Protein 3KTS (pdb70)

CATH classification: 3.20.20.70

Foldseek 3Di:
DDDPPFPAAEAEEDADLVLLVLCLPAPHAEHEYAAEEPVCQLVSQVVSVVSNHAYEYELPRYPPAHLDLVSLVCCLPPRDGQAYEYQDLVSQQSCVVSVHQYEHEAEPDDPVSVVVSVVSCVVSVHQEYEYPALQPQVVLLVVCVPPDDAYEYEHDDADPVSSVSNVVSGHSHYYYNNSVCSVPD/DLDPLQPAAEAAEDADLVLLVVVLPAPGAEHEYEAEEPVCQLVSQVVSVVSRHAYAYELPHHPPAHLPLVSLCCCLVPRDGQAYEYQDLSSQQSCVVSPHQYEHEAEPPDPVSVVVVVVSCVVRVGQEYEYPALQPLVVLLVVCPPNVRAYEHEHDDDDPVSSVSNVVSGHSYYYYNHPVCSVPD/DDDCFPVAEAEEDADLVCLVVCLPDDRAEHEYEAEEPVCQLVSQVVSVVSRHQYAYELPRHHPAHLDLVSLCCCLVPSNGQAYEYQDLVSQQSCVVSVHQYEHEAEPPDPVSVVVRVVSCVVRVGQEYEYPPLQPLVVLLVVCVVDVRAYEYEDPDDDPVSSVSNVVSGHSYYYYNPPVPSD/DPDPQQPAAEAEEAADPVLLVVCLPDPHAEHEYAAEEPVCQLVVQVVSVVSRHAYEYELPRHPPAHLDLVRLVCCLPPRNGQAYEYCDLVSQQSCVVSVHQYEHEFEPPDVVSVVVVVVSCVVRVGQEYEYPALQCLVVLLVVCVVPVRAYEHEYDDDDVCSSCSNVVSGHSHYYYNHPVPRD/DADPQQQPAEAEEDADPVRLVVCLPPPRAEHEYEAEEPVCQLVSQVVSVVSRHAYAYELVHHPPADLPLVSLVCCLVPRDGQHYEYQDLVSQQSCVVSVHQYEHEAECDDVVSVVVVVVSCVVRVHQEYEYPQQQPQQVLLVVCVVDVHAYEHEHPDDDVVSSVSNVVSGHSYYYYNHPVVRPPD/DDDPPAPAAEAEEAPDLVLVVLVLPAPHAEHEYDAEEPVCQQVSLVVSVVSVHFYEYELPRHPPAHLPLVSLVCCLPPRDGQAYEYADLVSLQSCVVSPHQREYEAEPDDPVRVVVVVVSCVVRVHQEYEYPAQQPLVVLLVVCVVDVRAYEHEHPPADVVSSVSNVVSRHSYYYYNHSVVHND/DADPPDPAAEAEEADDLVLVVLVLPDPHAEHEYEAEEPVCQQVSLVVSVVSRHAYAYELPHHPPAHLDLVRLVCCCPRRNGQHYEYQDLVSQQSCVVSVHQYEHEAEPDDVVSVVVSVVSCVVRVHSAYEYPAQQPLQVLLVVCVVDVHAYEHEHDDDDVVSSVSNVVSRHSHYYYNDPPPPNPD/DADPPFPAAAAAEDPDLVLLVQVLPAPDAEHEYAAEEPVCQQVSQVVSVVSRHAYAYELPRYHPAHLDLVSLVCCLPRRDGQHYEEQDLRSQQSCVVSPHQYEYEFEPPDVVSVVVVVVSCVVRVGQEYEYPAQQCLVVLLVVCVVPVRAYEHEHPDDDPVSSPSNVVSGHSYYYYNHDVCSVVD

Structure (mmCIF, N/CA/C/O backbone):
data_3KTS
#
_entry.id   3KTS
#
_cell.length_a   137.603
_cell.length_b   110.599
_cell.length_c   130.971
_cell.angle_alpha   90.00
_cell.angle_beta   116.44
_cell.angle_gamma   90.00
#
_symmetry.space_group_name_H-M   'C 1 2 1'
#
loop_
_entity.id
_entity.type
_entity.pdbx_description
1 polymer 'Glycerol uptake operon antiterminator regulatory protein'
2 non-polymer 'UNKNOWN LIGAND'
3 water water
#
loop_
_atom_site.group_PDB
_atom_site.id
_atom_site.type_symbol
_atom_site.label_atom_id
_atom_site.label_alt_id
_atom_site.label_comp_id
_atom_site.label_asym_id
_atom_site.label_entity_id
_atom_site.label_seq_id
_atom_site.pdbx_PDB_ins_code
_atom_site.Cartn_x
_atom_site.Cartn_y
_atom_site.Cartn_z
_atom_site.occupancy
_atom_site.B_iso_or_equiv
_atom_site.auth_seq_id
_atom_site.auth_comp_id
_atom_site.auth_asym_id
_atom_site.auth_atom_id
_atom_site.pdbx_PDB_model_num
ATOM 1 N N . LEU A 1 3 ? -23.652 19.823 22.518 1.00 150.56 1 LEU A N 1
ATOM 2 C CA . LEU A 1 3 ? -23.740 19.402 23.947 1.00 149.73 1 LEU A CA 1
ATOM 3 C C . LEU A 1 3 ? -24.984 18.542 24.187 1.00 145.96 1 LEU A C 1
ATOM 4 O O . LEU A 1 3 ? -26.066 19.065 24.472 1.00 146.33 1 LEU A O 1
ATOM 9 N N . GLU A 1 4 ? -24.823 17.224 24.058 1.00 142.27 2 GLU A N 1
ATOM 10 C CA . GLU A 1 4 ? -25.904 16.272 24.333 1.00 141.16 2 GLU A CA 1
ATOM 11 C C . GLU A 1 4 ? -26.195 16.167 25.828 1.00 139.07 2 GLU A C 1
ATOM 12 O O . GLU A 1 4 ? -25.355 16.528 26.657 1.00 142.16 2 GLU A O 1
ATOM 18 N N . LEU A 1 5 ? -27.385 15.669 26.161 1.00 133.77 3 LEU A N 1
ATOM 19 C CA . LEU A 1 5 ? -27.829 15.577 27.552 1.00 126.05 3 LEU A CA 1
ATOM 20 C C . LEU A 1 5 ? -27.046 14.550 28.372 1.00 124.87 3 LEU A C 1
ATOM 21 O O . LEU A 1 5 ? -26.757 13.458 27.875 1.00 123.72 3 LEU A O 1
ATOM 26 N N . PRO A 1 6 ? -26.704 14.906 29.633 1.00 125.48 4 PRO A N 1
ATOM 27 C CA . PRO A 1 6 ? -25.797 14.162 30.526 1.00 125.50 4 PRO A CA 1
ATOM 28 C C . PRO A 1 6 ? -26.090 12.675 30.749 1.00 123.46 4 PRO A C 1
ATOM 29 O O . PRO A 1 6 ? -25.206 11.944 31.201 1.00 126.19 4 PRO A O 1
ATOM 33 N N . PHE A 1 7 ? -27.307 12.231 30.445 1.00 118.08 5 PHE A N 1
ATOM 34 C CA . PHE A 1 7 ? -27.606 10.804 30.437 1.00 115.63 5 PHE A CA 1
ATOM 35 C C . PHE A 1 7 ? -27.489 10.235 29.027 1.00 120.20 5 PHE A C 1
ATOM 36 O O . PHE A 1 7 ? -28.472 9.796 28.421 1.00 119.10 5 PHE A O 1
ATOM 44 N N . SER A 1 8 ? -26.266 10.283 28.506 1.00 124.89 6 SER A N 1
ATOM 45 C CA . SER A 1 8 ? -25.894 9.550 27.305 1.00 127.35 6 SER A CA 1
ATOM 46 C C . SER A 1 8 ? -25.437 8.168 27.752 1.00 125.41 6 SER A C 1
ATOM 47 O O . SER A 1 8 ? -24.781 8.037 28.791 1.00 123.31 6 SER A O 1
ATOM 50 N N . ASN A 1 9 ? -25.804 7.150 26.972 1.00 125.19 7 ASN A N 1
ATOM 51 C CA . ASN A 1 9 ? -25.562 5.730 27.295 1.00 123.11 7 ASN A CA 1
ATOM 52 C C . ASN A 1 9 ? -26.149 5.243 28.628 1.00 116.97 7 ASN A C 1
ATOM 53 O O . ASN A 1 9 ? -25.657 4.282 29.229 1.00 121.57 7 ASN A O 1
ATOM 58 N N . GLN A 1 10 ? -27.197 5.926 29.080 1.00 104.03 8 GLN A N 1
ATOM 59 C CA . GLN A 1 10 ? -28.020 5.448 30.174 1.00 96.25 8 GLN A CA 1
ATOM 60 C C . GLN A 1 10 ? -29.455 5.363 29.677 1.00 94.20 8 GLN A C 1
ATOM 61 O O . GLN A 1 10 ? -30.099 6.387 29.455 1.00 96.22 8 GLN A O 1
ATOM 67 N N . SER A 1 11 ? -29.935 4.135 29.500 1.00 88.60 9 SER A N 1
ATOM 68 C CA . SER A 1 11 ? -31.223 3.866 28.868 1.00 80.53 9 SER A CA 1
ATOM 69 C C . SER A 1 11 ? -32.379 3.852 29.860 1.00 81.85 9 SER A C 1
ATOM 70 O O . SER A 1 11 ? -33.459 4.363 29.565 1.00 90.00 9 SER A O 1
ATOM 73 N N . ILE A 1 12 ? -32.151 3.254 31.023 1.00 72.07 10 ILE A N 1
ATOM 74 C CA . ILE A 1 12 ? -33.138 3.240 32.087 1.00 68.13 10 ILE A CA 1
ATOM 75 C C . ILE A 1 12 ? -32.759 4.294 33.120 1.00 77.68 10 ILE A C 1
ATOM 76 O O . ILE A 1 12 ? -31.621 4.346 33.604 1.00 83.71 10 ILE A O 1
ATOM 81 N N . ILE A 1 13 ? -33.713 5.168 33.407 1.00 77.48 11 ILE A N 1
ATOM 82 C CA . ILE A 1 13 ? -33.596 6.104 34.499 1.00 78.24 11 ILE A CA 1
ATOM 83 C C . ILE A 1 13 ? -34.659 5.676 35.500 1.00 81.19 11 ILE A C 1
ATOM 84 O O . ILE A 1 13 ? -35.840 5.932 35.287 1.00 90.83 11 ILE A O 1
ATOM 89 N N . PRO A 1 14 ? -34.250 4.974 36.572 1.00 83.08 12 PRO A N 1
ATOM 90 C CA . PRO A 1 14 ? -35.191 4.480 37.574 1.00 78.50 12 PRO A CA 1
ATOM 91 C C . PRO A 1 14 ? -35.983 5.593 38.246 1.00 71.68 12 PRO A C 1
ATOM 92 O O . PRO A 1 14 ? -35.455 6.681 38.473 1.00 77.58 12 PRO A O 1
ATOM 96 N N . ALA A 1 15 ? -37.244 5.308 38.549 1.00 72.06 13 ALA A N 1
ATOM 97 C CA . ALA A 1 15 ? -38.144 6.295 39.126 1.00 76.98 13 ALA A CA 1
ATOM 98 C C . ALA A 1 15 ? -38.625 5.843 40.497 1.00 78.82 13 ALA A C 1
ATOM 99 O O . ALA A 1 15 ? -39.349 4.859 40.611 1.00 83.71 13 ALA A O 1
ATOM 101 N N . ALA A 1 16 ? -38.219 6.572 41.532 1.00 76.57 14 ALA A N 1
ATOM 102 C CA . ALA A 1 16 ? -38.543 6.219 42.907 1.00 77.14 14 ALA A CA 1
ATOM 103 C C . ALA A 1 16 ? -39.846 6.854 43.374 1.00 84.05 14 ALA A C 1
ATOM 104 O O . ALA A 1 16 ? -40.009 8.072 43.280 1.00 88.23 14 ALA A O 1
ATOM 106 N N . HIS A 1 17 ? -40.759 6.018 43.873 1.00 86.09 15 HIS A N 1
ATOM 107 C CA . HIS A 1 17 ? -41.989 6.466 44.533 1.00 85.79 15 HIS A CA 1
ATOM 108 C C . HIS A 1 17 ? -41.771 6.616 46.034 1.00 92.32 15 HIS A C 1
ATOM 109 O O . HIS A 1 17 ? -42.432 7.426 46.695 1.00 93.62 15 HIS A O 1
ATOM 116 N N . ASN A 1 18 ? -40.845 5.815 46.558 1.00 98.49 16 ASN A N 1
ATOM 117 C CA . ASN A 1 18 ? -40.624 5.670 47.993 1.00 98.86 16 ASN A CA 1
ATOM 118 C C . ASN A 1 18 ? -39.277 6.201 48.443 1.00 105.15 16 ASN A C 1
ATOM 119 O O . ASN A 1 18 ? -38.422 6.560 47.631 1.00 108.46 16 ASN A O 1
ATOM 124 N N . GLN A 1 19 ? -39.100 6.241 49.758 1.00 118.07 17 GLN A N 1
ATOM 125 C CA . GLN A 1 19 ? -37.789 6.402 50.357 1.00 126.14 17 GLN A CA 1
ATOM 126 C C . GLN A 1 19 ? -37.052 5.063 50.219 1.00 128.08 17 GLN A C 1
ATOM 127 O O . GLN A 1 19 ? -35.844 5.035 49.972 1.00 130.49 17 GLN A O 1
ATOM 133 N N . LYS A 1 20 ? -37.802 3.965 50.359 1.00 124.96 18 LYS A N 1
ATOM 134 C CA . LYS A 1 20 ? -37.280 2.599 50.214 1.00 121.42 18 LYS A CA 1
ATOM 135 C C . LYS A 1 20 ? -36.906 2.239 48.776 1.00 118.50 18 LYS A C 1
ATOM 136 O O . LYS A 1 20 ? -36.050 1.385 48.554 1.00 117.37 18 LYS A O 1
ATOM 142 N N . ASP A 1 21 ? -37.557 2.886 47.810 1.00 116.54 19 ASP A N 1
ATOM 143 C CA . ASP A 1 21 ? -37.253 2.695 46.393 1.00 107.67 19 ASP A CA 1
ATOM 144 C C . ASP A 1 21 ? -35.905 3.290 46.013 1.00 104.94 19 ASP A C 1
ATOM 145 O O . ASP A 1 21 ? -35.238 2.790 45.106 1.00 103.68 19 ASP A O 1
ATOM 150 N N . MET A 1 22 ? -35.507 4.354 46.705 1.00 105.73 20 MET A N 1
ATOM 151 C CA . MET A 1 22 ? -34.216 4.982 46.442 1.00 113.80 20 MET A CA 1
ATOM 152 C C . MET A 1 22 ? -33.058 4.181 47.053 1.00 114.98 20 MET A C 1
ATOM 153 O O . MET A 1 22 ? -31.922 4.272 46.582 1.00 115.83 20 MET A O 1
ATOM 158 N N . GLU A 1 23 ? -33.357 3.402 48.094 1.00 113.34 21 GLU A N 1
ATOM 159 C CA . GLU A 1 23 ? -32.395 2.472 48.676 1.00 111.46 21 GLU A CA 1
ATOM 160 C C . GLU A 1 23 ? -32.112 1.340 47.709 1.00 106.25 21 GLU A C 1
ATOM 161 O O . GLU A 1 23 ? -30.961 0.934 47.544 1.00 107.91 21 GLU A O 1
ATOM 167 N N . LYS A 1 24 ? -33.173 0.853 47.068 1.00 101.70 22 LYS A N 1
ATOM 168 C CA . LYS A 1 24 ? -33.079 -0.180 46.042 1.00 95.00 22 LYS A CA 1
ATOM 169 C C . LYS A 1 24 ? -32.179 0.265 44.891 1.00 94.57 22 LYS A C 1
ATOM 170 O O . LYS A 1 24 ? -31.335 -0.504 44.433 1.00 93.93 22 LYS A O 1
ATOM 176 N N . ILE A 1 25 ? -32.340 1.513 44.450 1.00 96.96 23 ILE A N 1
ATOM 177 C CA . ILE A 1 25 ? -31.587 2.018 43.295 1.00 102.62 23 ILE A CA 1
ATOM 178 C C . ILE A 1 25 ? -30.217 2.585 43.645 1.00 99.07 23 ILE A C 1
ATOM 179 O O . ILE A 1 25 ? -29.445 2.938 42.756 1.00 100.58 23 ILE A O 1
ATOM 184 N N . LEU A 1 26 ? -29.910 2.657 44.937 1.00 100.60 24 LEU A N 1
ATOM 185 C CA . LEU A 1 26 ? -28.609 3.148 45.383 1.00 99.86 24 LEU A CA 1
ATOM 186 C C . LEU A 1 26 ? -27.544 2.065 45.190 1.00 101.23 24 LEU A C 1
ATOM 187 O O . LEU A 1 26 ? -26.346 2.351 45.193 1.00 103.42 24 LEU A O 1
ATOM 192 N N . GLU A 1 27 ? -28.000 0.829 44.993 1.00 100.42 25 GLU A N 1
ATOM 193 C CA . GLU A 1 27 ? -27.126 -0.315 44.759 1.00 100.41 25 GLU A CA 1
ATOM 194 C C . GLU A 1 27 ? -27.020 -0.645 43.270 1.00 101.36 25 GLU A C 1
ATOM 195 O O . GLU A 1 27 ? -26.786 -1.798 42.901 1.00 105.96 25 GLU A O 1
ATOM 201 N N . LEU A 1 28 ? -27.192 0.359 42.415 1.00 100.71 26 LEU A N 1
ATOM 202 C CA . LEU A 1 28 ? -27.227 0.134 40.969 1.00 96.72 26 LEU A CA 1
ATOM 203 C C . LEU A 1 28 ? -26.209 0.961 40.190 1.00 94.91 26 LEU A C 1
ATOM 204 O O . LEU A 1 28 ? -25.812 2.043 40.617 1.00 89.85 26 LEU A O 1
ATOM 209 N N . ASP A 1 29 ? -25.811 0.445 39.031 1.00 98.65 27 ASP A N 1
ATOM 210 C CA . ASP A 1 29 ? -24.750 1.041 38.219 1.00 104.22 27 ASP A CA 1
ATOM 211 C C . ASP A 1 29 ? -25.204 2.304 37.477 1.00 102.80 27 ASP A C 1
ATOM 212 O O . ASP A 1 29 ? -24.378 3.102 37.022 1.00 102.69 27 ASP A O 1
ATOM 217 N N . LEU A 1 30 ? -26.520 2.473 37.370 1.00 102.50 28 LEU A N 1
ATOM 218 C CA . LEU A 1 30 ? -27.132 3.611 36.685 1.00 103.17 28 LEU A CA 1
ATOM 219 C C . LEU A 1 30 ? -26.925 4.898 37.480 1.00 96.30 28 LEU A C 1
ATOM 220 O O . LEU A 1 30 ? -27.182 4.931 38.677 1.00 95.45 28 LEU A O 1
ATOM 225 N N . THR A 1 31 ? -26.458 5.949 36.811 1.00 95.50 29 THR A N 1
ATOM 226 C CA . THR A 1 31 ? -26.084 7.199 37.490 1.00 92.65 29 THR A CA 1
ATOM 227 C C . THR A 1 31 ? -27.248 8.172 37.779 1.00 90.42 29 THR A C 1
ATOM 228 O O . THR A 1 31 ? -27.342 8.703 38.887 1.00 86.87 29 THR A O 1
ATOM 232 N N . TYR A 1 32 ? -28.126 8.398 36.800 1.00 87.29 30 TYR A N 1
ATOM 233 C CA . TYR A 1 32 ? -29.300 9.279 36.992 1.00 82.92 30 TYR A CA 1
ATOM 234 C C . TYR A 1 32 ? -30.546 8.571 37.528 1.00 82.14 30 TYR A C 1
ATOM 235 O O . TYR A 1 32 ? -30.907 7.482 37.067 1.00 77.25 30 TYR A O 1
ATOM 244 N N . MET A 1 33 ? -31.199 9.204 38.499 1.00 79.86 31 MET A N 1
ATOM 245 C CA . MET A 1 33 ? -32.438 8.685 39.077 1.00 83.68 31 MET A CA 1
ATOM 246 C C . MET A 1 33 ? -33.559 9.729 39.033 1.00 83.49 31 MET A C 1
ATOM 247 O O . MET A 1 33 ? -33.301 10.928 38.872 1.00 84.90 31 MET A O 1
ATOM 252 N N . VAL A 1 34 ? -34.797 9.268 39.176 1.00 74.90 32 VAL A N 1
ATOM 253 C CA . VAL A 1 34 ? -35.948 10.161 39.211 1.00 77.02 32 VAL A CA 1
ATOM 254 C C . VAL A 1 34 ? -36.720 10.016 40.518 1.00 76.92 32 VAL A C 1
ATOM 255 O O . VAL A 1 34 ? -37.024 8.904 40.951 1.00 77.51 32 VAL A O 1
ATOM 259 N N . MET A 1 35 ? -37.035 11.146 41.143 1.00 74.85 33 MET A N 1
ATOM 260 C CA . MET A 1 35 ? -37.758 11.146 42.409 1.00 81.68 33 MET A CA 1
ATOM 261 C C . MET A 1 35 ? -39.169 11.698 42.239 1.00 77.75 33 MET A C 1
ATOM 262 O O . MET A 1 35 ? -39.352 12.867 41.900 1.00 83.64 33 MET A O 1
ATOM 267 N N . LEU A 1 36 ? -40.164 10.849 42.476 1.00 67.23 34 LEU A N 1
ATOM 268 C CA . LEU A 1 36 ? -41.507 11.080 41.959 1.00 73.09 34 LEU A CA 1
ATOM 269 C C . LEU A 1 36 ? -42.365 11.834 42.969 1.00 70.33 34 LEU A C 1
ATOM 270 O O . LEU A 1 36 ? -42.664 13.014 42.786 1.00 82.01 34 LEU A O 1
ATOM 275 N N . GLU A 1 37 ? -42.757 11.145 44.036 1.00 73.10 35 GLU A N 1
ATOM 276 C CA . GLU A 1 37 ? -43.455 11.783 45.146 1.00 80.64 35 GLU A CA 1
ATOM 277 C C . GLU A 1 37 ? -42.520 12.006 46.329 1.00 74.82 35 GLU A C 1
ATOM 278 O O . GLU A 1 37 ? -41.757 11.117 46.706 1.00 85.10 35 GLU A O 1
ATOM 284 N N . THR A 1 38 ? -42.585 13.199 46.911 1.00 77.25 36 THR A N 1
ATOM 285 C CA . THR A 1 38 ? -41.678 13.576 47.989 1.00 80.09 36 THR A CA 1
ATOM 286 C C . THR A 1 38 ? -42.394 14.414 49.043 1.00 84.49 36 THR A C 1
ATOM 287 O O . THR A 1 38 ? -43.547 14.806 48.860 1.00 89.19 36 THR A O 1
ATOM 291 N N . HIS A 1 39 ? -41.704 14.685 50.146 1.00 81.89 37 HIS A N 1
ATOM 292 C CA . HIS A 1 39 ? -42.243 15.532 51.194 1.00 82.17 37 HIS A CA 1
ATOM 293 C C . HIS A 1 39 ? -41.256 16.661 51.411 1.00 81.57 37 HIS A C 1
ATOM 294 O O . HIS A 1 39 ? -40.055 16.422 51.553 1.00 75.92 37 HIS A O 1
ATOM 301 N N . VAL A 1 40 ? -41.769 17.891 51.411 1.00 85.01 38 VAL A N 1
ATOM 302 C CA . VAL A 1 40 ? -40.941 19.100 51.543 1.00 84.66 38 VAL A CA 1
ATOM 303 C C . VAL A 1 40 ? -40.102 19.126 52.839 1.00 80.96 38 VAL A C 1
ATOM 304 O O . VAL A 1 40 ? -39.029 19.729 52.881 1.00 83.16 38 VAL A O 1
ATOM 308 N N . ALA A 1 41 ? -40.583 18.426 53.867 1.00 86.71 39 ALA A N 1
ATOM 309 C CA . ALA A 1 41 ? -39.904 18.324 55.155 1.00 84.93 39 ALA A CA 1
ATOM 310 C C . ALA A 1 41 ? -38.617 17.514 55.045 1.00 86.98 39 ALA A C 1
ATOM 311 O O . ALA A 1 41 ? -37.566 17.934 55.532 1.00 84.63 39 ALA A O 1
ATOM 313 N N . GLN A 1 42 ? -38.704 16.366 54.382 1.00 88.99 40 GLN A N 1
ATOM 314 C CA . GLN A 1 42 ? -37.569 15.459 54.255 1.00 93.73 40 GLN A CA 1
ATOM 315 C C . GLN A 1 42 ? -36.735 15.709 52.997 1.00 94.95 40 GLN A C 1
ATOM 316 O O . GLN A 1 42 ? -35.755 15.005 52.759 1.00 101.00 40 GLN A O 1
ATOM 322 N N . LEU A 1 43 ? -37.101 16.729 52.222 1.00 92.94 41 LEU A N 1
ATOM 323 C CA . LEU A 1 43 ? -36.590 16.905 50.857 1.00 90.91 41 LEU A CA 1
ATOM 324 C C . LEU A 1 43 ? -35.074 17.113 50.699 1.00 89.57 41 LEU A C 1
ATOM 325 O O . LEU A 1 43 ? -34.435 16.388 49.934 1.00 89.83 41 LEU A O 1
ATOM 330 N N . LYS A 1 44 ? -34.522 18.100 51.407 1.00 86.08 42 LYS A N 1
ATOM 331 C CA . LYS A 1 44 ? -33.098 18.456 51.314 1.00 88.65 42 LYS A CA 1
ATOM 332 C C . LYS A 1 44 ? -32.182 17.282 51.661 1.00 93.68 42 LYS A C 1
ATOM 333 O O . LYS A 1 44 ? -31.171 17.060 50.990 1.00 96.34 42 LYS A O 1
ATOM 339 N N . ALA A 1 45 ? -32.561 16.531 52.694 1.00 94.91 43 ALA A N 1
ATOM 340 C CA . ALA A 1 45 ? -31.822 15.350 53.132 1.00 90.79 43 ALA A CA 1
ATOM 341 C C . ALA A 1 45 ? -31.812 14.260 52.063 1.00 90.14 43 ALA A C 1
ATOM 342 O O . ALA A 1 45 ? -30.751 13.731 51.733 1.00 86.96 43 ALA A O 1
ATOM 344 N N . LEU A 1 46 ? -32.991 13.957 51.515 1.00 88.68 44 LEU A N 1
ATOM 345 C CA . LEU A 1 46 ? -33.164 12.915 50.494 1.00 85.42 44 LEU A CA 1
ATOM 346 C C . LEU A 1 46 ? -32.392 13.171 49.204 1.00 92.57 44 LEU A C 1
ATOM 347 O O . LEU A 1 46 ? -31.966 12.227 48.542 1.00 99.19 44 LEU A O 1
ATOM 352 N N . VAL A 1 47 ? -32.231 14.442 48.843 1.00 90.52 45 VAL A N 1
ATOM 353 C CA . VAL A 1 47 ? -31.445 14.813 47.669 1.00 90.23 45 VAL A CA 1
ATOM 354 C C . VAL A 1 47 ? -29.946 14.676 47.968 1.00 93.83 45 VAL A C 1
ATOM 355 O O . VAL A 1 47 ? -29.194 14.100 47.170 1.00 94.18 45 VAL A O 1
ATOM 359 N N . LYS A 1 48 ? -29.522 15.180 49.127 1.00 96.69 46 LYS A N 1
ATOM 360 C CA . LYS A 1 48 ? -28.111 15.119 49.515 1.00 94.82 46 LYS A CA 1
ATOM 361 C C . LYS A 1 48 ? -27.654 13.697 49.813 1.00 97.19 46 LYS A C 1
ATOM 362 O O . LYS A 1 48 ? -26.502 13.359 49.546 1.00 102.06 46 LYS A O 1
ATOM 368 N N . TYR A 1 49 ? -28.562 12.866 50.331 1.00 95.81 47 TYR A N 1
ATOM 369 C CA . TYR A 1 49 ? -28.264 11.454 50.586 1.00 94.33 47 TYR A CA 1
ATOM 370 C C . TYR A 1 49 ? -28.157 10.644 49.298 1.00 94.87 47 TYR A C 1
ATOM 371 O O . TYR A 1 49 ? -27.406 9.671 49.234 1.00 98.95 47 TYR A O 1
ATOM 380 N N . ALA A 1 50 ? -28.908 11.045 48.276 1.00 95.15 48 ALA A N 1
ATOM 381 C CA . ALA A 1 50 ? -28.846 10.377 46.982 1.00 90.79 48 ALA A CA 1
ATOM 382 C C . ALA A 1 50 ? -27.615 10.830 46.208 1.00 94.63 48 ALA A C 1
ATOM 383 O O . ALA A 1 50 ? -27.003 10.042 45.489 1.00 91.73 48 ALA A O 1
ATOM 385 N N . GLN A 1 51 ? -27.247 12.099 46.378 1.00 97.62 49 GLN A N 1
ATOM 386 C CA . GLN A 1 51 ? -26.038 12.643 45.760 1.00 99.15 49 GLN A CA 1
ATOM 387 C C . GLN A 1 51 ? -24.762 12.170 46.462 1.00 101.14 49 GLN A C 1
ATOM 388 O O . GLN A 1 51 ? -23.685 12.165 45.859 1.00 102.29 49 GLN A O 1
ATOM 394 N N . ALA A 1 52 ? -24.889 11.769 47.728 1.00 99.64 50 ALA A N 1
ATOM 395 C CA . ALA A 1 52 ? -23.777 11.177 48.476 1.00 104.61 50 ALA A CA 1
ATOM 396 C C . ALA A 1 52 ? -23.427 9.775 47.967 1.00 107.03 50 ALA A C 1
ATOM 397 O O . ALA A 1 52 ? -22.290 9.323 48.114 1.00 110.95 50 ALA A O 1
ATOM 399 N N . GLY A 1 53 ? -24.407 9.098 47.368 1.00 105.88 51 GLY A N 1
ATOM 400 C CA . GLY A 1 53 ? -24.204 7.767 46.797 1.00 103.86 51 GLY A CA 1
ATOM 401 C C . GLY A 1 53 ? -23.861 7.784 45.317 1.00 103.85 51 GLY A C 1
ATOM 402 O O . GLY A 1 53 ? -24.052 6.785 44.619 1.00 103.24 51 GLY A O 1
ATOM 403 N N . GLY A 1 54 ? -23.364 8.925 44.841 1.00 104.23 52 GLY A N 1
ATOM 404 C CA . GLY A 1 54 ? -22.949 9.097 43.447 1.00 104.32 52 GLY A CA 1
ATOM 405 C C . GLY A 1 54 ? -24.076 9.123 42.427 1.00 102.12 52 GLY A C 1
ATOM 406 O O . GLY A 1 54 ? -23.833 8.953 41.229 1.00 102.10 52 GLY A O 1
ATOM 407 N N . LYS A 1 55 ? -25.304 9.336 42.902 1.00 96.55 53 LYS A N 1
ATOM 408 C CA . LYS A 1 55 ? -26.481 9.351 42.040 1.00 90.35 53 LYS A CA 1
ATOM 409 C C . LYS A 1 55 ? -26.947 10.773 41.792 1.00 92.12 53 LYS A C 1
ATOM 410 O O . LYS A 1 55 ? -27.112 11.554 42.731 1.00 95.63 53 LYS A O 1
ATOM 416 N N . LYS A 1 56 ? -27.154 11.103 40.522 1.00 88.95 54 LYS A N 1
ATOM 417 C CA . LYS A 1 56 ? -27.676 12.410 40.143 1.00 89.72 54 LYS A CA 1
ATOM 418 C C . LYS A 1 56 ? -29.213 12.398 40.102 1.00 84.48 54 LYS A C 1
ATOM 419 O O . LYS A 1 56 ? -29.820 11.465 39.579 1.00 79.15 54 LYS A O 1
ATOM 425 N N . VAL A 1 57 ? -29.830 13.433 40.668 1.00 82.83 55 VAL A N 1
ATOM 426 C CA . VAL A 1 57 ? -31.280 13.435 40.901 1.00 83.13 55 VAL A CA 1
ATOM 427 C C . VAL A 1 57 ? -32.080 14.336 39.949 1.00 85.26 55 VAL A C 1
ATOM 428 O O . VAL A 1 57 ? -31.783 15.526 39.788 1.00 83.53 55 VAL A O 1
ATOM 432 N N . LEU A 1 58 ? -33.086 13.737 39.315 1.00 80.75 56 LEU A N 1
ATOM 433 C CA . LEU A 1 58 ? -34.112 14.473 38.590 1.00 78.35 56 LEU A CA 1
ATOM 434 C C . LEU A 1 58 ? -35.362 14.511 39.470 1.00 73.51 56 LEU A C 1
ATOM 435 O O . LEU A 1 58 ? -35.963 13.471 39.755 1.00 71.43 56 LEU A O 1
ATOM 440 N N . LEU A 1 59 ? -35.732 15.708 39.917 1.00 67.05 57 LEU A N 1
ATOM 441 C CA . LEU A 1 59 ? -36.816 15.867 40.888 1.00 73.86 57 LEU A CA 1
ATOM 442 C C . LEU A 1 59 ? -38.115 16.413 40.294 1.00 73.51 57 LEU A C 1
ATOM 443 O O . LEU A 1 59 ? -38.126 17.468 39.659 1.00 73.35 57 LEU A O 1
ATOM 448 N N . HIS A 1 60 ? -39.207 15.693 40.531 1.00 74.78 58 HIS A N 1
ATOM 449 C CA . HIS A 1 60 ? -40.532 16.166 40.156 1.00 84.19 58 HIS A CA 1
ATOM 450 C C . HIS A 1 60 ? -40.989 17.333 41.016 1.00 86.85 58 HIS A C 1
ATOM 451 O O . HIS A 1 60 ? -41.405 17.152 42.163 1.00 89.41 58 HIS A O 1
ATOM 458 N N . ALA A 1 61 ? -40.906 18.527 40.434 1.00 85.72 59 ALA A N 1
ATOM 459 C CA . ALA A 1 61 ? -41.280 19.773 41.091 1.00 83.76 59 ALA A CA 1
ATOM 460 C C . ALA A 1 61 ? -42.767 19.826 41.444 1.00 88.04 59 ALA A C 1
ATOM 461 O O . ALA A 1 61 ? -43.162 20.464 42.422 1.00 91.17 59 ALA A O 1
ATOM 463 N N . ASP A 1 62 ? -43.579 19.141 40.644 1.00 87.61 60 ASP A N 1
ATOM 464 C CA . ASP A 1 62 ? -45.024 19.136 40.816 1.00 86.52 60 ASP A CA 1
ATOM 465 C C . ASP A 1 62 ? -45.498 18.171 41.902 1.00 85.42 60 ASP A C 1
ATOM 466 O O . ASP A 1 62 ? -46.609 18.320 42.417 1.00 86.44 60 ASP A O 1
ATOM 471 N N . LEU A 1 63 ? -44.650 17.201 42.247 1.00 81.82 61 LEU A N 1
ATOM 472 C CA . LEU A 1 63 ? -45.001 16.132 43.184 1.00 77.59 61 LEU A CA 1
ATOM 473 C C . LEU A 1 63 ? -44.392 16.274 44.592 1.00 80.93 61 LEU A C 1
ATOM 474 O O . LEU A 1 63 ? -44.315 15.297 45.346 1.00 82.26 61 LEU A O 1
ATOM 479 N N . VAL A 1 64 ? -43.972 17.487 44.945 1.00 80.86 62 VAL A N 1
ATOM 480 C CA . VAL A 1 64 ? -43.427 17.755 46.276 1.00 77.51 62 VAL A CA 1
ATOM 481 C C . VAL A 1 64 ? -44.540 18.198 47.224 1.00 75.22 62 VAL A C 1
ATOM 482 O O . VAL A 1 64 ? -44.928 19.367 47.240 1.00 85.04 62 VAL A O 1
ATOM 486 N N . ASN A 1 65 ? -45.052 17.250 48.003 1.00 70.32 63 ASN A N 1
ATOM 487 C CA . ASN A 1 65 ? -46.081 17.533 49.005 1.00 72.40 63 ASN A CA 1
ATOM 488 C C . ASN A 1 65 ? -45.708 18.632 50.007 1.00 71.81 63 ASN A C 1
ATOM 489 O O . ASN A 1 65 ? -44.637 18.603 50.629 1.00 73.82 63 ASN A O 1
ATOM 494 N N . GLY A 1 66 ? -46.599 19.612 50.123 1.00 71.87 64 GLY A N 1
ATOM 495 C CA . GLY A 1 66 ? -46.398 20.765 50.993 1.00 72.97 64 GLY A CA 1
ATOM 496 C C . GLY A 1 66 ? -45.840 21.975 50.276 1.00 72.50 64 GLY A C 1
ATOM 497 O O . GLY A 1 66 ? -45.838 23.072 50.835 1.00 76.46 64 GLY A O 1
ATOM 498 N N . LEU A 1 67 ? -45.373 21.768 49.041 1.00 70.09 65 LEU A N 1
ATOM 499 C CA . LEU A 1 67 ? -44.741 22.817 48.228 1.00 66.07 65 LEU A CA 1
ATOM 500 C C . LEU A 1 67 ? -45.477 23.012 46.904 1.00 74.11 65 LEU A C 1
ATOM 501 O O . LEU A 1 67 ? -45.757 22.041 46.187 1.00 80.16 65 LEU A O 1
ATOM 506 N N . LYS A 1 68 ? -45.764 24.269 46.571 1.00 70.55 66 LYS A N 1
ATOM 507 C CA . LYS A 1 68 ? -46.364 24.622 45.279 1.00 70.50 66 LYS A CA 1
ATOM 508 C C . LYS A 1 68 ? -45.353 24.426 44.142 1.00 72.71 66 LYS A C 1
ATOM 509 O O . LYS A 1 68 ? -44.246 23.944 44.364 1.00 74.29 66 LYS A O 1
ATOM 515 N N . ASN A 1 69 ? -45.750 24.760 42.918 1.00 76.12 67 ASN A N 1
ATOM 516 C CA . ASN A 1 69 ? -44.798 24.841 41.808 1.00 70.10 67 ASN A CA 1
ATOM 517 C C . ASN A 1 69 ? -44.653 26.278 41.285 1.00 75.68 67 ASN A C 1
ATOM 518 O O . ASN A 1 69 ? -44.327 26.502 40.117 1.00 79.84 67 ASN A O 1
ATOM 523 N N . ASP A 1 70 ? -44.911 27.228 42.192 1.00 76.68 68 ASP A N 1
ATOM 524 C CA . ASP A 1 70 ? -44.610 28.662 42.079 1.00 71.28 68 ASP A CA 1
ATOM 525 C C . ASP A 1 70 ? -43.183 28.945 41.649 1.00 72.89 68 ASP A C 1
ATOM 526 O O . ASP A 1 70 ? -42.301 28.100 41.807 1.00 77.03 68 ASP A O 1
ATOM 531 N N . ASP A 1 71 ? -42.949 30.164 41.167 1.00 72.86 69 ASP A N 1
ATOM 532 C CA . ASP A 1 71 ? -41.592 30.657 40.967 1.00 74.85 69 ASP A CA 1
ATOM 533 C C . ASP A 1 71 ? -40.780 30.593 42.259 1.00 77.03 69 ASP A C 1
ATOM 534 O O . ASP A 1 71 ? -39.631 30.159 42.235 1.00 86.11 69 ASP A O 1
ATOM 539 N N . TYR A 1 72 ? -41.390 30.991 43.379 1.00 72.69 70 TYR A N 1
ATOM 540 C CA . TYR A 1 72 ? -40.742 30.948 44.693 1.00 69.96 70 TYR A CA 1
ATOM 541 C C . TYR A 1 72 ? -40.365 29.530 45.095 1.00 74.29 70 TYR A C 1
ATOM 542 O O . TYR A 1 72 ? -39.327 29.309 45.739 1.00 76.03 70 TYR A O 1
ATOM 551 N N . ALA A 1 73 ? -41.228 28.583 44.731 1.00 68.65 71 ALA A N 1
ATOM 552 C CA . ALA A 1 73 ? -41.005 27.172 45.008 1.00 70.68 71 ALA A CA 1
ATOM 553 C C . ALA A 1 73 ? -39.879 26.602 44.155 1.00 74.23 71 ALA A C 1
ATOM 554 O O . ALA A 1 73 ? -39.132 25.739 44.612 1.00 79.16 71 ALA A O 1
ATOM 556 N N . ILE A 1 74 ? -39.757 27.095 42.926 1.00 73.46 72 ILE A N 1
ATOM 557 C CA . ILE A 1 74 ? -38.703 26.638 42.023 1.00 76.03 72 ILE A CA 1
ATOM 558 C C . ILE A 1 74 ? -37.371 27.240 42.450 1.00 77.94 72 ILE A C 1
ATOM 559 O O . ILE A 1 74 ? -36.348 26.550 42.451 1.00 80.35 72 ILE A O 1
ATOM 564 N N . ASP A 1 75 ? -37.412 28.512 42.854 1.00 81.22 73 ASP A N 1
ATOM 565 C CA . ASP A 1 75 ? -36.284 29.197 43.501 1.00 80.22 73 ASP A CA 1
ATOM 566 C C . ASP A 1 75 ? -35.705 28.380 44.657 1.00 78.55 73 ASP A C 1
ATOM 567 O O . ASP A 1 75 ? -34.495 28.199 44.736 1.00 78.06 73 ASP A O 1
ATOM 572 N N . PHE A 1 76 ? -36.589 27.879 45.521 1.00 80.90 74 PHE A N 1
ATOM 573 C CA . PHE A 1 76 ? -36.246 27.014 46.655 1.00 80.57 74 PHE A CA 1
ATOM 574 C C . PHE A 1 76 ? -35.559 25.722 46.227 1.00 83.83 74 PHE A C 1
ATOM 575 O O . PHE A 1 76 ? -34.587 25.294 46.851 1.00 84.67 74 PHE A O 1
ATOM 583 N N . LEU A 1 77 ? -36.061 25.117 45.155 1.00 86.65 75 LEU A N 1
ATOM 584 C CA . LEU A 1 77 ? -35.500 23.874 44.639 1.00 81.35 75 LEU A CA 1
ATOM 585 C C . LEU A 1 77 ? -34.115 24.079 44.065 1.00 81.96 75 LEU A C 1
ATOM 586 O O . LEU A 1 77 ? -33.264 23.204 44.185 1.00 91.29 75 LEU A O 1
ATOM 591 N N . CYS A 1 78 ? -33.895 25.242 43.460 1.00 79.59 76 CYS A N 1
ATOM 592 C CA . CYS A 1 78 ? -32.640 25.538 42.775 1.00 85.32 76 CYS A CA 1
ATOM 593 C C . CYS A 1 78 ? -31.552 26.082 43.691 1.00 87.88 76 CYS A C 1
ATOM 594 O O . CYS A 1 78 ? -30.373 25.778 43.503 1.00 92.52 76 CYS A O 1
ATOM 597 N N . THR A 1 79 ? -31.948 26.891 44.671 1.00 91.94 77 THR A N 1
ATOM 598 C CA . THR A 1 79 ? -30.998 27.525 45.585 1.00 87.78 77 THR A CA 1
ATOM 599 C C . THR A 1 79 ? -30.768 26.730 46.872 1.00 91.03 77 THR A C 1
ATOM 600 O O . THR A 1 79 ? -29.658 26.732 47.401 1.00 97.97 77 THR A O 1
ATOM 604 N N . GLU A 1 80 ? -31.797 26.047 47.371 1.00 92.91 78 GLU A N 1
ATOM 605 C CA . GLU A 1 80 ? -31.689 25.373 48.673 1.00 90.27 78 GLU A CA 1
ATOM 606 C C . GLU A 1 80 ? -31.816 23.852 48.692 1.00 90.20 78 GLU A C 1
ATOM 607 O O . GLU A 1 80 ? -31.409 23.223 49.667 1.00 95.63 78 GLU A O 1
ATOM 613 N N . ILE A 1 81 ? -32.381 23.251 47.649 1.00 94.11 79 ILE A N 1
ATOM 614 C CA . ILE A 1 81 ? -32.467 21.782 47.600 1.00 93.71 79 ILE A CA 1
ATOM 615 C C . ILE A 1 81 ? -31.420 21.207 46.650 1.00 93.22 79 ILE A C 1
ATOM 616 O O . ILE A 1 81 ? -30.698 20.274 47.012 1.00 95.05 79 ILE A O 1
ATOM 621 N N . CYS A 1 82 ? -31.333 21.808 45.462 1.00 93.48 80 CYS A N 1
ATOM 622 C CA . CYS A 1 82 ? -30.342 21.485 44.425 1.00 94.21 80 CYS A CA 1
ATOM 623 C C . CYS A 1 82 ? -30.304 20.026 43.961 1.00 95.72 80 CYS A C 1
ATOM 624 O O . CYS A 1 82 ? -29.341 19.309 44.259 1.00 100.08 80 CYS A O 1
ATOM 627 N N . PRO A 1 83 ? -31.349 19.572 43.235 1.00 91.49 81 PRO A N 1
ATOM 628 C CA . PRO A 1 83 ? -31.137 18.331 42.502 1.00 83.97 81 PRO A CA 1
ATOM 629 C C . PRO A 1 83 ? -30.296 18.613 41.269 1.00 81.72 81 PRO A C 1
ATOM 630 O O . PRO A 1 83 ? -29.863 19.742 41.063 1.00 89.68 81 PRO A O 1
ATOM 634 N N . ASP A 1 84 ? -30.059 17.600 40.451 1.00 82.27 82 ASP A N 1
ATOM 635 C CA . ASP A 1 84 ? -29.268 17.794 39.245 1.00 82.07 82 ASP A CA 1
ATOM 636 C C . ASP A 1 84 ? -30.131 18.232 38.063 1.00 87.17 82 ASP A C 1
ATOM 637 O O . ASP A 1 84 ? -29.620 18.710 37.045 1.00 90.27 82 ASP A O 1
ATOM 642 N N . GLY A 1 85 ? -31.444 18.074 38.224 1.00 88.01 83 GLY A N 1
ATOM 643 C CA . GLY A 1 85 ? -32.427 18.532 37.252 1.00 84.06 83 GLY A CA 1
ATOM 644 C C . GLY A 1 85 ? -33.814 18.557 37.857 1.00 79.10 83 GLY A C 1
ATOM 645 O O . GLY A 1 85 ? -34.058 17.894 38.868 1.00 78.74 83 GLY A O 1
ATOM 646 N N . ILE A 1 86 ? -34.719 19.337 37.262 1.00 75.23 84 ILE A N 1
ATOM 647 C CA . ILE A 1 86 ? -36.123 19.352 37.700 1.00 74.32 84 ILE A CA 1
ATOM 648 C C . ILE A 1 86 ? -37.102 18.975 36.584 1.00 73.57 84 ILE A C 1
ATOM 649 O O . ILE A 1 86 ? -36.853 19.203 35.395 1.00 76.56 84 ILE A O 1
ATOM 654 N N . ILE A 1 87 ? -38.213 18.370 36.979 1.00 73.50 85 ILE A N 1
ATOM 655 C CA . ILE A 1 87 ? -39.252 18.005 36.035 1.00 70.23 85 ILE A CA 1
ATOM 656 C C . ILE A 1 87 ? -40.529 18.678 36.465 1.00 71.04 85 ILE A C 1
ATOM 657 O O . ILE A 1 87 ? -40.963 18.532 37.607 1.00 82.72 85 ILE A O 1
ATOM 662 N N . SER A 1 88 ? -41.112 19.438 35.548 1.00 68.77 86 SER A N 1
ATOM 663 C CA . SER A 1 88 ? -42.401 20.051 35.781 1.00 74.88 86 SER A CA 1
ATOM 664 C C . SER A 1 88 ? -43.278 19.997 34.536 1.00 80.34 86 SER A C 1
ATOM 665 O O . SER A 1 88 ? -42.799 19.844 33.408 1.00 79.99 86 SER A O 1
ATOM 668 N N . THR A 1 89 ? -44.574 20.127 34.763 1.00 78.75 87 THR A N 1
ATOM 669 C CA . THR A 1 89 ? -45.545 20.117 33.692 1.00 75.53 87 THR A CA 1
ATOM 670 C C . THR A 1 89 ? -45.926 21.573 33.402 1.00 73.71 87 THR A C 1
ATOM 671 O O . THR A 1 89 ? -46.445 21.903 32.328 1.00 72.04 87 THR A O 1
ATOM 675 N N . ARG A 1 90 ? -45.608 22.430 34.370 1.00 63.34 88 ARG A N 1
ATOM 676 C CA . ARG A 1 90 ? -45.867 23.850 34.323 1.00 58.85 88 ARG A CA 1
ATOM 677 C C . ARG A 1 90 ? -44.785 24.528 33.496 1.00 68.17 88 ARG A C 1
ATOM 678 O O . ARG A 1 90 ? -43.603 24.223 33.654 1.00 82.99 88 ARG A O 1
ATOM 686 N N . GLY A 1 91 ? -45.186 25.454 32.628 1.00 73.54 89 GLY A N 1
ATOM 687 C CA . GLY A 1 91 ? -44.245 26.173 31.765 1.00 66.25 89 GLY A CA 1
ATOM 688 C C . GLY A 1 91 ? -43.390 27.176 32.512 1.00 74.70 89 GLY A C 1
ATOM 689 O O . GLY A 1 91 ? -42.188 27.313 32.240 1.00 72.80 89 GLY A O 1
ATOM 690 N N . ASN A 1 92 ? -44.013 27.868 33.464 1.00 76.91 90 ASN A N 1
ATOM 691 C CA . ASN A 1 92 ? -43.344 28.871 34.291 1.00 83.27 90 ASN A CA 1
ATOM 692 C C . ASN A 1 92 ? -42.190 28.295 35.108 1.00 81.14 90 ASN A C 1
ATOM 693 O O . ASN A 1 92 ? -41.205 28.982 35.380 1.00 82.34 90 ASN A O 1
ATOM 698 N N . ALA A 1 93 ? -42.319 27.029 35.486 1.00 77.96 91 ALA A N 1
ATOM 699 C CA . ALA A 1 93 ? -41.276 26.340 36.231 1.00 79.59 91 ALA A CA 1
ATOM 700 C C . ALA A 1 93 ? -40.083 25.993 35.345 1.00 84.65 91 ALA A C 1
ATOM 701 O O . ALA A 1 93 ? -38.943 26.012 35.806 1.00 91.47 91 ALA A O 1
ATOM 703 N N . ILE A 1 94 ? -40.352 25.680 34.079 1.00 83.19 92 ILE A N 1
ATOM 704 C CA . ILE A 1 94 ? -39.301 25.392 33.107 1.00 78.46 92 ILE A CA 1
ATOM 705 C C . ILE A 1 94 ? -38.514 26.668 32.795 1.00 77.45 92 ILE A C 1
ATOM 706 O O . ILE A 1 94 ? -37.287 26.628 32.672 1.00 79.33 92 ILE A O 1
ATOM 711 N N . MET A 1 95 ? -39.232 27.790 32.697 1.00 71.97 93 MET A N 1
ATOM 712 C CA . MET A 1 95 ? -38.624 29.108 32.482 1.00 75.28 93 MET A CA 1
ATOM 713 C C . MET A 1 95 ? -37.733 29.498 33.655 1.00 72.51 93 MET A C 1
ATOM 714 O O . MET A 1 95 ? -36.606 29.938 33.459 1.00 74.31 93 MET A O 1
ATOM 719 N N . LYS A 1 96 ? -38.240 29.304 34.869 1.00 78.75 94 LYS A N 1
ATOM 720 C CA . LYS A 1 96 ? -37.511 29.648 36.081 1.00 82.30 94 LYS A CA 1
ATOM 721 C C . LYS A 1 96 ? -36.258 28.798 36.280 1.00 88.73 94 LYS A C 1
ATOM 722 O O . LYS A 1 96 ? -35.205 29.332 36.642 1.00 94.39 94 LYS A O 1
ATOM 728 N N . ALA A 1 97 ? -36.373 27.491 36.035 1.00 80.13 95 ALA A N 1
ATOM 729 C CA . ALA A 1 97 ? -35.246 26.571 36.204 1.00 79.06 95 ALA A CA 1
ATOM 730 C C . ALA A 1 97 ? -34.112 26.916 35.250 1.00 83.67 95 ALA A C 1
ATOM 731 O O . ALA A 1 97 ? -32.938 26.820 35.605 1.00 81.63 95 ALA A O 1
ATOM 733 N N . LYS A 1 98 ? -34.480 27.347 34.048 1.00 86.11 96 LYS A N 1
ATOM 734 C CA . LYS A 1 98 ? -33.514 27.791 33.050 1.00 82.87 96 LYS A CA 1
ATOM 735 C C . LYS A 1 98 ? -32.751 29.051 33.458 1.00 82.24 96 LYS A C 1
ATOM 736 O O . LYS A 1 98 ? -31.616 29.240 33.032 1.00 93.49 96 LYS A O 1
ATOM 742 N N . GLN A 1 99 ? -33.364 29.897 34.287 1.00 79.81 97 GLN A N 1
ATOM 743 C CA . GLN A 1 99 ? -32.684 31.083 34.815 1.00 73.60 97 GLN A CA 1
ATOM 744 C C . GLN A 1 99 ? -31.585 30.681 35.791 1.00 73.77 97 GLN A C 1
ATOM 745 O O . GLN A 1 99 ? -30.534 31.317 35.842 1.00 83.41 97 GLN A O 1
ATOM 751 N N . HIS A 1 100 ? -31.833 29.613 36.547 1.00 72.87 98 HIS A N 1
ATOM 752 C CA . HIS A 1 100 ? -30.886 29.104 37.533 1.00 72.90 98 HIS A CA 1
ATOM 753 C C . HIS A 1 100 ? -29.929 28.094 36.930 1.00 78.90 98 HIS A C 1
ATOM 754 O O . HIS A 1 100 ? -29.226 27.397 37.669 1.00 88.64 98 HIS A O 1
ATOM 761 N N . LYS A 1 101 ? -29.919 28.014 35.597 1.00 77.80 99 LYS A N 1
ATOM 762 C CA . LYS A 1 101 ? -29.083 27.080 34.834 1.00 81.58 99 LYS A CA 1
ATOM 763 C C . LYS A 1 101 ? -29.280 25.628 35.286 1.00 84.96 99 LYS A C 1
ATOM 764 O O . LYS A 1 101 ? -28.315 24.878 35.448 1.00 92.81 99 LYS A O 1
ATOM 770 N N . MET A 1 102 ? -30.546 25.263 35.503 1.00 84.43 100 MET A N 1
ATOM 771 C CA . MET A 1 102 ? -30.951 23.908 35.866 1.00 81.39 100 MET A CA 1
ATOM 772 C C . MET A 1 102 ? -31.418 23.138 34.651 1.00 87.09 100 MET A C 1
ATOM 773 O O . MET A 1 102 ? -31.946 23.720 33.695 1.00 92.70 100 MET A O 1
ATOM 778 N N . LEU A 1 103 ? -31.230 21.823 34.707 1.00 82.31 101 LEU A N 1
ATOM 779 C CA . LEU A 1 103 ? -31.717 20.925 33.681 1.00 79.80 101 LEU A CA 1
ATOM 780 C C . LEU A 1 103 ? -33.232 20.878 33.820 1.00 81.72 101 LEU A C 1
ATOM 781 O O . LEU A 1 103 ? -33.767 20.220 34.714 1.00 84.10 101 LEU A O 1
ATOM 786 N N . ALA A 1 104 ? -33.914 21.616 32.952 1.00 83.87 102 ALA A N 1
ATOM 787 C CA . ALA A 1 104 ? -35.368 21.676 32.970 1.00 77.98 102 ALA A CA 1
ATOM 788 C C . ALA A 1 104 ? -35.968 20.728 31.937 1.00 79.46 102 ALA A C 1
ATOM 789 O O . ALA A 1 104 ? -35.866 20.963 30.728 1.00 84.01 102 ALA A O 1
ATOM 791 N N . ILE A 1 105 ? -36.580 19.649 32.417 1.00 71.82 103 ILE A N 1
ATOM 792 C CA . ILE A 1 105 ? -37.309 18.734 31.537 1.00 79.07 103 ILE A CA 1
ATOM 793 C C . ILE A 1 105 ? -38.834 18.903 31.688 1.00 79.68 103 ILE A C 1
ATOM 794 O O . ILE A 1 105 ? -39.357 18.923 32.800 1.00 89.62 103 ILE A O 1
ATOM 799 N N . GLN A 1 106 ? -39.529 19.063 30.563 1.00 81.43 104 GLN A N 1
ATOM 800 C CA . GLN A 1 106 ? -40.968 19.338 30.567 1.00 77.87 104 GLN A CA 1
ATOM 801 C C . GLN A 1 106 ? -41.810 18.090 30.347 1.00 81.62 104 GLN A C 1
ATOM 802 O O . GLN A 1 106 ? -41.622 17.360 29.374 1.00 84.67 104 GLN A O 1
ATOM 808 N N . ARG A 1 107 ? -42.757 17.868 31.252 1.00 78.93 105 ARG A N 1
ATOM 809 C CA . ARG A 1 107 ? -43.579 16.671 31.228 1.00 71.13 105 ARG A CA 1
ATOM 810 C C . ARG A 1 107 ? -44.807 16.880 30.362 1.00 77.07 105 ARG A C 1
ATOM 811 O O . ARG A 1 107 ? -45.527 17.867 30.510 1.00 79.03 105 ARG A O 1
ATOM 819 N N . LEU A 1 108 ? -45.040 15.942 29.455 1.00 78.73 106 LEU A N 1
ATOM 820 C CA . LEU A 1 108 ? -46.176 16.011 28.562 1.00 75.63 106 LEU A CA 1
ATOM 821 C C . LEU A 1 108 ? -46.965 14.717 28.658 1.00 74.57 106 LEU A C 1
ATOM 822 O O . LEU A 1 108 ? -46.380 13.635 28.701 1.00 73.95 106 LEU A O 1
ATOM 827 N N . PHE A 1 109 ? -48.291 14.835 28.700 1.00 72.84 107 PHE A N 1
ATOM 828 C CA . PHE A 1 109 ? -49.177 13.675 28.746 1.00 63.59 107 PHE A CA 1
ATOM 829 C C . PHE A 1 109 ? -49.871 13.490 27.406 1.00 71.67 107 PHE A C 1
ATOM 830 O O . PHE A 1 109 ? -50.762 14.273 27.054 1.00 70.91 107 PHE A O 1
ATOM 838 N N . MET A 1 110 ? -49.474 12.458 26.663 1.00 76.33 108 MET A N 1
ATOM 839 C CA . MET A 1 110 ? -50.141 12.093 25.405 1.00 81.15 108 MET A CA 1
ATOM 840 C C . MET A 1 110 ? -51.566 11.570 25.650 1.00 84.91 108 MET A C 1
ATOM 841 O O . MET A 1 110 ? -51.812 10.363 25.653 1.00 87.67 108 MET A O 1
ATOM 846 N N . ILE A 1 111 ? -52.495 12.497 25.861 1.00 80.92 109 ILE A N 1
ATOM 847 C CA . ILE A 1 111 ? -53.870 12.165 26.206 1.00 87.27 109 ILE A CA 1
ATOM 848 C C . ILE A 1 111 ? -54.730 12.195 24.947 1.00 87.52 109 ILE A C 1
ATOM 849 O O . ILE A 1 111 ? -55.313 11.180 24.564 1.00 82.32 109 ILE A O 1
ATOM 854 N N . ASP A 1 112 ? -54.798 13.368 24.320 1.00 92.26 110 ASP A N 1
ATOM 855 C CA . ASP A 1 112 ? -55.573 13.580 23.100 1.00 93.75 110 ASP A CA 1
ATOM 856 C C . ASP A 1 112 ? -54.865 14.546 22.141 1.00 93.36 110 ASP A C 1
ATOM 857 O O . ASP A 1 112 ? -53.733 14.958 22.393 1.00 99.79 110 ASP A O 1
ATOM 862 N N . SER A 1 113 ? -55.534 14.895 21.045 1.00 89.65 111 SER A N 1
ATOM 863 C CA . SER A 1 113 ? -55.008 15.847 20.070 1.00 86.43 111 SER A CA 1
ATOM 864 C C . SER A 1 113 ? -54.888 17.262 20.649 1.00 87.20 111 SER A C 1
ATOM 865 O O . SER A 1 113 ? -54.023 18.033 20.233 1.00 88.71 111 SER A O 1
ATOM 868 N N . SER A 1 114 ? -55.761 17.592 21.598 1.00 80.61 112 SER A N 1
ATOM 869 C CA . SER A 1 114 ? -55.762 18.902 22.231 1.00 78.71 112 SER A CA 1
ATOM 870 C C . SER A 1 114 ? -54.546 19.043 23.138 1.00 83.65 112 SER A C 1
ATOM 871 O O . SER A 1 114 ? -53.906 20.095 23.164 1.00 87.72 112 SER A O 1
ATOM 874 N N . ALA A 1 115 ? -54.237 17.966 23.857 1.00 84.02 113 ALA A N 1
ATOM 875 C CA . ALA A 1 115 ? -53.076 17.884 24.738 1.00 80.43 113 ALA A CA 1
ATOM 876 C C . ALA A 1 115 ? -51.771 17.980 23.951 1.00 84.15 113 ALA A C 1
ATOM 877 O O . ALA A 1 115 ? -50.822 18.633 24.394 1.00 92.02 113 ALA A O 1
ATOM 879 N N . TYR A 1 116 ? -51.735 17.331 22.790 1.00 82.11 114 TYR A N 1
ATOM 880 C CA . TYR A 1 116 ? -50.617 17.462 21.858 1.00 83.53 114 TYR A CA 1
ATOM 881 C C . TYR A 1 116 ? -50.433 18.926 21.442 1.00 82.87 114 TYR A C 1
ATOM 882 O O . TYR A 1 116 ? -49.376 19.501 21.688 1.00 82.24 114 TYR A O 1
ATOM 891 N N . ASN A 1 117 ? -51.477 19.511 20.844 1.00 79.85 115 ASN A N 1
ATOM 892 C CA . ASN A 1 117 ? -51.438 20.859 20.260 1.00 75.07 115 ASN A CA 1
ATOM 893 C C . ASN A 1 117 ? -51.068 21.960 21.238 1.00 75.61 115 ASN A C 1
ATOM 894 O O . ASN A 1 117 ? -50.281 22.845 20.909 1.00 80.42 115 ASN A O 1
ATOM 899 N N . LYS A 1 118 ? -51.647 21.903 22.432 1.00 75.13 116 LYS A N 1
ATOM 900 C CA . LYS A 1 118 ? -51.356 22.878 23.479 1.00 79.37 116 LYS A CA 1
ATOM 901 C C . LYS A 1 118 ? -49.967 22.644 24.050 1.00 78.33 116 LYS A C 1
ATOM 902 O O . LYS A 1 118 ? -49.267 23.593 24.401 1.00 83.31 116 LYS A O 1
ATOM 908 N N . GLY A 1 119 ? -49.579 21.371 24.110 1.00 76.58 117 GLY A N 1
ATOM 909 C CA . GLY A 1 119 ? -48.305 20.955 24.662 1.00 69.85 117 GLY A CA 1
ATOM 910 C C . GLY A 1 119 ? -47.127 21.285 23.775 1.00 79.24 117 GLY A C 1
ATOM 911 O O . GLY A 1 119 ? -46.083 21.701 24.278 1.00 87.13 117 GLY A O 1
ATOM 912 N N . VAL A 1 120 ? -47.283 21.099 22.463 1.00 79.03 118 VAL A N 1
ATOM 913 C CA . VAL A 1 120 ? -46.233 21.476 21.510 1.00 85.70 118 VAL A CA 1
ATOM 914 C C . VAL A 1 120 ? -46.072 22.996 21.455 1.00 84.42 118 VAL A C 1
ATOM 915 O O . VAL A 1 120 ? -44.964 23.498 21.281 1.00 92.47 118 VAL A O 1
ATOM 919 N N . ALA A 1 121 ? -47.178 23.712 21.642 1.00 81.91 119 ALA A N 1
ATOM 920 C CA . ALA A 1 121 ? -47.169 25.167 21.705 1.00 79.71 119 ALA A CA 1
ATOM 921 C C . ALA A 1 121 ? -46.432 25.646 22.958 1.00 79.70 119 ALA A C 1
ATOM 922 O O . ALA A 1 121 ? -45.722 26.651 22.911 1.00 87.60 119 ALA A O 1
ATOM 924 N N . LEU A 1 122 ? -46.585 24.910 24.061 1.00 78.06 120 LEU A N 1
ATOM 925 C CA . LEU A 1 122 ? -45.914 25.246 25.324 1.00 72.98 120 LEU A CA 1
ATOM 926 C C . LEU A 1 122 ? -44.416 24.968 25.254 1.00 73.81 120 LEU A C 1
ATOM 927 O O . LEU A 1 122 ? -43.613 25.774 25.727 1.00 75.08 120 LEU A O 1
ATOM 932 N N . ILE A 1 123 ? -44.064 23.827 24.658 1.00 73.76 121 ILE A N 1
ATOM 933 C CA . ILE A 1 123 ? -42.677 23.446 24.378 1.00 76.80 121 ILE A CA 1
ATOM 934 C C . ILE A 1 123 ? -41.993 24.512 23.521 1.00 82.98 121 ILE A C 1
ATOM 935 O O . ILE A 1 123 ? -40.853 24.900 23.792 1.00 83.78 121 ILE A O 1
ATOM 940 N N . GLN A 1 124 ? -42.716 24.993 22.510 1.00 85.84 122 GLN A N 1
ATOM 941 C CA . GLN A 1 124 ? -42.231 26.033 21.613 1.00 90.62 122 GLN A CA 1
ATOM 942 C C . GLN A 1 124 ? -41.928 27.319 22.367 1.00 87.54 122 GLN A C 1
ATOM 943 O O . GLN A 1 124 ? -40.917 27.971 22.101 1.00 86.57 122 GLN A O 1
ATOM 949 N N . LYS A 1 125 ? -42.805 27.661 23.310 1.00 87.98 123 LYS A N 1
ATOM 950 C CA . LYS A 1 125 ? -42.677 28.880 24.104 1.00 88.06 123 LYS A CA 1
ATOM 951 C C . LYS A 1 125 ? -41.520 28.818 25.111 1.00 84.68 123 LYS A C 1
ATOM 952 O O . LYS A 1 125 ? -40.663 29.699 25.122 1.00 84.95 123 LYS A O 1
ATOM 958 N N . VAL A 1 126 ? -41.485 27.779 25.939 1.00 80.29 124 VAL A N 1
ATOM 959 C CA . VAL A 1 126 ? -40.572 27.780 27.089 1.00 84.73 124 VAL A CA 1
ATOM 960 C C . VAL A 1 126 ? -39.194 27.184 26.792 1.00 79.21 124 VAL A C 1
ATOM 961 O O . VAL A 1 126 ? -38.255 27.370 27.571 1.00 82.71 124 VAL A O 1
ATOM 965 N N . GLN A 1 127 ? -39.091 26.494 25.659 1.00 74.08 125 GLN A N 1
ATOM 966 C CA . GLN A 1 127 ? -37.854 25.873 25.187 1.00 74.70 125 GLN A CA 1
ATOM 967 C C . GLN A 1 127 ? -37.170 25.019 26.255 1.00 77.91 125 GLN A C 1
ATOM 968 O O . GLN A 1 127 ? -36.108 25.385 26.758 1.00 79.06 125 GLN A O 1
ATOM 974 N N . PRO A 1 128 ? -37.771 23.869 26.597 1.00 79.79 126 PRO A N 1
ATOM 975 C CA . PRO A 1 128 ? -37.188 23.096 27.672 1.00 75.20 126 PRO A CA 1
ATOM 976 C C . PRO A 1 128 ? -35.914 22.420 27.216 1.00 77.83 126 PRO A C 1
ATOM 977 O O . PRO A 1 128 ? -35.714 22.217 26.019 1.00 86.13 126 PRO A O 1
ATOM 981 N N . ASP A 1 129 ? -35.058 22.081 28.172 1.00 82.54 127 ASP A N 1
ATOM 982 C CA . ASP A 1 129 ? -33.824 21.365 27.886 1.00 83.52 127 ASP A CA 1
ATOM 983 C C . ASP A 1 129 ? -34.126 19.957 27.405 1.00 77.41 127 ASP A C 1
ATOM 984 O O . ASP A 1 129 ? -33.346 19.369 26.661 1.00 77.42 127 ASP A O 1
ATOM 989 N N . CYS A 1 130 ? -35.274 19.435 27.827 1.00 82.53 128 CYS A N 1
ATOM 990 C CA . CYS A 1 130 ? -35.668 18.062 27.544 1.00 84.74 128 CYS A CA 1
ATOM 991 C C . CYS A 1 130 ? -37.189 17.925 27.672 1.00 78.14 128 CYS A C 1
ATOM 992 O O . CYS A 1 130 ? -37.827 18.777 28.270 1.00 77.81 128 CYS A O 1
ATOM 995 N N . ILE A 1 131 ? -37.772 16.871 27.108 1.00 80.44 129 ILE A N 1
ATOM 996 C CA . ILE A 1 131 ? -39.196 16.576 27.346 1.00 83.87 129 ILE A CA 1
ATOM 997 C C . ILE A 1 131 ? -39.466 15.125 27.716 1.00 78.81 129 ILE A C 1
ATOM 998 O O . ILE A 1 131 ? -39.019 14.218 27.035 1.00 82.22 129 ILE A O 1
ATOM 1003 N N . GLU A 1 132 ? -40.186 14.910 28.810 1.00 74.68 130 GLU A N 1
ATOM 1004 C CA . GLU A 1 132 ? -40.641 13.562 29.159 1.00 74.89 130 GLU A CA 1
ATOM 1005 C C . GLU A 1 132 ? -42.046 13.343 28.584 1.00 67.78 130 GLU A C 1
ATOM 1006 O O . GLU A 1 132 ? -42.965 14.109 28.873 1.00 64.04 130 GLU A O 1
ATOM 1012 N N . LEU A 1 133 ? -42.200 12.312 27.758 1.00 68.62 131 LEU A N 1
ATOM 1013 C CA . LEU A 1 133 ? -43.513 11.935 27.222 1.00 70.08 131 LEU A CA 1
ATOM 1014 C C . LEU A 1 133 ? -44.092 10.731 27.949 1.00 74.77 131 LEU A C 1
ATOM 1015 O O . LEU A 1 133 ? -43.391 9.748 28.204 1.00 74.82 131 LEU A O 1
ATOM 1020 N N . LEU A 1 134 ? -45.375 10.826 28.291 1.00 76.09 132 LEU A N 1
ATOM 1021 C CA . LEU A 1 134 ? -46.109 9.731 28.927 1.00 73.17 132 LEU A CA 1
ATOM 1022 C C . LEU A 1 134 ? -47.425 9.482 28.185 1.00 76.33 132 LEU A C 1
ATOM 1023 O O . LEU A 1 134 ? -48.076 10.434 27.763 1.00 78.75 132 LEU A O 1
ATOM 1028 N N . PRO A 1 135 ? -47.814 8.206 27.997 1.00 82.60 133 PRO A N 1
ATOM 1029 C CA . PRO A 1 135 ? -47.100 6.989 28.366 1.00 82.14 133 PRO A CA 1
ATOM 1030 C C . PRO A 1 135 ? -45.961 6.686 27.408 1.00 82.94 133 PRO A C 1
ATOM 1031 O O . PRO A 1 135 ? -45.901 7.251 26.313 1.00 85.60 133 PRO A O 1
ATOM 1035 N N . GLY A 1 136 ? -45.068 5.800 27.837 1.00 83.57 134 GLY A N 1
ATOM 1036 C CA . GLY A 1 136 ? -43.899 5.426 27.054 1.00 84.53 134 GLY A CA 1
ATOM 1037 C C . GLY A 1 136 ? -44.127 4.215 26.174 1.00 84.75 134 GLY A C 1
ATOM 1038 O O . GLY A 1 136 ? -43.170 3.642 25.646 1.00 88.00 134 GLY A O 1
ATOM 1039 N N . ILE A 1 137 ? -45.389 3.820 26.016 1.00 83.13 135 ILE A N 1
ATOM 1040 C CA . ILE A 1 137 ? -45.726 2.677 25.166 1.00 85.95 135 ILE A CA 1
ATOM 1041 C C . ILE A 1 137 ? -46.421 3.051 23.857 1.00 84.46 135 ILE A C 1
ATOM 1042 O O . ILE A 1 137 ? -47.052 2.201 23.228 1.00 83.41 135 ILE A O 1
ATOM 1047 N N . ILE A 1 138 ? -46.303 4.315 23.449 1.00 87.42 136 ILE A N 1
ATOM 1048 C CA . ILE A 1 138 ? -46.729 4.719 22.108 1.00 88.74 136 ILE A CA 1
ATOM 1049 C C . ILE A 1 138 ? -45.525 5.204 21.312 1.00 87.22 136 ILE A C 1
ATOM 1050 O O . ILE A 1 138 ? -45.246 6.410 21.280 1.00 85.18 136 ILE A O 1
ATOM 1055 N N . PRO A 1 139 ? -44.815 4.266 20.658 1.00 86.34 137 PRO A N 1
ATOM 1056 C CA . PRO A 1 139 ? -43.556 4.566 19.981 1.00 87.25 137 PRO A CA 1
ATOM 1057 C C . PRO A 1 139 ? -43.727 5.504 18.793 1.00 91.40 137 PRO A C 1
ATOM 1058 O O . PRO A 1 139 ? -42.836 6.300 18.517 1.00 98.97 137 PRO A O 1
ATOM 1062 N N . GLU A 1 140 ? -44.869 5.430 18.115 1.00 96.87 138 GLU A N 1
ATOM 1063 C CA . GLU A 1 140 ? -45.109 6.274 16.947 1.00 96.07 138 GLU A CA 1
ATOM 1064 C C . GLU A 1 140 ? -45.375 7.735 17.299 1.00 97.46 138 GLU A C 1
ATOM 1065 O O . GLU A 1 140 ? -45.088 8.619 16.492 1.00 101.91 138 GLU A O 1
ATOM 1071 N N . GLN A 1 141 ? -45.896 7.988 18.501 1.00 97.16 139 GLN A N 1
ATOM 1072 C CA . GLN A 1 141 ? -46.089 9.362 18.984 1.00 92.15 139 GLN A CA 1
ATOM 1073 C C . GLN A 1 141 ? -44.777 9.995 19.416 1.00 91.10 139 GLN A C 1
ATOM 1074 O O . GLN A 1 141 ? -44.599 11.205 19.285 1.00 95.07 139 GLN A O 1
ATOM 1080 N N . VAL A 1 142 ? -43.873 9.166 19.934 1.00 90.96 140 VAL A N 1
ATOM 1081 C CA . VAL A 1 142 ? -42.524 9.595 20.305 1.00 89.89 140 VAL A CA 1
ATOM 1082 C C . VAL A 1 142 ? -41.727 9.920 19.041 1.00 88.30 140 VAL A C 1
ATOM 1083 O O . VAL A 1 142 ? -40.957 10.887 19.009 1.00 89.91 140 VAL A O 1
ATOM 1087 N N . GLN A 1 143 ? -41.961 9.130 17.996 1.00 89.22 141 GLN A N 1
ATOM 1088 C CA . GLN A 1 143 ? -41.379 9.356 16.675 1.00 91.99 141 GLN A CA 1
ATOM 1089 C C . GLN A 1 143 ? -41.838 10.687 16.067 1.00 93.13 141 GLN A C 1
ATOM 1090 O O . GLN A 1 143 ? -41.002 11.505 15.675 1.00 92.67 141 GLN A O 1
ATOM 1096 N N . LYS A 1 144 ? -43.157 10.898 16.016 1.00 96.33 142 LYS A N 1
ATOM 1097 C CA . LYS A 1 144 ? -43.763 12.143 15.519 1.00 100.07 142 LYS A CA 1
ATOM 1098 C C . LYS A 1 144 ? -43.226 13.371 16.244 1.00 98.73 142 LYS A C 1
ATOM 1099 O O . LYS A 1 144 ? -42.967 14.403 15.619 1.00 102.56 142 LYS A O 1
ATOM 1105 N N . MET A 1 145 ? -43.061 13.257 17.558 1.00 93.98 143 MET A N 1
ATOM 1106 C CA . MET A 1 145 ? -42.674 14.394 18.383 1.00 89.65 143 MET A CA 1
ATOM 1107 C C . MET A 1 145 ? -41.217 14.778 18.145 1.00 83.91 143 MET A C 1
ATOM 1108 O O . MET A 1 145 ? -40.884 15.959 18.052 1.00 81.12 143 MET A O 1
ATOM 1113 N N . THR A 1 146 ? -40.354 13.772 18.048 1.00 90.10 144 THR A N 1
ATOM 1114 C CA . THR A 1 146 ? -38.921 14.003 17.908 1.00 96.03 144 THR A CA 1
ATOM 1115 C C . THR A 1 146 ? -38.598 14.676 16.578 1.00 96.70 144 THR A C 1
ATOM 1116 O O . THR A 1 146 ? -37.661 15.470 16.484 1.00 98.64 144 THR A O 1
ATOM 1120 N N . GLN A 1 147 ? -39.379 14.353 15.552 1.00 95.56 145 GLN A N 1
ATOM 1121 C CA . GLN A 1 147 ? -39.130 14.864 14.210 1.00 98.05 145 GLN A CA 1
ATOM 1122 C C . GLN A 1 147 ? -39.739 16.250 14.026 1.00 96.95 145 GLN A C 1
ATOM 1123 O O . GLN A 1 147 ? -39.845 16.749 12.906 1.00 100.40 145 GLN A O 1
ATOM 1129 N N . LYS A 1 148 ? -40.139 16.867 15.134 1.00 93.40 146 LYS A N 1
ATOM 1130 C CA . LYS A 1 148 ? -40.851 18.139 15.088 1.00 96.92 146 LYS A CA 1
ATOM 1131 C C . LYS A 1 148 ? -39.901 19.310 15.315 1.00 100.67 146 LYS A C 1
ATOM 1132 O O . LYS A 1 148 ? -39.797 20.208 14.480 1.00 107.72 146 LYS A O 1
ATOM 1138 N N . LEU A 1 149 ? -39.212 19.295 16.451 1.00 107.17 147 LEU A N 1
ATOM 1139 C CA . LEU A 1 149 ? -38.326 20.391 16.825 1.00 113.45 147 LEU A CA 1
ATOM 1140 C C . LEU A 1 149 ? -36.871 19.937 16.864 1.00 111.08 147 LEU A C 1
ATOM 1141 O O . LEU A 1 149 ? -35.964 20.698 16.531 1.00 111.06 147 LEU A O 1
ATOM 1146 N N . HIS A 1 150 ? -36.657 18.690 17.273 1.00 108.98 148 HIS A N 1
ATOM 1147 C CA . HIS A 1 150 ? -35.435 18.313 17.973 1.00 111.54 148 HIS A CA 1
ATOM 1148 C C . HIS A 1 150 ? -35.192 19.212 19.181 1.00 106.80 148 HIS A C 1
ATOM 1149 O O . HIS A 1 150 ? -34.310 20.070 19.161 1.00 108.84 148 HIS A O 1
ATOM 1156 N N . ILE A 1 151 ? -35.980 19.009 20.231 1.00 97.95 149 ILE A N 1
ATOM 1157 C CA . ILE A 1 151 ? -35.436 18.740 21.557 1.00 86.33 149 ILE A CA 1
ATOM 1158 C C . ILE A 1 151 ? -35.463 17.248 21.872 1.00 78.39 149 ILE A C 1
ATOM 1159 O O . ILE A 1 151 ? -36.348 16.524 21.417 1.00 73.35 149 ILE A O 1
ATOM 1164 N N . PRO A 1 152 ? -34.488 16.796 22.653 1.00 78.77 150 PRO A N 1
ATOM 1165 C CA . PRO A 1 152 ? -34.446 15.400 23.102 1.00 79.55 150 PRO A CA 1
ATOM 1166 C C . PRO A 1 152 ? -35.657 15.044 23.957 1.00 82.52 150 PRO A C 1
ATOM 1167 O O . PRO A 1 152 ? -36.085 15.848 24.785 1.00 81.66 150 PRO A O 1
ATOM 1171 N N . VAL A 1 153 ? -36.200 13.848 23.753 1.00 81.40 151 VAL A N 1
ATOM 1172 C CA . VAL A 1 153 ? -37.335 13.371 24.550 1.00 77.08 151 VAL A CA 1
ATOM 1173 C C . VAL A 1 153 ? -37.034 12.088 25.341 1.00 77.39 151 VAL A C 1
ATOM 1174 O O . VAL A 1 153 ? -36.430 11.152 24.819 1.00 78.67 151 VAL A O 1
ATOM 1178 N N . ILE A 1 154 ? -37.420 12.085 26.616 1.00 75.87 152 ILE A N 1
ATOM 1179 C CA . ILE A 1 154 ? -37.454 10.877 27.429 1.00 74.60 152 ILE A CA 1
ATOM 1180 C C . ILE A 1 154 ? -38.870 10.347 27.278 1.00 78.22 152 ILE A C 1
ATOM 1181 O O . ILE A 1 154 ? -39.803 11.126 27.092 1.00 79.66 152 ILE A O 1
ATOM 1186 N N . ALA A 1 155 ? -39.036 9.030 27.324 1.00 79.37 153 ALA A N 1
ATOM 1187 C CA . ALA A 1 155 ? -40.368 8.446 27.429 1.00 83.26 153 ALA A CA 1
ATOM 1188 C C . ALA A 1 155 ? -40.504 7.717 28.754 1.00 80.32 153 ALA A C 1
ATOM 1189 O O . ALA A 1 155 ? -39.546 7.133 29.255 1.00 84.49 153 ALA A O 1
ATOM 1191 N N . GLY A 1 156 ? -41.699 7.763 29.320 1.00 73.41 154 GLY A N 1
ATOM 1192 C CA . GLY A 1 156 ? -41.958 7.156 30.611 1.00 69.97 154 GLY A CA 1
ATOM 1193 C C . GLY A 1 156 ? -43.408 6.760 30.734 1.00 73.73 154 GLY A C 1
ATOM 1194 O O . GLY A 1 156 ? -44.252 7.262 30.005 1.00 77.39 154 GLY A O 1
ATOM 1195 N N . GLY A 1 157 ? -43.700 5.857 31.661 1.00 81.77 155 GLY A N 1
ATOM 1196 C CA . GLY A 1 157 ? -45.071 5.435 31.909 1.00 80.66 155 GLY A CA 1
ATOM 1197 C C . GLY A 1 157 ? -45.420 4.139 31.215 1.00 80.92 155 GLY A C 1
ATOM 1198 O O . GLY A 1 157 ? -45.296 4.026 29.996 1.00 76.90 155 GLY A O 1
ATOM 1199 N N . LEU A 1 158 ? -45.825 3.158 32.018 1.00 84.39 156 LEU A N 1
ATOM 1200 C CA . LEU A 1 158 ? -46.378 1.882 31.550 1.00 86.86 156 LEU A CA 1
ATOM 1201 C C . LEU A 1 158 ? -45.410 0.943 30.821 1.00 87.29 156 LEU A C 1
ATOM 1202 O O . LEU A 1 158 ? -45.846 -0.022 30.189 1.00 90.31 156 LEU A O 1
ATOM 1207 N N . ILE A 1 159 ? -44.109 1.206 30.917 1.00 93.43 157 ILE A N 1
ATOM 1208 C CA . ILE A 1 159 ? -43.124 0.310 30.304 1.00 94.28 157 ILE A CA 1
ATOM 1209 C C . ILE A 1 159 ? -42.876 -0.914 31.184 1.00 96.20 157 ILE A C 1
ATOM 1210 O O . ILE A 1 159 ? -42.244 -0.812 32.242 1.00 98.16 157 ILE A O 1
ATOM 1215 N N . GLU A 1 160 ? -43.378 -2.059 30.721 1.00 93.13 158 GLU A N 1
ATOM 1216 C CA . GLU A 1 160 ? -43.245 -3.342 31.410 1.00 97.39 158 GLU A CA 1
ATOM 1217 C C . GLU A 1 160 ? -42.054 -4.173 30.910 1.00 93.84 158 GLU A C 1
ATOM 1218 O O . GLU A 1 160 ? -41.392 -4.848 31.695 1.00 97.19 158 GLU A O 1
ATOM 1224 N N . THR A 1 161 ? -41.799 -4.136 29.603 1.00 90.03 159 THR A N 1
ATOM 1225 C CA . THR A 1 161 ? -40.852 -5.061 28.976 1.00 84.34 159 THR A CA 1
ATOM 1226 C C . THR A 1 161 ? -39.644 -4.363 28.358 1.00 84.54 159 THR A C 1
ATOM 1227 O O . THR A 1 161 ? -39.654 -3.153 28.149 1.00 89.39 159 THR A O 1
ATOM 1231 N N . SER A 1 162 ? -38.607 -5.144 28.063 1.00 86.43 160 SER A N 1
ATOM 1232 C CA . SER A 1 162 ? -37.422 -4.649 27.365 1.00 86.66 160 SER A CA 1
ATOM 1233 C C . SER A 1 162 ? -37.708 -4.392 25.892 1.00 86.62 160 SER A C 1
ATOM 1234 O O . SER A 1 162 ? -37.024 -3.585 25.261 1.00 87.49 160 SER A O 1
ATOM 1237 N N . GLU A 1 163 ? -38.706 -5.095 25.354 1.00 84.83 161 GLU A N 1
ATOM 1238 C CA . GLU A 1 163 ? -39.202 -4.865 23.997 1.00 89.34 161 GLU A CA 1
ATOM 1239 C C . GLU A 1 163 ? -39.669 -3.422 23.859 1.00 86.17 161 GLU A C 1
ATOM 1240 O O . GLU A 1 163 ? -39.295 -2.725 22.914 1.00 80.76 161 GLU A O 1
ATOM 1246 N N . GLN A 1 164 ? -40.468 -2.993 24.833 1.00 84.10 162 GLN A N 1
ATOM 1247 C CA . GLN A 1 164 ? -41.047 -1.661 24.877 1.00 80.65 162 GLN A CA 1
ATOM 1248 C C . GLN A 1 164 ? -39.994 -0.566 25.040 1.00 82.75 162 GLN A C 1
ATOM 1249 O O . GLN A 1 164 ? -40.110 0.496 24.415 1.00 83.31 162 GLN A O 1
ATOM 1255 N N . VAL A 1 165 ? -38.976 -0.833 25.864 1.00 80.06 163 VAL A N 1
ATOM 1256 C CA . VAL A 1 165 ? -37.846 0.086 26.036 1.00 78.42 163 VAL A CA 1
ATOM 1257 C C . VAL A 1 165 ? -37.141 0.287 24.705 1.00 81.04 163 VAL A C 1
ATOM 1258 O O . VAL A 1 165 ? -36.924 1.418 24.279 1.00 92.48 163 VAL A O 1
ATOM 1262 N N . ASN A 1 166 ? -36.822 -0.823 24.047 1.00 78.33 164 ASN A N 1
ATOM 1263 C CA . ASN A 1 166 ? -36.153 -0.815 22.756 1.00 72.24 164 ASN A CA 1
ATOM 1264 C C . ASN A 1 166 ? -36.927 -0.112 21.655 1.00 79.39 164 ASN A C 1
ATOM 1265 O O . ASN A 1 166 ? -36.352 0.682 20.919 1.00 88.84 164 ASN A O 1
ATOM 1270 N N . GLN A 1 167 ? -38.225 -0.412 21.560 1.00 83.97 165 GLN A N 1
ATOM 1271 C CA . GLN A 1 167 ? -39.126 0.159 20.555 1.00 83.35 165 GLN A CA 1
ATOM 1272 C C . GLN A 1 167 ? -39.210 1.677 20.641 1.00 83.48 165 GLN A C 1
ATOM 1273 O O . GLN A 1 167 ? -39.181 2.366 19.619 1.00 83.18 165 GLN A O 1
ATOM 1279 N N . VAL A 1 168 ? -39.306 2.191 21.864 1.00 81.76 166 VAL A N 1
ATOM 1280 C CA . VAL A 1 168 ? -39.463 3.625 22.070 1.00 83.88 166 VAL A CA 1
ATOM 1281 C C . VAL A 1 168 ? -38.136 4.388 21.912 1.00 81.62 166 VAL A C 1
ATOM 1282 O O . VAL A 1 168 ? -38.123 5.517 21.428 1.00 81.87 166 VAL A O 1
ATOM 1286 N N . ILE A 1 169 ? -37.031 3.742 22.282 1.00 83.88 167 ILE A N 1
ATOM 1287 C CA . ILE A 1 169 ? -35.690 4.318 22.143 1.00 80.82 167 ILE A CA 1
ATOM 1288 C C . ILE A 1 169 ? -35.287 4.344 20.666 1.00 76.19 167 ILE A C 1
ATOM 1289 O O . ILE A 1 169 ? -34.631 5.286 20.211 1.00 81.65 167 ILE A O 1
ATOM 1294 N N . ALA A 1 170 ? -35.732 3.340 19.914 1.00 66.08 168 ALA A N 1
ATOM 1295 C CA . ALA A 1 170 ? -35.490 3.300 18.472 1.00 78.84 168 ALA A CA 1
ATOM 1296 C C . ALA A 1 170 ? -36.372 4.282 17.701 1.00 85.34 168 ALA A C 1
ATOM 1297 O O . ALA A 1 170 ? -36.125 4.552 16.528 1.00 97.16 168 ALA A O 1
ATOM 1299 N N . SER A 1 171 ? -37.407 4.795 18.359 1.00 87.04 169 SER A N 1
ATOM 1300 C CA . SER A 1 171 ? -38.310 5.764 17.756 1.00 87.83 169 SER A CA 1
ATOM 1301 C C . SER A 1 171 ? -37.788 7.196 17.871 1.00 91.97 169 SER A C 1
ATOM 1302 O O . SER A 1 171 ? -38.247 8.088 17.154 1.00 91.24 169 SER A O 1
ATOM 1305 N N . GLY A 1 172 ? -36.836 7.414 18.776 1.00 88.98 170 GLY A N 1
ATOM 1306 C CA . GLY A 1 172 ? -36.258 8.738 18.967 1.00 83.53 170 GLY A CA 1
ATOM 1307 C C . GLY A 1 172 ? -36.001 9.127 20.410 1.00 80.04 170 GLY A C 1
ATOM 1308 O O . GLY A 1 172 ? -35.395 10.175 20.669 1.00 76.77 170 GLY A O 1
ATOM 1309 N N . ALA A 1 173 ? -36.460 8.300 21.349 1.00 75.58 171 ALA A N 1
ATOM 1310 C CA . ALA A 1 173 ? -36.242 8.575 22.769 1.00 74.70 171 ALA A CA 1
ATOM 1311 C C . ALA A 1 173 ? -34.777 8.409 23.153 1.00 78.31 171 ALA A C 1
ATOM 1312 O O . ALA A 1 173 ? -34.110 7.463 22.726 1.00 78.11 171 ALA A O 1
ATOM 1314 N N . ILE A 1 174 ? -34.296 9.362 23.946 1.00 78.66 172 ILE A N 1
ATOM 1315 C CA . ILE A 1 174 ? -32.913 9.419 24.399 1.00 76.14 172 ILE A CA 1
ATOM 1316 C C . ILE A 1 174 ? -32.715 8.455 25.579 1.00 81.02 172 ILE A C 1
ATOM 1317 O O . ILE A 1 174 ? -31.631 7.886 25.749 1.00 84.15 172 ILE A O 1
ATOM 1322 N N . ALA A 1 175 ? -33.782 8.256 26.359 1.00 81.38 173 ALA A N 1
ATOM 1323 C CA . ALA A 1 175 ? -33.803 7.336 27.506 1.00 78.40 173 ALA A CA 1
ATOM 1324 C C . ALA A 1 175 ? -35.239 7.048 27.940 1.00 77.83 173 ALA A C 1
ATOM 1325 O O . ALA A 1 175 ? -36.190 7.625 27.411 1.00 85.46 173 ALA A O 1
ATOM 1327 N N . VAL A 1 176 ? -35.378 6.149 28.909 1.00 73.17 174 VAL A N 1
ATOM 1328 C CA . VAL A 1 176 ? -36.666 5.736 29.438 1.00 68.81 174 VAL A CA 1
ATOM 1329 C C . VAL A 1 176 ? -36.689 6.005 30.940 1.00 74.09 174 VAL A C 1
ATOM 1330 O O . VAL A 1 176 ? -35.696 5.769 31.619 1.00 82.14 174 VAL A O 1
ATOM 1334 N N . THR A 1 177 ? -37.799 6.534 31.452 1.00 78.88 175 THR A N 1
ATOM 1335 C CA . THR A 1 177 ? -38.030 6.550 32.897 1.00 79.10 175 THR A CA 1
ATOM 1336 C C . THR A 1 177 ? -39.090 5.528 33.248 1.00 80.09 175 THR A C 1
ATOM 1337 O O . THR A 1 177 ? -40.070 5.365 32.517 1.00 80.70 175 THR A O 1
ATOM 1341 N N . THR A 1 178 ? -38.889 4.850 34.374 1.00 76.00 176 THR A N 1
ATOM 1342 C CA . THR A 1 178 ? -39.765 3.761 34.788 1.00 75.00 176 THR A CA 1
ATOM 1343 C C . THR A 1 178 ? -39.583 3.385 36.261 1.00 75.87 176 THR A C 1
ATOM 1344 O O . THR A 1 178 ? -38.485 3.478 36.815 1.00 75.95 176 THR A O 1
ATOM 1348 N N . SER A 1 179 ? -40.676 2.970 36.888 1.00 74.97 177 SER A N 1
ATOM 1349 C CA . SER A 1 179 ? -40.620 2.431 38.238 1.00 79.17 177 SER A CA 1
ATOM 1350 C C . SER A 1 179 ? -40.885 0.928 38.230 1.00 86.37 177 SER A C 1
ATOM 1351 O O . SER A 1 179 ? -41.156 0.337 39.275 1.00 96.10 177 SER A O 1
ATOM 1354 N N . ASN A 1 180 ? -40.814 0.321 37.044 1.00 91.29 178 ASN A N 1
ATOM 1355 C CA . ASN A 1 180 ? -40.869 -1.132 36.901 1.00 92.68 178 ASN A CA 1
ATOM 1356 C C . ASN A 1 180 ? -39.558 -1.740 37.390 1.00 95.24 178 ASN A C 1
ATOM 1357 O O . ASN A 1 180 ? -38.527 -1.656 36.719 1.00 100.58 178 ASN A O 1
ATOM 1362 N N . LYS A 1 181 ? -39.626 -2.357 38.565 1.00 96.06 179 LYS A N 1
ATOM 1363 C CA . LYS A 1 181 ? -38.461 -2.838 39.310 1.00 99.09 179 LYS A CA 1
ATOM 1364 C C . LYS A 1 181 ? -37.652 -3.920 38.586 1.00 98.38 179 LYS A C 1
ATOM 1365 O O . LYS A 1 181 ? -36.445 -4.037 38.799 1.00 92.76 179 LYS A O 1
ATOM 1371 N N . HIS A 1 182 ? -38.326 -4.691 37.731 1.00 102.94 180 HIS A N 1
ATOM 1372 C CA . HIS A 1 182 ? -37.725 -5.809 37.003 1.00 106.36 180 HIS A CA 1
ATOM 1373 C C . HIS A 1 182 ? -36.627 -5.375 36.034 1.00 106.06 180 HIS A C 1
ATOM 1374 O O . HIS A 1 182 ? -35.537 -5.951 36.028 1.00 107.01 180 HIS A O 1
ATOM 1381 N N . LEU A 1 183 ? -36.909 -4.356 35.229 1.00 105.79 181 LEU A N 1
ATOM 1382 C CA . LEU A 1 183 ? -35.949 -3.912 34.217 1.00 105.50 181 LEU A CA 1
ATOM 1383 C C . LEU A 1 183 ? -34.951 -2.859 34.712 1.00 100.78 181 LEU A C 1
ATOM 1384 O O . LEU A 1 183 ? -34.290 -2.197 33.915 1.00 97.88 181 LEU A O 1
ATOM 1389 N N . TRP A 1 184 ? -34.842 -2.721 36.029 1.00 101.15 182 TRP A N 1
ATOM 1390 C CA . TRP A 1 184 ? -33.822 -1.877 36.637 1.00 104.31 182 TRP A CA 1
ATOM 1391 C C . TRP A 1 184 ? -32.446 -2.534 36.573 1.00 111.46 182 TRP A C 1
ATOM 1392 O O . TRP A 1 184 ? -31.426 -1.847 36.507 1.00 116.74 182 TRP A O 1
ATOM 1403 N N . GLU A 1 185 ? -32.430 -3.864 36.607 1.00 114.76 183 GLU A N 1
ATOM 1404 C CA . GLU A 1 185 ? -31.197 -4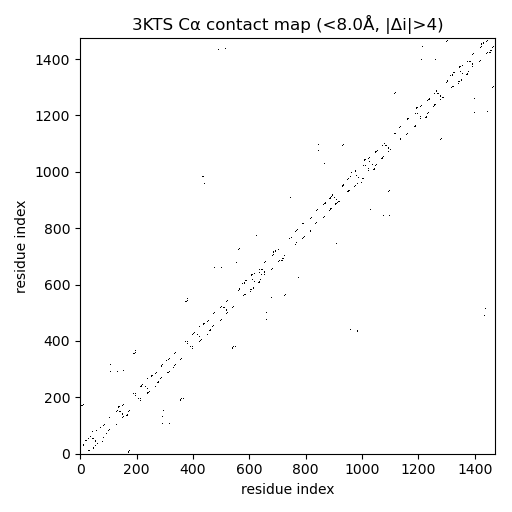.641 36.511 1.00 118.53 183 GLU A CA 1
ATOM 1405 C C . GLU A 1 185 ? -31.187 -5.473 35.228 1.00 115.91 183 GLU A C 1
ATOM 1406 O O . GLU A 1 185 ? -30.321 -6.330 35.038 1.00 115.12 183 GLU A O 1
ATOM 1412 N N . GLY A 1 186 ? -32.144 -5.190 34.345 1.00 116.32 184 GLY A N 1
ATOM 1413 C CA . GLY A 1 186 ? -32.385 -5.987 33.145 1.00 112.59 184 GLY A CA 1
ATOM 1414 C C . GLY A 1 186 ? -31.530 -5.673 31.931 1.00 115.12 184 GLY A C 1
ATOM 1415 O O . GLY A 1 186 ? -31.002 -6.590 31.298 1.00 121.65 184 GLY A O 1
ATOM 1416 N N . HIS A 1 187 ? -31.400 -4.388 31.597 1.00 113.98 185 HIS A N 1
ATOM 1417 C CA . HIS A 1 187 ? -30.687 -3.961 30.384 1.00 111.90 185 HIS A CA 1
ATOM 1418 C C . HIS A 1 187 ? -29.174 -4.088 30.490 1.00 115.06 185 HIS A C 1
ATOM 1419 O O . HIS A 1 187 ? -28.541 -4.729 29.649 1.00 118.49 185 HIS A O 1
ATOM 1426 N N . LEU B 1 3 ? -79.552 -2.924 31.060 1.00 157.46 1 LEU B N 1
ATOM 1427 C CA . LEU B 1 3 ? -79.533 -2.272 29.719 1.00 155.86 1 LEU B CA 1
ATOM 1428 C C . LEU B 1 3 ? -78.103 -1.946 29.290 1.00 154.88 1 LEU B C 1
ATOM 1429 O O . LEU B 1 3 ? -77.294 -1.483 30.099 1.00 153.19 1 LEU B O 1
ATOM 1434 N N . GLU B 1 4 ? -77.796 -2.208 28.022 1.00 154.56 2 GLU B N 1
ATOM 1435 C CA . GLU B 1 4 ? -76.604 -1.655 27.394 1.00 155.14 2 GLU B CA 1
ATOM 1436 C C . GLU B 1 4 ? -76.887 -0.178 27.142 1.00 155.31 2 GLU B C 1
ATOM 1437 O O . GLU B 1 4 ? -77.801 0.161 26.384 1.00 158.25 2 GLU B O 1
ATOM 1443 N N . LEU B 1 5 ? -76.112 0.686 27.799 1.00 151.80 3 LEU B N 1
ATOM 1444 C CA . LEU B 1 5 ? -76.371 2.133 27.831 1.00 147.11 3 LEU B CA 1
ATOM 1445 C C . LEU B 1 5 ? -76.276 2.770 26.439 1.00 143.38 3 LEU B C 1
ATOM 1446 O O . LEU B 1 5 ? -75.199 2.779 25.839 1.00 140.54 3 LEU B O 1
ATOM 1451 N N . PRO B 1 6 ? -77.414 3.322 25.949 1.00 140.24 4 PRO B N 1
ATOM 1452 C CA . PRO B 1 6 ? -77.867 3.547 24.566 1.00 138.02 4 PRO B CA 1
ATOM 1453 C C . PRO B 1 6 ? -76.882 3.416 23.381 1.00 136.13 4 PRO B C 1
ATOM 1454 O O . PRO B 1 6 ? -77.250 2.835 22.356 1.00 136.49 4 PRO B O 1
ATOM 1458 N N . PHE B 1 7 ? -75.665 3.948 23.509 1.00 129.29 5 PHE B N 1
ATOM 1459 C CA . PHE B 1 7 ? -74.678 3.908 22.416 1.00 125.18 5 PHE B CA 1
ATOM 1460 C C . PHE B 1 7 ? -73.989 2.541 22.217 1.00 128.02 5 PHE B C 1
ATOM 1461 O O . PHE B 1 7 ? -72.774 2.401 22.403 1.00 132.35 5 PHE B O 1
ATOM 1469 N N . SER B 1 8 ? -74.769 1.536 21.823 1.00 127.32 6 SER B N 1
ATOM 1470 C CA . SER B 1 8 ? -74.205 0.236 21.473 1.00 125.33 6 SER B CA 1
ATOM 1471 C C . SER B 1 8 ? -73.775 0.231 20.012 1.00 125.00 6 SER B C 1
ATOM 1472 O O . SER B 1 8 ? -72.645 -0.147 19.689 1.00 124.18 6 SER B O 1
ATOM 1475 N N . ASN B 1 9 ? -74.683 0.675 19.141 1.00 123.38 7 ASN B N 1
ATOM 1476 C CA . ASN B 1 9 ? -74.475 0.648 17.693 1.00 122.07 7 ASN B CA 1
ATOM 1477 C C . ASN B 1 9 ? -73.962 1.978 17.137 1.00 117.11 7 ASN B C 1
ATOM 1478 O O . ASN B 1 9 ? -74.322 2.393 16.031 1.00 117.68 7 ASN B O 1
ATOM 1483 N N . GLN B 1 10 ? -73.125 2.641 17.928 1.00 111.91 8 GLN B N 1
ATOM 1484 C CA . GLN B 1 10 ? -72.424 3.836 17.498 1.00 104.88 8 GLN B CA 1
ATOM 1485 C C . GLN B 1 10 ? -70.949 3.604 17.781 1.00 102.97 8 GLN B C 1
ATOM 1486 O O . GLN B 1 10 ? -70.539 3.501 18.940 1.00 100.55 8 GLN B O 1
ATOM 1492 N N . SER B 1 11 ? -70.166 3.480 16.712 1.00 100.46 9 SER B N 1
ATOM 1493 C CA . SER B 1 11 ? -68.739 3.197 16.824 1.00 99.53 9 SER B CA 1
ATOM 1494 C C . SER B 1 11 ? -67.970 4.438 17.251 1.00 99.76 9 SER B C 1
ATOM 1495 O O . SER B 1 11 ? -67.121 4.375 18.140 1.00 98.13 9 SER B O 1
ATOM 1498 N N . ILE B 1 12 ? -68.288 5.559 16.610 1.00 101.23 10 ILE B N 1
ATOM 1499 C CA . ILE B 1 12 ? -67.658 6.842 16.889 1.00 98.75 10 ILE B CA 1
ATOM 1500 C C . ILE B 1 12 ? -68.631 7.761 17.627 1.00 95.06 10 ILE B C 1
ATOM 1501 O O . ILE B 1 12 ? -69.766 7.957 17.186 1.00 96.62 10 ILE B O 1
ATOM 1506 N N . ILE B 1 13 ? -68.184 8.291 18.764 1.00 89.08 11 ILE B N 1
ATOM 1507 C CA . ILE B 1 13 ? -68.882 9.371 19.451 1.00 77.58 11 ILE B CA 1
ATOM 1508 C C . ILE B 1 13 ? -68.103 10.668 19.215 1.00 80.05 11 ILE B C 1
ATOM 1509 O O . ILE B 1 13 ? -67.020 10.849 19.771 1.00 83.84 11 ILE B O 1
ATOM 1514 N N . PRO B 1 14 ? -68.638 11.561 18.361 1.00 79.03 12 PRO B N 1
ATOM 1515 C CA . PRO B 1 14 ? -68.025 12.864 18.060 1.00 77.18 12 PRO B CA 1
ATOM 1516 C C . PRO B 1 14 ? -67.847 13.754 19.287 1.00 76.14 12 PRO B C 1
ATOM 1517 O O . PRO B 1 14 ? -68.766 13.898 20.091 1.00 77.57 12 PRO B O 1
ATOM 1521 N N . ALA B 1 15 ? -66.658 14.330 19.423 1.00 77.62 13 ALA B N 1
ATOM 1522 C CA . ALA B 1 15 ? -66.337 15.194 20.553 1.00 76.87 13 ALA B CA 1
ATOM 1523 C C . ALA B 1 15 ? -66.117 16.616 20.062 1.00 76.24 13 ALA B C 1
ATOM 1524 O O . ALA B 1 15 ? -65.355 16.838 19.125 1.00 82.50 13 ALA B O 1
ATOM 1526 N N . ALA B 1 16 ? -66.797 17.574 20.685 1.00 76.56 14 ALA B N 1
ATOM 1527 C CA . ALA B 1 16 ? -66.743 18.967 20.243 1.00 81.21 14 ALA B CA 1
ATOM 1528 C C . ALA B 1 16 ? -65.961 19.866 21.210 1.00 78.85 14 ALA B C 1
ATOM 1529 O O . ALA B 1 16 ? -66.224 19.868 22.411 1.00 82.69 14 ALA B O 1
ATOM 1531 N N . HIS B 1 17 ? -64.997 20.612 20.674 1.00 74.18 15 HIS B N 1
ATOM 1532 C CA . HIS B 1 17 ? -64.243 21.606 21.441 1.00 78.77 15 HIS B CA 1
ATOM 1533 C C . HIS B 1 17 ? -64.918 22.974 21.382 1.00 84.23 15 HIS B C 1
ATOM 1534 O O . HIS B 1 17 ? -65.036 23.662 22.395 1.00 83.68 15 HIS B O 1
ATOM 1541 N N . ASN B 1 18 ? -65.349 23.359 20.180 1.00 95.01 16 ASN B N 1
ATOM 1542 C CA . ASN B 1 18 ? -66.054 24.618 19.947 1.00 96.11 16 ASN B CA 1
ATOM 1543 C C . ASN B 1 18 ? -67.561 24.428 19.853 1.00 96.64 16 ASN B C 1
ATOM 1544 O O . ASN B 1 18 ? -68.061 23.310 19.720 1.00 96.13 16 ASN B O 1
ATOM 1549 N N . GLN B 1 19 ? -68.271 25.548 19.917 1.00 98.34 17 GLN B N 1
ATOM 1550 C CA . GLN B 1 19 ? -69.674 25.621 19.553 1.00 96.47 17 GLN B CA 1
ATOM 1551 C C . GLN B 1 19 ? -69.817 25.333 18.056 1.00 96.58 17 GLN B C 1
ATOM 1552 O O . GLN B 1 19 ? -70.728 24.619 17.642 1.00 99.48 17 GLN B O 1
ATOM 1558 N N . LYS B 1 20 ? -68.900 25.878 17.256 1.00 95.77 18 LYS B N 1
ATOM 1559 C CA . LYS B 1 20 ? -68.858 25.627 15.813 1.00 95.92 18 LYS B CA 1
ATOM 1560 C C . LYS B 1 20 ? -68.645 24.151 15.480 1.00 98.97 18 LYS B C 1
ATOM 1561 O O . LYS B 1 20 ? -69.103 23.675 14.446 1.00 98.18 18 LYS B O 1
ATOM 1567 N N . ASP B 1 21 ? -67.951 23.435 16.361 1.00 105.43 19 ASP B N 1
ATOM 1568 C CA . ASP B 1 21 ? -67.786 21.992 16.224 1.00 107.55 19 ASP B CA 1
ATOM 1569 C C . ASP B 1 21 ? -69.116 21.267 16.424 1.00 109.95 19 ASP B C 1
ATOM 1570 O O . ASP B 1 21 ? -69.365 20.252 15.774 1.00 113.66 19 ASP B O 1
ATOM 1575 N N . MET B 1 22 ? -69.973 21.793 17.304 1.00 111.95 20 MET B N 1
ATOM 1576 C CA . MET B 1 22 ? -71.312 21.222 17.495 1.00 111.05 20 MET B CA 1
ATOM 1577 C C . MET B 1 22 ? -72.219 21.509 16.289 1.00 111.60 20 MET B C 1
ATOM 1578 O O . MET B 1 22 ? -73.132 20.733 16.000 1.00 106.67 20 MET B O 1
ATOM 1583 N N . GLU B 1 23 ? -71.941 22.616 15.595 1.00 114.05 21 GLU B N 1
ATOM 1584 C CA . GLU B 1 23 ? -72.651 23.001 14.381 1.00 113.40 21 GLU B CA 1
ATOM 1585 C C . GLU B 1 23 ? -72.376 21.968 13.292 1.00 112.10 21 GLU B C 1
ATOM 1586 O O . GLU B 1 23 ? -73.292 21.530 12.595 1.00 113.86 21 GLU B O 1
ATOM 1592 N N . LYS B 1 24 ? -71.110 21.572 13.174 1.00 108.67 22 LYS B N 1
ATOM 1593 C CA . LYS B 1 24 ? -70.691 20.552 12.216 1.00 106.51 22 LYS B CA 1
ATOM 1594 C C . LYS B 1 24 ? -71.219 19.160 12.573 1.00 106.98 22 LYS B C 1
ATOM 1595 O O . LYS B 1 24 ? -71.505 18.368 11.677 1.00 109.63 22 LYS B O 1
ATOM 1601 N N . ILE B 1 25 ? -71.343 18.858 13.868 1.00 105.71 23 ILE B N 1
ATOM 1602 C CA . ILE B 1 25 ? -71.796 17.523 14.285 1.00 106.72 23 ILE B CA 1
ATOM 1603 C C . ILE B 1 25 ? -73.288 17.440 14.561 1.00 106.25 23 ILE B C 1
ATOM 1604 O O . ILE B 1 25 ? -73.781 16.399 14.993 1.00 113.01 23 ILE B O 1
ATOM 1609 N N . LEU B 1 26 ? -74.001 18.533 14.306 1.00 108.16 24 LEU B N 1
ATOM 1610 C CA . LEU B 1 26 ? -75.460 18.523 14.388 1.00 108.51 24 LEU B CA 1
ATOM 1611 C C . LEU B 1 26 ? -76.056 18.052 13.060 1.00 109.05 24 LEU B C 1
ATOM 1612 O O . LEU B 1 26 ? -77.196 17.587 13.009 1.00 105.75 24 LEU B O 1
ATOM 1617 N N . GLU B 1 27 ? -75.256 18.156 11.999 1.00 112.04 25 GLU B N 1
ATOM 1618 C CA . GLU B 1 27 ? -75.623 17.696 10.659 1.00 114.17 25 GLU B CA 1
ATOM 1619 C C . GLU B 1 27 ? -75.074 16.295 10.371 1.00 113.29 25 GLU B C 1
ATOM 1620 O O . GLU B 1 27 ? -74.649 16.002 9.253 1.00 116.10 25 GLU B O 1
ATOM 1626 N N . LEU B 1 28 ? -75.094 15.437 11.387 1.00 111.76 26 LEU B N 1
ATOM 1627 C CA . LEU B 1 28 ? -74.552 14.085 11.294 1.00 108.67 26 LEU B CA 1
ATOM 1628 C C . LEU B 1 28 ? -75.580 13.049 11.725 1.00 109.22 26 LEU B C 1
ATOM 1629 O O . LEU B 1 28 ? -76.408 13.312 12.591 1.00 109.03 26 LEU B O 1
ATOM 1634 N N . ASP B 1 29 ? -75.506 11.860 11.138 1.00 113.87 27 ASP B N 1
ATOM 1635 C CA . ASP B 1 29 ? -76.459 10.792 11.441 1.00 118.92 27 ASP B CA 1
ATOM 1636 C C . ASP B 1 29 ? -76.113 10.047 12.737 1.00 121.17 27 ASP B C 1
ATOM 1637 O O . ASP B 1 29 ? -76.771 9.065 13.094 1.00 124.66 27 ASP B O 1
ATOM 1642 N N . LEU B 1 30 ? -75.081 10.520 13.434 1.00 122.51 28 LEU B N 1
ATOM 1643 C CA . LEU B 1 30 ? -74.671 9.951 14.714 1.00 123.91 28 LEU B CA 1
ATOM 1644 C C . LEU B 1 30 ? -75.468 10.600 15.834 1.00 118.60 28 LEU B C 1
ATOM 1645 O O . LEU B 1 30 ? -75.427 11.816 16.003 1.00 117.41 28 LEU B O 1
ATOM 1650 N N . THR B 1 31 ? -76.188 9.779 16.593 1.00 113.77 29 THR B N 1
ATOM 1651 C CA . THR B 1 31 ? -77.101 10.266 17.630 1.00 106.78 29 THR B CA 1
ATOM 1652 C C . THR B 1 31 ? -76.416 10.799 18.908 1.00 104.49 29 THR B C 1
ATOM 1653 O O . THR B 1 31 ? -76.862 11.794 19.475 1.00 99.59 29 THR B O 1
ATOM 1657 N N . TYR B 1 32 ? -75.336 10.154 19.347 1.00 106.03 30 TYR B N 1
ATOM 1658 C CA . TYR B 1 32 ? -74.617 10.581 20.559 1.00 103.65 30 TYR B CA 1
ATOM 1659 C C . TYR B 1 32 ? -73.413 11.480 20.288 1.00 102.94 30 TYR B C 1
ATOM 1660 O O . TYR B 1 32 ? -72.767 11.352 19.248 1.00 105.60 30 TYR B O 1
ATOM 1669 N N . MET B 1 33 ? -73.116 12.374 21.237 1.00 97.64 31 MET B N 1
ATOM 1670 C CA . MET B 1 33 ? -72.009 13.338 21.119 1.00 89.05 31 MET B CA 1
ATOM 1671 C C . MET B 1 33 ? -71.376 13.697 22.467 1.00 87.78 31 MET B C 1
ATOM 1672 O O . MET B 1 33 ? -71.947 13.425 23.524 1.00 86.44 31 MET B O 1
ATOM 1677 N N . VAL B 1 34 ? -70.199 14.322 22.409 1.00 85.43 32 VAL B N 1
ATOM 1678 C CA . VAL B 1 34 ? -69.446 14.724 23.597 1.00 83.05 32 VAL B CA 1
ATOM 1679 C C . VAL B 1 34 ? -69.121 16.209 23.547 1.00 83.35 32 VAL B C 1
ATOM 1680 O O . VAL B 1 34 ? -68.576 16.702 22.559 1.00 85.98 32 VAL B O 1
ATOM 1684 N N . MET B 1 35 ? -69.458 16.920 24.618 1.00 79.17 33 MET B N 1
ATOM 1685 C CA . MET B 1 35 ? -69.133 18.337 24.730 1.00 81.61 33 MET B CA 1
ATOM 1686 C C . MET B 1 35 ? -67.981 18.564 25.703 1.00 79.89 33 MET B C 1
ATOM 1687 O O . MET B 1 35 ? -68.079 18.232 26.884 1.00 80.53 33 MET B O 1
ATOM 1692 N N . LEU B 1 36 ? -66.890 19.130 25.199 1.00 77.15 34 LEU B N 1
ATOM 1693 C CA . LEU B 1 36 ? -65.619 19.118 25.914 1.00 77.30 34 LEU B CA 1
ATOM 1694 C C . LEU B 1 36 ? -65.434 20.393 26.730 1.00 78.21 34 LEU B C 1
ATOM 1695 O O . LEU B 1 36 ? -65.672 20.409 27.938 1.00 79.67 34 LEU B O 1
ATOM 1700 N N . GLU B 1 37 ? -65.008 21.460 26.063 1.00 77.80 35 GLU B N 1
ATOM 1701 C CA . GLU B 1 37 ? -64.806 22.746 26.721 1.00 78.04 35 GLU B CA 1
ATOM 1702 C C . GLU B 1 37 ? -66.029 23.643 26.562 1.00 80.52 35 GLU B C 1
ATOM 1703 O O . GLU B 1 37 ? -66.452 23.941 25.445 1.00 84.91 35 GLU B O 1
ATOM 1709 N N . THR B 1 38 ? -66.592 24.072 27.687 1.00 77.89 36 THR B N 1
ATOM 1710 C CA . THR B 1 38 ? -67.772 24.930 27.675 1.00 79.40 36 THR B CA 1
ATOM 1711 C C . THR B 1 38 ? -67.591 26.092 28.636 1.00 79.25 36 THR B C 1
ATOM 1712 O O . THR B 1 38 ? -66.774 26.029 29.557 1.00 82.99 36 THR B O 1
ATOM 1716 N N . HIS B 1 39 ? -68.375 27.143 28.420 1.00 77.12 37 HIS B N 1
ATOM 1717 C CA . HIS B 1 39 ? -68.421 28.291 29.319 1.00 79.68 37 HIS B CA 1
ATOM 1718 C C . HIS B 1 39 ? -69.742 28.252 30.083 1.00 82.26 37 HIS B C 1
ATOM 1719 O O . HIS B 1 39 ? -70.811 28.098 29.476 1.00 82.77 37 HIS B O 1
ATOM 1726 N N . VAL B 1 40 ? -69.671 28.393 31.407 1.00 81.84 38 VAL B N 1
ATOM 1727 C CA . VAL B 1 40 ? -70.854 28.233 32.272 1.00 84.15 38 VAL B CA 1
ATOM 1728 C C . VAL B 1 40 ? -72.041 29.144 31.884 1.00 84.27 38 VAL B C 1
ATOM 1729 O O . VAL B 1 40 ? -73.195 28.716 31.936 1.00 90.48 38 VAL B O 1
ATOM 1733 N N . ALA B 1 41 ? -71.736 30.365 31.438 1.00 88.02 39 ALA B N 1
ATOM 1734 C CA . ALA B 1 41 ? -72.733 31.328 30.953 1.00 80.36 39 ALA B CA 1
ATOM 1735 C C . ALA B 1 41 ? -73.495 30.850 29.717 1.00 77.10 39 ALA B C 1
ATOM 1736 O O . ALA B 1 41 ? -74.656 31.200 29.536 1.00 77.36 39 ALA B O 1
ATOM 1738 N N . GLN B 1 42 ? -72.845 30.044 28.881 1.00 78.88 40 GLN B N 1
ATOM 1739 C CA . GLN B 1 42 ? -73.464 29.518 27.661 1.00 79.34 40 GLN B CA 1
ATOM 1740 C C . GLN B 1 42 ? -73.947 28.070 27.772 1.00 83.52 40 GLN B C 1
ATOM 1741 O O . GLN B 1 42 ? -74.582 27.547 26.844 1.00 73.71 40 GLN B O 1
ATOM 1747 N N . LEU B 1 43 ? -73.647 27.432 28.904 1.00 86.51 41 LEU B N 1
ATOM 1748 C CA . LEU B 1 43 ? -73.784 25.981 29.044 1.00 78.06 41 LEU B CA 1
ATOM 1749 C C . LEU B 1 43 ? -75.192 25.446 28.798 1.00 81.20 41 LEU B C 1
ATOM 1750 O O . LEU B 1 43 ? -75.365 24.566 27.950 1.00 76.66 41 LEU B O 1
ATOM 1755 N N . LYS B 1 44 ? -76.180 25.978 29.526 1.00 81.69 42 LYS B N 1
ATOM 1756 C CA . LYS B 1 44 ? -77.584 25.572 29.355 1.00 78.93 42 LYS B CA 1
ATOM 1757 C C . LYS B 1 44 ? -78.017 25.711 27.902 1.00 72.82 42 LYS B C 1
ATOM 1758 O O . LYS B 1 44 ? -78.574 24.777 27.334 1.00 76.44 42 LYS B O 1
ATOM 1764 N N . ALA B 1 45 ? -77.719 26.865 27.308 1.00 67.17 43 ALA B N 1
ATOM 1765 C CA . ALA B 1 45 ? -78.061 27.160 25.919 1.00 71.04 43 ALA B CA 1
ATOM 1766 C C . ALA B 1 45 ? -77.490 26.139 24.931 1.00 81.48 43 ALA B C 1
ATOM 1767 O O . ALA B 1 45 ? -78.171 25.752 23.985 1.00 86.36 43 ALA B O 1
ATOM 1769 N N . LEU B 1 46 ? -76.252 25.703 25.166 1.00 89.16 44 LEU B N 1
ATOM 1770 C CA . LEU B 1 46 ? -75.584 24.745 24.285 1.00 89.07 44 LEU B CA 1
ATOM 1771 C C . LEU B 1 46 ? -76.151 23.332 24.420 1.00 88.42 44 LEU B C 1
ATOM 1772 O O . LEU B 1 46 ? -76.329 22.637 23.419 1.00 84.27 44 LEU B O 1
ATOM 1777 N N . VAL B 1 47 ? -76.434 22.923 25.656 1.00 90.45 45 VAL B N 1
ATOM 1778 C CA . VAL B 1 47 ? -76.960 21.585 25.954 1.00 91.38 45 VAL B CA 1
ATOM 1779 C C . VAL B 1 47 ? -78.385 21.414 25.414 1.00 95.06 45 VAL B C 1
ATOM 1780 O O . VAL B 1 47 ? -78.674 20.452 24.689 1.00 96.51 45 VAL B O 1
ATOM 1784 N N . LYS B 1 48 ? -79.252 22.371 25.752 1.00 89.94 46 LYS B N 1
ATOM 1785 C CA . LYS B 1 48 ? -80.651 22.342 25.357 1.00 81.21 46 LYS B CA 1
ATOM 1786 C C . LYS B 1 48 ? -80.824 22.406 23.845 1.00 86.45 46 LYS B C 1
ATOM 1787 O O . LYS B 1 48 ? -81.702 21.741 23.296 1.00 100.04 46 LYS B O 1
ATOM 1793 N N . TYR B 1 49 ? -79.987 23.198 23.178 1.00 83.54 47 TYR B N 1
ATOM 1794 C CA . TYR B 1 49 ? -80.064 23.352 21.728 1.00 86.74 47 TYR B CA 1
ATOM 1795 C C . TYR B 1 49 ? -79.630 22.086 21.007 1.00 96.66 47 TYR B C 1
ATOM 1796 O O . TYR B 1 49 ? -80.212 21.731 19.980 1.00 108.51 47 TYR B O 1
ATOM 1805 N N . ALA B 1 50 ? -78.612 21.415 21.546 1.00 99.00 48 ALA B N 1
ATOM 1806 C CA . ALA B 1 50 ? -78.103 20.175 20.963 1.00 99.93 48 ALA B CA 1
ATOM 1807 C C . ALA B 1 50 ? -79.093 19.033 21.164 1.00 104.58 48 ALA B C 1
ATOM 1808 O O . ALA B 1 50 ? -79.173 18.118 20.344 1.00 106.98 48 ALA B O 1
ATOM 1810 N N . GLN B 1 51 ? -79.852 19.102 22.255 1.00 102.28 49 GLN B N 1
ATOM 1811 C CA . GLN B 1 51 ? -80.920 18.144 22.510 1.00 95.56 49 GLN B CA 1
ATOM 1812 C C . GLN B 1 51 ? -82.127 18.405 21.615 1.00 97.70 49 GLN B C 1
ATOM 1813 O O . GLN B 1 51 ? -82.812 17.467 21.204 1.00 98.58 49 GLN B O 1
ATOM 1819 N N . ALA B 1 52 ? -82.355 19.679 21.298 1.00 97.31 50 ALA B N 1
ATOM 1820 C CA . ALA B 1 52 ? -83.406 20.094 20.369 1.00 97.67 50 ALA B CA 1
ATOM 1821 C C . ALA B 1 52 ? -83.064 19.739 18.925 1.00 100.66 50 ALA B C 1
ATOM 1822 O O . ALA B 1 52 ? -83.960 19.504 18.105 1.00 103.13 50 ALA B O 1
ATOM 1824 N N . GLY B 1 53 ? -81.767 19.697 18.620 1.00 99.52 51 GLY B N 1
ATOM 1825 C CA . GLY B 1 53 ? -81.289 19.256 17.313 1.00 100.02 51 GLY B CA 1
ATOM 1826 C C . GLY B 1 53 ? -81.348 17.745 17.151 1.00 100.00 51 GLY B C 1
ATOM 1827 O O . GLY B 1 53 ? -80.949 17.212 16.113 1.00 101.83 51 GLY B O 1
ATOM 1828 N N . GLY B 1 54 ? -81.840 17.058 18.183 1.00 95.76 52 GLY B N 1
ATOM 1829 C CA . GLY B 1 54 ? -81.963 15.606 18.185 1.00 92.48 52 GLY B CA 1
ATOM 1830 C C . GLY B 1 54 ? -80.640 14.895 18.395 1.00 95.79 52 GLY B C 1
ATOM 1831 O O . GLY B 1 54 ? -80.348 13.914 17.711 1.00 95.81 52 GLY B O 1
ATOM 1832 N N . LYS B 1 55 ? -79.836 15.405 19.330 1.00 98.25 53 LYS B N 1
ATOM 1833 C CA . LYS B 1 55 ? -78.570 14.779 19.728 1.00 94.99 53 LYS B CA 1
ATOM 1834 C C . LYS B 1 55 ? -78.481 14.655 21.247 1.00 98.69 53 LYS B C 1
ATOM 1835 O O . LYS B 1 55 ? -78.852 15.574 21.981 1.00 96.96 53 LYS B O 1
ATOM 1841 N N . LYS B 1 56 ? -77.974 13.517 21.706 1.00 98.90 54 LYS B N 1
ATOM 1842 C CA . LYS B 1 56 ? -77.818 13.260 23.129 1.00 105.21 54 LYS B CA 1
ATOM 1843 C C . LYS B 1 56 ? -76.402 13.634 23.582 1.00 106.87 54 LYS B C 1
ATOM 1844 O O . LYS B 1 56 ? -75.420 13.293 22.916 1.00 112.56 54 LYS B O 1
ATOM 1850 N N . VAL B 1 57 ? -76.308 14.339 24.710 1.00 100.61 55 VAL B N 1
ATOM 1851 C CA . VAL B 1 57 ? -75.078 15.034 25.105 1.00 94.16 55 VAL B CA 1
ATOM 1852 C C . VAL B 1 57 ? -74.352 14.394 26.288 1.00 93.21 55 VAL B C 1
ATOM 1853 O O . VAL B 1 57 ? -74.920 14.228 27.368 1.00 95.69 55 VAL B O 1
ATOM 1857 N N . LEU B 1 58 ? -73.088 14.046 26.065 1.00 87.31 56 LEU B N 1
ATOM 1858 C CA . LEU B 1 58 ? -72.200 13.615 27.129 1.00 77.77 56 LEU B CA 1
ATOM 1859 C C . LEU B 1 58 ? -71.293 14.793 27.480 1.00 81.77 56 LEU B C 1
ATOM 1860 O O . LEU B 1 58 ? -70.404 15.164 26.713 1.00 78.91 56 LEU B O 1
ATOM 1865 N N . LEU B 1 59 ? -71.550 15.397 28.635 1.00 83.29 57 LEU B N 1
ATOM 1866 C CA . LEU B 1 59 ? -70.951 16.679 28.976 1.00 80.40 57 LEU B CA 1
ATOM 1867 C C . LEU B 1 59 ? -69.788 16.519 29.918 1.00 83.19 57 LEU B C 1
ATOM 1868 O O . LEU B 1 59 ? -69.899 15.850 30.942 1.00 85.55 57 LEU B O 1
ATOM 1873 N N . HIS B 1 60 ? -68.683 17.177 29.586 1.00 81.00 58 HIS B N 1
ATOM 1874 C CA . HIS B 1 60 ? -67.490 17.062 30.393 1.00 82.35 58 HIS B CA 1
ATOM 1875 C C . HIS B 1 60 ? -67.533 17.972 31.617 1.00 77.16 58 HIS B C 1
ATOM 1876 O O . HIS B 1 60 ? -67.336 19.182 31.508 1.00 84.61 58 HIS B O 1
ATOM 1883 N N . ALA B 1 61 ? -67.774 17.366 32.777 1.00 71.29 59 ALA B N 1
ATOM 1884 C CA . ALA B 1 61 ? -67.989 18.085 34.035 1.00 76.16 59 ALA B CA 1
ATOM 1885 C C . ALA B 1 61 ? -66.771 18.853 34.560 1.00 78.59 59 ALA B C 1
ATOM 1886 O O . ALA B 1 61 ? -66.921 19.781 35.351 1.00 81.53 59 ALA B O 1
ATOM 1888 N N . ASP B 1 62 ? -65.576 18.455 34.121 1.00 86.93 60 ASP B N 1
ATOM 1889 C CA . ASP B 1 62 ? -64.315 19.037 34.596 1.00 85.06 60 ASP B CA 1
ATOM 1890 C C . ASP B 1 62 ? -63.920 20.294 33.825 1.00 85.52 60 ASP B C 1
ATOM 1891 O O . ASP B 1 62 ? -63.064 21.062 34.280 1.00 77.02 60 ASP B O 1
ATOM 1896 N N . LEU B 1 63 ? -64.550 20.498 32.667 1.00 82.06 61 LEU B N 1
ATOM 1897 C CA . LEU B 1 63 ? -64.113 21.509 31.705 1.00 73.96 61 LEU B CA 1
ATOM 1898 C C . LEU B 1 63 ? -65.135 22.622 31.471 1.00 77.48 61 LEU B C 1
ATOM 1899 O O . LEU B 1 63 ? -65.199 23.199 30.380 1.00 84.26 61 LEU B O 1
ATOM 1904 N N . VAL B 1 64 ? -65.930 22.929 32.491 1.00 75.27 62 VAL B N 1
ATOM 1905 C CA . VAL B 1 64 ? -66.891 24.024 32.388 1.00 74.30 62 VAL B CA 1
ATOM 1906 C C . VAL B 1 64 ? -66.287 25.245 33.067 1.00 75.00 62 VAL B C 1
ATOM 1907 O O . VAL B 1 64 ? -66.251 25.326 34.298 1.00 79.24 62 VAL B O 1
ATOM 1911 N N . ASN B 1 65 ? -65.805 26.181 32.254 1.00 69.22 63 ASN B N 1
ATOM 1912 C CA . ASN B 1 65 ? -65.137 27.379 32.744 1.00 64.78 63 ASN B CA 1
ATOM 1913 C C . ASN B 1 65 ? -66.056 28.246 33.584 1.00 70.30 63 ASN B C 1
ATOM 1914 O O . ASN B 1 65 ? -67.131 28.643 33.135 1.00 77.70 63 ASN B O 1
ATOM 1919 N N . GLY B 1 66 ? -65.621 28.524 34.808 1.00 69.58 64 GLY B N 1
ATOM 1920 C CA . GLY B 1 66 ? -66.391 29.327 35.747 1.00 66.40 64 GLY B CA 1
ATOM 1921 C C . GLY B 1 66 ? -67.029 28.436 36.785 1.00 69.77 64 GLY B C 1
ATOM 1922 O O . GLY B 1 66 ? -67.400 28.885 37.871 1.00 75.41 64 GLY B O 1
ATOM 1923 N N . LEU B 1 67 ? -67.147 27.158 36.451 1.00 72.68 65 LEU B N 1
ATOM 1924 C CA . LEU B 1 67 ? -67.843 26.218 37.307 1.00 77.65 65 LEU B CA 1
ATOM 1925 C C . LEU B 1 67 ? -66.849 25.238 37.888 1.00 80.75 65 LEU B C 1
ATOM 1926 O O . LEU B 1 67 ? -66.018 24.691 37.162 1.00 87.20 65 LEU B O 1
ATOM 1931 N N . LYS B 1 68 ? -66.943 25.018 39.199 1.00 80.71 66 LYS B N 1
ATOM 1932 C CA . LYS B 1 68 ? -66.162 23.990 39.882 1.00 72.31 66 LYS B CA 1
ATOM 1933 C C . LYS B 1 68 ? -66.689 22.609 39.472 1.00 73.69 66 LYS B C 1
ATOM 1934 O O . LYS B 1 68 ? -67.584 22.502 38.628 1.00 77.85 66 LYS B O 1
ATOM 1940 N N . ASN B 1 69 ? -66.120 21.551 40.039 1.00 74.09 67 ASN B N 1
ATOM 1941 C CA . ASN B 1 69 ? -66.723 20.222 39.923 1.00 73.41 67 ASN B CA 1
ATOM 1942 C C . ASN B 1 69 ? -67.032 19.633 41.294 1.00 74.83 67 ASN B C 1
ATOM 1943 O O . ASN B 1 69 ? -67.029 18.421 41.489 1.00 91.11 67 ASN B O 1
ATOM 1948 N N . ASP B 1 70 ? -67.283 20.541 42.234 1.00 80.98 68 ASP B N 1
ATOM 1949 C CA . ASP B 1 70 ? -67.937 20.277 43.512 1.00 79.64 68 ASP B CA 1
ATOM 1950 C C . ASP B 1 70 ? -69.202 19.428 43.353 1.00 82.49 68 ASP B C 1
ATOM 1951 O O . ASP B 1 70 ? -69.757 19.317 42.255 1.00 71.94 68 ASP B O 1
ATOM 1956 N N . ASP B 1 71 ? -69.680 18.871 44.463 1.00 89.35 69 ASP B N 1
ATOM 1957 C CA . ASP B 1 71 ? -70.988 18.224 44.493 1.00 89.20 69 ASP B CA 1
ATOM 1958 C C . ASP B 1 71 ? -72.083 19.214 44.115 1.00 89.38 69 ASP B C 1
ATOM 1959 O O . ASP B 1 71 ? -73.018 18.856 43.394 1.00 91.55 69 ASP B O 1
ATOM 1964 N N . TYR B 1 72 ? -71.935 20.455 44.592 1.00 85.98 70 TYR B N 1
ATOM 1965 C CA . TYR B 1 72 ? -72.862 21.558 44.307 1.00 80.53 70 TYR B CA 1
ATOM 1966 C C . TYR B 1 72 ? -73.002 21.844 42.806 1.00 85.34 70 TYR B C 1
ATOM 1967 O O . TYR B 1 72 ? -74.108 22.087 42.305 1.00 88.95 70 TYR B O 1
ATOM 1976 N N . ALA B 1 73 ? -71.871 21.817 42.104 1.00 78.73 71 ALA B N 1
ATOM 1977 C CA . ALA B 1 73 ? -71.839 22.055 40.672 1.00 76.09 71 ALA B CA 1
ATOM 1978 C C . ALA B 1 73 ? -72.361 20.852 39.900 1.00 80.34 71 ALA B C 1
ATOM 1979 O O . ALA B 1 73 ? -72.945 20.998 38.821 1.00 82.08 71 ALA B O 1
ATOM 1981 N N . ILE B 1 74 ? -72.138 19.663 40.450 1.00 80.76 72 ILE B N 1
ATOM 1982 C CA . ILE B 1 74 ? -72.676 18.440 39.864 1.00 83.92 72 ILE B CA 1
ATOM 1983 C C . ILE B 1 74 ? -74.208 18.423 40.007 1.00 87.26 72 ILE B C 1
ATOM 1984 O O . ILE B 1 74 ? -74.904 18.032 39.070 1.00 91.15 72 ILE B O 1
ATOM 1989 N N . ASP B 1 75 ? -74.723 18.893 41.149 1.00 91.63 73 ASP B N 1
ATOM 1990 C CA . ASP B 1 75 ? -76.170 19.114 41.333 1.00 92.68 73 ASP B CA 1
ATOM 1991 C C . ASP B 1 75 ? -76.722 20.016 40.224 1.00 89.99 73 ASP B C 1
ATOM 1992 O O . ASP B 1 75 ? -77.733 19.694 39.605 1.00 89.05 73 ASP B O 1
ATOM 1997 N N . PHE B 1 76 ? -76.019 21.121 39.972 1.00 86.59 74 PHE B N 1
ATOM 1998 C CA . PHE B 1 76 ? -76.358 22.100 38.934 1.00 87.35 74 PHE B CA 1
ATOM 1999 C C . PHE B 1 76 ? -76.389 21.516 37.516 1.00 94.23 74 PHE B C 1
ATOM 2000 O O . PHE B 1 76 ? -77.270 21.857 36.724 1.00 98.33 74 PHE B O 1
ATOM 2008 N N . LEU B 1 77 ? -75.432 20.645 37.199 1.00 92.44 75 LEU B N 1
ATOM 2009 C CA . LEU B 1 77 ? -75.404 19.980 35.895 1.00 89.72 75 LEU B CA 1
ATOM 2010 C C . LEU B 1 77 ? -76.570 19.012 35.739 1.00 91.86 75 LEU B C 1
ATOM 2011 O O . LEU B 1 77 ? -77.157 18.904 34.664 1.00 87.64 75 LEU B O 1
ATOM 2016 N N . CYS B 1 78 ? -76.907 18.333 36.831 1.00 91.08 76 CYS B N 1
ATOM 2017 C CA . CYS B 1 78 ? -77.963 17.329 36.837 1.00 93.84 76 CYS B CA 1
ATOM 2018 C C . CYS B 1 78 ? -79.384 17.904 36.921 1.00 93.52 76 CYS B C 1
ATOM 2019 O O . CYS B 1 78 ? -80.280 17.432 36.219 1.00 95.12 76 CYS B O 1
ATOM 2022 N N . THR B 1 79 ? -79.590 18.902 37.782 1.00 89.54 77 THR B N 1
ATOM 2023 C CA . THR B 1 79 ? -80.923 19.483 37.990 1.00 85.03 77 THR B CA 1
ATOM 2024 C C . THR B 1 79 ? -81.236 20.666 37.065 1.00 90.17 77 THR B C 1
ATOM 2025 O O . THR B 1 79 ? -82.378 20.831 36.641 1.00 97.46 77 THR B O 1
ATOM 2029 N N . GLU B 1 80 ? -80.237 21.489 36.752 1.00 87.50 78 GLU B N 1
ATOM 2030 C CA . GLU B 1 80 ? -80.493 22.695 35.960 1.00 85.37 78 GLU B CA 1
ATOM 2031 C C . GLU B 1 80 ? -79.988 22.663 34.514 1.00 84.17 78 GLU B C 1
ATOM 2032 O O . GLU B 1 80 ? -80.510 23.390 33.673 1.00 85.52 78 GLU B O 1
ATOM 2038 N N . ILE B 1 81 ? -78.990 21.834 34.216 1.00 86.41 79 ILE B N 1
ATOM 2039 C CA . ILE B 1 81 ? -78.461 21.768 32.843 1.00 87.32 79 ILE B CA 1
ATOM 2040 C C . ILE B 1 81 ? -78.946 20.533 32.075 1.00 88.88 79 ILE B C 1
ATOM 2041 O O . ILE B 1 81 ? -79.342 20.640 30.911 1.00 95.19 79 ILE B O 1
ATOM 2046 N N . CYS B 1 82 ? -78.940 19.386 32.757 1.00 84.75 80 CYS B N 1
ATOM 2047 C CA . CYS B 1 82 ? -79.414 18.094 32.237 1.00 87.20 80 CYS B CA 1
ATOM 2048 C C . CYS B 1 82 ? -78.845 17.632 30.888 1.00 88.50 80 CYS B C 1
ATOM 2049 O O . CYS B 1 82 ? -79.573 17.617 29.889 1.00 94.07 80 CYS B O 1
ATOM 2052 N N . PRO B 1 83 ? -77.550 17.249 30.847 1.00 86.25 81 PRO B N 1
ATOM 2053 C CA . PRO B 1 83 ? -77.123 16.528 29.653 1.00 81.86 81 PRO B CA 1
ATOM 2054 C C . PRO B 1 83 ? -77.520 15.061 29.778 1.00 79.80 81 PRO B C 1
ATOM 2055 O O . PRO B 1 83 ? -77.978 14.634 30.830 1.00 74.29 81 PRO B O 1
ATOM 2059 N N . ASP B 1 84 ? -77.323 14.282 28.726 1.00 83.58 82 ASP B N 1
ATOM 2060 C CA . ASP B 1 84 ? -77.737 12.883 28.749 1.00 87.37 82 ASP B CA 1
ATOM 2061 C C . ASP B 1 84 ? -76.754 12.002 29.517 1.00 91.20 82 ASP B C 1
ATOM 2062 O O . ASP B 1 84 ? -77.012 10.819 29.765 1.00 92.59 82 ASP B O 1
ATOM 2067 N N . GLY B 1 85 ? -75.636 12.610 29.899 1.00 97.97 83 GLY B N 1
ATOM 2068 C CA . GLY B 1 85 ? -74.579 11.963 30.659 1.00 94.48 83 GLY B CA 1
ATOM 2069 C C . GLY B 1 85 ? -73.472 12.953 30.962 1.00 91.16 83 GLY B C 1
ATOM 2070 O O . GLY B 1 85 ? -73.370 14.000 30.315 1.00 83.79 83 GLY B O 1
ATOM 2071 N N . ILE B 1 86 ? -72.662 12.643 31.971 1.00 86.54 84 ILE B N 1
ATOM 2072 C CA . ILE B 1 86 ? -71.484 13.449 32.264 1.00 83.76 84 ILE B CA 1
ATOM 2073 C C . ILE B 1 86 ? -70.212 12.612 32.237 1.00 85.88 84 ILE B C 1
ATOM 2074 O O . ILE B 1 86 ? -70.230 11.414 32.518 1.00 91.08 84 ILE B O 1
ATOM 2079 N N . ILE B 1 87 ? -69.114 13.261 31.871 1.00 88.03 85 ILE B N 1
ATOM 2080 C CA . ILE B 1 87 ? -67.798 12.646 31.869 1.00 81.91 85 ILE B CA 1
ATOM 2081 C C . ILE B 1 87 ? -67.001 13.374 32.931 1.00 81.59 85 ILE B C 1
ATOM 2082 O O . ILE B 1 87 ? -66.884 14.603 32.893 1.00 93.65 85 ILE B O 1
ATOM 2087 N N . SER B 1 88 ? -66.480 12.631 33.897 1.00 73.91 86 SER B N 1
ATOM 2088 C CA . SER B 1 88 ? -65.597 13.236 34.884 1.00 81.66 86 SER B CA 1
ATOM 2089 C C . SER B 1 88 ? -64.427 12.370 35.298 1.00 84.40 86 SER B C 1
ATOM 2090 O O . SER B 1 88 ? -64.446 11.147 35.170 1.00 88.75 86 SER B O 1
ATOM 2093 N N . THR B 1 89 ? -63.408 13.041 35.811 1.00 83.60 87 THR B N 1
ATOM 2094 C CA . THR B 1 89 ? -62.196 12.399 36.251 1.00 81.59 87 THR B CA 1
ATOM 2095 C C . THR B 1 89 ? -62.292 12.131 37.754 1.00 85.12 87 THR B C 1
ATOM 2096 O O . THR B 1 89 ? -61.610 11.248 38.278 1.00 91.33 87 THR B O 1
ATOM 2100 N N . ARG B 1 90 ? -63.175 12.872 38.426 1.00 87.48 88 ARG B N 1
ATOM 2101 C CA . ARG B 1 90 ? -63.225 12.901 39.885 1.00 87.14 88 ARG B CA 1
ATOM 2102 C C . ARG B 1 90 ? -64.304 11.988 40.439 1.00 91.75 88 ARG B C 1
ATOM 2103 O O . ARG B 1 90 ? -65.462 12.061 40.023 1.00 102.23 88 ARG B O 1
ATOM 2111 N N . GLY B 1 91 ? -63.908 11.136 41.384 1.00 93.35 89 GLY B N 1
ATOM 2112 C CA . GLY B 1 91 ? -64.790 10.133 41.980 1.00 90.27 89 GLY B CA 1
ATOM 2113 C C . GLY B 1 91 ? -66.041 10.708 42.615 1.00 97.26 89 GLY B C 1
ATOM 2114 O O . GLY B 1 91 ? -67.128 10.154 42.453 1.00 103.35 89 GLY B O 1
ATOM 2115 N N . ASN B 1 92 ? -65.887 11.833 43.315 1.00 97.63 90 ASN B N 1
ATOM 2116 C CA . ASN B 1 92 ? -67.004 12.523 43.970 1.00 100.02 90 ASN B CA 1
ATOM 2117 C C . ASN B 1 92 ? -68.070 12.992 42.985 1.00 100.56 90 ASN B C 1
ATOM 2118 O O . ASN B 1 92 ? -69.264 12.967 43.293 1.00 101.04 90 ASN B O 1
ATOM 2123 N N . ALA B 1 93 ? -67.626 13.404 41.800 1.00 103.02 91 ALA B N 1
ATOM 2124 C CA . ALA B 1 93 ? -68.524 13.821 40.732 1.00 101.67 91 ALA B CA 1
ATOM 2125 C C . ALA B 1 93 ? -69.305 12.637 40.178 1.00 101.94 91 ALA B C 1
ATOM 2126 O O . ALA B 1 93 ? -70.481 12.775 39.838 1.00 101.85 91 ALA B O 1
ATOM 2128 N N . ILE B 1 94 ? -68.644 11.480 40.101 1.00 98.87 92 ILE B N 1
ATOM 2129 C CA . ILE B 1 94 ? -69.255 10.254 39.581 1.00 92.25 92 ILE B CA 1
ATOM 2130 C C . ILE B 1 94 ? -70.363 9.748 40.508 1.00 94.66 92 ILE B C 1
ATOM 2131 O O . ILE B 1 94 ? -71.469 9.442 40.044 1.00 90.63 92 ILE B O 1
ATOM 2136 N N . MET B 1 95 ? -70.056 9.688 41.807 1.00 95.29 93 MET B N 1
ATOM 2137 C CA . MET B 1 95 ? -71.005 9.282 42.846 1.00 98.34 93 MET B CA 1
ATOM 2138 C C . MET B 1 95 ? -72.240 10.171 42.869 1.00 94.12 93 MET B C 1
ATOM 2139 O O . MET B 1 95 ? -73.368 9.671 42.899 1.00 99.46 93 MET B O 1
ATOM 2144 N N . LYS B 1 96 ? -72.017 11.484 42.846 1.00 85.79 94 LYS B N 1
ATOM 2145 C CA . LYS B 1 96 ? -73.104 12.454 42.907 1.00 86.68 94 LYS B CA 1
ATOM 2146 C C . LYS B 1 96 ? -73.999 12.390 41.672 1.00 86.32 94 LYS B C 1
ATOM 2147 O O . LYS B 1 96 ? -75.206 12.583 41.778 1.00 95.65 94 LYS B O 1
ATOM 2153 N N . ALA B 1 97 ? -73.403 12.104 40.517 1.00 88.81 95 ALA B N 1
ATOM 2154 C CA . ALA B 1 97 ? -74.133 11.960 39.253 1.00 91.90 95 ALA B CA 1
ATOM 2155 C C . ALA B 1 97 ? -75.142 10.810 39.279 1.00 92.93 95 ALA B C 1
ATOM 2156 O O . ALA B 1 97 ? -76.262 10.953 38.786 1.00 90.37 95 ALA B O 1
ATOM 2158 N N . LYS B 1 98 ? -74.737 9.688 39.873 1.00 92.26 96 LYS B N 1
ATOM 2159 C CA . LYS B 1 98 ? -75.569 8.487 39.947 1.00 95.55 96 LYS B CA 1
ATOM 2160 C C . LYS B 1 98 ? -76.804 8.670 40.821 1.00 100.61 96 LYS B C 1
ATOM 2161 O O . LYS B 1 98 ? -77.835 8.044 40.567 1.00 103.27 96 LYS B O 1
ATOM 2167 N N . GLN B 1 99 ? -76.685 9.529 41.837 1.00 102.33 97 GLN B N 1
ATOM 2168 C CA . GLN B 1 99 ? -77.802 9.914 42.709 1.00 100.88 97 GLN B CA 1
ATOM 2169 C C . GLN B 1 99 ? -78.923 10.582 41.919 1.00 97.55 97 GLN B C 1
ATOM 2170 O O . GLN B 1 99 ? -80.105 10.376 42.202 1.00 99.17 97 GLN B O 1
ATOM 2176 N N . HIS B 1 100 ? -78.539 11.367 40.917 1.00 97.94 98 HIS B N 1
ATOM 2177 C CA . HIS B 1 100 ? -79.491 12.029 40.032 1.00 98.45 98 HIS B CA 1
ATOM 2178 C C . HIS B 1 100 ? -79.804 11.181 38.801 1.00 96.45 98 HIS B C 1
ATOM 2179 O O . HIS B 1 100 ? -80.398 11.679 37.838 1.00 94.99 98 HIS B O 1
ATOM 2186 N N . LYS B 1 101 ? -79.415 9.904 38.859 1.00 92.92 99 LYS B N 1
ATOM 2187 C CA . LYS B 1 101 ? -79.539 8.941 37.754 1.00 98.37 99 LYS B CA 1
ATOM 2188 C C . LYS B 1 101 ? -78.926 9.449 36.438 1.00 101.94 99 LYS B C 1
ATOM 2189 O O . LYS B 1 101 ? -79.572 9.397 35.386 1.00 105.31 99 LYS B O 1
ATOM 2195 N N . MET B 1 102 ? -77.694 9.964 36.515 1.00 101.63 100 MET B N 1
ATOM 2196 C CA . MET B 1 102 ? -76.928 10.367 35.328 1.00 96.36 100 MET B CA 1
ATOM 2197 C C . MET B 1 102 ? -76.020 9.257 34.846 1.00 98.25 100 MET B C 1
ATOM 2198 O O . MET B 1 102 ? -75.465 8.497 35.651 1.00 95.57 100 MET B O 1
ATOM 2203 N N . LEU B 1 103 ? -75.864 9.190 33.526 1.00 95.37 101 LEU B N 1
ATOM 2204 C CA . LEU B 1 103 ? -74.882 8.326 32.901 1.00 93.84 101 LEU B CA 1
ATOM 2205 C C . LEU B 1 103 ? -73.518 8.858 33.321 1.00 95.86 101 LEU B C 1
ATOM 2206 O O . LEU B 1 103 ? -73.045 9.867 32.795 1.00 100.09 101 LEU B O 1
ATOM 2211 N N . ALA B 1 104 ? -72.913 8.197 34.303 1.00 91.81 102 ALA B N 1
ATOM 2212 C CA . ALA B 1 104 ? -71.643 8.642 34.854 1.00 88.89 102 ALA B CA 1
ATOM 2213 C C . ALA B 1 104 ? -70.476 7.918 34.185 1.00 90.72 102 ALA B C 1
ATOM 2214 O O . ALA B 1 104 ? -70.179 6.760 34.500 1.00 93.71 102 ALA B O 1
ATOM 2216 N N . ILE B 1 105 ? -69.833 8.610 33.248 1.00 80.48 103 ILE B N 1
ATOM 2217 C CA . ILE B 1 105 ? -68.656 8.086 32.576 1.00 83.76 103 ILE B CA 1
ATOM 2218 C C . ILE B 1 105 ? -67.401 8.566 33.302 1.00 84.19 103 ILE B C 1
ATOM 2219 O O . ILE B 1 105 ? -67.171 9.763 33.423 1.00 82.44 103 ILE B O 1
ATOM 2224 N N . GLN B 1 106 ? -66.598 7.629 33.795 1.00 91.12 104 GLN B N 1
ATOM 2225 C CA . GLN B 1 106 ? -65.366 7.993 34.496 1.00 97.47 104 GLN B CA 1
ATOM 2226 C C . GLN B 1 106 ? -64.193 8.058 33.541 1.00 94.61 104 GLN B C 1
ATOM 2227 O O . GLN B 1 106 ? -63.893 7.094 32.846 1.00 92.97 104 GLN B O 1
ATOM 2233 N N . ARG B 1 107 ? -63.532 9.208 33.521 1.00 90.52 105 ARG B N 1
ATOM 2234 C CA . ARG B 1 107 ? -62.369 9.396 32.682 1.00 87.75 105 ARG B CA 1
ATOM 2235 C C . ARG B 1 107 ? -61.111 8.927 33.401 1.00 84.48 105 ARG B C 1
ATOM 2236 O O . ARG B 1 107 ? -60.902 9.233 34.579 1.00 78.03 105 ARG B O 1
ATOM 2244 N N . LEU B 1 108 ? -60.281 8.180 32.679 1.00 88.33 106 LEU B N 1
ATOM 2245 C CA . LEU B 1 108 ? -58.985 7.733 33.183 1.00 89.88 106 LEU B CA 1
ATOM 2246 C C . LEU B 1 108 ? -57.888 7.963 32.142 1.00 89.73 106 LEU B C 1
ATOM 2247 O O . LEU B 1 108 ? -58.022 7.562 30.976 1.00 85.56 106 LEU B O 1
ATOM 2252 N N . PHE B 1 109 ? -56.812 8.620 32.576 1.00 86.90 107 PHE B N 1
ATOM 2253 C CA . PHE B 1 109 ? -55.640 8.829 31.733 1.00 80.85 107 PHE B CA 1
ATOM 2254 C C . PHE B 1 109 ? -54.641 7.700 31.938 1.00 80.78 107 PHE B C 1
ATOM 2255 O O . PHE B 1 109 ? -54.223 7.425 33.065 1.00 74.68 107 PHE B O 1
ATOM 2263 N N . MET B 1 110 ? -54.253 7.060 30.837 1.00 86.59 108 MET B N 1
ATOM 2264 C CA . MET B 1 110 ? -53.273 5.978 30.857 1.00 86.68 108 MET B CA 1
ATOM 2265 C C . MET B 1 110 ? -51.863 6.543 30.805 1.00 84.30 108 MET B C 1
ATOM 2266 O O . MET B 1 110 ? -51.113 6.291 29.863 1.00 87.55 108 MET B O 1
ATOM 2271 N N . ILE B 1 111 ? -51.510 7.303 31.832 1.00 80.88 109 ILE B N 1
ATOM 2272 C CA . ILE B 1 111 ? -50.217 7.969 31.898 1.00 86.24 109 ILE B CA 1
ATOM 2273 C C . ILE B 1 111 ? -49.105 7.013 32.368 1.00 86.04 109 ILE B C 1
ATOM 2274 O O . ILE B 1 111 ? -48.113 6.826 31.662 1.00 82.33 109 ILE B O 1
ATOM 2279 N N . ASP B 1 112 ? -49.285 6.407 33.543 1.00 84.73 110 ASP B N 1
ATOM 2280 C CA . ASP B 1 112 ? -48.279 5.522 34.137 1.00 89.86 110 ASP B CA 1
ATOM 2281 C C . ASP B 1 112 ? -48.911 4.505 35.090 1.00 93.97 110 ASP B C 1
ATOM 2282 O O . ASP B 1 112 ? -50.139 4.416 35.169 1.00 103.39 110 ASP B O 1
ATOM 2287 N N . SER B 1 113 ? -48.077 3.741 35.797 1.00 88.23 111 SER B N 1
ATOM 2288 C CA . SER B 1 113 ? -48.558 2.694 36.703 1.00 87.07 111 SER B CA 1
ATOM 2289 C C . SER B 1 113 ? -49.253 3.249 37.939 1.00 85.56 111 SER B C 1
ATOM 2290 O O . SER B 1 113 ? -50.181 2.633 38.449 1.00 91.77 111 SER B O 1
ATOM 2293 N N . SER B 1 114 ? -48.815 4.414 38.404 1.00 84.89 112 SER B N 1
ATOM 2294 C CA . SER B 1 114 ? -49.457 5.073 39.541 1.00 89.68 112 SER B CA 1
ATOM 2295 C C . SER B 1 114 ? -50.875 5.537 39.212 1.00 91.96 112 SER B C 1
ATOM 2296 O O . SER B 1 114 ? -51.779 5.415 40.036 1.00 96.14 112 SER B O 1
ATOM 2299 N N . ALA B 1 115 ? -51.055 6.062 38.003 1.00 93.59 113 ALA B N 1
ATOM 2300 C CA . ALA B 1 115 ? -52.364 6.504 37.531 1.00 95.38 113 ALA B CA 1
ATOM 2301 C C . ALA B 1 115 ? -53.247 5.323 37.149 1.00 99.03 113 ALA B C 1
ATOM 2302 O O . ALA B 1 115 ? -54.469 5.434 37.165 1.00 100.85 113 ALA B O 1
ATOM 2304 N N . TYR B 1 116 ? -52.622 4.203 36.790 1.00 103.18 114 TYR B N 1
ATOM 2305 C CA . TYR B 1 116 ? -53.354 2.975 36.495 1.00 103.72 114 TYR B CA 1
ATOM 2306 C C . TYR B 1 116 ? -53.895 2.378 37.789 1.00 101.41 114 TYR B C 1
ATOM 2307 O O . TYR B 1 116 ? -55.055 1.956 37.853 1.00 98.47 114 TYR B O 1
ATOM 2316 N N . ASN B 1 117 ? -53.042 2.351 38.810 1.00 97.78 115 ASN B N 1
ATOM 2317 C CA . ASN B 1 117 ? -53.382 1.741 40.086 1.00 94.62 115 ASN B CA 1
ATOM 2318 C C . ASN B 1 117 ? -54.403 2.542 40.859 1.00 90.31 115 ASN B C 1
ATOM 2319 O O . ASN B 1 117 ? -55.403 1.986 41.315 1.00 90.56 115 ASN B O 1
ATOM 2324 N N . LYS B 1 118 ? -54.158 3.847 40.983 1.00 88.10 116 LYS B N 1
ATOM 2325 C CA . LYS B 1 118 ? -55.123 4.759 41.597 1.00 91.13 116 LYS B CA 1
ATOM 2326 C C . LYS B 1 118 ? -56.419 4.788 40.793 1.00 87.20 116 LYS B C 1
ATOM 2327 O O . LYS B 1 118 ? -57.505 4.917 41.362 1.00 85.75 116 LYS B O 1
ATOM 2333 N N . GLY B 1 119 ? -56.281 4.641 39.475 1.00 84.73 117 GLY B N 1
ATOM 2334 C CA . GLY B 1 119 ? -57.405 4.578 38.552 1.00 83.21 117 GLY B CA 1
ATOM 2335 C C . GLY B 1 119 ? -58.352 3.437 38.840 1.00 90.34 117 GLY B C 1
ATOM 2336 O O . GLY B 1 119 ? -59.499 3.674 39.221 1.00 98.06 117 GLY B O 1
ATOM 2337 N N . VAL B 1 120 ? -57.867 2.204 38.687 1.00 89.98 118 VAL B N 1
ATOM 2338 C CA . VAL B 1 120 ? -58.684 1.006 38.937 1.00 87.81 118 VAL B CA 1
ATOM 2339 C C . VAL B 1 120 ? -59.299 0.968 40.350 1.00 86.89 118 VAL B C 1
ATOM 2340 O O . VAL B 1 120 ? -60.450 0.566 40.505 1.00 87.56 118 VAL B O 1
ATOM 2344 N N . ALA B 1 121 ? -58.544 1.429 41.351 1.00 82.20 119 ALA B N 1
ATOM 2345 C CA . ALA B 1 121 ? -59.020 1.530 42.726 1.00 73.97 119 ALA B CA 1
ATOM 2346 C C . ALA B 1 121 ? -60.191 2.509 42.858 1.00 84.32 119 ALA B C 1
ATOM 2347 O O . ALA B 1 121 ? -61.161 2.232 43.573 1.00 88.64 119 ALA B O 1
ATOM 2349 N N . LEU B 1 122 ? -60.099 3.645 42.164 1.00 88.51 120 LEU B N 1
ATOM 2350 C CA . LEU B 1 122 ? -61.172 4.639 42.172 1.00 85.01 120 LEU B CA 1
ATOM 2351 C C . LEU B 1 122 ? -62.401 4.140 41.407 1.00 85.01 120 LEU B C 1
ATOM 2352 O O . LEU B 1 122 ? -63.528 4.292 41.888 1.00 84.11 120 LEU B O 1
ATOM 2357 N N . ILE B 1 123 ? -62.175 3.521 40.244 1.00 82.94 121 ILE B N 1
ATOM 2358 C CA . ILE B 1 123 ? -63.249 2.909 39.445 1.00 86.48 121 ILE B CA 1
ATOM 2359 C C . ILE B 1 123 ? -63.988 1.841 40.259 1.00 95.66 121 ILE B C 1
ATOM 2360 O O . ILE B 1 123 ? -65.218 1.756 40.208 1.00 99.41 121 ILE B O 1
ATOM 2365 N N . GLN B 1 124 ? -63.223 1.056 41.021 1.00 101.58 122 GLN B N 1
ATOM 2366 C CA . GLN B 1 124 ? -63.757 0.059 41.951 1.00 103.15 122 GLN B CA 1
ATOM 2367 C C . GLN B 1 124 ? -64.663 0.703 43.000 1.00 101.91 122 GLN B C 1
ATOM 2368 O O . GLN B 1 124 ? -65.786 0.245 43.220 1.00 104.86 122 GLN B O 1
ATOM 2374 N N . LYS B 1 125 ? -64.163 1.766 43.628 1.00 95.12 123 LYS B N 1
ATOM 2375 C CA . LYS B 1 125 ? -64.852 2.432 44.727 1.00 88.89 123 LYS B CA 1
ATOM 2376 C C . LYS B 1 125 ? -66.181 3.071 44.306 1.00 89.89 123 LYS B C 1
ATOM 2377 O O . LYS B 1 125 ? -67.192 2.902 44.990 1.00 91.61 123 LYS B O 1
ATOM 2383 N N . VAL B 1 126 ? -66.191 3.773 43.174 1.00 88.91 124 VAL B N 1
ATOM 2384 C CA . VAL B 1 126 ? -67.378 4.560 42.794 1.00 85.89 124 VAL B CA 1
ATOM 2385 C C . VAL B 1 126 ? -68.309 3.879 41.789 1.00 84.66 124 VAL B C 1
ATOM 2386 O O . VAL B 1 126 ? -69.462 4.284 41.657 1.00 86.35 124 VAL B O 1
ATOM 2390 N N . GLN B 1 127 ? -67.800 2.849 41.109 1.00 91.18 125 GLN B N 1
ATOM 2391 C CA . GLN B 1 127 ? -68.553 2.040 40.126 1.00 94.50 125 GLN B CA 1
ATOM 2392 C C . GLN B 1 127 ? -69.328 2.855 39.082 1.00 94.97 125 GLN B C 1
ATOM 2393 O O . GLN B 1 127 ? -70.554 2.966 39.166 1.00 95.24 125 GLN B O 1
ATOM 2399 N N . PRO B 1 128 ? -68.619 3.418 38.088 1.00 91.73 126 PRO B N 1
ATOM 2400 C CA . PRO B 1 128 ? -69.276 4.255 37.095 1.00 89.99 126 PRO B CA 1
ATOM 2401 C C . PRO B 1 128 ? -70.038 3.420 36.072 1.00 87.16 126 PRO B C 1
ATOM 2402 O O . PRO B 1 128 ? -69.809 2.217 35.961 1.00 85.37 126 PRO B O 1
ATOM 2406 N N . ASP B 1 129 ? -70.932 4.066 35.332 1.00 89.68 127 ASP B N 1
ATOM 2407 C CA . ASP B 1 129 ? -71.730 3.403 34.304 1.00 93.45 127 ASP B CA 1
ATOM 2408 C C . ASP B 1 129 ? -70.860 3.007 33.124 1.00 98.72 127 ASP B C 1
ATOM 2409 O O . ASP B 1 129 ? -71.132 2.021 32.433 1.00 105.26 127 ASP B O 1
ATOM 2414 N N . CYS B 1 130 ? -69.803 3.785 32.917 1.00 102.36 128 CYS B N 1
ATOM 2415 C CA . CYS B 1 130 ? -68.895 3.600 31.807 1.00 99.33 128 CYS B CA 1
ATOM 2416 C C . CYS B 1 130 ? -67.540 4.190 32.169 1.00 99.86 128 CYS B C 1
ATOM 2417 O O . CYS B 1 130 ? -67.431 4.965 33.122 1.00 100.93 128 CYS B O 1
ATOM 2420 N N . ILE B 1 131 ? -66.507 3.810 31.420 1.00 98.47 129 ILE B N 1
ATOM 2421 C CA . ILE B 1 131 ? -65.180 4.416 31.571 1.00 97.49 129 ILE B CA 1
ATOM 2422 C C . ILE B 1 131 ? -64.595 4.891 30.246 1.00 90.32 129 ILE B C 1
ATOM 2423 O O . ILE B 1 131 ? -64.590 4.158 29.261 1.00 85.15 129 ILE B O 1
ATOM 2428 N N . GLU B 1 132 ? -64.128 6.136 30.230 1.00 90.09 130 GLU B N 1
ATOM 2429 C CA . GLU B 1 132 ? -63.406 6.670 29.085 1.00 92.93 130 GLU B CA 1
ATOM 2430 C C . GLU B 1 132 ? -61.906 6.554 29.330 1.00 90.77 130 GLU B C 1
ATOM 2431 O O . GLU B 1 132 ? -61.348 7.282 30.151 1.00 94.29 130 GLU B O 1
ATOM 2437 N N . LEU B 1 133 ? -61.270 5.619 28.628 1.00 88.98 131 LEU B N 1
ATOM 2438 C CA . LEU B 1 133 ? -59.819 5.490 28.637 1.00 87.97 131 LEU B CA 1
ATOM 2439 C C . LEU B 1 133 ? -59.185 6.396 27.599 1.00 89.32 131 LEU B C 1
ATOM 2440 O O . LEU B 1 133 ? -59.681 6.509 26.476 1.00 93.95 131 LEU B O 1
ATOM 2445 N N . LEU B 1 134 ? -58.097 7.056 27.994 1.00 86.11 132 LEU B N 1
ATOM 2446 C CA . LEU B 1 134 ? -57.303 7.886 27.089 1.00 79.01 132 LEU B CA 1
ATOM 2447 C C . LEU B 1 134 ? -55.825 7.647 27.342 1.00 78.30 132 LEU B C 1
ATOM 2448 O O . LEU B 1 134 ? -55.428 7.478 28.493 1.00 83.31 132 LEU B O 1
ATOM 2453 N N . PRO B 1 135 ? -54.996 7.631 26.279 1.00 74.28 133 PRO B N 1
ATOM 2454 C CA . PRO B 1 135 ? -55.297 7.724 24.847 1.00 76.98 133 PRO B CA 1
ATOM 2455 C C . PRO B 1 135 ? -56.001 6.493 24.293 1.00 79.02 133 PRO B C 1
ATOM 2456 O O . PRO B 1 135 ? -56.035 5.450 24.941 1.00 82.81 133 PRO B O 1
ATOM 2460 N N . GLY B 1 136 ? -56.570 6.629 23.104 1.00 84.23 134 GLY B N 1
ATOM 2461 C CA . GLY B 1 136 ? -57.305 5.533 22.487 1.00 93.44 134 GLY B CA 1
ATOM 2462 C C . GLY B 1 136 ? -56.404 4.557 21.764 1.00 95.20 134 GLY B C 1
ATOM 2463 O O . GLY B 1 136 ? -56.756 3.391 21.589 1.00 99.61 134 GLY B O 1
ATOM 2464 N N . ILE B 1 137 ? -55.224 5.028 21.374 1.00 99.45 135 ILE B N 1
ATOM 2465 C CA . ILE B 1 137 ? -54.348 4.273 20.475 1.00 104.51 135 ILE B CA 1
ATOM 2466 C C . ILE B 1 137 ? -53.409 3.251 21.136 1.00 108.69 135 ILE B C 1
ATOM 2467 O O . ILE B 1 137 ? -52.382 2.872 20.563 1.00 110.00 135 ILE B O 1
ATOM 2472 N N . ILE B 1 138 ? -53.768 2.801 22.334 1.00 108.92 136 ILE B N 1
ATOM 2473 C CA . ILE B 1 138 ? -53.157 1.606 22.898 1.00 106.82 136 ILE B CA 1
ATOM 2474 C C . ILE B 1 138 ? -54.240 0.550 23.049 1.00 105.41 136 ILE B C 1
ATOM 2475 O O . ILE B 1 138 ? -54.882 0.479 24.100 1.00 103.51 136 ILE B O 1
ATOM 2480 N N . PRO B 1 139 ? -54.450 -0.273 22.000 1.00 108.29 137 PRO B N 1
ATOM 2481 C CA . PRO B 1 139 ? -55.509 -1.285 22.011 1.00 109.48 137 PRO B CA 1
ATOM 2482 C C . PRO B 1 139 ? -55.298 -2.370 23.073 1.00 112.24 137 PRO B C 1
ATOM 2483 O O . PRO B 1 139 ? -56.269 -2.864 23.641 1.00 110.89 137 PRO B O 1
ATOM 2487 N N . GLU B 1 140 ? -54.039 -2.708 23.348 1.00 117.71 138 GLU B N 1
ATOM 2488 C CA . GLU B 1 140 ? -53.700 -3.737 24.332 1.00 118.96 138 GLU B CA 1
ATOM 2489 C C . GLU B 1 140 ? -54.131 -3.376 25.758 1.00 119.16 138 GLU B C 1
ATOM 2490 O O . GLU B 1 140 ? -54.608 -4.237 26.498 1.00 124.00 138 GLU B O 1
ATOM 2496 N N . GLN B 1 141 ? -53.981 -2.103 26.126 1.00 117.64 139 GLN B N 1
ATOM 2497 C CA . GLN B 1 141 ? -54.298 -1.631 27.480 1.00 112.32 139 GLN B CA 1
ATOM 2498 C C . GLN B 1 141 ? -55.789 -1.608 27.799 1.00 111.01 139 GLN B C 1
ATOM 2499 O O . GLN B 1 141 ? -56.181 -1.682 28.967 1.00 108.36 139 GLN B O 1
ATOM 2505 N N . VAL B 1 142 ? -56.605 -1.492 26.754 1.00 113.73 140 VAL B N 1
ATOM 2506 C CA . VAL B 1 142 ? -58.060 -1.594 26.863 1.00 113.81 140 VAL B CA 1
ATOM 2507 C C . VAL B 1 142 ? -58.451 -3.023 27.229 1.00 117.30 140 VAL B C 1
ATOM 2508 O O . VAL B 1 142 ? -59.317 -3.233 28.083 1.00 115.96 140 VAL B O 1
ATOM 2512 N N . GLN B 1 143 ? -57.768 -3.989 26.608 1.00 122.02 141 GLN B N 1
ATOM 2513 C CA . GLN B 1 143 ? -58.027 -5.420 26.811 1.00 120.20 141 GLN B CA 1
ATOM 2514 C C . GLN B 1 143 ? -57.782 -5.868 28.253 1.00 118.00 141 GLN B C 1
ATOM 2515 O O . GLN B 1 143 ? -58.505 -6.727 28.766 1.00 117.95 141 GLN B O 1
ATOM 2521 N N . LYS B 1 144 ? -56.768 -5.279 28.890 1.00 115.59 142 LYS B N 1
ATOM 2522 C CA . LYS B 1 144 ? -56.556 -5.411 30.332 1.00 116.41 142 LYS B CA 1
ATOM 2523 C C . LYS B 1 144 ? -57.775 -4.919 31.114 1.00 114.12 142 LYS B C 1
ATOM 2524 O O . LYS B 1 144 ? -58.268 -5.612 32.002 1.00 113.84 142 LYS B O 1
ATOM 2530 N N . MET B 1 145 ? -58.262 -3.733 30.758 1.00 111.86 143 MET B N 1
ATOM 2531 C CA . MET B 1 145 ? -59.333 -3.076 31.501 1.00 115.92 143 MET B CA 1
ATOM 2532 C C . MET B 1 145 ? -60.725 -3.691 31.327 1.00 117.93 143 MET B C 1
ATOM 2533 O O . MET B 1 145 ? -61.515 -3.711 32.274 1.00 116.84 143 MET B O 1
ATOM 2538 N N . THR B 1 146 ? -61.007 -4.195 30.125 1.00 119.35 144 THR B N 1
ATOM 2539 C CA . THR B 1 146 ? -62.268 -4.884 29.826 1.00 121.94 144 THR B CA 1
ATOM 2540 C C . THR B 1 146 ? -62.438 -6.160 30.648 1.00 124.29 144 THR B C 1
ATOM 2541 O O . THR B 1 146 ? -63.559 -6.536 30.996 1.00 123.11 144 THR B O 1
ATOM 2545 N N . GLN B 1 147 ? -61.317 -6.819 30.944 1.00 122.08 145 GLN B N 1
ATOM 2546 C CA . GLN B 1 147 ? -61.307 -8.048 31.733 1.00 116.17 145 GLN B CA 1
ATOM 2547 C C . GLN B 1 147 ? -60.580 -7.854 33.064 1.00 110.27 145 GLN B C 1
ATOM 2548 O O . GLN B 1 147 ? -59.564 -8.493 33.341 1.00 113.01 145 GLN B O 1
ATOM 2554 N N . LYS B 1 148 ? -61.112 -6.937 33.867 1.00 106.58 146 LYS B N 1
ATOM 2555 C CA . LYS B 1 148 ? -60.678 -6.708 35.242 1.00 106.10 146 LYS B CA 1
ATOM 2556 C C . LYS B 1 148 ? -61.882 -6.320 36.081 1.00 109.03 146 LYS B C 1
ATOM 2557 O O . LYS B 1 148 ? -61.949 -6.645 37.266 1.00 111.75 146 LYS B O 1
ATOM 2563 N N . LEU B 1 149 ? -62.823 -5.613 35.458 1.00 112.07 147 LEU B N 1
ATOM 2564 C CA . LEU B 1 149 ? -64.040 -5.149 36.127 1.00 116.22 147 LEU B CA 1
ATOM 2565 C C . LEU B 1 149 ? -65.294 -5.356 35.269 1.00 116.45 147 LEU B C 1
ATOM 2566 O O . LEU B 1 149 ? -66.413 -5.385 35.793 1.00 116.45 147 LEU B O 1
ATOM 2571 N N . HIS B 1 150 ? -65.083 -5.501 33.958 1.00 117.54 148 HIS B N 1
ATOM 2572 C CA . HIS B 1 150 ? -66.143 -5.624 32.931 1.00 118.80 148 HIS B CA 1
ATOM 2573 C C . HIS B 1 150 ? -67.222 -4.523 32.971 1.00 113.58 148 HIS B C 1
ATOM 2574 O O . HIS B 1 150 ? -68.408 -4.779 32.754 1.00 112.21 148 HIS B O 1
ATOM 2581 N N . ILE B 1 151 ? -66.778 -3.306 33.270 1.00 107.70 149 ILE B N 1
ATOM 2582 C CA . ILE B 1 151 ? -67.552 -2.094 33.061 1.00 98.62 149 ILE B CA 1
ATOM 2583 C C . ILE B 1 151 ? -67.179 -1.637 31.647 1.00 101.37 149 ILE B C 1
ATOM 2584 O O . ILE B 1 151 ? -65.987 -1.607 31.318 1.00 102.03 149 ILE B O 1
ATOM 2589 N N . PRO B 1 152 ? -68.186 -1.311 30.797 1.00 100.08 150 PRO B N 1
ATOM 2590 C CA . PRO B 1 152 ? -67.936 -0.962 29.386 1.00 100.67 150 PRO B CA 1
ATOM 2591 C C . PRO B 1 152 ? -66.928 0.180 29.222 1.00 101.89 150 PRO B C 1
ATOM 2592 O O . PRO B 1 152 ? -66.927 1.120 30.019 1.00 106.80 150 PRO B O 1
ATOM 2596 N N . VAL B 1 153 ? -66.069 0.086 28.212 1.00 95.67 151 VAL B N 1
ATOM 2597 C CA . VAL B 1 153 ? -65.059 1.118 28.001 1.00 92.59 151 VAL B CA 1
ATOM 2598 C C . VAL B 1 153 ? -65.308 1.944 26.738 1.00 94.66 151 VAL B C 1
ATOM 2599 O O . VAL B 1 153 ? -65.780 1.427 25.726 1.00 97.63 151 VAL B O 1
ATOM 2603 N N . ILE B 1 154 ? -65.022 3.239 26.829 1.00 94.39 152 ILE B N 1
ATOM 2604 C CA . ILE B 1 154 ? -64.899 4.093 25.657 1.00 91.01 152 ILE B CA 1
ATOM 2605 C C . ILE B 1 154 ? -63.419 4.429 25.562 1.00 92.16 152 ILE B C 1
ATOM 2606 O O . ILE B 1 154 ? -62.750 4.590 26.581 1.00 88.84 152 ILE B O 1
ATOM 2611 N N . ALA B 1 155 ? -62.905 4.502 24.341 1.00 92.28 153 ALA B N 1
ATOM 2612 C CA . ALA B 1 155 ? -61.520 4.871 24.113 1.00 87.00 153 ALA B CA 1
ATOM 2613 C C . ALA B 1 155 ? -61.469 6.187 23.367 1.00 87.65 153 ALA B C 1
ATOM 2614 O O . ALA B 1 155 ? -62.156 6.367 22.363 1.00 85.17 153 ALA B O 1
ATOM 2616 N N . GLY B 1 156 ? -60.655 7.110 23.863 1.00 90.63 154 GLY B N 1
ATOM 2617 C CA . GLY B 1 156 ? -60.578 8.437 23.276 1.00 90.63 154 GLY B CA 1
ATOM 2618 C C . GLY B 1 156 ? -59.178 8.990 23.183 1.00 93.04 154 GLY B C 1
ATOM 2619 O O . GLY B 1 156 ? -58.302 8.609 23.947 1.00 94.07 154 GLY B O 1
ATOM 2620 N N . GLY B 1 157 ? -58.970 9.892 22.234 1.00 91.73 155 GLY B N 1
ATOM 2621 C CA . GLY B 1 157 ? -57.694 10.567 22.104 1.00 89.67 155 GLY B CA 1
ATOM 2622 C C . GLY B 1 157 ? -56.736 9.887 21.155 1.00 93.62 155 GLY B C 1
ATOM 2623 O O . GLY B 1 157 ? -56.447 8.690 21.289 1.00 90.45 155 GLY B O 1
ATOM 2624 N N . LEU B 1 158 ? -56.264 10.677 20.188 1.00 93.09 156 LEU B N 1
ATOM 2625 C CA . LEU B 1 158 ? -55.184 10.328 19.248 1.00 89.14 156 LEU B CA 1
ATOM 2626 C C . LEU B 1 158 ? -55.553 9.388 18.107 1.00 88.54 156 LEU B C 1
ATOM 2627 O O . LEU B 1 158 ? -54.693 9.044 17.289 1.00 95.79 156 LEU B O 1
ATOM 2632 N N . ILE B 1 159 ? -56.816 8.971 18.057 1.00 86.30 157 ILE B N 1
ATOM 2633 C CA . ILE B 1 159 ? -57.309 8.100 16.991 1.00 83.68 157 ILE B CA 1
ATOM 2634 C C . ILE B 1 159 ? -57.263 8.857 15.666 1.00 82.48 157 ILE B C 1
ATOM 2635 O O . ILE B 1 159 ? -57.783 9.967 15.555 1.00 79.96 157 ILE B O 1
ATOM 2640 N N . GLU B 1 160 ? -56.615 8.262 14.673 1.00 91.67 158 GLU B N 1
ATOM 2641 C CA . GLU B 1 160 ? -56.444 8.920 13.378 1.00 104.36 158 GLU B CA 1
ATOM 2642 C C . GLU B 1 160 ? -57.071 8.167 12.204 1.00 99.80 158 GLU B C 1
ATOM 2643 O O . GLU B 1 160 ? -57.512 8.790 11.243 1.00 102.95 158 GLU B O 1
ATOM 2649 N N . THR B 1 161 ? -57.110 6.837 12.283 1.00 99.98 159 THR B N 1
ATOM 2650 C CA . THR B 1 161 ? -57.547 6.008 11.151 1.00 101.57 159 THR B CA 1
ATOM 2651 C C . THR B 1 161 ? -58.727 5.092 11.477 1.00 101.52 159 THR B C 1
ATOM 2652 O O . THR B 1 161 ? -59.122 4.959 12.638 1.00 101.28 159 THR B O 1
ATOM 2656 N N . SER B 1 162 ? -59.281 4.469 10.434 1.00 100.11 160 SER B N 1
ATOM 2657 C CA . SER B 1 162 ? -60.350 3.480 10.573 1.00 98.23 160 SER B CA 1
ATOM 2658 C C . SER B 1 162 ? -59.886 2.230 11.310 1.00 100.98 160 SER B C 1
ATOM 2659 O O . SER B 1 162 ? -60.643 1.672 12.109 1.00 101.98 160 SER B O 1
ATOM 2662 N N . GLU B 1 163 ? -58.647 1.807 11.039 1.00 101.07 161 GLU B N 1
ATOM 2663 C CA . GLU B 1 163 ? -58.037 0.643 11.693 1.00 102.31 161 GLU B CA 1
ATOM 2664 C C . GLU B 1 163 ? -57.993 0.807 13.207 1.00 99.48 161 GLU B C 1
ATOM 2665 O O . GLU B 1 163 ? -58.389 -0.097 13.933 1.00 103.29 161 GLU B O 1
ATOM 2671 N N . GLN B 1 164 ? -57.539 1.974 13.664 1.00 95.85 162 GLN B N 1
ATOM 2672 C CA . GLN B 1 164 ? -57.394 2.265 15.093 1.00 94.99 162 GLN B CA 1
ATOM 2673 C C . GLN B 1 164 ? -58.721 2.200 15.842 1.00 100.61 162 GLN B C 1
ATOM 2674 O O . GLN B 1 164 ? -58.768 1.718 16.978 1.00 100.93 162 GLN B O 1
ATOM 2680 N N . VAL B 1 165 ? -59.785 2.674 15.188 1.00 101.61 163 VAL B N 1
ATOM 2681 C CA . VAL B 1 165 ? -61.154 2.560 15.695 1.00 96.98 163 VAL B CA 1
ATOM 2682 C C . VAL B 1 165 ? -61.522 1.089 15.820 1.00 96.31 163 VAL B C 1
ATOM 2683 O O . VAL B 1 165 ? -61.941 0.635 16.887 1.00 98.04 163 VAL B O 1
ATOM 2687 N N . ASN B 1 166 ? -61.333 0.357 14.725 1.00 97.99 164 ASN B N 1
ATOM 2688 C CA . ASN B 1 166 ? -61.640 -1.069 14.655 1.00 96.48 164 ASN B CA 1
ATOM 2689 C C . ASN B 1 166 ? -60.843 -1.913 15.643 1.00 94.33 164 ASN B C 1
ATOM 2690 O O . ASN B 1 166 ? -61.417 -2.748 16.336 1.00 94.13 164 ASN B O 1
ATOM 2695 N N . GLN B 1 167 ? -59.536 -1.658 15.719 1.00 96.42 165 GLN B N 1
ATOM 2696 C CA . GLN B 1 167 ? -58.609 -2.406 16.578 1.00 102.79 165 GLN B CA 1
ATOM 2697 C C . GLN B 1 167 ? -58.925 -2.287 18.061 1.00 99.73 165 GLN B C 1
ATOM 2698 O O . GLN B 1 167 ? -58.777 -3.252 18.813 1.00 98.52 165 GLN B O 1
ATOM 2704 N N . VAL B 1 168 ? -59.347 -1.098 18.477 1.00 96.36 166 VAL B N 1
ATOM 2705 C CA . VAL B 1 168 ? -59.628 -0.856 19.882 1.00 94.98 166 VAL B CA 1
ATOM 2706 C C . VAL B 1 168 ? -61.029 -1.360 20.247 1.00 91.01 166 VAL B C 1
ATOM 2707 O O . VAL B 1 168 ? -61.263 -1.763 21.386 1.00 88.48 166 VAL B O 1
ATOM 2711 N N . ILE B 1 169 ? -61.935 -1.376 19.266 1.00 91.71 167 ILE B N 1
ATOM 2712 C CA . ILE B 1 169 ? -63.259 -1.987 19.427 1.00 91.73 167 ILE B CA 1
ATOM 2713 C C . ILE B 1 169 ? -63.119 -3.506 19.541 1.00 89.55 167 ILE B C 1
ATOM 2714 O O . ILE B 1 169 ? -63.775 -4.138 20.376 1.00 87.61 167 ILE B O 1
ATOM 2719 N N . ALA B 1 170 ? -62.226 -4.064 18.723 1.00 92.09 168 ALA B N 1
ATOM 2720 C CA . ALA B 1 170 ? -61.842 -5.482 18.775 1.00 94.80 168 ALA B CA 1
ATOM 2721 C C . ALA B 1 170 ? -61.263 -5.890 20.135 1.00 97.68 168 ALA B C 1
ATOM 2722 O O . ALA B 1 170 ? -61.365 -7.049 20.542 1.00 102.65 168 ALA B O 1
ATOM 2724 N N . SER B 1 171 ? -60.671 -4.923 20.830 1.00 98.27 169 SER B N 1
ATOM 2725 C CA . SER B 1 171 ? -60.135 -5.115 22.173 1.00 101.82 169 SER B CA 1
ATOM 2726 C C . SER B 1 171 ? -61.199 -4.981 23.272 1.00 99.41 169 SER B C 1
ATOM 2727 O O . SER B 1 171 ? -60.889 -5.120 24.457 1.00 105.63 169 SER B O 1
ATOM 2730 N N . GLY B 1 172 ? -62.438 -4.696 22.882 1.00 92.04 170 GLY B N 1
ATOM 2731 C CA . GLY B 1 172 ? -63.539 -4.599 23.836 1.00 97.84 170 GLY B CA 1
ATOM 2732 C C . GLY B 1 172 ? -64.087 -3.205 24.107 1.00 100.71 170 GLY B C 1
ATOM 2733 O O . GLY B 1 172 ? -64.830 -3.005 25.073 1.00 96.69 170 GLY B O 1
ATOM 2734 N N . ALA B 1 173 ? -63.724 -2.234 23.273 1.00 102.76 171 ALA B N 1
ATOM 2735 C CA . ALA B 1 173 ? -64.352 -0.920 23.363 1.00 107.65 171 ALA B CA 1
ATOM 2736 C C . ALA B 1 173 ? -65.706 -0.963 22.671 1.00 108.23 171 ALA B C 1
ATOM 2737 O O . ALA B 1 173 ? -65.820 -1.434 21.536 1.00 110.46 171 ALA B O 1
ATOM 2739 N N . ILE B 1 174 ? -66.731 -0.491 23.373 1.00 103.34 172 ILE B N 1
ATOM 2740 C CA . ILE B 1 174 ? -68.075 -0.431 22.814 1.00 102.73 172 ILE B CA 1
ATOM 2741 C C . ILE B 1 174 ? -68.240 0.786 21.903 1.00 102.76 172 ILE B C 1
ATOM 2742 O O . ILE B 1 174 ? -69.075 0.777 20.997 1.00 107.91 172 ILE B O 1
ATOM 2747 N N . ALA B 1 175 ? -67.428 1.816 22.145 1.00 99.71 173 ALA B N 1
ATOM 2748 C CA . ALA B 1 175 ? -67.418 3.034 21.336 1.00 99.88 173 ALA B CA 1
ATOM 2749 C C . ALA B 1 175 ? -66.097 3.810 21.447 1.00 97.91 173 ALA B C 1
ATOM 2750 O O . ALA B 1 175 ? -65.279 3.563 22.335 1.00 93.51 173 ALA B O 1
ATOM 2752 N N . VAL B 1 176 ? -65.905 4.752 20.529 1.00 94.93 174 VAL B N 1
ATOM 2753 C CA . VAL B 1 176 ? -64.682 5.539 20.441 1.00 96.94 174 VAL B CA 1
ATOM 2754 C C . VAL B 1 176 ? -65.025 7.027 20.449 1.00 98.05 174 VAL B C 1
ATOM 2755 O O . VAL B 1 176 ? -65.758 7.498 19.573 1.00 99.06 174 VAL B O 1
ATOM 2759 N N . THR B 1 177 ? -64.516 7.771 21.431 1.00 91.48 175 THR B N 1
ATOM 2760 C CA . THR B 1 177 ? -64.663 9.227 21.386 1.00 87.43 175 THR B CA 1
ATOM 2761 C C . THR B 1 177 ? -63.537 9.818 20.575 1.00 80.35 175 THR B C 1
ATOM 2762 O O . THR B 1 177 ? -62.392 9.411 20.722 1.00 91.45 175 THR B O 1
ATOM 2766 N N . THR B 1 178 ? -63.870 10.758 19.699 1.00 78.01 176 THR B N 1
ATOM 2767 C CA . THR B 1 178 ? -62.859 11.450 18.904 1.00 87.87 176 THR B CA 1
ATOM 2768 C C . THR B 1 178 ? -63.328 12.814 18.398 1.00 84.55 176 THR B C 1
ATOM 2769 O O . THR B 1 178 ? -64.505 13.005 18.097 1.00 93.30 176 THR B O 1
ATOM 2773 N N . SER B 1 179 ? -62.397 13.759 18.327 1.00 82.12 177 SER B N 1
ATOM 2774 C CA . SER B 1 179 ? -62.677 15.067 17.750 1.00 83.66 177 SER B CA 1
ATOM 2775 C C . SER B 1 179 ? -62.052 15.167 16.364 1.00 84.09 177 SER B C 1
ATOM 2776 O O . SER B 1 179 ? -62.032 16.242 15.762 1.00 87.82 177 SER B O 1
ATOM 2779 N N . ASN B 1 180 ? -61.547 14.038 15.868 1.00 86.47 178 ASN B N 1
ATOM 2780 C CA . ASN B 1 180 ? -60.939 13.983 14.546 1.00 92.34 178 ASN B CA 1
ATOM 2781 C C . ASN B 1 180 ? -62.011 14.070 13.463 1.00 97.00 178 ASN B C 1
ATOM 2782 O O . ASN B 1 180 ? -62.864 13.184 13.326 1.00 91.78 178 ASN B O 1
ATOM 2787 N N . LYS B 1 181 ? -61.943 15.165 12.710 1.00 102.82 179 LYS B N 1
ATOM 2788 C CA . LYS B 1 181 ? -62.961 15.561 11.739 1.00 105.94 179 LYS B CA 1
ATOM 2789 C C . LYS B 1 181 ? -63.055 14.607 10.546 1.00 105.27 179 LYS B C 1
ATOM 2790 O O . LYS B 1 181 ? -64.143 14.384 10.011 1.00 101.76 179 LYS B O 1
ATOM 2796 N N . HIS B 1 182 ? -61.908 14.051 10.154 1.00 110.30 180 HIS B N 1
ATOM 2797 C CA . HIS B 1 182 ? -61.779 13.171 8.990 1.00 116.25 180 HIS B CA 1
ATOM 2798 C C . HIS B 1 182 ? -62.681 11.938 9.080 1.00 117.22 180 HIS B C 1
ATOM 2799 O O . HIS B 1 182 ? -63.333 11.567 8.099 1.00 121.44 180 HIS B O 1
ATOM 2806 N N . LEU B 1 183 ? -62.730 11.321 10.257 1.00 116.78 181 LEU B N 1
ATOM 2807 C CA . LEU B 1 183 ? -63.551 10.128 10.451 1.00 116.47 181 LEU B CA 1
ATOM 2808 C C . LEU B 1 183 ? -64.831 10.384 11.247 1.00 119.23 181 LEU B C 1
ATOM 2809 O O . LEU B 1 183 ? -65.257 9.541 12.037 1.00 124.84 181 LEU B O 1
ATOM 2814 N N . TRP B 1 184 ? -65.434 11.552 11.042 1.00 120.27 182 TRP B N 1
ATOM 2815 C CA . TRP B 1 184 ? -66.798 11.782 11.510 1.00 121.49 182 TRP B CA 1
ATOM 2816 C C . TRP B 1 184 ? -67.783 11.274 10.466 1.00 124.40 182 TRP B C 1
ATOM 2817 O O . TRP B 1 184 ? -68.865 10.790 10.802 1.00 124.81 182 TRP B O 1
ATOM 2828 N N . GLU B 1 185 ? -67.385 11.379 9.200 1.00 128.66 183 GLU B N 1
ATOM 2829 C CA . GLU B 1 185 ? -68.094 10.731 8.103 1.00 134.26 183 GLU B CA 1
ATOM 2830 C C . GLU B 1 185 ? -67.363 9.458 7.673 1.00 136.27 183 GLU B C 1
ATOM 2831 O O . GLU B 1 185 ? -67.605 8.936 6.584 1.00 140.56 183 GLU B O 1
ATOM 2837 N N . GLY B 1 186 ? -66.476 8.967 8.542 1.00 138.60 184 GLY B N 1
ATOM 2838 C CA . GLY B 1 186 ? -65.695 7.752 8.295 1.00 140.18 184 GLY B CA 1
ATOM 2839 C C . GLY B 1 186 ? -66.526 6.481 8.314 1.00 143.35 184 GLY B C 1
ATOM 2840 O O . GLY B 1 186 ? -66.766 5.877 7.265 1.00 143.89 184 GLY B O 1
ATOM 2841 N N . HIS B 1 187 ? -66.961 6.072 9.505 1.00 143.99 185 HIS B N 1
ATOM 2842 C CA . HIS B 1 187 ? -67.798 4.879 9.658 1.00 143.75 185 HIS B CA 1
ATOM 2843 C C . HIS B 1 187 ? -69.276 5.207 9.486 1.00 142.42 185 HIS B C 1
ATOM 2844 O O . HIS B 1 187 ? -70.060 4.358 9.063 1.00 143.22 185 HIS B O 1
ATOM 2851 N N . GLU C 1 4 ? -78.451 -31.312 28.141 1.00 146.35 2 GLU C N 1
ATOM 2852 C CA . GLU C 1 4 ? -77.664 -32.526 27.776 1.00 148.21 2 GLU C CA 1
ATOM 2853 C C . GLU C 1 4 ? -76.997 -32.402 26.405 1.00 148.79 2 GLU C C 1
ATOM 2854 O O . GLU C 1 4 ? -77.538 -31.765 25.498 1.00 151.37 2 GLU C O 1
ATOM 2860 N N . LEU C 1 5 ? -75.825 -33.012 26.263 1.00 146.54 3 LEU C N 1
ATOM 2861 C CA . LEU C 1 5 ? -75.201 -33.179 24.956 1.00 142.66 3 LEU C CA 1
ATOM 2862 C C . LEU C 1 5 ? -75.833 -34.333 24.186 1.00 141.25 3 LEU C C 1
ATOM 2863 O O . LEU C 1 5 ? -76.456 -35.217 24.774 1.00 142.72 3 LEU C O 1
ATOM 2868 N N . PRO C 1 6 ? -75.669 -34.319 22.867 1.00 137.67 4 PRO C N 1
ATOM 2869 C CA . PRO C 1 6 ? -76.711 -34.803 21.955 1.00 134.75 4 PRO C CA 1
ATOM 2870 C C . PRO C 1 6 ? -76.518 -36.274 21.605 1.00 130.74 4 PRO C C 1
ATOM 2871 O O . PRO C 1 6 ? -77.425 -36.901 21.058 1.00 129.79 4 PRO C O 1
ATOM 2875 N N . PHE C 1 7 ? -75.345 -36.814 21.921 1.00 126.77 5 PHE C N 1
ATOM 2876 C CA . PHE C 1 7 ? -75.196 -38.247 22.144 1.00 127.36 5 PHE C CA 1
ATOM 2877 C C . PHE C 1 7 ? -76.462 -38.846 22.746 1.00 131.15 5 PHE C C 1
ATOM 2878 O O . PHE C 1 7 ? -76.903 -39.923 22.343 1.00 133.76 5 PHE C O 1
ATOM 2886 N N . SER C 1 8 ? -77.042 -38.143 23.712 1.00 133.67 6 SER C N 1
ATOM 2887 C CA . SER C 1 8 ? -77.454 -38.759 24.968 1.00 130.84 6 SER C CA 1
ATOM 2888 C C . SER C 1 8 ? -78.369 -39.954 24.721 1.00 129.09 6 SER C C 1
ATOM 2889 O O . SER C 1 8 ? -79.316 -39.872 23.939 1.00 128.47 6 SER C O 1
ATOM 2892 N N . ASN C 1 9 ? -78.081 -41.063 25.394 1.00 127.02 7 ASN C N 1
ATOM 2893 C CA . ASN C 1 9 ? -78.609 -42.362 24.994 1.00 124.83 7 ASN C CA 1
ATOM 2894 C C . ASN C 1 9 ? -78.154 -42.761 23.594 1.00 123.29 7 ASN C C 1
ATOM 2895 O O . ASN C 1 9 ? -78.920 -43.343 22.825 1.00 125.95 7 ASN C O 1
ATOM 2900 N N . GLN C 1 10 ? -76.904 -42.446 23.270 1.00 118.35 8 GLN C N 1
ATOM 2901 C CA . GLN C 1 10 ? -76.075 -43.333 22.463 1.00 108.50 8 GLN C CA 1
ATOM 2902 C C . GLN C 1 10 ? -74.823 -43.759 23.221 1.00 105.21 8 GLN C C 1
ATOM 2903 O O . GLN C 1 10 ? -73.842 -43.017 23.287 1.00 103.85 8 GLN C O 1
ATOM 2909 N N . SER C 1 11 ? -74.862 -44.958 23.793 1.00 103.16 9 SER C N 1
ATOM 2910 C CA . SER C 1 11 ? -73.803 -45.416 24.691 1.00 101.51 9 SER C CA 1
ATOM 2911 C C . SER C 1 11 ? -72.476 -45.480 23.963 1.00 99.59 9 SER C C 1
ATOM 2912 O O . SER C 1 11 ? -71.433 -45.121 24.511 1.00 105.03 9 SER C O 1
ATOM 2915 N N . ILE C 1 12 ? -72.533 -45.934 22.716 1.00 92.00 10 ILE C N 1
ATOM 2916 C CA . ILE C 1 12 ? -71.338 -46.193 21.938 1.00 87.50 10 ILE C CA 1
ATOM 2917 C C . ILE C 1 12 ? -71.249 -45.250 20.728 1.00 90.34 10 ILE C C 1
ATOM 2918 O O . ILE C 1 12 ? -72.141 -45.224 19.872 1.00 87.75 10 ILE C O 1
ATOM 2923 N N . ILE C 1 13 ? -70.174 -44.462 20.697 1.00 83.18 11 ILE C N 1
ATOM 2924 C CA . ILE C 1 13 ? -69.858 -43.598 19.573 1.00 82.53 11 ILE C CA 1
ATOM 2925 C C . ILE C 1 13 ? -68.699 -44.230 18.801 1.00 91.17 11 ILE C C 1
ATOM 2926 O O . ILE C 1 13 ? -67.574 -44.293 19.304 1.00 93.98 11 ILE C O 1
ATOM 2931 N N . PRO C 1 14 ? -68.977 -44.725 17.583 1.00 91.93 12 PRO C N 1
ATOM 2932 C CA . PRO C 1 14 ? -67.948 -45.390 16.791 1.00 88.06 12 PRO C CA 1
ATOM 2933 C C . PRO C 1 14 ? -66.883 -44.419 16.291 1.00 93.47 12 PRO C C 1
ATOM 2934 O O . PRO C 1 14 ? -67.190 -43.266 15.968 1.00 99.36 12 PRO C O 1
ATOM 2938 N N . ALA C 1 15 ? -65.642 -44.896 16.246 1.00 93.48 13 ALA C N 1
ATOM 2939 C CA . ALA C 1 15 ? -64.494 -44.090 15.853 1.00 86.30 13 ALA C CA 1
ATOM 2940 C C . ALA C 1 15 ? -63.777 -44.733 14.666 1.00 88.24 13 ALA C C 1
ATOM 2941 O O . ALA C 1 15 ? -63.466 -45.924 14.708 1.00 94.86 13 ALA C O 1
ATOM 2943 N N . ALA C 1 16 ? -63.521 -43.949 13.616 1.00 81.84 14 ALA C N 1
ATOM 2944 C CA . ALA C 1 16 ? -62.955 -44.470 12.366 1.00 83.40 14 ALA C CA 1
ATOM 2945 C C . ALA C 1 16 ? -61.521 -44.018 12.070 1.00 87.64 14 ALA C C 1
ATOM 2946 O O . ALA C 1 16 ? -61.226 -42.819 12.077 1.00 90.04 14 ALA C O 1
ATOM 2948 N N . HIS C 1 17 ? -60.639 -44.979 11.793 1.00 83.45 15 HIS C N 1
ATOM 2949 C CA . HIS C 1 17 ? -59.288 -44.662 11.314 1.00 90.06 15 HIS C CA 1
ATOM 2950 C C . HIS C 1 17 ? -59.273 -44.443 9.804 1.00 93.26 15 HIS C C 1
ATOM 2951 O O . HIS C 1 17 ? -58.601 -43.541 9.303 1.00 98.19 15 HIS C O 1
ATOM 2958 N N . ASN C 1 18 ? -60.026 -45.274 9.089 1.00 95.34 16 ASN C N 1
ATOM 2959 C CA . ASN C 1 18 ? -59.990 -45.308 7.633 1.00 91.36 16 ASN C CA 1
ATOM 2960 C C . ASN C 1 18 ? -61.209 -44.680 6.980 1.00 93.00 16 ASN C C 1
ATOM 2961 O O . ASN C 1 18 ? -62.219 -44.412 7.626 1.00 92.62 16 ASN C O 1
ATOM 2966 N N . GLN C 1 19 ? -61.095 -44.466 5.676 1.00 96.15 17 GLN C N 1
ATOM 2967 C CA . GLN C 1 19 ? -62.221 -44.121 4.838 1.00 101.61 17 GLN C CA 1
ATOM 2968 C C . GLN C 1 19 ? -63.069 -45.379 4.616 1.00 105.39 17 GLN C C 1
ATOM 2969 O O . GLN C 1 19 ? -64.277 -45.297 4.384 1.00 99.06 17 GLN C O 1
ATOM 2975 N N . LYS C 1 20 ? -62.427 -46.543 4.707 1.00 111.21 18 LYS C N 1
ATOM 2976 C CA . LYS C 1 20 ? -63.103 -47.821 4.495 1.00 116.74 18 LYS C CA 1
ATOM 2977 C C . LYS C 1 20 ? -63.891 -48.330 5.702 1.00 118.77 18 LYS C C 1
ATOM 2978 O O . LYS C 1 20 ? -64.693 -49.252 5.562 1.00 126.35 18 LYS C O 1
ATOM 2984 N N . ASP C 1 21 ? -63.676 -47.752 6.881 1.00 119.44 19 ASP C N 1
ATOM 2985 C CA . ASP C 1 21 ? -64.548 -48.097 8.012 1.00 120.02 19 ASP C CA 1
ATOM 2986 C C . ASP C 1 21 ? -65.489 -46.991 8.485 1.00 115.36 19 ASP C C 1
ATOM 2987 O O . ASP C 1 21 ? -66.321 -47.214 9.363 1.00 117.31 19 ASP C O 1
ATOM 2992 N N . MET C 1 22 ? -65.376 -45.808 7.882 1.00 111.09 20 MET C N 1
ATOM 2993 C CA . MET C 1 22 ? -66.454 -44.822 7.969 1.00 107.34 20 MET C CA 1
ATOM 2994 C C . MET C 1 22 ? -67.548 -45.214 6.970 1.00 106.54 20 MET C C 1
ATOM 2995 O O . MET C 1 22 ? -68.666 -44.700 7.015 1.00 103.18 20 MET C O 1
ATOM 3000 N N . GLU C 1 23 ? -67.188 -46.126 6.068 1.00 109.46 21 GLU C N 1
ATOM 3001 C CA . GLU C 1 23 ? -68.126 -46.839 5.217 1.00 106.26 21 GLU C CA 1
ATOM 3002 C C . GLU C 1 23 ? -68.963 -47.765 6.089 1.00 104.22 21 GLU C C 1
ATOM 3003 O O . GLU C 1 23 ? -70.186 -47.820 5.956 1.00 107.88 21 GLU C O 1
ATOM 3009 N N . LYS C 1 24 ? -68.282 -48.476 6.986 1.00 102.42 22 LYS C N 1
ATOM 3010 C CA . LYS C 1 24 ? -68.894 -49.475 7.862 1.00 103.61 22 LYS C CA 1
ATOM 3011 C C . LYS C 1 24 ? -69.909 -48.885 8.832 1.00 103.09 22 LYS C C 1
ATOM 3012 O O . LYS C 1 24 ? -70.895 -49.536 9.166 1.00 107.73 22 LYS C O 1
ATOM 3018 N N . ILE C 1 25 ? -69.671 -47.658 9.284 1.00 102.62 23 ILE C N 1
ATOM 3019 C CA . ILE C 1 25 ? -70.606 -47.009 10.204 1.00 111.66 23 ILE C CA 1
ATOM 3020 C C . ILE C 1 25 ? -71.567 -46.052 9.507 1.00 112.76 23 ILE C C 1
ATOM 3021 O O . ILE C 1 25 ? -72.367 -45.374 10.155 1.00 114.69 23 ILE C O 1
ATOM 3026 N N . LEU C 1 26 ? -71.491 -46.017 8.181 1.00 115.54 24 LEU C N 1
ATOM 3027 C CA . LEU C 1 26 ? -72.498 -45.343 7.380 1.00 116.18 24 LEU C CA 1
ATOM 3028 C C . LEU C 1 26 ? -73.705 -46.273 7.235 1.00 117.17 24 LEU C C 1
ATOM 3029 O O . LEU C 1 26 ? -74.812 -45.826 6.931 1.00 118.64 24 LEU C O 1
ATOM 3034 N N . GLU C 1 27 ? -73.472 -47.565 7.472 1.00 115.72 25 GLU C N 1
ATOM 3035 C CA . GLU C 1 27 ? -74.511 -48.594 7.449 1.00 113.65 25 GLU C CA 1
ATOM 3036 C C . GLU C 1 27 ? -75.011 -48.930 8.853 1.00 111.30 25 GLU C C 1
ATOM 3037 O O . GLU C 1 27 ? -75.448 -50.056 9.105 1.00 113.73 25 GLU C O 1
ATOM 3043 N N . LEU C 1 28 ? -74.952 -47.969 9.769 1.00 108.12 26 LEU C N 1
ATOM 3044 C CA . LEU C 1 28 ? -75.240 -48.271 11.163 1.00 106.15 26 LEU C CA 1
ATOM 3045 C C . LEU C 1 28 ? -76.281 -47.350 11.789 1.00 111.51 26 LEU C C 1
ATOM 3046 O O . LEU C 1 28 ? -76.508 -46.234 11.317 1.00 112.07 26 LEU C O 1
ATOM 3051 N N . ASP C 1 29 ? -76.902 -47.837 12.860 1.00 115.78 27 ASP C N 1
ATOM 3052 C CA . ASP C 1 29 ? -78.065 -47.197 13.471 1.00 119.46 27 ASP C CA 1
ATOM 3053 C C . ASP C 1 29 ? -77.733 -45.964 14.315 1.00 119.99 27 ASP C C 1
ATOM 3054 O O . ASP C 1 29 ? -78.584 -45.096 14.513 1.00 125.76 27 ASP C O 1
ATOM 3059 N N . LEU C 1 30 ? -76.503 -45.897 14.812 1.00 118.75 28 LEU C N 1
ATOM 3060 C CA . LEU C 1 30 ? -76.058 -44.801 15.672 1.00 118.78 28 LEU C CA 1
ATOM 3061 C C . LEU C 1 30 ? -75.873 -43.524 14.859 1.00 114.61 28 LEU C C 1
ATOM 3062 O O . LEU C 1 30 ? -75.462 -43.586 13.706 1.00 117.25 28 LEU C O 1
ATOM 3067 N N . THR C 1 31 ? -76.178 -42.374 15.456 1.00 111.34 29 THR C N 1
ATOM 3068 C CA . THR C 1 31 ? -76.030 -41.085 14.763 1.00 105.03 29 THR C CA 1
ATOM 3069 C C . THR C 1 31 ? -74.612 -40.488 14.855 1.00 101.47 29 THR C C 1
ATOM 3070 O O . THR C 1 31 ? -73.952 -40.303 13.826 1.00 97.86 29 THR C O 1
ATOM 3074 N N . TYR C 1 32 ? -74.150 -40.201 16.072 1.00 97.32 30 TYR C N 1
ATOM 3075 C CA . TYR C 1 32 ? -72.833 -39.578 16.291 1.00 94.88 30 TYR C CA 1
ATOM 3076 C C . TYR C 1 32 ? -71.637 -40.509 16.044 1.00 91.43 30 TYR C C 1
ATOM 3077 O O . TYR C 1 32 ? -71.634 -41.656 16.497 1.00 85.56 30 TYR C O 1
ATOM 3086 N N . MET C 1 33 ? -70.634 -40.004 15.322 1.00 86.59 31 MET C N 1
ATOM 3087 C CA . MET C 1 33 ? -69.404 -40.759 15.030 1.00 87.45 31 MET C CA 1
ATOM 3088 C C . MET C 1 33 ? -68.137 -39.918 15.213 1.00 86.76 31 MET C C 1
ATOM 3089 O O . MET C 1 33 ? -68.183 -38.684 15.164 1.00 91.59 31 MET C O 1
ATOM 3094 N N . VAL C 1 34 ? -67.011 -40.592 15.423 1.00 82.90 32 VAL C N 1
ATOM 3095 C CA . VAL C 1 34 ? -65.730 -39.914 15.581 1.00 79.65 32 VAL C CA 1
ATOM 3096 C C . VAL C 1 34 ? -64.796 -40.221 14.416 1.00 80.02 32 VAL C C 1
ATOM 3097 O O . VAL C 1 34 ? -64.535 -41.384 14.107 1.00 81.07 32 VAL C O 1
ATOM 3101 N N . MET C 1 35 ? -64.295 -39.171 13.773 1.00 78.46 33 MET C N 1
ATOM 3102 C CA . MET C 1 35 ? -63.291 -39.321 12.727 1.00 77.30 33 MET C CA 1
ATOM 3103 C C . MET C 1 35 ? -61.891 -39.041 13.262 1.00 86.04 33 MET C C 1
ATOM 3104 O O . MET C 1 35 ? -61.649 -38.007 13.885 1.00 88.99 33 MET C O 1
ATOM 3109 N N . LEU C 1 36 ? -60.972 -39.968 13.016 1.00 84.68 34 LEU C N 1
ATOM 3110 C CA . LEU C 1 36 ? -59.677 -39.961 13.686 1.00 81.92 34 LEU C CA 1
ATOM 3111 C C . LEU C 1 36 ? -58.590 -39.393 12.779 1.00 84.55 34 LEU C C 1
ATOM 3112 O O . LEU C 1 36 ? -58.367 -38.182 12.745 1.00 82.88 34 LEU C O 1
ATOM 3117 N N . GLU C 1 37 ? -57.917 -40.274 12.047 1.00 93.21 35 GLU C N 1
ATOM 3118 C CA . GLU C 1 37 ? -56.904 -39.856 11.085 1.00 96.67 35 GLU C CA 1
ATOM 3119 C C . GLU C 1 37 ? -57.533 -39.495 9.743 1.00 90.12 35 GLU C C 1
ATOM 3120 O O . GLU C 1 37 ? -58.317 -40.265 9.187 1.00 89.40 35 GLU C O 1
ATOM 3126 N N . THR C 1 38 ? -57.184 -38.321 9.228 1.00 86.65 36 THR C N 1
ATOM 3127 C CA . THR C 1 38 ? -57.714 -37.857 7.952 1.00 86.06 36 THR C CA 1
ATOM 3128 C C . THR C 1 38 ? -56.627 -37.198 7.109 1.00 84.53 36 THR C C 1
ATOM 3129 O O . THR C 1 38 ? -55.568 -36.833 7.620 1.00 87.80 36 THR C O 1
ATOM 3133 N N . HIS C 1 39 ? -56.896 -37.050 5.816 1.00 82.29 37 HIS C N 1
ATOM 3134 C CA . HIS C 1 39 ? -56.035 -36.265 4.939 1.00 81.93 37 HIS C CA 1
ATOM 3135 C C . HIS C 1 39 ? -56.827 -35.039 4.559 1.00 76.51 37 HIS C C 1
ATOM 3136 O O . HIS C 1 39 ? -58.025 -35.142 4.321 1.00 76.81 37 HIS C O 1
ATOM 3143 N N . VAL C 1 40 ? -56.162 -33.887 4.508 1.00 79.57 38 VAL C N 1
ATOM 3144 C CA . VAL C 1 40 ? -56.823 -32.598 4.242 1.00 80.29 38 VAL C CA 1
ATOM 3145 C C . VAL C 1 40 ? -57.471 -32.481 2.845 1.00 85.27 38 VAL C C 1
ATOM 3146 O O . VAL C 1 40 ? -58.491 -31.800 2.687 1.00 93.14 38 VAL C O 1
ATOM 3150 N N . ALA C 1 41 ? -56.914 -33.174 1.850 1.00 84.04 39 ALA C N 1
ATOM 3151 C CA . ALA C 1 41 ? -57.468 -33.141 0.491 1.00 79.99 39 ALA C CA 1
ATOM 3152 C C . ALA C 1 41 ? -58.810 -33.873 0.380 1.00 84.64 39 ALA C C 1
ATOM 3153 O O . ALA C 1 41 ? -59.627 -33.553 -0.483 1.00 95.69 39 ALA C O 1
ATOM 3155 N N . GLN C 1 42 ? -59.037 -34.842 1.260 1.00 83.02 40 GLN C N 1
ATOM 3156 C CA . GLN C 1 42 ? -60.288 -35.592 1.273 1.00 83.90 40 GLN C CA 1
ATOM 3157 C C . GLN C 1 42 ? -61.231 -35.163 2.393 1.00 87.55 40 GLN C C 1
ATOM 3158 O O . GLN C 1 42 ? -62.361 -35.654 2.471 1.00 91.87 40 GLN C O 1
ATOM 3164 N N . LEU C 1 43 ? -60.780 -34.242 3.242 1.00 82.02 41 LEU C N 1
ATOM 3165 C CA . LEU C 1 43 ? -61.501 -33.932 4.478 1.00 81.93 41 LEU C CA 1
ATOM 3166 C C . LEU C 1 43 ? -62.936 -33.415 4.279 1.00 86.83 41 LEU C C 1
ATOM 3167 O O . LEU C 1 43 ? -63.878 -34.088 4.702 1.00 87.75 41 LEU C O 1
ATOM 3172 N N . LYS C 1 44 ? -63.093 -32.252 3.636 1.00 87.57 42 LYS C N 1
ATOM 3173 C CA . LYS C 1 44 ? -64.420 -31.659 3.390 1.00 87.14 42 LYS C CA 1
ATOM 3174 C C . LYS C 1 44 ? -65.384 -32.685 2.806 1.00 80.40 42 LYS C C 1
ATOM 3175 O O . LYS C 1 44 ? -66.443 -32.919 3.369 1.00 86.09 42 LYS C O 1
ATOM 3181 N N . ALA C 1 45 ? -64.974 -33.328 1.717 1.00 81.26 43 ALA C N 1
ATOM 3182 C CA . ALA C 1 45 ? -65.778 -34.340 1.038 1.00 78.22 43 ALA C CA 1
ATOM 3183 C C . ALA C 1 45 ? -66.203 -35.476 1.956 1.00 82.56 43 ALA C C 1
ATOM 3184 O O . ALA C 1 45 ? -67.364 -35.876 1.932 1.00 91.86 43 ALA C O 1
ATOM 3186 N N . LEU C 1 46 ? -65.273 -35.971 2.772 1.00 86.67 44 LEU C N 1
ATOM 3187 C CA . LEU C 1 46 ? -65.562 -37.056 3.709 1.00 81.50 44 LEU C CA 1
ATOM 3188 C C . LEU C 1 46 ? -66.549 -36.667 4.797 1.00 84.65 44 LEU C C 1
ATOM 3189 O O . LEU C 1 46 ? -67.435 -37.447 5.125 1.00 86.87 44 LEU C O 1
ATOM 3194 N N . VAL C 1 47 ? -66.397 -35.461 5.343 1.00 90.64 45 VAL C N 1
ATOM 3195 C CA . VAL C 1 47 ? -67.315 -34.950 6.365 1.00 90.98 45 VAL C CA 1
ATOM 3196 C C . VAL C 1 47 ? -68.716 -34.738 5.785 1.00 92.64 45 VAL C C 1
ATOM 3197 O O . VAL C 1 47 ? -69.697 -35.207 6.364 1.00 94.38 45 VAL C O 1
ATOM 3201 N N . LYS C 1 48 ? -68.798 -34.065 4.634 1.00 90.58 46 LYS C N 1
ATOM 3202 C CA . LYS C 1 48 ? -70.083 -33.818 3.966 1.00 95.41 46 LYS C CA 1
ATOM 3203 C C . LYS C 1 48 ? -70.797 -35.123 3.589 1.00 96.85 46 LYS C C 1
ATOM 3204 O O . LYS C 1 48 ? -72.015 -35.221 3.734 1.00 100.28 46 LYS C O 1
ATOM 3210 N N . TYR C 1 49 ? -70.031 -36.115 3.131 1.00 94.21 47 TYR C N 1
ATOM 3211 C CA . TYR C 1 49 ? -70.564 -37.433 2.753 1.00 92.95 47 TYR C CA 1
ATOM 3212 C C . TYR C 1 49 ? -71.158 -38.208 3.927 1.00 90.85 47 TYR C C 1
ATOM 3213 O O . TYR C 1 49 ? -72.140 -38.931 3.764 1.00 100.00 47 TYR C O 1
ATOM 3222 N N . ALA C 1 50 ? -70.551 -38.069 5.099 1.00 88.24 48 ALA C N 1
ATOM 3223 C CA . ALA C 1 50 ? -71.033 -38.752 6.292 1.00 92.16 48 ALA C CA 1
ATOM 3224 C C . ALA C 1 50 ? -72.269 -38.055 6.827 1.00 90.03 48 ALA C C 1
ATOM 3225 O O . ALA C 1 50 ? -73.165 -38.698 7.368 1.00 90.10 48 ALA C O 1
ATOM 3227 N N . GLN C 1 51 ? -72.300 -36.735 6.666 1.00 89.76 49 GLN C N 1
ATOM 3228 C CA . GLN C 1 51 ? -73.445 -35.923 7.057 1.00 89.75 49 GLN C CA 1
ATOM 3229 C C . GLN C 1 51 ? -74.637 -36.180 6.130 1.00 90.52 49 GLN C C 1
ATOM 3230 O O . GLN C 1 51 ? -75.785 -36.201 6.578 1.00 88.67 49 GLN C O 1
ATOM 3236 N N . ALA C 1 52 ? -74.343 -36.414 4.849 1.00 93.91 50 ALA C N 1
ATOM 3237 C CA . ALA C 1 52 ? -75.343 -36.814 3.852 1.00 91.88 50 ALA C CA 1
ATOM 3238 C C . ALA C 1 52 ? -75.892 -38.211 4.122 1.00 93.07 50 ALA C C 1
ATOM 3239 O O . ALA C 1 52 ? -77.012 -38.531 3.719 1.00 101.62 50 ALA C O 1
ATOM 3241 N N . GLY C 1 53 ? -75.099 -39.036 4.803 1.00 90.09 51 GLY C N 1
ATOM 3242 C CA . GLY C 1 53 ? -75.559 -40.334 5.281 1.00 91.77 51 GLY C CA 1
ATOM 3243 C C . GLY C 1 53 ? -76.252 -40.231 6.630 1.00 92.25 51 GLY C C 1
ATOM 3244 O O . GLY C 1 53 ? -76.544 -41.247 7.263 1.00 94.07 51 GLY C O 1
ATOM 3245 N N . GLY C 1 54 ? -76.499 -39.000 7.075 1.00 89.47 52 GLY C N 1
ATOM 3246 C CA . GLY C 1 54 ? -77.219 -38.748 8.319 1.00 94.99 52 GLY C CA 1
ATOM 3247 C C . GLY C 1 54 ? -76.417 -39.042 9.571 1.00 101.53 52 GLY C C 1
ATOM 3248 O O . GLY C 1 54 ? -76.990 -39.330 10.620 1.00 102.63 52 GLY C O 1
ATOM 3249 N N . LYS C 1 55 ? -75.091 -38.978 9.460 1.00 105.47 53 LYS C N 1
ATOM 3250 C CA . LYS C 1 55 ? -74.209 -39.130 10.615 1.00 104.85 53 LYS C CA 1
ATOM 3251 C C . LYS C 1 55 ? -73.621 -37.778 11.012 1.00 104.20 53 LYS C C 1
ATOM 3252 O O . LYS C 1 55 ? -73.159 -37.022 10.157 1.00 101.25 53 LYS C O 1
ATOM 3258 N N . LYS C 1 56 ? -73.656 -37.477 12.309 1.00 104.94 54 LYS C N 1
ATOM 3259 C CA . LYS C 1 56 ? -73.050 -36.259 12.846 1.00 104.58 54 LYS C CA 1
ATOM 3260 C C . LYS C 1 56 ? -71.605 -36.544 13.266 1.00 103.34 54 LYS C C 1
ATOM 3261 O O . LYS C 1 56 ? -71.338 -37.483 14.019 1.00 110.98 54 LYS C O 1
ATOM 3267 N N . VAL C 1 57 ? -70.678 -35.732 12.768 1.00 96.97 55 VAL C N 1
ATOM 3268 C CA . VAL C 1 57 ? -69.252 -36.056 12.834 1.00 94.33 55 VAL C CA 1
ATOM 3269 C C . VAL C 1 57 ? -68.483 -35.223 13.859 1.00 93.88 55 VAL C C 1
ATOM 3270 O O . VAL C 1 57 ? -68.510 -33.985 13.838 1.00 88.42 55 VAL C O 1
ATOM 3274 N N . LEU C 1 58 ? -67.805 -35.930 14.757 1.00 87.16 56 LEU C N 1
ATOM 3275 C CA . LEU C 1 58 ? -66.867 -35.314 15.669 1.00 82.68 56 LEU C CA 1
ATOM 3276 C C . LEU C 1 58 ? -65.462 -35.572 15.132 1.00 86.63 56 LEU C C 1
ATOM 3277 O O . LEU C 1 58 ? -64.929 -36.680 15.247 1.00 88.22 56 LEU C O 1
ATOM 3282 N N . LEU C 1 59 ? -64.877 -34.546 14.521 1.00 83.79 57 LEU C N 1
ATOM 3283 C CA . LEU C 1 59 ? -63.589 -34.684 13.852 1.00 84.59 57 LEU C CA 1
ATOM 3284 C C . LEU C 1 59 ? -62.414 -34.382 14.777 1.00 83.83 57 LEU C C 1
ATOM 3285 O O . LEU C 1 59 ? -62.428 -33.389 15.502 1.00 82.39 57 LEU C O 1
ATOM 3290 N N . HIS C 1 60 ? -61.398 -35.243 14.739 1.00 81.85 58 HIS C N 1
ATOM 3291 C CA . HIS C 1 60 ? -60.123 -34.966 15.399 1.00 79.58 58 HIS C CA 1
ATOM 3292 C C . HIS C 1 60 ? -59.344 -33.859 14.706 1.00 83.90 58 HIS C C 1
ATOM 3293 O O . HIS C 1 60 ? -58.788 -34.054 13.615 1.00 94.15 58 HIS C O 1
ATOM 3300 N N . ALA C 1 61 ? -59.286 -32.704 15.359 1.00 76.86 59 ALA C N 1
ATOM 3301 C CA . ALA C 1 61 ? -58.609 -31.530 14.821 1.00 73.83 59 ALA C CA 1
ATOM 3302 C C . ALA C 1 61 ? -57.082 -31.651 14.781 1.00 76.33 59 ALA C C 1
ATOM 3303 O O . ALA C 1 61 ? -56.419 -30.811 14.174 1.00 78.11 59 ALA C O 1
ATOM 3305 N N . ASP C 1 62 ? -56.536 -32.691 15.415 1.00 78.09 60 ASP C N 1
ATOM 3306 C CA . ASP C 1 62 ? -55.090 -32.847 15.579 1.00 73.55 60 ASP C CA 1
ATOM 3307 C C . ASP C 1 62 ? -54.506 -33.932 14.680 1.00 78.24 60 ASP C C 1
ATOM 3308 O O . ASP C 1 62 ? -53.287 -34.134 14.661 1.00 79.69 60 ASP C O 1
ATOM 3313 N N . LEU C 1 63 ? -55.373 -34.635 13.953 1.00 78.85 61 LEU C N 1
ATOM 3314 C CA . LEU C 1 63 ? -54.964 -35.782 13.132 1.00 73.42 61 LEU C CA 1
ATOM 3315 C C . LEU C 1 63 ? -55.186 -35.561 11.638 1.00 75.06 61 LEU C C 1
ATOM 3316 O O . LEU C 1 63 ? -55.234 -36.520 10.864 1.00 77.14 61 LEU C O 1
ATOM 3321 N N . VAL C 1 64 ? -55.320 -34.299 11.235 1.00 73.20 62 VAL C N 1
ATOM 3322 C CA . VAL C 1 64 ? -55.562 -33.971 9.838 1.00 72.56 62 VAL C CA 1
ATOM 3323 C C . VAL C 1 64 ? -54.235 -33.778 9.095 1.00 77.49 62 VAL C C 1
ATOM 3324 O O . VAL C 1 64 ? -53.684 -32.668 9.073 1.00 84.46 62 VAL C O 1
ATOM 3328 N N . ASN C 1 65 ? -53.719 -34.868 8.514 1.00 72.10 63 ASN C N 1
ATOM 3329 C CA . ASN C 1 65 ? -52.511 -34.826 7.668 1.00 66.80 63 ASN C CA 1
ATOM 3330 C C . ASN C 1 65 ? -52.560 -33.679 6.673 1.00 64.16 63 ASN C C 1
ATOM 3331 O O . ASN C 1 65 ? -53.528 -33.552 5.916 1.00 76.13 63 ASN C O 1
ATOM 3336 N N . GLY C 1 66 ? -51.528 -32.839 6.710 1.00 63.62 64 GLY C N 1
ATOM 3337 C CA . GLY C 1 66 ? -51.431 -31.656 5.860 1.00 67.83 64 GLY C CA 1
ATOM 3338 C C . GLY C 1 66 ? -51.783 -30.355 6.555 1.00 69.96 64 GLY C C 1
ATOM 3339 O O . GLY C 1 66 ? -51.312 -29.285 6.158 1.00 66.88 64 GLY C O 1
ATOM 3340 N N . LEU C 1 67 ? -52.610 -30.458 7.594 1.00 70.55 65 LEU C N 1
ATOM 3341 C CA . LEU C 1 67 ? -53.148 -29.301 8.297 1.00 70.28 65 LEU C CA 1
ATOM 3342 C C . LEU C 1 67 ? -52.597 -29.236 9.715 1.00 76.03 65 LEU C C 1
ATOM 3343 O O . LEU C 1 67 ? -52.406 -30.271 10.362 1.00 81.96 65 LEU C O 1
ATOM 3348 N N . LYS C 1 68 ? -52.349 -28.022 10.203 1.00 78.81 66 LYS C N 1
ATOM 3349 C CA . LYS C 1 68 ? -51.931 -27.824 11.598 1.00 82.54 66 LYS C CA 1
ATOM 3350 C C . LYS C 1 68 ? -53.157 -27.835 12.521 1.00 85.51 66 LYS C C 1
ATOM 3351 O O . LYS C 1 68 ? -54.258 -28.171 12.086 1.00 94.22 66 LYS C O 1
ATOM 3357 N N . ASN C 1 69 ? -52.968 -27.501 13.797 1.00 88.62 67 ASN C N 1
ATOM 3358 C CA . ASN C 1 69 ? -54.105 -27.186 14.681 1.00 86.06 67 ASN C CA 1
ATOM 3359 C C . ASN C 1 69 ? -54.019 -25.761 15.242 1.00 83.40 67 ASN C C 1
ATOM 3360 O O . ASN C 1 69 ? -54.475 -25.477 16.356 1.00 89.79 67 ASN C O 1
ATOM 3365 N N . ASP C 1 70 ? -53.408 -24.894 14.432 1.00 78.94 68 ASP C N 1
ATOM 3366 C CA . ASP C 1 70 ? -53.430 -23.438 14.544 1.00 77.47 68 ASP C CA 1
ATOM 3367 C C . ASP C 1 70 ? -54.828 -22.857 14.743 1.00 78.65 68 ASP C C 1
ATOM 3368 O O . ASP C 1 70 ? -55.839 -23.518 14.483 1.00 71.75 68 ASP C O 1
ATOM 3373 N N . ASP C 1 71 ? -54.876 -21.595 15.158 1.00 76.59 69 ASP C N 1
ATOM 3374 C CA . ASP C 1 71 ? -56.115 -20.833 15.129 1.00 79.37 69 ASP C CA 1
ATOM 3375 C C . ASP C 1 71 ? -56.651 -20.793 13.711 1.00 77.56 69 ASP C C 1
ATOM 3376 O O . ASP C 1 71 ? -57.834 -21.051 13.488 1.00 76.15 69 ASP C O 1
ATOM 3381 N N . TYR C 1 72 ? -55.753 -20.507 12.765 1.00 82.44 70 TYR C N 1
ATOM 3382 C CA . TYR C 1 72 ? -56.041 -20.510 11.332 1.00 78.80 70 TYR C CA 1
ATOM 3383 C C . TYR C 1 72 ? -56.579 -21.860 10.849 1.00 76.46 70 TYR C C 1
ATOM 3384 O O . TYR C 1 72 ? -57.463 -21.920 9.995 1.00 78.64 70 TYR C O 1
ATOM 3393 N N . ALA C 1 73 ? -56.021 -22.936 11.392 1.00 74.16 71 ALA C N 1
ATOM 3394 C CA . ALA C 1 73 ? -56.421 -24.283 11.023 1.00 75.43 71 ALA C CA 1
ATOM 3395 C C . ALA C 1 73 ? -57.799 -24.654 11.577 1.00 80.14 71 ALA C C 1
ATOM 3396 O O . ALA C 1 73 ? -58.543 -25.399 10.943 1.00 77.70 71 ALA C O 1
ATOM 3398 N N . ILE C 1 74 ? -58.128 -24.126 12.754 1.00 84.09 72 ILE C N 1
ATOM 3399 C CA . ILE C 1 74 ? -59.437 -24.334 13.376 1.00 80.85 72 ILE C CA 1
ATOM 3400 C C . ILE C 1 74 ? -60.506 -23.490 12.677 1.00 86.23 72 ILE C C 1
ATOM 3401 O O . ILE C 1 74 ? -61.640 -23.951 12.492 1.00 88.60 72 ILE C O 1
ATOM 3406 N N . ASP C 1 75 ? -60.131 -22.267 12.281 1.00 91.32 73 ASP C N 1
ATOM 3407 C CA . ASP C 1 75 ? -60.989 -21.377 11.474 1.00 89.22 73 ASP C CA 1
ATOM 3408 C C . ASP C 1 75 ? -61.484 -22.120 10.243 1.00 86.33 73 ASP C C 1
ATOM 3409 O O . ASP C 1 75 ? -62.676 -22.139 9.953 1.00 92.08 73 ASP C O 1
ATOM 3414 N N . PHE C 1 76 ? -60.540 -22.757 9.556 1.00 83.60 74 PHE C N 1
ATOM 3415 C CA . PHE C 1 76 ? -60.790 -23.609 8.400 1.00 82.27 74 PHE C CA 1
ATOM 3416 C C . PHE C 1 76 ? -61.763 -24.753 8.692 1.00 80.85 74 PHE C C 1
ATOM 3417 O O . PHE C 1 76 ? -62.604 -25.080 7.857 1.00 84.74 74 PHE C O 1
ATOM 3425 N N . LEU C 1 77 ? -61.644 -25.353 9.873 1.00 81.23 75 LEU C N 1
ATOM 3426 C CA . LEU C 1 77 ? -62.497 -26.473 10.255 1.00 80.64 75 LEU C CA 1
ATOM 3427 C C . LEU C 1 77 ? -63.911 -26.019 10.576 1.00 90.72 75 LEU C C 1
ATOM 3428 O O . LEU C 1 77 ? -64.880 -26.719 10.275 1.00 98.75 75 LEU C O 1
ATOM 3433 N N . CYS C 1 78 ? -64.022 -24.835 11.168 1.00 88.66 76 CYS C N 1
ATOM 3434 C CA . CYS C 1 78 ? -65.314 -24.312 11.588 1.00 87.30 76 CYS C CA 1
ATOM 3435 C C . CYS C 1 78 ? -66.108 -23.686 10.452 1.00 90.40 76 CYS C C 1
ATOM 3436 O O . CYS C 1 78 ? -67.318 -23.900 10.353 1.00 95.79 76 CYS C O 1
ATOM 3439 N N . THR C 1 79 ? -65.424 -22.927 9.596 1.00 88.62 77 THR C N 1
ATOM 3440 C CA . THR C 1 79 ? -66.086 -22.145 8.553 1.00 85.55 77 THR C CA 1
ATOM 3441 C C . THR C 1 79 ? -66.211 -22.877 7.215 1.00 88.24 77 THR C C 1
ATOM 3442 O O . THR C 1 79 ? -67.130 -22.593 6.444 1.00 95.22 77 THR C O 1
ATOM 3446 N N . GLU C 1 80 ? -65.298 -23.806 6.935 1.00 87.47 78 GLU C N 1
ATOM 3447 C CA . GLU C 1 80 ? -65.306 -24.501 5.642 1.00 92.37 78 GLU C CA 1
ATOM 3448 C C . GLU C 1 80 ? -65.622 -25.996 5.700 1.00 93.97 78 GLU C C 1
ATOM 3449 O O . GLU C 1 80 ? -66.341 -26.509 4.840 1.00 100.54 78 GLU C O 1
ATOM 3455 N N . ILE C 1 81 ? -65.092 -26.693 6.702 1.00 94.85 79 ILE C N 1
ATOM 3456 C CA . ILE C 1 81 ? -65.262 -28.150 6.788 1.00 91.48 79 ILE C CA 1
ATOM 3457 C C . ILE C 1 81 ? -66.569 -28.500 7.504 1.00 95.99 79 ILE C C 1
ATOM 3458 O O . ILE C 1 81 ? -67.320 -29.374 7.047 1.00 99.55 79 ILE C O 1
ATOM 3463 N N . CYS C 1 82 ? -66.833 -27.779 8.597 1.00 92.14 80 CYS C N 1
ATOM 3464 C CA . CYS C 1 82 ? -68.066 -27.875 9.400 1.00 90.08 80 CYS C CA 1
ATOM 3465 C C . CYS C 1 82 ? -68.455 -29.270 9.895 1.00 87.18 80 CYS C C 1
ATOM 3466 O O . CYS C 1 82 ? -69.505 -29.788 9.509 1.00 91.24 80 CYS C O 1
ATOM 3469 N N . PRO C 1 83 ? -67.618 -29.891 10.749 1.00 84.22 81 PRO C N 1
ATOM 3470 C CA . PRO C 1 83 ? -68.146 -31.076 11.394 1.00 86.86 81 PRO C CA 1
ATOM 3471 C C . PRO C 1 83 ? -69.033 -30.648 12.554 1.00 85.74 81 PRO C C 1
ATOM 3472 O O . PRO C 1 83 ? -69.084 -29.466 12.888 1.00 90.46 81 PRO C O 1
ATOM 3476 N N . ASP C 1 84 ? -69.711 -31.599 13.178 1.00 84.01 82 ASP C N 1
ATOM 3477 C CA . ASP C 1 84 ? -70.676 -31.261 14.218 1.00 89.56 82 ASP C CA 1
ATOM 3478 C C . ASP C 1 84 ? -69.999 -31.025 15.579 1.00 92.34 82 ASP C C 1
ATOM 3479 O O . ASP C 1 84 ? -70.638 -30.607 16.559 1.00 89.39 82 ASP C O 1
ATOM 3484 N N . GLY C 1 85 ? -68.692 -31.269 15.609 1.00 88.01 83 GLY C N 1
ATOM 3485 C CA . GLY C 1 85 ? -67.852 -30.927 16.743 1.00 86.08 83 GLY C CA 1
ATOM 3486 C C . GLY C 1 85 ? -66.403 -31.262 16.458 1.00 84.83 83 GLY C C 1
ATOM 3487 O O . GLY C 1 85 ? -66.106 -32.068 15.571 1.00 84.76 83 GLY C O 1
ATOM 3488 N N . ILE C 1 86 ? -65.497 -30.630 17.199 1.00 81.00 84 ILE C N 1
ATOM 3489 C CA . ILE C 1 86 ? -64.084 -30.984 17.119 1.00 75.15 84 ILE C CA 1
ATOM 3490 C C . ILE C 1 86 ? -63.539 -31.577 18.419 1.00 80.40 84 ILE C C 1
ATOM 3491 O O . ILE C 1 86 ? -63.932 -31.191 19.526 1.00 81.89 84 ILE C O 1
ATOM 3496 N N . ILE C 1 87 ? -62.636 -32.534 18.264 1.00 83.13 85 ILE C N 1
ATOM 3497 C CA . ILE C 1 87 ? -61.863 -33.054 19.376 1.00 79.26 85 ILE C CA 1
ATOM 3498 C C . ILE C 1 87 ? -60.440 -32.532 19.216 1.00 73.46 85 ILE C C 1
ATOM 3499 O O . ILE C 1 87 ? -59.870 -32.621 18.136 1.00 79.89 85 ILE C O 1
ATOM 3504 N N . SER C 1 88 ? -59.890 -31.947 20.274 1.00 73.90 86 SER C N 1
ATOM 3505 C CA . SER C 1 88 ? -58.476 -31.588 20.302 1.00 73.54 86 SER C CA 1
ATOM 3506 C C . SER C 1 88 ? -57.884 -31.768 21.693 1.00 75.27 86 SER C C 1
ATOM 3507 O O . SER C 1 88 ? -58.601 -31.829 22.685 1.00 83.60 86 SER C O 1
ATOM 3510 N N . THR C 1 89 ? -56.562 -31.861 21.735 1.00 77.85 87 THR C N 1
ATOM 3511 C CA . THR C 1 89 ? -55.807 -32.012 22.965 1.00 73.65 87 THR C CA 1
ATOM 3512 C C . THR C 1 89 ? -55.249 -30.635 23.344 1.00 74.37 87 THR C C 1
ATOM 3513 O O . THR C 1 89 ? -54.855 -30.398 24.489 1.00 77.51 87 THR C O 1
ATOM 3517 N N . ARG C 1 90 ? -55.276 -29.727 22.369 1.00 79.42 88 ARG C N 1
ATOM 3518 C CA . ARG C 1 90 ? -54.659 -28.402 22.451 1.00 82.01 88 ARG C CA 1
ATOM 3519 C C . ARG C 1 90 ? -55.632 -27.371 23.017 1.00 82.89 88 ARG C C 1
ATOM 3520 O O . ARG C 1 90 ? -56.773 -27.266 22.555 1.00 87.56 88 ARG C O 1
ATOM 3528 N N . GLY C 1 91 ? -55.170 -26.604 24.005 1.00 85.12 89 GLY C N 1
ATOM 3529 C CA . GLY C 1 91 ? -55.994 -25.590 24.678 1.00 83.41 89 GLY C CA 1
ATOM 3530 C C . GLY C 1 91 ? -56.565 -24.495 23.788 1.00 84.28 89 GLY C C 1
ATOM 3531 O O . GLY C 1 91 ? -57.765 -24.216 23.835 1.00 83.05 89 GLY C O 1
ATOM 3532 N N . ASN C 1 92 ? -55.707 -23.893 22.962 1.00 85.46 90 ASN C N 1
ATOM 3533 C CA . ASN C 1 92 ? -56.094 -22.806 22.051 1.00 83.75 90 ASN C CA 1
ATOM 3534 C C . ASN C 1 92 ? -57.095 -23.230 20.979 1.00 80.45 90 ASN C C 1
ATOM 3535 O O . ASN C 1 92 ? -57.822 -22.394 20.430 1.00 81.27 90 ASN C O 1
ATOM 3540 N N . ALA C 1 93 ? -57.119 -24.527 20.684 1.00 76.76 91 ALA C N 1
ATOM 3541 C CA . ALA C 1 93 ? -58.031 -25.087 19.694 1.00 77.17 91 ALA C CA 1
ATOM 3542 C C . ALA C 1 93 ? -59.438 -25.130 20.247 1.00 80.19 91 ALA C C 1
ATOM 3543 O O . ALA C 1 93 ? -60.407 -24.933 19.509 1.00 84.23 91 ALA C O 1
ATOM 3545 N N . ILE C 1 94 ? -59.537 -25.397 21.550 1.00 84.60 92 ILE C N 1
ATOM 3546 C CA . ILE C 1 94 ? -60.812 -25.417 22.254 1.00 78.76 92 ILE C CA 1
ATOM 3547 C C . ILE C 1 94 ? -61.397 -24.012 22.274 1.00 79.41 92 ILE C C 1
ATOM 3548 O O . ILE C 1 94 ? -62.572 -23.827 21.953 1.00 81.44 92 ILE C O 1
ATOM 3553 N N . MET C 1 95 ? -60.552 -23.033 22.602 1.00 79.29 93 MET C N 1
ATOM 3554 C CA . MET C 1 95 ? -60.950 -21.626 22.687 1.00 83.42 93 MET C CA 1
ATOM 3555 C C . MET C 1 95 ? -61.426 -21.043 21.365 1.00 84.35 93 MET C C 1
ATOM 3556 O O . MET C 1 95 ? -62.365 -20.248 21.346 1.00 91.50 93 MET C O 1
ATOM 3561 N N . LYS C 1 96 ? -60.773 -21.435 20.271 1.00 89.97 94 LYS C N 1
ATOM 3562 C CA . LYS C 1 96 ? -61.135 -20.956 18.940 1.00 88.93 94 LYS C CA 1
ATOM 3563 C C . LYS C 1 96 ? -62.443 -21.566 18.462 1.00 94.47 94 LYS C C 1
ATOM 3564 O O . LYS C 1 96 ? -63.242 -20.885 17.815 1.00 105.95 94 LYS C O 1
ATOM 3570 N N . ALA C 1 97 ? -62.656 -22.841 18.785 1.00 88.24 95 ALA C N 1
ATOM 3571 C CA . ALA C 1 97 ? -63.888 -23.544 18.417 1.00 88.01 95 ALA C CA 1
ATOM 3572 C C . ALA C 1 97 ? -65.107 -22.955 19.122 1.00 88.05 95 ALA C C 1
ATOM 3573 O O . ALA C 1 97 ? -66.198 -22.898 18.550 1.00 86.85 95 ALA C O 1
ATOM 3575 N N . LYS C 1 98 ? -64.902 -22.515 20.362 1.00 88.34 96 LYS C N 1
ATOM 3576 C CA . LYS C 1 98 ? -65.947 -21.893 21.167 1.00 87.37 96 LYS C CA 1
ATOM 3577 C C . LYS C 1 98 ? -66.413 -20.563 20.573 1.00 92.06 96 LYS C C 1
ATOM 3578 O O . LYS C 1 98 ? -67.614 -20.290 20.536 1.00 91.45 96 LYS C O 1
ATOM 3584 N N . GLN C 1 99 ? -65.465 -19.762 20.082 1.00 95.66 97 GLN C N 1
ATOM 3585 C CA . GLN C 1 99 ? -65.775 -18.513 19.370 1.00 98.31 97 GLN C CA 1
ATOM 3586 C C . GLN C 1 99 ? -66.677 -18.744 18.162 1.00 98.04 97 GLN C C 1
ATOM 3587 O O . GLN C 1 99 ? -67.571 -17.942 17.888 1.00 105.12 97 GLN C O 1
ATOM 3593 N N . HIS C 1 100 ? -66.449 -19.851 17.456 1.00 98.54 98 HIS C N 1
ATOM 3594 C CA . HIS C 1 100 ? -67.261 -20.219 16.297 1.00 98.04 98 HIS C CA 1
ATOM 3595 C C . HIS C 1 100 ? -68.517 -21.014 16.669 1.00 98.80 98 HIS C C 1
ATOM 3596 O O . HIS C 1 100 ? -69.199 -21.551 15.787 1.00 102.20 98 HIS C O 1
ATOM 3603 N N . LYS C 1 101 ? -68.808 -21.074 17.972 1.00 94.59 99 LYS C N 1
ATOM 3604 C CA . LYS C 1 101 ? -69.972 -21.778 18.541 1.00 92.56 99 LYS C CA 1
ATOM 3605 C C . LYS C 1 101 ? -70.027 -23.256 18.129 1.00 90.88 99 LYS C C 1
ATOM 3606 O O . LYS C 1 101 ? -71.084 -23.790 17.792 1.00 87.08 99 LYS C O 1
ATOM 3612 N N . MET C 1 102 ? -68.860 -23.896 18.153 1.00 97.15 100 MET C N 1
ATOM 3613 C CA . MET C 1 102 ? -68.725 -25.322 17.873 1.00 91.21 100 MET C CA 1
ATOM 3614 C C . MET C 1 102 ? -68.697 -26.134 19.153 1.00 89.25 100 MET C C 1
ATOM 3615 O O . MET C 1 102 ? -68.386 -25.606 20.225 1.00 92.19 100 MET C O 1
ATOM 3620 N N . LEU C 1 103 ? -69.028 -27.417 19.037 1.00 87.99 101 LEU C N 1
ATOM 3621 C CA . LEU C 1 103 ? -68.908 -28.341 20.155 1.00 85.79 101 LEU C CA 1
ATOM 3622 C C . LEU C 1 103 ? -67.424 -28.624 20.347 1.00 90.73 101 LEU C C 1
ATOM 3623 O O . LEU C 1 103 ? -66.786 -29.260 19.505 1.00 94.76 101 LEU C O 1
ATOM 3628 N N . ALA C 1 104 ? -66.877 -28.122 21.448 1.00 90.36 102 ALA C N 1
ATOM 3629 C CA . ALA C 1 104 ? -65.465 -28.291 21.744 1.00 87.10 102 ALA C CA 1
ATOM 3630 C C . ALA C 1 104 ? -65.265 -29.358 22.811 1.00 87.12 102 ALA C C 1
ATOM 3631 O O . ALA C 1 104 ? -65.485 -29.118 23.999 1.00 92.53 102 ALA C O 1
ATOM 3633 N N . ILE C 1 105 ? -64.867 -30.548 22.373 1.00 87.43 103 ILE C N 1
ATOM 3634 C CA . ILE C 1 105 ? -64.514 -31.625 23.297 1.00 86.71 103 ILE C CA 1
ATOM 3635 C C . ILE C 1 105 ? -62.985 -31.751 23.451 1.00 84.10 103 ILE C C 1
ATOM 3636 O O . ILE C 1 105 ? -62.248 -31.863 22.464 1.00 85.85 103 ILE C O 1
ATOM 3641 N N . GLN C 1 106 ? -62.519 -31.680 24.697 1.00 80.97 104 GLN C N 1
ATOM 3642 C CA . GLN C 1 106 ? -61.084 -31.662 24.984 1.00 82.71 104 GLN C CA 1
ATOM 3643 C C . GLN C 1 106 ? -60.562 -33.050 25.278 1.00 78.38 104 GLN C C 1
ATOM 3644 O O . GLN C 1 106 ? -61.131 -33.778 26.083 1.00 78.09 104 GLN C O 1
ATOM 3650 N N . ARG C 1 107 ? -59.471 -33.412 24.620 1.00 81.24 105 ARG C N 1
ATOM 3651 C CA . ARG C 1 107 ? -58.905 -34.732 24.790 1.00 81.14 105 ARG C CA 1
ATOM 3652 C C . ARG C 1 107 ? -57.872 -34.756 25.907 1.00 76.77 105 ARG C C 1
ATOM 3653 O O . ARG C 1 107 ? -56.972 -33.919 25.964 1.00 74.41 105 ARG C O 1
ATOM 3661 N N . LEU C 1 108 ? -58.019 -35.726 26.795 1.00 79.03 106 LEU C N 1
ATOM 3662 C CA . LEU C 1 108 ? -57.157 -35.851 27.952 1.00 83.34 106 LEU C CA 1
ATOM 3663 C C . LEU C 1 108 ? -56.614 -37.268 28.015 1.00 81.30 106 LEU C C 1
ATOM 3664 O O . LEU C 1 108 ? -57.372 -38.238 27.925 1.00 85.55 106 LEU C O 1
ATOM 3669 N N . PHE C 1 109 ? -55.298 -37.382 28.152 1.00 80.43 107 PHE C N 1
ATOM 3670 C CA . PHE C 1 109 ? -54.665 -38.671 28.354 1.00 84.13 107 PHE C CA 1
ATOM 3671 C C . PHE C 1 109 ? -54.418 -38.873 29.835 1.00 84.98 107 PHE C C 1
ATOM 3672 O O . PHE C 1 109 ? -53.739 -38.065 30.470 1.00 88.95 107 PHE C O 1
ATOM 3680 N N . MET C 1 110 ? -54.958 -39.957 30.386 1.00 92.36 108 MET C N 1
ATOM 3681 C CA . MET C 1 110 ? -54.678 -40.345 31.771 1.00 97.90 108 MET C CA 1
ATOM 3682 C C . MET C 1 110 ? -53.332 -41.078 31.864 1.00 98.71 108 MET C C 1
ATOM 3683 O O . MET C 1 110 ? -53.271 -42.246 32.257 1.00 99.51 108 MET C O 1
ATOM 3688 N N . ILE C 1 111 ? -52.265 -40.371 31.489 1.00 97.06 109 ILE C N 1
ATOM 3689 C CA . ILE C 1 111 ? -50.902 -40.893 31.475 1.00 90.41 109 ILE C CA 1
ATOM 3690 C C . ILE C 1 111 ? -50.397 -41.032 32.911 1.00 89.43 109 ILE C C 1
ATOM 3691 O O . ILE C 1 111 ? -50.148 -42.146 33.376 1.00 88.25 109 ILE C O 1
ATOM 3696 N N . ASP C 1 112 ? -50.274 -39.898 33.604 1.00 87.86 110 ASP C N 1
ATOM 3697 C CA . ASP C 1 112 ? -49.739 -39.846 34.962 1.00 87.31 110 ASP C CA 1
ATOM 3698 C C . ASP C 1 112 ? -50.293 -38.631 35.715 1.00 88.38 110 ASP C C 1
ATOM 3699 O O . ASP C 1 112 ? -51.138 -37.916 35.177 1.00 92.84 110 ASP C O 1
ATOM 3704 N N . SER C 1 113 ? -49.822 -38.402 36.942 1.00 88.11 111 SER C N 1
ATOM 3705 C CA . SER C 1 113 ? -50.295 -37.285 37.769 1.00 85.18 111 SER C CA 1
ATOM 3706 C C . SER C 1 113 ? -49.972 -35.917 37.165 1.00 89.08 111 SER C C 1
ATOM 3707 O O . SER C 1 113 ? -50.794 -34.996 37.236 1.00 85.76 111 SER C O 1
ATOM 3710 N N . SER C 1 114 ? -48.775 -35.797 36.587 1.00 88.35 112 SER C N 1
ATOM 3711 C CA . SER C 1 114 ? -48.321 -34.554 35.960 1.00 88.68 112 SER C CA 1
ATOM 3712 C C . SER C 1 114 ? -49.224 -34.152 34.801 1.00 90.49 112 SER C C 1
ATOM 3713 O O . SER C 1 114 ? -49.621 -32.992 34.700 1.00 99.23 112 SER C O 1
ATOM 3716 N N . ALA C 1 115 ? -49.543 -35.122 33.943 1.00 88.19 113 ALA C N 1
ATOM 3717 C CA . ALA C 1 115 ? -50.531 -34.959 32.875 1.00 80.02 113 ALA C CA 1
ATOM 3718 C C . ALA C 1 115 ? -51.930 -34.640 33.406 1.00 80.96 113 ALA C C 1
ATOM 3719 O O . ALA C 1 115 ? -52.626 -33.811 32.825 1.00 89.27 113 ALA C O 1
ATOM 3721 N N . TYR C 1 116 ? -52.329 -35.296 34.500 1.00 76.10 114 TYR C N 1
ATOM 3722 C CA . TYR C 1 116 ? -53.629 -35.047 35.139 1.00 83.73 114 TYR C CA 1
ATOM 3723 C C . TYR C 1 116 ? -53.767 -33.617 35.683 1.00 85.71 114 TYR C C 1
ATOM 3724 O O . TYR C 1 116 ? -54.822 -33.007 35.537 1.00 84.61 114 TYR C O 1
ATOM 3733 N N . ASN C 1 117 ? -52.710 -33.109 36.321 1.00 88.90 115 ASN C N 1
ATOM 3734 C CA . ASN C 1 117 ? -52.718 -31.775 36.931 1.00 90.26 115 ASN C CA 1
ATOM 3735 C C . ASN C 1 117 ? -52.699 -30.660 35.896 1.00 92.03 115 ASN C C 1
ATOM 3736 O O . ASN C 1 117 ? -53.462 -29.698 36.002 1.00 88.84 115 ASN C O 1
ATOM 3741 N N . LYS C 1 118 ? -51.831 -30.805 34.896 1.00 88.47 116 LYS C N 1
ATOM 3742 C CA . LYS C 1 118 ? -51.772 -29.881 33.765 1.00 89.85 116 LYS C CA 1
ATOM 3743 C C . LYS C 1 118 ? -53.042 -29.973 32.926 1.00 87.77 116 LYS C C 1
ATOM 3744 O O . LYS C 1 118 ? -53.434 -29.007 32.268 1.00 92.81 116 LYS C O 1
ATOM 3750 N N . GLY C 1 119 ? -53.684 -31.138 32.976 1.00 80.22 117 GLY C N 1
ATOM 3751 C CA . GLY C 1 119 ? -54.911 -31.393 32.243 1.00 82.63 117 GLY C CA 1
ATOM 3752 C C . GLY C 1 119 ? -56.124 -30.704 32.826 1.00 90.97 117 GLY C C 1
ATOM 3753 O O . GLY C 1 119 ? -56.884 -30.061 32.093 1.00 91.35 117 GLY C O 1
ATOM 3754 N N . VAL C 1 120 ? -56.306 -30.840 34.141 1.00 92.14 118 VAL C N 1
ATOM 3755 C CA . VAL C 1 120 ? -57.435 -30.212 34.836 1.00 89.92 118 VAL C CA 1
ATOM 3756 C C . VAL C 1 120 ? -57.292 -28.688 34.911 1.00 87.84 118 VAL C C 1
ATOM 3757 O O . VAL C 1 120 ? -58.292 -27.969 34.860 1.00 89.08 118 VAL C O 1
ATOM 3761 N N . ALA C 1 121 ? -56.049 -28.207 35.001 1.00 84.62 119 ALA C N 1
ATOM 3762 C CA . ALA C 1 121 ? -55.759 -26.772 34.966 1.00 81.18 119 ALA C CA 1
ATOM 3763 C C . ALA C 1 121 ? -56.054 -26.198 33.581 1.00 85.91 119 ALA C C 1
ATOM 3764 O O . ALA C 1 121 ? -56.459 -25.041 33.458 1.00 89.36 119 ALA C O 1
ATOM 3766 N N . LEU C 1 122 ? -55.858 -27.019 32.549 1.00 89.20 120 LEU C N 1
ATOM 3767 C CA . LEU C 1 122 ? -56.233 -26.650 31.188 1.00 90.00 120 LEU C CA 1
ATOM 3768 C C . LEU C 1 122 ? -57.753 -26.638 30.988 1.00 84.85 120 LEU C C 1
ATOM 3769 O O . LEU C 1 122 ? -58.282 -25.712 30.370 1.00 80.27 120 LEU C O 1
ATOM 3774 N N . ILE C 1 123 ? -58.442 -27.654 31.511 1.00 73.93 121 ILE C N 1
ATOM 3775 C CA . ILE C 1 123 ? -59.907 -27.730 31.424 1.00 85.91 121 ILE C CA 1
ATOM 3776 C C . ILE C 1 123 ? -60.565 -26.502 32.068 1.00 95.29 121 ILE C C 1
ATOM 3777 O O . ILE C 1 123 ? -61.488 -25.912 31.502 1.00 95.51 121 ILE C O 1
ATOM 3782 N N . GLN C 1 124 ? -60.055 -26.111 33.234 1.00 98.86 122 GLN C N 1
ATOM 3783 C CA . GLN C 1 124 ? -60.538 -24.934 33.948 1.00 97.91 122 GLN C CA 1
ATOM 3784 C C . GLN C 1 124 ? -60.244 -23.613 33.210 1.00 96.08 122 GLN C C 1
ATOM 3785 O O . GLN C 1 124 ? -61.019 -22.656 33.318 1.00 95.78 122 GLN C O 1
ATOM 3791 N N . LYS C 1 125 ? -59.146 -23.570 32.455 1.00 88.36 123 LYS C N 1
ATOM 3792 C CA . LYS C 1 125 ? -58.800 -22.380 31.676 1.00 86.15 123 LYS C CA 1
ATOM 3793 C C . LYS C 1 125 ? -59.696 -22.217 30.447 1.00 88.81 123 LYS C C 1
ATOM 3794 O O . LYS C 1 125 ? -60.278 -21.153 30.241 1.00 101.20 123 LYS C O 1
ATOM 3800 N N . VAL C 1 126 ? -59.822 -23.273 29.650 1.00 86.48 124 VAL C N 1
ATOM 3801 C CA . VAL C 1 126 ? -60.488 -23.165 28.350 1.00 80.65 124 VAL C CA 1
ATOM 3802 C C . VAL C 1 126 ? -61.980 -23.519 28.375 1.00 79.69 124 VAL C C 1
ATOM 3803 O O . VAL C 1 126 ? -62.702 -23.210 27.428 1.00 82.94 124 VAL C O 1
ATOM 3807 N N . GLN C 1 127 ? -62.419 -24.161 29.458 1.00 86.89 125 GLN C N 1
ATOM 3808 C CA . GLN C 1 127 ? -63.825 -24.566 29.667 1.00 88.80 125 GLN C CA 1
ATOM 3809 C C . GLN C 1 127 ? -64.476 -25.261 28.464 1.00 86.40 125 GLN C C 1
ATOM 3810 O O . GLN C 1 127 ? -65.316 -24.665 27.790 1.00 87.97 125 GLN C O 1
ATOM 3816 N N . PRO C 1 128 ? -64.092 -26.524 28.186 1.00 86.24 126 PRO C N 1
ATOM 3817 C CA . PRO C 1 128 ? -64.645 -27.181 26.999 1.00 83.80 126 PRO C CA 1
ATOM 3818 C C . PRO C 1 128 ? -66.084 -27.633 27.225 1.00 82.53 126 PRO C C 1
ATOM 3819 O O . PRO C 1 128 ? -66.530 -27.717 28.368 1.00 86.44 126 PRO C O 1
ATOM 3823 N N . ASP C 1 129 ? -66.800 -27.915 26.140 1.00 80.87 127 ASP C N 1
ATOM 3824 C CA . ASP C 1 129 ? -68.181 -28.386 26.216 1.00 81.06 127 ASP C CA 1
ATOM 3825 C C . ASP C 1 129 ? -68.235 -29.801 26.770 1.00 87.19 127 ASP C C 1
ATOM 3826 O O . ASP C 1 129 ? -69.216 -30.197 27.401 1.00 95.22 127 ASP C O 1
ATOM 3831 N N . CYS C 1 130 ? -67.160 -30.548 26.535 1.00 94.54 128 CYS C N 1
ATOM 3832 C CA . CYS C 1 130 ? -67.070 -31.956 26.888 1.00 89.16 128 CYS C CA 1
ATOM 3833 C C . CYS C 1 130 ? -65.604 -32.339 27.123 1.00 82.80 128 CYS C C 1
ATOM 3834 O O . CYS C 1 130 ? -64.701 -31.550 26.860 1.00 85.41 128 CYS C O 1
ATOM 3837 N N . ILE C 1 131 ? -65.373 -33.538 27.647 1.00 78.40 129 ILE C N 1
ATOM 3838 C CA . ILE C 1 131 ? -64.024 -34.085 27.783 1.00 81.20 129 ILE C CA 1
ATOM 3839 C C . ILE C 1 131 ? -63.981 -35.547 27.369 1.00 83.13 129 ILE C C 1
ATOM 3840 O O . ILE C 1 131 ? -64.868 -36.315 27.714 1.00 82.84 129 ILE C O 1
ATOM 3845 N N . GLU C 1 132 ? -62.965 -35.916 26.595 1.00 81.24 130 GLU C N 1
ATOM 3846 C CA . GLU C 1 132 ? -62.720 -37.310 26.272 1.00 85.07 130 GLU C CA 1
ATOM 3847 C C . GLU C 1 132 ? -61.528 -37.769 27.100 1.00 82.95 130 GLU C C 1
ATOM 3848 O O . GLU C 1 132 ? -60.433 -37.227 26.970 1.00 79.65 130 GLU C O 1
ATOM 3854 N N . LEU C 1 133 ? -61.758 -38.751 27.965 1.00 84.48 131 LEU C N 1
ATOM 3855 C CA . LEU C 1 133 ? -60.711 -39.298 28.823 1.00 85.90 131 LEU C CA 1
ATOM 3856 C C . LEU C 1 133 ? -60.215 -40.622 28.271 1.00 84.94 131 LEU C C 1
ATOM 3857 O O . LEU C 1 133 ? -61.009 -41.543 28.052 1.00 85.37 131 LEU C O 1
ATOM 3862 N N . LEU C 1 134 ? -58.907 -40.709 28.029 1.00 77.37 132 LEU C N 1
ATOM 3863 C CA . LEU C 1 134 ? -58.295 -41.954 27.560 1.00 78.71 132 LEU C CA 1
ATOM 3864 C C . LEU C 1 134 ? -57.186 -42.406 28.497 1.00 78.44 132 LEU C C 1
ATOM 3865 O O . LEU C 1 134 ? -56.441 -41.566 29.001 1.00 77.20 132 LEU C O 1
ATOM 3870 N N . PRO C 1 135 ? -57.074 -43.730 28.748 1.00 79.31 133 PRO C N 1
ATOM 3871 C CA . PRO C 1 135 ? -57.928 -44.836 28.296 1.00 82.96 133 PRO C CA 1
ATOM 3872 C C . PRO C 1 135 ? -59.297 -44.827 28.962 1.00 86.65 133 PRO C C 1
ATOM 3873 O O . PRO C 1 135 ? -59.501 -44.104 29.937 1.00 95.79 133 PRO C O 1
ATOM 3877 N N . GLY C 1 136 ? -60.226 -45.610 28.427 1.00 84.63 134 GLY C N 1
ATOM 3878 C CA . GLY C 1 136 ? -61.586 -45.629 28.946 1.00 83.64 134 GLY C CA 1
ATOM 3879 C C . GLY C 1 136 ? -61.872 -46.804 29.859 1.00 88.40 134 GLY C C 1
ATOM 3880 O O . GLY C 1 136 ? -63.037 -47.112 30.120 1.00 91.40 134 GLY C O 1
ATOM 3881 N N . ILE C 1 137 ? -60.821 -47.458 30.353 1.00 81.98 135 ILE C N 1
ATOM 3882 C CA . ILE C 1 137 ? -61.001 -48.642 31.194 1.00 75.44 135 ILE C CA 1
ATOM 3883 C C . ILE C 1 137 ? -60.553 -48.478 32.645 1.00 84.21 135 ILE C C 1
ATOM 3884 O O . ILE C 1 137 ? -60.292 -49.466 33.331 1.00 90.82 135 ILE C O 1
ATOM 3889 N N . ILE C 1 138 ? -60.464 -47.231 33.111 1.00 89.78 136 ILE C N 1
ATOM 3890 C CA . ILE C 1 138 ? -60.306 -46.970 34.548 1.00 93.71 136 ILE C CA 1
ATOM 3891 C C . ILE C 1 138 ? -61.452 -46.089 35.058 1.00 95.11 136 ILE C C 1
ATOM 3892 O O . ILE C 1 138 ? -61.306 -44.865 35.155 1.00 87.33 136 ILE C O 1
ATOM 3897 N N . PRO C 1 139 ? -62.595 -46.717 35.403 1.00 96.55 137 PRO C N 1
ATOM 3898 C CA . PRO C 1 139 ? -63.824 -46.010 35.762 1.00 99.41 137 PRO C CA 1
ATOM 3899 C C . PRO C 1 139 ? -63.703 -45.181 37.045 1.00 103.28 137 PRO C C 1
ATOM 3900 O O . PRO C 1 139 ? -64.462 -44.224 37.236 1.00 99.77 137 PRO C O 1
ATOM 3904 N N . GLU C 1 140 ? -62.748 -45.555 37.897 1.00 106.33 138 GLU C N 1
ATOM 3905 C CA . GLU C 1 140 ? -62.453 -44.849 39.140 1.00 104.85 138 GLU C CA 1
ATOM 3906 C C . GLU C 1 140 ? -61.950 -43.425 38.879 1.00 104.07 138 GLU C C 1
ATOM 3907 O O . GLU C 1 140 ? -62.349 -42.487 39.570 1.00 107.73 138 GLU C O 1
ATOM 3913 N N . GLN C 1 141 ? -61.093 -43.268 37.871 1.00 102.12 139 GLN C N 1
ATOM 3914 C CA . GLN C 1 141 ? -60.552 -41.953 37.509 1.00 94.42 139 GLN C CA 1
ATOM 3915 C C . GLN C 1 141 ? -61.572 -41.080 36.779 1.00 100.50 139 GLN C C 1
ATOM 3916 O O . GLN C 1 141 ? -61.526 -39.848 36.873 1.00 106.13 139 GLN C O 1
ATOM 3922 N N . VAL C 1 142 ? -62.485 -41.725 36.054 1.00 102.63 140 VAL C N 1
ATOM 3923 C CA . VAL C 1 142 ? -63.606 -41.039 35.402 1.00 104.07 140 VAL C CA 1
ATOM 3924 C C . VAL C 1 142 ? -64.568 -40.498 36.463 1.00 108.15 140 VAL C C 1
ATOM 3925 O O . VAL C 1 142 ? -65.060 -39.369 36.351 1.00 112.15 140 VAL C O 1
ATOM 3929 N N . GLN C 1 143 ? -64.789 -41.299 37.505 1.00 108.57 141 GLN C N 1
ATOM 3930 C CA . GLN C 1 143 ? -65.640 -40.920 38.630 1.00 106.07 141 GLN C CA 1
ATOM 3931 C C . GLN C 1 143 ? -65.123 -39.679 39.367 1.00 105.31 141 GLN C C 1
ATOM 3932 O O . GLN C 1 143 ? -65.916 -38.811 39.737 1.00 108.46 141 GLN C O 1
ATOM 3938 N N . LYS C 1 144 ? -63.804 -39.595 39.557 1.00 101.64 142 LYS C N 1
ATOM 3939 C CA . LYS C 1 144 ? -63.170 -38.423 40.178 1.00 101.30 142 LYS C CA 1
ATOM 3940 C C . LYS C 1 144 ? -63.353 -37.167 39.333 1.00 99.14 142 LYS C C 1
ATOM 3941 O O . LYS C 1 144 ? -63.706 -36.111 39.855 1.00 97.24 142 LYS C O 1
ATOM 3947 N N . MET C 1 145 ? -63.112 -37.298 38.031 1.00 102.87 143 MET C N 1
ATOM 3948 C CA . MET C 1 145 ? -63.157 -36.167 37.110 1.00 104.90 143 MET C CA 1
ATOM 3949 C C . MET C 1 145 ? -64.552 -35.578 36.938 1.00 103.77 143 MET C C 1
ATOM 3950 O O . MET C 1 145 ? -64.710 -34.354 36.885 1.00 97.67 143 MET C O 1
ATOM 3955 N N . THR C 1 146 ? -65.551 -36.459 36.873 1.00 106.84 144 THR C N 1
ATOM 3956 C CA . THR C 1 146 ? -66.960 -36.068 36.744 1.00 111.06 144 THR C CA 1
ATOM 3957 C C . THR C 1 146 ? -67.486 -35.387 38.002 1.00 113.58 144 THR C C 1
ATOM 3958 O O . THR C 1 146 ? -68.492 -34.683 37.955 1.00 115.69 144 THR C O 1
ATOM 3962 N N . GLN C 1 147 ? -66.804 -35.617 39.122 1.00 116.65 145 GLN C N 1
ATOM 3963 C CA . GLN C 1 147 ? -67.124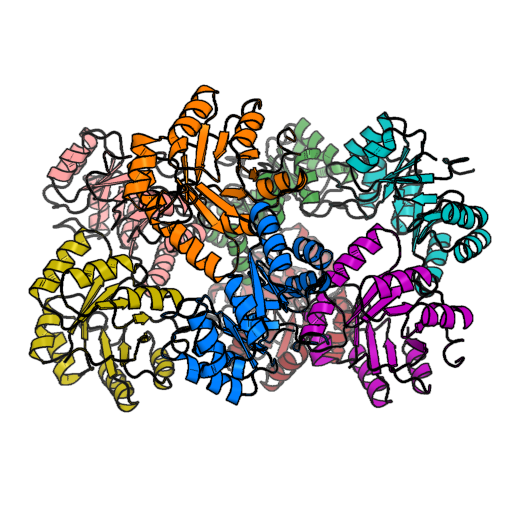 -34.966 40.387 1.00 115.18 145 GLN C CA 1
ATOM 3964 C C . GLN C 1 147 ? -66.062 -33.928 40.768 1.00 112.21 145 GLN C C 1
ATOM 3965 O O . GLN C 1 147 ? -65.949 -33.539 41.929 1.00 114.22 145 GLN C O 1
ATOM 3971 N N . LYS C 1 148 ? -65.286 -33.494 39.776 1.00 112.72 146 LYS C N 1
ATOM 3972 C CA . LYS C 1 148 ? -64.371 -32.364 39.923 1.00 113.73 146 LYS C CA 1
ATOM 3973 C C . LYS C 1 148 ? -64.953 -31.134 39.242 1.00 116.88 146 LYS C C 1
ATOM 3974 O O . LYS C 1 148 ? -64.724 -30.008 39.686 1.00 116.78 146 LYS C O 1
ATOM 3980 N N . LEU C 1 149 ? -65.686 -31.365 38.152 1.00 118.93 147 LEU C N 1
ATOM 3981 C CA . LEU C 1 149 ? -66.479 -30.330 37.487 1.00 120.15 147 LEU C CA 1
ATOM 3982 C C . LEU C 1 149 ? -67.702 -30.962 36.824 1.00 119.33 147 LEU C C 1
ATOM 3983 O O . LEU C 1 149 ? -67.756 -32.180 36.659 1.00 117.22 147 LEU C O 1
ATOM 3988 N N . HIS C 1 150 ? -68.679 -30.136 36.450 1.00 119.87 148 HIS C N 1
ATOM 3989 C CA . HIS C 1 150 ? -69.927 -30.626 35.862 1.00 120.20 148 HIS C CA 1
ATOM 3990 C C . HIS C 1 150 ? -69.913 -30.607 34.326 1.00 116.34 148 HIS C C 1
ATOM 3991 O O . HIS C 1 150 ? -70.956 -30.435 33.687 1.00 117.45 148 HIS C O 1
ATOM 3998 N N . ILE C 1 151 ? -68.724 -30.783 33.746 1.00 109.98 149 ILE C N 1
ATOM 3999 C CA . ILE C 1 151 ? -68.558 -30.962 32.301 1.00 97.53 149 ILE C CA 1
ATOM 4000 C C . ILE C 1 151 ? -68.668 -32.459 32.001 1.00 95.02 149 ILE C C 1
ATOM 4001 O O . ILE C 1 151 ? -67.963 -33.257 32.627 1.00 99.25 149 ILE C O 1
ATOM 4006 N N . PRO C 1 152 ? -69.562 -32.847 31.061 1.00 93.38 150 PRO C N 1
ATOM 4007 C CA . PRO C 1 152 ? -69.747 -34.261 30.697 1.00 92.83 150 PRO C CA 1
ATOM 4008 C C . PRO C 1 152 ? -68.463 -34.884 30.174 1.00 93.30 150 PRO C C 1
ATOM 4009 O O . PRO C 1 152 ? -67.725 -34.224 29.441 1.00 95.58 150 PRO C O 1
ATOM 4013 N N . VAL C 1 153 ? -68.179 -36.123 30.574 1.00 93.91 151 VAL C N 1
ATOM 4014 C CA . VAL C 1 153 ? -67.038 -36.836 30.004 1.00 90.55 151 VAL C CA 1
ATOM 4015 C C . VAL C 1 153 ? -67.450 -38.011 29.118 1.00 96.43 151 VAL C C 1
ATOM 4016 O O . VAL C 1 153 ? -68.378 -38.751 29.442 1.00 95.42 151 VAL C O 1
ATOM 4020 N N . ILE C 1 154 ? -66.790 -38.115 27.965 1.00 101.85 152 ILE C N 1
ATOM 4021 C CA . ILE C 1 154 ? -66.736 -39.341 27.175 1.00 95.15 152 ILE C CA 1
ATOM 4022 C C . ILE C 1 154 ? -65.497 -40.070 27.675 1.00 92.40 152 ILE C C 1
ATOM 4023 O O . ILE C 1 154 ? -64.550 -39.434 28.154 1.00 90.93 152 ILE C O 1
ATOM 4028 N N . ALA C 1 155 ? -65.496 -41.394 27.572 1.00 86.22 153 ALA C N 1
ATOM 4029 C CA . ALA C 1 155 ? -64.302 -42.172 27.856 1.00 79.91 153 ALA C CA 1
ATOM 4030 C C . ALA C 1 155 ? -64.011 -43.111 26.699 1.00 84.01 153 ALA C C 1
ATOM 4031 O O . ALA C 1 155 ? -64.878 -43.865 26.271 1.00 91.56 153 ALA C O 1
ATOM 4033 N N . GLY C 1 156 ? -62.786 -43.060 26.192 1.00 83.54 154 GLY C N 1
ATOM 4034 C CA . GLY C 1 156 ? -62.416 -43.874 25.043 1.00 90.26 154 GLY C CA 1
ATOM 4035 C C . GLY C 1 156 ? -61.072 -44.563 25.143 1.00 91.78 154 GLY C C 1
ATOM 4036 O O . GLY C 1 156 ? -60.237 -44.205 25.972 1.00 89.40 154 GLY C O 1
ATOM 4037 N N . GLY C 1 157 ? -60.863 -45.556 24.286 1.00 89.80 155 GLY C N 1
ATOM 4038 C CA . GLY C 1 157 ? -59.581 -46.246 24.218 1.00 91.23 155 GLY C CA 1
ATOM 4039 C C . GLY C 1 157 ? -59.517 -47.480 25.092 1.00 86.67 155 GLY C C 1
ATOM 4040 O O . GLY C 1 157 ? -59.915 -47.450 26.262 1.00 87.13 155 GLY C O 1
ATOM 4041 N N . LEU C 1 158 ? -59.027 -48.564 24.493 1.00 79.99 156 LEU C N 1
ATOM 4042 C CA . LEU C 1 158 ? -58.817 -49.867 25.135 1.00 81.35 156 LEU C CA 1
ATOM 4043 C C . LEU C 1 158 ? -60.077 -50.630 25.562 1.00 87.07 156 LEU C C 1
ATOM 4044 O O . LEU C 1 158 ? -59.974 -51.684 26.192 1.00 90.28 156 LEU C O 1
ATOM 4049 N N . ILE C 1 159 ? -61.250 -50.110 25.202 1.00 93.90 157 ILE C N 1
ATOM 4050 C CA . ILE C 1 159 ? -62.526 -50.763 25.503 1.00 100.27 157 ILE C CA 1
ATOM 4051 C C . ILE C 1 159 ? -62.693 -52.029 24.651 1.00 103.55 157 ILE C C 1
ATOM 4052 O O . ILE C 1 159 ? -62.573 -51.983 23.423 1.00 104.84 157 ILE C O 1
ATOM 4057 N N . GLU C 1 160 ? -62.953 -53.150 25.322 1.00 105.32 158 GLU C N 1
ATOM 4058 C CA . GLU C 1 160 ? -63.075 -54.452 24.668 1.00 109.28 158 GLU C CA 1
ATOM 4059 C C . GLU C 1 160 ? -64.437 -55.121 24.882 1.00 109.31 158 GLU C C 1
ATOM 4060 O O . GLU C 1 160 ? -64.995 -55.700 23.945 1.00 111.14 158 GLU C O 1
ATOM 4066 N N . THR C 1 161 ? -64.962 -55.040 26.108 1.00 106.91 159 THR C N 1
ATOM 4067 C CA . THR C 1 161 ? -66.206 -55.728 26.482 1.00 99.80 159 THR C CA 1
ATOM 4068 C C . THR C 1 161 ? -67.377 -54.772 26.704 1.00 100.94 159 THR C C 1
ATOM 4069 O O . THR C 1 161 ? -67.179 -53.580 26.947 1.00 99.32 159 THR C O 1
ATOM 4073 N N . SER C 1 162 ? -68.594 -55.311 26.632 1.00 106.24 160 SER C N 1
ATOM 4074 C CA . SER C 1 162 ? -69.813 -54.559 26.952 1.00 107.40 160 SER C CA 1
ATOM 4075 C C . SER C 1 162 ? -69.915 -54.222 28.440 1.00 106.38 160 SER C C 1
ATOM 4076 O O . SER C 1 162 ? -70.557 -53.239 28.809 1.00 105.26 160 SER C O 1
ATOM 4079 N N . GLU C 1 163 ? -69.281 -55.047 29.277 1.00 109.09 161 GLU C N 1
ATOM 4080 C CA . GLU C 1 163 ? -69.215 -54.830 30.724 1.00 108.25 161 GLU C CA 1
ATOM 4081 C C . GLU C 1 163 ? -68.433 -53.564 31.051 1.00 104.61 161 GLU C C 1
ATOM 4082 O O . GLU C 1 163 ? -68.822 -52.807 31.939 1.00 105.85 161 GLU C O 1
ATOM 4088 N N . GLN C 1 164 ? -67.343 -53.342 30.317 1.00 101.27 162 GLN C N 1
ATOM 4089 C CA . GLN C 1 164 ? -66.505 -52.152 30.475 1.00 99.27 162 GLN C CA 1
ATOM 4090 C C . GLN C 1 164 ? -67.240 -50.879 30.069 1.00 102.97 162 GLN C C 1
ATOM 4091 O O . GLN C 1 164 ? -67.008 -49.813 30.650 1.00 105.84 162 GLN C O 1
ATOM 4097 N N . VAL C 1 165 ? -68.118 -51.001 29.072 1.00 104.59 163 VAL C N 1
ATOM 4098 C CA . VAL C 1 165 ? -68.946 -49.890 28.602 1.00 100.64 163 VAL C CA 1
ATOM 4099 C C . VAL C 1 165 ? -69.904 -49.472 29.710 1.00 96.04 163 VAL C C 1
ATOM 4100 O O . VAL C 1 165 ? -70.001 -48.288 30.046 1.00 97.40 163 VAL C O 1
ATOM 4104 N N . ASN C 1 166 ? -70.577 -50.462 30.291 1.00 95.76 164 ASN C N 1
ATOM 4105 C CA . ASN C 1 166 ? -71.522 -50.240 31.385 1.00 93.24 164 ASN C CA 1
ATOM 4106 C C . ASN C 1 166 ? -70.862 -49.741 32.671 1.00 88.91 164 ASN C C 1
ATOM 4107 O O . ASN C 1 166 ? -71.449 -48.942 33.397 1.00 87.97 164 ASN C O 1
ATOM 4112 N N . GLN C 1 167 ? -69.643 -50.208 32.935 1.00 87.38 165 GLN C N 1
ATOM 4113 C CA . GLN C 1 167 ? -68.884 -49.799 34.117 1.00 94.67 165 GLN C CA 1
ATOM 4114 C C . GLN C 1 167 ? -68.558 -48.309 34.132 1.00 94.48 165 GLN C C 1
ATOM 4115 O O . GLN C 1 167 ? -68.810 -47.632 35.129 1.00 99.36 165 GLN C O 1
ATOM 4121 N N . VAL C 1 168 ? -68.026 -47.799 33.024 1.00 97.91 166 VAL C N 1
ATOM 4122 C CA . VAL C 1 168 ? -67.615 -46.394 32.944 1.00 96.21 166 VAL C CA 1
ATOM 4123 C C . VAL C 1 168 ? -68.802 -45.421 32.811 1.00 93.84 166 VAL C C 1
ATOM 4124 O O . VAL C 1 168 ? -68.754 -44.307 33.340 1.0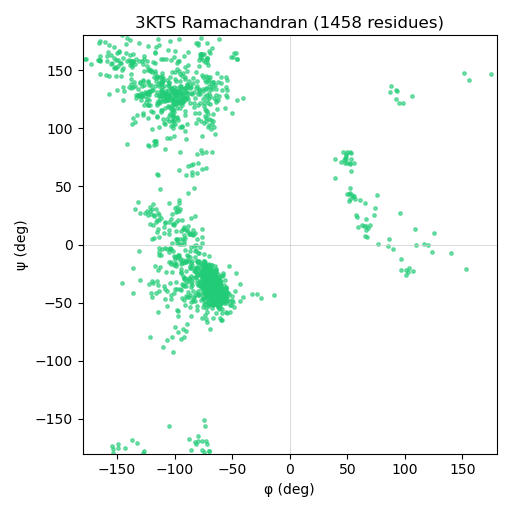0 95.49 166 VAL C O 1
ATOM 4128 N N . ILE C 1 169 ? -69.868 -45.858 32.142 1.00 92.50 167 ILE C N 1
ATOM 4129 C CA . ILE C 1 169 ? -71.095 -45.062 32.049 1.00 94.93 167 ILE C CA 1
ATOM 4130 C C . ILE C 1 169 ? -71.739 -44.894 33.429 1.00 97.79 167 ILE C C 1
ATOM 4131 O O . ILE C 1 169 ? -72.047 -43.768 33.833 1.00 103.28 167 ILE C O 1
ATOM 4136 N N . ALA C 1 170 ? -71.877 -46.003 34.161 1.00 93.90 168 ALA C N 1
ATOM 4137 C CA . ALA C 1 170 ? -72.345 -45.982 35.549 1.00 92.33 168 ALA C CA 1
ATOM 4138 C C . ALA C 1 170 ? -71.383 -45.234 36.475 1.00 92.26 168 ALA C C 1
ATOM 4139 O O . ALA C 1 170 ? -71.779 -44.767 37.547 1.00 95.17 168 ALA C O 1
ATOM 4141 N N . SER C 1 171 ? -70.128 -45.109 36.050 1.00 88.40 169 SER C N 1
ATOM 4142 C CA . SER C 1 171 ? -69.153 -44.281 36.754 1.00 89.83 169 SER C CA 1
ATOM 4143 C C . SER C 1 171 ? -69.136 -42.825 36.274 1.00 91.21 169 SER C C 1
ATOM 4144 O O . SER C 1 171 ? -68.223 -42.065 36.613 1.00 90.91 169 SER C O 1
ATOM 4147 N N . GLY C 1 172 ? -70.144 -42.443 35.488 1.00 89.83 170 GLY C N 1
ATOM 4148 C CA . GLY C 1 172 ? -70.381 -41.039 35.165 1.00 86.17 170 GLY C CA 1
ATOM 4149 C C . GLY C 1 172 ? -70.097 -40.590 33.745 1.00 93.59 170 GLY C C 1
ATOM 4150 O O . GLY C 1 172 ? -70.281 -39.414 33.423 1.00 94.32 170 GLY C O 1
ATOM 4151 N N . ALA C 1 173 ? -69.642 -41.504 32.891 1.00 93.06 171 ALA C N 1
ATOM 4152 C CA . ALA C 1 173 ? -69.375 -41.149 31.502 1.00 90.38 171 ALA C CA 1
ATOM 4153 C C . ALA C 1 173 ? -70.671 -41.102 30.701 1.00 93.78 171 ALA C C 1
ATOM 4154 O O . ALA C 1 173 ? -71.482 -42.025 30.775 1.00 95.27 171 ALA C O 1
ATOM 4156 N N . ILE C 1 174 ? -70.861 -40.017 29.949 1.00 94.36 172 ILE C N 1
ATOM 4157 C CA . ILE C 1 174 ? -72.056 -39.837 29.120 1.00 97.19 172 ILE C CA 1
ATOM 4158 C C . ILE C 1 174 ? -72.059 -40.808 27.926 1.00 94.18 172 ILE C C 1
ATOM 4159 O O . ILE C 1 174 ? -73.114 -41.287 27.504 1.00 98.23 172 ILE C O 1
ATOM 4164 N N . ALA C 1 175 ? -70.870 -41.125 27.423 1.00 91.50 173 ALA C N 1
ATOM 4165 C CA . ALA C 1 175 ? -70.723 -41.964 26.241 1.00 88.08 173 ALA C CA 1
ATOM 4166 C C . ALA C 1 175 ? -69.353 -42.632 26.205 1.00 86.96 173 ALA C C 1
ATOM 4167 O O . ALA C 1 175 ? -68.470 -42.316 27.008 1.00 85.62 173 ALA C O 1
ATOM 4169 N N . VAL C 1 176 ? -69.187 -43.557 25.263 1.00 88.66 174 VAL C N 1
ATOM 4170 C CA . VAL C 1 176 ? -67.933 -44.286 25.073 1.00 89.53 174 VAL C CA 1
ATOM 4171 C C . VAL C 1 176 ? -67.500 -44.222 23.604 1.00 88.23 174 VAL C C 1
ATOM 4172 O O . VAL C 1 176 ? -68.278 -44.583 22.719 1.00 87.40 174 VAL C O 1
ATOM 4176 N N . THR C 1 177 ? -66.278 -43.747 23.343 1.00 86.87 175 THR C N 1
ATOM 4177 C CA . THR C 1 177 ? -65.727 -43.778 21.977 1.00 87.11 175 THR C CA 1
ATOM 4178 C C . THR C 1 177 ? -64.849 -44.996 21.774 1.00 89.05 175 THR C C 1
ATOM 4179 O O . THR C 1 177 ? -63.995 -45.309 22.608 1.00 89.68 175 THR C O 1
ATOM 4183 N N . THR C 1 178 ? -65.059 -45.681 20.658 1.00 90.31 176 THR C N 1
ATOM 4184 C CA . THR C 1 178 ? -64.322 -46.908 20.388 1.00 94.70 176 THR C CA 1
ATOM 4185 C C . THR C 1 178 ? -64.131 -47.186 18.895 1.00 91.95 176 THR C C 1
ATOM 4186 O O . THR C 1 178 ? -64.987 -46.865 18.072 1.00 91.61 176 THR C O 1
ATOM 4190 N N . SER C 1 179 ? -62.982 -47.758 18.556 1.00 92.62 177 SER C N 1
ATOM 4191 C CA . SER C 1 179 ? -62.734 -48.199 17.194 1.00 93.77 177 SER C CA 1
ATOM 4192 C C . SER C 1 179 ? -62.872 -49.715 17.135 1.00 94.52 177 SER C C 1
ATOM 4193 O O . SER C 1 179 ? -62.769 -50.313 16.063 1.00 101.05 177 SER C O 1
ATOM 4196 N N . ASN C 1 180 ? -63.113 -50.323 18.297 1.00 94.04 178 ASN C N 1
ATOM 4197 C CA . ASN C 1 180 ? -63.361 -51.757 18.390 1.00 97.69 178 ASN C CA 1
ATOM 4198 C C . ASN C 1 180 ? -64.682 -52.126 17.711 1.00 103.03 178 ASN C C 1
ATOM 4199 O O . ASN C 1 180 ? -65.772 -51.763 18.168 1.00 104.12 178 ASN C O 1
ATOM 4204 N N . LYS C 1 181 ? -64.536 -52.849 16.605 1.00 107.91 179 LYS C N 1
ATOM 4205 C CA . LYS C 1 181 ? -65.622 -53.226 15.709 1.00 110.00 179 LYS C CA 1
ATOM 4206 C C . LYS C 1 181 ? -66.567 -54.244 16.353 1.00 111.54 179 LYS C C 1
ATOM 4207 O O . LYS C 1 181 ? -67.755 -54.279 16.031 1.00 102.99 179 LYS C O 1
ATOM 4213 N N . HIS C 1 182 ? -66.020 -55.047 17.269 1.00 118.88 180 HIS C N 1
ATOM 4214 C CA . HIS C 1 182 ? -66.750 -56.084 18.013 1.00 125.67 180 HIS C CA 1
ATOM 4215 C C . HIS C 1 182 ? -67.980 -55.557 18.764 1.00 123.95 180 HIS C C 1
ATOM 4216 O O . HIS C 1 182 ? -69.015 -56.225 18.810 1.00 125.56 180 HIS C O 1
ATOM 4223 N N . LEU C 1 183 ? -67.868 -54.362 19.337 1.00 123.04 181 LEU C N 1
ATOM 4224 C CA . LEU C 1 183 ? -68.999 -53.748 20.033 1.00 123.37 181 LEU C CA 1
ATOM 4225 C C . LEU C 1 183 ? -69.540 -52.505 19.329 1.00 122.56 181 LEU C C 1
ATOM 4226 O O . LEU C 1 183 ? -69.762 -51.465 19.956 1.00 124.78 181 LEU C O 1
ATOM 4231 N N . TRP C 1 184 ? -69.745 -52.624 18.020 1.00 120.27 182 TRP C N 1
ATOM 4232 C CA . TRP C 1 184 ? -70.459 -51.604 17.260 1.00 115.88 182 TRP C CA 1
ATOM 4233 C C . TRP C 1 184 ? -71.916 -52.012 17.023 1.00 117.97 182 TRP C C 1
ATOM 4234 O O . TRP C 1 184 ? -72.737 -51.191 16.607 1.00 121.49 182 TRP C O 1
ATOM 4245 N N . GLU C 1 185 ? -72.231 -53.277 17.299 1.00 118.66 183 GLU C N 1
ATOM 4246 C CA . GLU C 1 185 ? -73.606 -53.774 17.221 1.00 123.71 183 GLU C CA 1
ATOM 4247 C C . GLU C 1 185 ? -74.024 -54.458 18.515 1.00 122.61 183 GLU C C 1
ATOM 4248 O O . GLU C 1 185 ? -75.060 -54.130 19.089 1.00 122.93 183 GLU C O 1
ATOM 4254 N N . LEU D 1 3 ? -28.085 -60.806 31.188 1.00 148.34 1 LEU D N 1
ATOM 4255 C CA . LEU D 1 3 ? -28.183 -59.918 32.382 1.00 149.08 1 LEU D CA 1
ATOM 4256 C C . LEU D 1 3 ? -29.635 -59.638 32.766 1.00 147.60 1 LEU D C 1
ATOM 4257 O O . LEU D 1 3 ? -30.400 -59.071 31.977 1.00 144.60 1 LEU D O 1
ATOM 4262 N N . GLU D 1 4 ? -30.011 -60.051 33.976 1.00 147.41 2 GLU D N 1
ATOM 4263 C CA . GLU D 1 4 ? -31.260 -59.601 34.583 1.00 147.87 2 GLU D CA 1
ATOM 4264 C C . GLU D 1 4 ? -31.115 -58.130 34.945 1.00 145.65 2 GLU D C 1
ATOM 4265 O O . GLU D 1 4 ? -30.047 -57.699 35.389 1.00 147.37 2 GLU D O 1
ATOM 4271 N N . LEU D 1 5 ? -32.193 -57.375 34.752 1.00 140.85 3 LEU D N 1
ATOM 4272 C CA . LEU D 1 5 ? -32.154 -55.912 34.810 1.00 134.63 3 LEU D CA 1
ATOM 4273 C C . LEU D 1 5 ? -31.792 -55.310 36.166 1.00 128.95 3 LEU D C 1
ATOM 4274 O O . LEU D 1 5 ? -32.391 -55.669 37.180 1.00 129.69 3 LEU D O 1
ATOM 4279 N N . PRO D 1 6 ? -30.803 -54.391 36.167 1.00 124.33 4 PRO D N 1
ATOM 4280 C CA . PRO D 1 6 ? -30.213 -53.630 37.262 1.00 123.26 4 PRO D CA 1
ATOM 4281 C C . PRO D 1 6 ? -31.069 -53.400 38.512 1.00 123.58 4 PRO D C 1
ATOM 4282 O O . PRO D 1 6 ? -30.575 -53.587 39.627 1.00 123.31 4 PRO D O 1
ATOM 4286 N N . PHE D 1 7 ? -32.329 -53.006 38.334 1.00 120.08 5 PHE D N 1
ATOM 4287 C CA . PHE D 1 7 ? -33.202 -52.735 39.478 1.00 118.56 5 PHE D CA 1
ATOM 4288 C C . PHE D 1 7 ? -33.797 -53.997 40.103 1.00 123.74 5 PHE D C 1
ATOM 4289 O O . PHE D 1 7 ? -34.998 -54.258 40.003 1.00 126.90 5 PHE D O 1
ATOM 4297 N N . SER D 1 8 ? -32.942 -54.781 40.752 1.00 126.94 6 SER D N 1
ATOM 4298 C CA . SER D 1 8 ? -33.286 -56.148 41.123 1.00 127.32 6 SER D 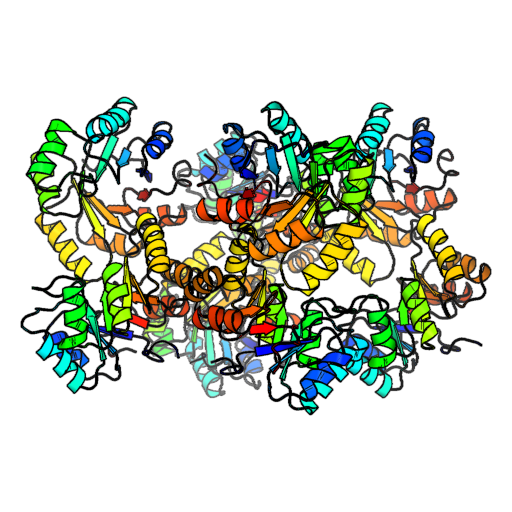CA 1
ATOM 4299 C C . SER D 1 8 ? -34.242 -56.172 42.312 1.00 128.40 6 SER D C 1
ATOM 4300 O O . SER D 1 8 ? -35.304 -56.791 42.254 1.00 131.71 6 SER D O 1
ATOM 4303 N N . ASN D 1 9 ? -33.856 -55.495 43.388 1.00 128.38 7 ASN D N 1
ATOM 4304 C CA . ASN D 1 9 ? -34.485 -55.699 44.688 1.00 126.25 7 ASN D CA 1
ATOM 4305 C C . ASN D 1 9 ? -35.527 -54.629 44.997 1.00 119.53 7 ASN D C 1
ATOM 4306 O O . ASN D 1 9 ? -36.096 -54.601 46.088 1.00 116.88 7 ASN D O 1
ATOM 4311 N N . GLN D 1 10 ? -35.771 -53.750 44.031 1.00 112.60 8 GLN D N 1
ATOM 4312 C CA . GLN D 1 10 ? -36.419 -52.473 44.302 1.00 104.71 8 GLN D CA 1
ATOM 4313 C C . GLN D 1 10 ? -37.813 -52.420 43.685 1.00 100.61 8 GLN D C 1
ATOM 4314 O O . GLN D 1 10 ? -37.962 -52.436 42.463 1.00 97.27 8 GLN D O 1
ATOM 4320 N N . SER D 1 11 ? -38.830 -52.356 44.538 1.00 99.49 9 SER D N 1
ATOM 4321 C CA . SER D 1 11 ? -40.214 -52.378 44.082 1.00 98.59 9 SER D CA 1
ATOM 4322 C C . SER D 1 11 ? -40.572 -51.018 43.489 1.00 97.60 9 SER D C 1
ATOM 4323 O O . SER D 1 11 ? -41.149 -50.942 42.401 1.00 99.53 9 SER D O 1
ATOM 4326 N N . ILE D 1 12 ? -40.215 -49.955 44.211 1.00 90.28 10 ILE D N 1
ATOM 4327 C CA . ILE D 1 12 ? -40.576 -48.588 43.850 1.00 88.42 10 ILE D CA 1
ATOM 4328 C C . ILE D 1 12 ? -39.364 -47.798 43.350 1.00 89.75 10 ILE D C 1
ATOM 4329 O O . ILE D 1 12 ? -38.390 -47.601 44.087 1.00 82.68 10 ILE D O 1
ATOM 4334 N N . ILE D 1 13 ? -39.433 -47.367 42.090 1.00 90.06 11 ILE D N 1
ATOM 4335 C CA . ILE D 1 13 ? -38.486 -46.402 41.540 1.00 90.14 11 ILE D CA 1
ATOM 4336 C C . ILE D 1 13 ? -39.140 -45.024 41.616 1.00 87.56 11 ILE D C 1
ATOM 4337 O O . ILE D 1 13 ? -40.102 -44.759 40.899 1.00 92.71 11 ILE D O 1
ATOM 4342 N N . PRO D 1 14 ? -38.638 -44.148 42.508 1.00 84.37 12 PRO D N 1
ATOM 4343 C CA . PRO D 1 14 ? -39.231 -42.820 42.649 1.00 81.35 12 PRO D CA 1
ATOM 4344 C C . PRO D 1 14 ? -38.904 -41.890 41.476 1.00 77.54 12 PRO D C 1
ATOM 4345 O O . PRO D 1 14 ? -37.793 -41.931 40.936 1.00 68.01 12 PRO D O 1
ATOM 4349 N N . ALA D 1 15 ? -39.889 -41.084 41.078 1.00 80.07 13 ALA D N 1
ATOM 4350 C CA . ALA D 1 15 ? -39.748 -40.165 39.949 1.00 79.39 13 ALA D CA 1
ATOM 4351 C C . ALA D 1 15 ? -39.758 -38.719 40.423 1.00 80.91 13 ALA D C 1
ATOM 4352 O O . ALA D 1 15 ? -40.627 -38.323 41.203 1.00 82.85 13 ALA D O 1
ATOM 4354 N N . ALA D 1 16 ? -38.788 -37.939 39.946 1.00 80.36 14 ALA D N 1
ATOM 4355 C CA . ALA D 1 16 ? -38.573 -36.568 40.413 1.00 81.73 14 ALA D CA 1
ATOM 4356 C C . ALA D 1 16 ? -38.924 -35.546 39.346 1.00 88.03 14 ALA D C 1
ATOM 4357 O O . ALA D 1 16 ? -38.612 -35.737 38.171 1.00 96.19 14 ALA D O 1
ATOM 4359 N N . HIS D 1 17 ? -39.559 -34.456 39.766 1.00 91.18 15 HIS D N 1
ATOM 4360 C CA . HIS D 1 17 ? -39.954 -33.380 38.856 1.00 89.41 15 HIS D CA 1
ATOM 4361 C C . HIS D 1 17 ? -39.024 -32.175 38.923 1.00 91.35 15 HIS D C 1
ATOM 4362 O O . HIS D 1 17 ? -38.936 -31.405 37.965 1.00 89.26 15 HIS D O 1
ATOM 4369 N N . ASN D 1 18 ? -38.337 -32.016 40.056 1.00 97.48 16 ASN D N 1
ATOM 4370 C CA . ASN D 1 18 ? -37.520 -30.826 40.322 1.00 99.81 16 ASN D CA 1
ATOM 4371 C C . ASN D 1 18 ? -36.298 -31.077 41.217 1.00 102.87 16 ASN D C 1
ATOM 4372 O O . ASN D 1 18 ? -35.991 -32.223 41.564 1.00 107.65 16 ASN D O 1
ATOM 4377 N N . GLN D 1 19 ? -35.606 -29.988 41.557 1.00 104.95 17 GLN D N 1
ATOM 4378 C CA . GLN D 1 19 ? -34.475 -29.979 42.489 1.00 104.82 17 GLN D CA 1
ATOM 4379 C C . GLN D 1 19 ? -34.867 -30.470 43.881 1.00 105.44 17 GLN D C 1
ATOM 4380 O O . GLN D 1 19 ? -34.213 -31.357 44.442 1.00 100.95 17 GLN D O 1
ATOM 4386 N N . LYS D 1 20 ? -35.938 -29.880 44.416 1.00 106.01 18 LYS D N 1
ATOM 4387 C CA . LYS D 1 20 ? -36.487 -30.226 45.729 1.00 104.45 18 LYS D CA 1
ATOM 4388 C C . LYS D 1 20 ? -36.860 -31.698 45.818 1.00 105.08 18 LYS D C 1
ATOM 4389 O O . LYS D 1 20 ? -36.596 -32.338 46.831 1.00 101.49 18 LYS D O 1
ATOM 4395 N N . ASP D 1 21 ? -37.455 -32.223 44.745 1.00 106.52 19 ASP D N 1
ATOM 4396 C CA . ASP D 1 21 ? -37.879 -33.620 44.674 1.00 104.17 19 ASP D CA 1
ATOM 4397 C C . ASP D 1 21 ? -36.711 -34.599 44.691 1.00 102.82 19 ASP D C 1
ATOM 4398 O O . ASP D 1 21 ? -36.833 -35.691 45.248 1.00 104.47 19 ASP D O 1
ATOM 4403 N N . MET D 1 22 ? -35.585 -34.210 44.094 1.00 101.82 20 MET D N 1
ATOM 4404 C CA . MET D 1 22 ? -34.409 -35.081 44.067 1.00 107.85 20 MET D CA 1
ATOM 4405 C C . MET D 1 22 ? -33.700 -35.131 45.423 1.00 106.56 20 MET D C 1
ATOM 4406 O O . MET D 1 22 ? -33.004 -36.102 45.722 1.00 107.45 20 MET D O 1
ATOM 4411 N N . GLU D 1 23 ? -33.897 -34.088 46.231 1.00 106.78 21 GLU D N 1
ATOM 4412 C CA . GLU D 1 23 ? -33.367 -34.031 47.591 1.00 107.34 21 GLU D CA 1
ATOM 4413 C C . GLU D 1 23 ? -34.037 -35.035 48.522 1.00 105.83 21 GLU D C 1
ATOM 4414 O O . GLU D 1 23 ? -33.354 -35.710 49.297 1.00 103.61 21 GLU D O 1
ATOM 4420 N N . LYS D 1 24 ? -35.364 -35.133 48.437 1.00 103.33 22 LYS D N 1
ATOM 4421 C CA . LYS D 1 24 ? -36.136 -36.050 49.283 1.00 109.64 22 LYS D CA 1
ATOM 4422 C C . LYS D 1 24 ? -35.735 -37.507 49.041 1.00 112.53 22 LYS D C 1
ATOM 4423 O O . LYS D 1 24 ? -35.648 -38.292 49.985 1.00 112.02 22 LYS D O 1
ATOM 4429 N N . ILE D 1 25 ? -35.487 -37.850 47.776 1.00 115.01 23 ILE D N 1
ATOM 4430 C CA . ILE D 1 25 ? -35.088 -39.207 47.392 1.00 116.38 23 ILE D CA 1
ATOM 4431 C C . ILE D 1 25 ? -33.578 -39.444 47.487 1.00 115.67 23 ILE D C 1
ATOM 4432 O O . ILE D 1 25 ? -33.117 -40.583 47.398 1.00 115.55 23 ILE D O 1
ATOM 4437 N N . LEU D 1 26 ? -32.819 -38.367 47.682 1.00 115.81 24 LEU D N 1
ATOM 4438 C CA . LEU D 1 26 ? -31.391 -38.467 47.970 1.00 115.12 24 LEU D CA 1
ATOM 4439 C C . LEU D 1 26 ? -31.158 -38.959 49.408 1.00 115.23 24 LEU D C 1
ATOM 4440 O O . LEU D 1 26 ? -30.082 -39.465 49.734 1.00 115.76 24 LEU D O 1
ATOM 4445 N N . GLU D 1 27 ? -32.176 -38.808 50.254 1.00 112.84 25 GLU D N 1
ATOM 4446 C CA . GLU D 1 27 ? -32.137 -39.269 51.641 1.00 113.73 25 GLU D CA 1
ATOM 4447 C C . GLU D 1 27 ? -32.641 -40.707 51.776 1.00 112.86 25 GLU D C 1
ATOM 4448 O O . GLU D 1 27 ? -32.416 -41.356 52.803 1.00 113.02 25 GLU D O 1
ATOM 4454 N N . LEU D 1 28 ? -33.312 -41.190 50.730 1.00 110.97 26 LEU D N 1
ATOM 4455 C CA . LEU D 1 28 ? -33.955 -42.511 50.711 1.00 110.08 26 LEU D CA 1
ATOM 4456 C C . LEU D 1 28 ? -33.010 -43.697 50.482 1.00 109.70 26 LEU D C 1
ATOM 4457 O O . LEU D 1 28 ? -31.959 -43.567 49.847 1.00 103.97 26 LEU D O 1
ATOM 4462 N N . ASP D 1 29 ? -33.427 -44.856 50.990 1.00 111.57 27 ASP D N 1
ATOM 4463 C CA . ASP D 1 29 ? -32.666 -46.101 50.920 1.00 115.07 27 ASP D CA 1
ATOM 4464 C C . ASP D 1 29 ? -32.583 -46.690 49.509 1.00 115.62 27 ASP D C 1
ATOM 4465 O O . ASP D 1 29 ? -31.612 -47.374 49.179 1.00 117.94 27 ASP D O 1
ATOM 4470 N N . LEU D 1 30 ? -33.602 -46.420 48.694 1.00 117.68 28 LEU D N 1
ATOM 4471 C CA . LEU D 1 30 ? -33.715 -46.951 47.325 1.00 119.41 28 LEU D CA 1
ATOM 4472 C C . LEU D 1 30 ? -32.594 -46.461 46.398 1.00 117.30 28 LEU D C 1
ATOM 4473 O O . LEU D 1 30 ? -32.102 -45.344 46.556 1.00 117.73 28 LEU D O 1
ATOM 4478 N N . THR D 1 31 ? -32.202 -47.304 45.441 1.00 112.83 29 THR D N 1
ATOM 4479 C CA . THR D 1 31 ? -31.024 -47.047 44.593 1.00 103.99 29 THR D CA 1
ATOM 4480 C C . THR D 1 31 ? -31.300 -46.279 43.285 1.00 102.71 29 THR D C 1
ATOM 4481 O O . THR D 1 31 ? -30.637 -45.273 43.008 1.00 102.26 29 THR D O 1
ATOM 4485 N N . TYR D 1 32 ? -32.263 -46.756 42.493 1.00 97.44 30 TYR D N 1
ATOM 4486 C CA . TYR D 1 32 ? -32.607 -46.128 41.205 1.00 90.75 30 TYR D CA 1
ATOM 4487 C C . TYR D 1 32 ? -33.664 -45.035 41.323 1.00 88.74 30 TYR D C 1
ATOM 4488 O O . TYR D 1 32 ? -34.531 -45.095 42.191 1.00 88.25 30 TYR D O 1
ATOM 4497 N N . MET D 1 33 ? -33.585 -44.046 40.435 1.00 87.90 31 MET D N 1
ATOM 4498 C CA . MET D 1 33 ? -34.524 -42.921 40.418 1.00 88.71 31 MET D CA 1
ATOM 4499 C C . MET D 1 33 ? -34.811 -42.465 38.996 1.00 87.75 31 MET D C 1
ATOM 4500 O O . MET D 1 33 ? -33.975 -42.617 38.106 1.00 91.35 31 MET D O 1
ATOM 4505 N N . VAL D 1 34 ? -35.998 -41.905 38.787 1.00 92.56 32 VAL D N 1
ATOM 4506 C CA . VAL D 1 34 ? -36.373 -41.368 37.484 1.00 91.24 32 VAL D CA 1
ATOM 4507 C C . VAL D 1 34 ? -36.336 -39.843 37.485 1.00 88.34 32 VAL D C 1
ATOM 4508 O O . VAL D 1 34 ? -36.920 -39.199 38.356 1.00 94.33 32 VAL D O 1
ATOM 4512 N N . MET D 1 35 ? -35.645 -39.272 36.503 1.00 82.39 33 MET D N 1
ATOM 4513 C CA . MET D 1 35 ? -35.542 -37.823 36.381 1.00 80.77 33 MET D CA 1
ATOM 4514 C C . MET D 1 35 ? -36.314 -37.315 35.169 1.00 78.77 33 MET D C 1
ATOM 4515 O O . MET D 1 35 ? -36.075 -37.749 34.042 1.00 85.08 33 MET D O 1
ATOM 4520 N N . LEU D 1 36 ? -37.242 -36.394 35.407 1.00 73.52 34 LEU D N 1
ATOM 4521 C CA . LEU D 1 36 ? -38.416 -36.250 34.554 1.00 71.69 34 LEU D CA 1
ATOM 4522 C C . LEU D 1 36 ? -38.317 -34.999 33.687 1.00 76.60 34 LEU D C 1
ATOM 4523 O O . LEU D 1 36 ? -37.933 -35.070 32.520 1.00 84.52 34 LEU D O 1
ATOM 4528 N N . GLU D 1 37 ? -38.666 -33.855 34.266 1.00 78.08 35 GLU D N 1
ATOM 4529 C CA . GLU D 1 37 ? -38.433 -32.568 33.622 1.00 84.61 35 GLU D CA 1
ATOM 4530 C C . GLU D 1 37 ? -37.094 -31.974 34.045 1.00 81.10 35 GLU D C 1
ATOM 4531 O O . GLU D 1 37 ? -36.837 -31.780 35.233 1.00 84.00 35 GLU D O 1
ATOM 4537 N N . THR D 1 38 ? -36.243 -31.686 33.065 1.00 79.00 36 THR D N 1
ATOM 4538 C CA . THR D 1 38 ? -34.963 -31.039 33.327 1.00 81.94 36 THR D CA 1
ATOM 4539 C C . THR D 1 38 ? -34.678 -29.946 32.302 1.00 82.07 36 THR D C 1
ATOM 4540 O O . THR D 1 38 ? -35.181 -29.987 31.180 1.00 77.20 36 THR D O 1
ATOM 4544 N N . HIS D 1 39 ? -33.868 -28.969 32.697 1.00 84.40 37 HIS D N 1
ATOM 4545 C CA . HIS D 1 39 ? -33.377 -27.964 31.771 1.00 83.35 37 HIS D CA 1
ATOM 4546 C C . HIS D 1 39 ? -31.980 -28.386 31.372 1.00 85.31 37 HIS D C 1
ATOM 4547 O O . HIS D 1 39 ? -31.220 -28.876 32.212 1.00 91.47 37 HIS D O 1
ATOM 4554 N N . VAL D 1 40 ? -31.646 -28.197 30.096 1.00 82.01 38 VAL D N 1
ATOM 4555 C CA . VAL D 1 40 ? -30.378 -28.683 29.530 1.00 82.45 38 VAL D CA 1
ATOM 4556 C C . VAL D 1 40 ? -29.112 -28.035 30.144 1.00 76.65 38 VAL D C 1
ATOM 4557 O O . VAL D 1 40 ? -28.060 -28.667 30.193 1.00 81.28 38 VAL D O 1
ATOM 4561 N N . ALA D 1 41 ? -29.237 -26.805 30.642 1.00 73.63 39 ALA D N 1
ATOM 4562 C CA . ALA D 1 41 ? -28.105 -26.057 31.197 1.00 75.30 39 ALA D CA 1
ATOM 4563 C C . ALA D 1 41 ? -27.681 -26.615 32.543 1.00 79.73 39 ALA D C 1
ATOM 4564 O O . ALA D 1 41 ? -26.484 -26.748 32.817 1.00 80.78 39 ALA D O 1
ATOM 4566 N N . GLN D 1 42 ? -28.671 -26.956 33.364 1.00 85.16 40 GLN D N 1
ATOM 4567 C CA . GLN D 1 42 ? -28.437 -27.536 34.690 1.00 87.76 40 GLN D CA 1
ATOM 4568 C C . GLN D 1 42 ? -28.183 -29.043 34.648 1.00 86.11 40 GLN D C 1
ATOM 4569 O O . GLN D 1 42 ? -27.767 -29.629 35.651 1.00 91.75 40 GLN D O 1
ATOM 4575 N N . LEU D 1 43 ? -28.426 -29.653 33.489 1.00 79.63 41 LEU D N 1
ATOM 4576 C CA . LEU D 1 43 ? -28.515 -31.108 33.353 1.00 76.47 41 LEU D CA 1
ATOM 4577 C C . LEU D 1 43 ? -27.268 -31.920 33.745 1.00 79.98 41 LEU D C 1
ATOM 4578 O O . LEU D 1 43 ? -27.391 -32.894 34.489 1.00 76.57 41 LEU D O 1
ATOM 4583 N N . LYS D 1 44 ? -26.092 -31.529 33.244 1.00 84.05 42 LYS D N 1
ATOM 4584 C CA . LYS D 1 44 ? -24.822 -32.175 33.622 1.00 85.67 42 LYS D CA 1
ATOM 4585 C C . LYS D 1 44 ? -24.599 -32.160 35.139 1.00 87.18 42 LYS D C 1
ATOM 4586 O O . LYS D 1 44 ? -24.231 -33.182 35.721 1.00 88.93 42 LYS D O 1
ATOM 4592 N N . ALA D 1 45 ? -24.849 -31.006 35.759 1.00 83.05 43 ALA D N 1
ATOM 4593 C CA . ALA D 1 45 ? -24.697 -30.834 37.199 1.00 83.34 43 ALA D CA 1
ATOM 4594 C C . ALA D 1 45 ? -25.602 -31.774 37.990 1.00 86.63 43 ALA D C 1
ATOM 4595 O O . ALA D 1 45 ? -25.110 -32.539 38.817 1.00 88.24 43 ALA D O 1
ATOM 4597 N N . LEU D 1 46 ? -26.905 -31.736 37.703 1.00 90.33 44 LEU D N 1
ATOM 4598 C CA . LEU D 1 46 ? -27.904 -32.533 38.429 1.00 89.07 44 LEU D CA 1
ATOM 4599 C C . LEU D 1 46 ? -27.635 -34.036 38.390 1.00 92.99 44 LEU D C 1
ATOM 4600 O O . LEU D 1 46 ? -27.760 -34.710 39.414 1.00 101.93 44 LEU D O 1
ATOM 4605 N N . VAL D 1 47 ? -27.263 -34.547 37.216 1.00 91.03 45 VAL D N 1
ATOM 4606 C CA . VAL D 1 47 ? -26.972 -35.972 37.035 1.00 88.85 45 VAL D CA 1
ATOM 4607 C C . VAL D 1 47 ? -25.725 -36.366 37.827 1.00 91.10 45 VAL D C 1
ATOM 4608 O O . VAL D 1 47 ? -25.765 -37.305 38.622 1.00 94.26 45 VAL D O 1
ATOM 4612 N N . LYS D 1 48 ? -24.642 -35.614 37.629 1.00 93.54 46 LYS D N 1
ATOM 4613 C CA . LYS D 1 48 ? -23.376 -35.820 38.335 1.00 93.57 46 LYS D CA 1
ATOM 4614 C C . LYS D 1 48 ? -23.522 -35.689 39.862 1.00 94.86 46 LYS D C 1
ATOM 4615 O O . LYS D 1 48 ? -22.863 -36.415 40.615 1.00 98.39 46 LYS D O 1
ATOM 4621 N N . TYR D 1 49 ? -24.396 -34.784 40.306 1.00 93.04 47 TYR D N 1
ATOM 4622 C CA . TYR D 1 49 ? -24.680 -34.592 41.734 1.00 96.65 47 TYR D CA 1
ATOM 4623 C C . TYR D 1 49 ? -25.438 -35.772 42.343 1.00 99.04 47 TYR D C 1
ATOM 4624 O O . TYR D 1 49 ? -25.093 -36.236 43.430 1.00 104.15 47 TYR D O 1
ATOM 4633 N N . ALA D 1 50 ? -26.461 -36.251 41.639 1.00 102.06 48 ALA D N 1
ATOM 4634 C CA . ALA D 1 50 ? -27.280 -37.372 42.113 1.00 101.38 48 ALA D CA 1
ATOM 4635 C C . ALA D 1 50 ? -26.516 -38.694 42.141 1.00 100.70 48 ALA D C 1
ATOM 4636 O O . ALA D 1 50 ? -26.798 -39.557 42.970 1.00 106.23 48 ALA D O 1
ATOM 4638 N N . GLN D 1 51 ? -25.553 -38.845 41.236 1.00 97.83 49 GLN D N 1
ATOM 4639 C CA . GLN D 1 51 ? -24.671 -40.010 41.235 1.00 96.98 49 GLN D CA 1
ATOM 4640 C C . GLN D 1 51 ? -23.642 -39.945 42.375 1.00 98.88 49 GLN D C 1
ATOM 4641 O O . GLN D 1 51 ? -23.232 -40.976 42.908 1.00 97.66 49 GLN D O 1
ATOM 4647 N N . ALA D 1 52 ? -23.252 -38.727 42.753 1.00 98.43 50 ALA D N 1
ATOM 4648 C CA . ALA D 1 52 ? -22.386 -38.500 43.914 1.00 96.25 50 ALA D CA 1
ATOM 4649 C C . ALA D 1 52 ? -23.139 -38.675 45.237 1.00 93.69 50 ALA D C 1
ATOM 4650 O O . ALA D 1 52 ? -22.526 -38.764 46.298 1.00 97.78 50 ALA D O 1
ATOM 4652 N N . GLY D 1 53 ? -24.467 -38.714 45.167 1.00 91.09 51 GLY D N 1
ATOM 4653 C CA . GLY D 1 53 ? -25.301 -39.066 46.311 1.00 83.97 51 GLY D CA 1
ATOM 4654 C C . GLY D 1 53 ? -25.590 -40.557 46.336 1.00 84.63 51 GLY D C 1
ATOM 4655 O O . GLY D 1 53 ? -26.403 -41.025 47.137 1.00 78.51 51 GLY D O 1
ATOM 4656 N N . GLY D 1 54 ? -24.927 -41.298 45.450 1.00 88.25 52 GLY D N 1
ATOM 4657 C CA . GLY D 1 54 ? -25.030 -42.755 45.401 1.00 94.50 52 GLY D CA 1
ATOM 4658 C C . GLY D 1 54 ? -26.339 -43.247 44.817 1.00 97.90 52 GLY D C 1
ATOM 4659 O O . GLY D 1 54 ? -26.839 -44.308 45.198 1.00 101.37 52 GLY D O 1
ATOM 4660 N N . LYS D 1 55 ? -26.897 -42.468 43.896 1.00 99.43 53 LYS D N 1
ATOM 4661 C CA . LYS D 1 55 ? -28.138 -42.834 43.229 1.00 96.21 53 LYS D CA 1
ATOM 4662 C C . LYS D 1 55 ? -27.884 -43.041 41.747 1.00 97.97 53 LYS D C 1
ATOM 4663 O O . LYS D 1 55 ? -27.096 -42.315 41.138 1.00 97.95 53 LYS D O 1
ATOM 4669 N N . LYS D 1 56 ? -28.535 -44.052 41.178 1.00 97.20 54 LYS D N 1
ATOM 4670 C CA . LYS D 1 56 ? -28.406 -44.340 39.756 1.00 97.76 54 LYS D CA 1
ATOM 4671 C C . LYS D 1 56 ? -29.593 -43.755 38.991 1.00 100.27 54 LYS D C 1
ATOM 4672 O O . LYS D 1 56 ? -30.750 -44.088 39.260 1.00 102.15 54 LYS D O 1
ATOM 4678 N N . VAL D 1 57 ? -29.281 -42.877 38.039 1.00 99.75 55 VAL D N 1
ATOM 4679 C CA . VAL D 1 57 ? -30.260 -41.996 37.397 1.00 90.95 55 VAL D CA 1
ATOM 4680 C C . VAL D 1 57 ? -30.777 -42.504 36.050 1.00 87.19 55 VAL D C 1
ATOM 4681 O O . VAL D 1 57 ? -30.016 -42.648 35.088 1.00 88.19 55 VAL D O 1
ATOM 4685 N N . LEU D 1 58 ? -32.078 -42.763 35.994 1.00 82.24 56 LEU D N 1
ATOM 4686 C CA . LEU D 1 58 ? -32.767 -42.992 34.732 1.00 81.34 56 LEU D CA 1
ATOM 4687 C C . LEU D 1 58 ? -33.310 -41.646 34.258 1.00 79.87 56 LEU D C 1
ATOM 4688 O O . LEU D 1 58 ? -34.019 -40.963 34.999 1.00 82.42 56 LEU D O 1
ATOM 4693 N N . LEU D 1 59 ? -32.967 -41.263 33.032 1.00 73.75 57 LEU D N 1
ATOM 4694 C CA . LEU D 1 59 ? -33.211 -39.900 32.568 1.00 76.35 57 LEU D CA 1
ATOM 4695 C C . LEU D 1 59 ? -34.191 -39.811 31.410 1.00 78.03 57 LEU D C 1
ATOM 4696 O O . LEU D 1 59 ? -34.025 -40.478 30.394 1.00 80.96 57 LEU D O 1
ATOM 4701 N N . HIS D 1 60 ? -35.197 -38.956 31.568 1.00 75.88 58 HIS D N 1
ATOM 4702 C CA . HIS D 1 60 ? -36.157 -38.707 30.512 1.00 73.28 58 HIS D CA 1
ATOM 4703 C C . HIS D 1 60 ? -35.601 -37.861 29.386 1.00 74.83 58 HIS D C 1
ATOM 4704 O O . HIS D 1 60 ? -35.468 -36.637 29.513 1.00 83.14 58 HIS D O 1
ATOM 4711 N N . ALA D 1 61 ? -35.304 -38.533 28.278 1.00 66.46 59 ALA D N 1
ATOM 4712 C CA . ALA D 1 61 ? -34.686 -37.933 27.109 1.00 62.94 59 ALA D CA 1
ATOM 4713 C C . ALA D 1 61 ? -35.657 -37.066 26.317 1.00 73.75 59 ALA D C 1
ATOM 4714 O O . ALA D 1 61 ? -35.252 -36.378 25.380 1.00 84.64 59 ALA D O 1
ATOM 4716 N N . ASP D 1 62 ? -36.934 -37.113 26.687 1.00 74.35 60 ASP D N 1
ATOM 4717 C CA . ASP D 1 62 ? -37.986 -36.402 25.971 1.00 73.00 60 ASP D CA 1
ATOM 4718 C C . ASP D 1 62 ? -38.377 -35.102 26.673 1.00 75.69 60 ASP D C 1
ATOM 4719 O O . ASP D 1 62 ? -39.108 -34.286 26.114 1.00 84.15 60 ASP D O 1
ATOM 4724 N N . LEU D 1 63 ? -37.882 -34.912 27.893 1.00 69.59 61 LEU D N 1
ATOM 4725 C CA . LEU D 1 63 ? -38.336 -33.831 28.755 1.00 70.97 61 LEU D CA 1
ATOM 4726 C C . LEU D 1 63 ? -37.230 -32.839 29.135 1.00 71.19 61 LEU D C 1
ATOM 4727 O O . LEU D 1 63 ? -37.380 -32.048 30.078 1.00 73.27 61 LEU D O 1
ATOM 4732 N N . VAL D 1 64 ? -36.130 -32.879 28.387 1.00 67.72 62 VAL D N 1
ATOM 4733 C CA . VAL D 1 64 ? -34.990 -31.987 28.608 1.00 64.82 62 VAL D CA 1
ATOM 4734 C C . VAL D 1 64 ? -35.198 -30.708 27.795 1.00 67.38 62 VAL D C 1
ATOM 4735 O O . VAL D 1 64 ? -35.021 -30.694 26.572 1.00 73.39 62 VAL D O 1
ATOM 4739 N N . ASN D 1 65 ? -35.589 -29.645 28.486 1.00 61.68 63 ASN D N 1
ATOM 4740 C CA . ASN D 1 65 ? -35.897 -28.379 27.854 1.00 55.98 63 ASN D CA 1
ATOM 4741 C C . ASN D 1 65 ? -34.676 -27.777 27.201 1.00 63.22 63 ASN D C 1
ATOM 4742 O O . ASN D 1 65 ? -33.610 -27.756 27.796 1.00 73.02 63 ASN D O 1
ATOM 4747 N N . GLY D 1 66 ? -34.838 -27.313 25.964 1.00 65.93 64 GLY D N 1
ATOM 4748 C CA . GLY D 1 66 ? -33.750 -26.707 25.215 1.00 62.54 64 GLY D CA 1
ATOM 4749 C C . GLY D 1 66 ? -33.089 -27.692 24.281 1.00 64.44 64 GLY D C 1
ATOM 4750 O O . GLY D 1 66 ? -32.453 -27.296 23.299 1.00 71.22 64 GLY D O 1
ATOM 4751 N N . LEU D 1 67 ? -33.255 -28.978 24.580 1.00 64.80 65 LEU D N 1
ATOM 4752 C CA . LEU D 1 67 ? -32.613 -30.053 23.824 1.00 68.55 65 LEU D CA 1
ATOM 4753 C C . LEU D 1 67 ? -33.642 -30.913 23.093 1.00 67.27 65 LEU D C 1
ATOM 4754 O O . LEU D 1 67 ? -34.676 -31.270 23.658 1.00 66.70 65 LEU D O 1
ATOM 4759 N N . LYS D 1 68 ? -33.330 -31.264 21.847 1.00 65.49 66 LYS D N 1
ATOM 4760 C CA . LYS D 1 68 ? -34.156 -32.164 21.038 1.00 59.50 66 LYS D CA 1
ATOM 4761 C C . LYS D 1 68 ? -34.070 -33.616 21.520 1.00 67.44 66 LYS D C 1
ATOM 4762 O O . LYS D 1 68 ? -33.508 -33.889 22.582 1.00 76.56 66 LYS D O 1
ATOM 4768 N N . ASN D 1 69 ? -34.652 -34.545 20.758 1.00 69.35 67 ASN D N 1
ATOM 4769 C CA . ASN D 1 69 ? -34.438 -35.979 20.999 1.00 73.80 67 ASN D CA 1
ATOM 4770 C C . ASN D 1 69 ? -33.854 -36.713 19.786 1.00 80.42 67 ASN D C 1
ATOM 4771 O O . ASN D 1 69 ? -33.907 -37.946 19.701 1.00 80.75 67 ASN D O 1
ATOM 4776 N N . ASP D 1 70 ? -33.292 -35.917 18.869 1.00 86.98 68 ASP D N 1
ATOM 4777 C CA . ASP D 1 70 ? -32.420 -36.346 17.769 1.00 78.09 68 ASP D CA 1
ATOM 4778 C C . ASP D 1 70 ? -31.349 -37.324 18.202 1.00 81.59 68 ASP D C 1
ATOM 4779 O O . ASP D 1 70 ? -30.983 -37.376 19.378 1.00 81.80 68 ASP D O 1
ATOM 4784 N N . ASP D 1 71 ? -30.809 -38.059 17.233 1.00 82.91 69 ASP D N 1
ATOM 4785 C CA . ASP D 1 71 ? -29.611 -38.860 17.450 1.00 85.65 69 ASP D CA 1
ATOM 4786 C C . ASP D 1 71 ? -28.471 -37.967 17.956 1.00 85.19 69 ASP D C 1
ATOM 4787 O O . ASP D 1 71 ? -27.742 -38.343 18.881 1.00 83.60 69 ASP D O 1
ATOM 4792 N N . TYR D 1 72 ? -28.358 -36.775 17.367 1.00 77.71 70 TYR D N 1
ATOM 4793 C CA . TYR D 1 72 ? -27.424 -35.748 17.819 1.00 74.52 70 TYR D CA 1
ATOM 4794 C C . TYR D 1 72 ? -27.577 -35.432 19.301 1.00 75.02 70 TYR D C 1
ATOM 4795 O O . TYR D 1 72 ? -26.588 -35.255 20.006 1.00 84.17 70 TYR D O 1
ATOM 4804 N N . ALA D 1 73 ? -28.821 -35.346 19.762 1.00 74.51 71 ALA D N 1
ATOM 4805 C CA . ALA D 1 73 ? -29.103 -35.065 21.163 1.00 75.54 71 ALA D CA 1
ATOM 4806 C C . ALA D 1 73 ? -28.845 -36.283 22.051 1.00 75.57 71 ALA D C 1
ATOM 4807 O O . ALA D 1 73 ? -28.426 -36.143 23.201 1.00 77.24 71 ALA D O 1
ATOM 4809 N N . ILE D 1 74 ? -29.095 -37.472 21.510 1.00 76.80 72 ILE D N 1
ATOM 4810 C CA . ILE D 1 74 ? -28.858 -38.718 22.236 1.00 75.30 72 ILE D CA 1
ATOM 4811 C C . ILE D 1 74 ? -27.345 -39.017 22.326 1.00 77.29 72 ILE D C 1
ATOM 4812 O O . ILE D 1 74 ? -26.888 -39.595 23.316 1.00 76.25 72 ILE D O 1
ATOM 4817 N N . ASP D 1 75 ? -26.571 -38.591 21.321 1.00 72.06 73 ASP D N 1
ATOM 4818 C CA . ASP D 1 75 ? -25.103 -38.611 21.409 1.00 69.17 73 ASP D CA 1
ATOM 4819 C C . ASP D 1 75 ? -24.647 -37.812 22.627 1.00 78.33 73 ASP D C 1
ATOM 4820 O O . ASP D 1 75 ? -23.821 -38.283 23.415 1.00 81.06 73 ASP D O 1
ATOM 4825 N N . PHE D 1 76 ? -25.219 -36.613 22.769 1.00 79.28 74 PHE D N 1
ATOM 4826 C CA . PHE D 1 76 ? -24.910 -35.674 23.846 1.00 78.42 74 PHE D CA 1
ATOM 4827 C C . PHE D 1 76 ? -25.250 -36.214 25.240 1.00 84.75 74 PHE D C 1
ATOM 4828 O O . PHE D 1 76 ? -24.511 -35.976 26.200 1.00 83.93 74 PHE D O 1
ATOM 4836 N N . LEU D 1 77 ? -26.371 -36.923 25.351 1.00 85.20 75 LEU D N 1
ATOM 4837 C CA . LEU D 1 77 ? -26.791 -37.470 26.639 1.00 86.64 75 LEU D CA 1
ATOM 4838 C C . LEU D 1 77 ? -25.903 -38.633 27.050 1.00 88.19 75 LEU D C 1
ATOM 4839 O O . LEU D 1 77 ? -25.675 -38.864 28.235 1.00 87.52 75 LEU D O 1
ATOM 4844 N N . CYS D 1 78 ? -25.391 -39.350 26.056 1.00 94.57 76 CYS D N 1
ATOM 4845 C CA . CYS D 1 78 ? -24.561 -40.522 26.295 1.00 97.09 76 CYS D CA 1
ATOM 4846 C C . CYS D 1 78 ? -23.106 -40.169 26.581 1.00 93.22 76 CYS D C 1
ATOM 4847 O O . CYS D 1 78 ? -22.534 -40.671 27.548 1.00 93.89 76 CYS D O 1
ATOM 4850 N N . THR D 1 79 ? -22.515 -39.310 25.749 1.00 86.03 77 THR D N 1
ATOM 4851 C CA . THR D 1 79 ? -21.100 -38.964 25.900 1.00 83.93 77 THR D CA 1
ATOM 4852 C C . THR D 1 79 ? -20.849 -37.834 26.895 1.00 82.09 77 THR D C 1
ATOM 4853 O O . THR D 1 79 ? -19.808 -37.817 27.553 1.00 91.40 77 THR D O 1
ATOM 4857 N N . GLU D 1 80 ? -21.789 -36.898 27.021 1.00 73.70 78 GLU D N 1
ATOM 4858 C CA . GLU D 1 80 ? -21.532 -35.705 27.840 1.00 73.83 78 GLU D CA 1
ATOM 4859 C C . GLU D 1 80 ? -22.345 -35.559 29.127 1.00 73.42 78 GLU D C 1
ATOM 4860 O O . GLU D 1 80 ? -21.953 -34.814 30.023 1.00 76.30 78 GLU D O 1
ATOM 4866 N N . ILE D 1 81 ? -23.469 -36.256 29.227 1.00 76.62 79 ILE D N 1
ATOM 4867 C CA . ILE D 1 81 ? -24.289 -36.162 30.435 1.00 74.37 79 ILE D CA 1
ATOM 4868 C C . ILE D 1 81 ? -24.220 -37.446 31.235 1.00 80.04 79 ILE D C 1
ATOM 4869 O O . ILE D 1 81 ? -24.206 -37.411 32.470 1.00 91.18 79 ILE D O 1
ATOM 4874 N N . CYS D 1 82 ? -24.137 -38.563 30.513 1.00 80.34 80 CYS D N 1
ATOM 4875 C CA . CYS D 1 82 ? -23.978 -39.910 31.076 1.00 84.22 80 CYS D CA 1
ATOM 4876 C C . CYS D 1 82 ? -24.878 -40.224 32.278 1.00 87.49 80 CYS D C 1
ATOM 4877 O O . CYS D 1 82 ? -24.380 -40.318 33.406 1.00 93.55 80 CYS D O 1
ATOM 4880 N N . PRO D 1 83 ? -26.203 -40.380 32.057 1.00 86.63 81 PRO D N 1
ATOM 4881 C CA . PRO D 1 83 ? -26.974 -40.945 33.157 1.00 86.70 81 PRO D CA 1
ATOM 4882 C C . PRO D 1 83 ? -26.723 -42.450 33.243 1.00 93.56 81 PRO D C 1
ATOM 4883 O O . PRO D 1 83 ? -25.812 -42.968 32.597 1.00 92.66 81 PRO D O 1
ATOM 4887 N N . ASP D 1 84 ? -27.511 -43.152 34.041 1.00 95.39 82 ASP D N 1
ATOM 4888 C CA . ASP D 1 84 ? -27.339 -44.594 34.141 1.00 96.45 82 ASP D CA 1
ATOM 4889 C C . ASP D 1 84 ? -28.199 -45.315 33.102 1.00 98.39 82 ASP D C 1
ATOM 4890 O O . ASP D 1 84 ? -27.899 -46.445 32.698 1.00 94.82 82 ASP D O 1
ATOM 4895 N N . GLY D 1 85 ? -29.248 -44.627 32.658 1.00 100.23 83 GLY D N 1
ATOM 4896 C CA . GLY D 1 85 ? -30.134 -45.109 31.609 1.00 93.28 83 GLY D CA 1
ATOM 4897 C C . GLY D 1 85 ? -30.983 -43.982 31.059 1.00 89.96 83 GLY D C 1
ATOM 4898 O O . GLY D 1 85 ? -31.163 -42.958 31.718 1.00 90.93 83 GLY D O 1
ATOM 4899 N N . ILE D 1 86 ? -31.488 -44.148 29.839 1.00 84.49 84 ILE D N 1
ATOM 4900 C CA . ILE D 1 86 ? -32.396 -43.158 29.272 1.00 76.95 84 ILE D CA 1
ATOM 4901 C C . ILE D 1 86 ? -33.776 -43.738 28.969 1.00 78.13 84 ILE D C 1
ATOM 4902 O O . ILE D 1 86 ? -33.925 -44.901 28.578 1.00 78.31 84 ILE D O 1
ATOM 4907 N N . ILE D 1 87 ? -34.785 -42.904 29.182 1.00 80.97 85 ILE D N 1
ATOM 4908 C CA . ILE D 1 87 ? -36.167 -43.245 28.900 1.00 76.49 85 ILE D CA 1
ATOM 4909 C C . ILE D 1 87 ? -36.615 -42.384 27.732 1.00 79.27 85 ILE D C 1
ATOM 4910 O O . ILE D 1 87 ? -36.426 -41.163 27.747 1.00 80.89 85 ILE D O 1
ATOM 4915 N N . SER D 1 88 ? -37.178 -43.025 26.710 1.00 77.41 86 SER D N 1
ATOM 4916 C CA . SER D 1 88 ? -37.750 -42.298 25.588 1.00 76.66 86 SER D CA 1
ATOM 4917 C C . SER D 1 88 ? -38.954 -42.982 24.968 1.00 80.34 86 SER D C 1
ATOM 4918 O O . SER D 1 88 ? -39.132 -44.197 25.053 1.00 81.70 86 SER D O 1
ATOM 4921 N N . THR D 1 89 ? -39.769 -42.162 24.325 1.00 85.26 87 THR D N 1
ATOM 4922 C CA . THR D 1 89 ? -40.949 -42.607 23.627 1.00 79.38 87 THR D CA 1
ATOM 4923 C C . THR D 1 89 ? -40.602 -42.770 22.140 1.00 75.23 87 THR D C 1
ATOM 4924 O O . THR D 1 89 ? -41.366 -43.347 21.369 1.00 76.68 87 THR D O 1
ATOM 4928 N N . ARG D 1 90 ? -39.418 -42.285 21.768 1.00 78.05 88 ARG D N 1
ATOM 4929 C CA . ARG D 1 90 ? -38.959 -42.241 20.387 1.00 75.60 88 ARG D CA 1
ATOM 4930 C C . ARG D 1 90 ? -38.114 -43.471 20.079 1.00 82.58 88 ARG D C 1
ATOM 4931 O O . ARG D 1 90 ? -37.181 -43.792 20.822 1.00 88.65 88 ARG D O 1
ATOM 4939 N N . GLY D 1 91 ? -38.441 -44.149 18.978 1.00 85.96 89 GLY D N 1
ATOM 4940 C CA . GLY D 1 91 ? -37.777 -45.396 18.587 1.00 81.17 89 GLY D CA 1
ATOM 4941 C C . GLY D 1 91 ? -36.296 -45.249 18.289 1.00 85.29 89 GLY D C 1
ATOM 4942 O O . GLY D 1 91 ? -35.491 -46.090 18.697 1.00 83.14 89 GLY D O 1
ATOM 4943 N N . ASN D 1 92 ? -35.943 -44.168 17.595 1.00 85.84 90 ASN D N 1
ATOM 4944 C CA . ASN D 1 92 ? -34.560 -43.891 17.214 1.00 85.08 90 ASN D CA 1
ATOM 4945 C C . ASN D 1 92 ? -33.660 -43.582 18.399 1.00 88.24 90 ASN D C 1
ATOM 4946 O O . ASN D 1 92 ? -32.467 -43.896 18.381 1.00 99.02 90 ASN D O 1
ATOM 4951 N N . ALA D 1 93 ? -34.243 -42.972 19.426 1.00 90.10 91 ALA D N 1
ATOM 4952 C CA . ALA D 1 93 ? -33.531 -42.663 20.661 1.00 85.27 91 ALA D CA 1
ATOM 4953 C C . ALA D 1 93 ? -33.125 -43.926 21.416 1.00 83.17 91 ALA D C 1
ATOM 4954 O O . ALA D 1 93 ? -32.059 -43.967 22.017 1.00 93.75 91 ALA D O 1
ATOM 4956 N N . ILE D 1 94 ? -33.977 -44.948 21.374 1.00 81.82 92 ILE D N 1
ATOM 4957 C CA . ILE D 1 94 ? -33.708 -46.228 22.031 1.00 81.25 92 ILE D CA 1
ATOM 4958 C C . ILE D 1 94 ? -32.535 -46.937 21.364 1.00 85.84 92 ILE D C 1
ATOM 4959 O O . ILE D 1 94 ? -31.628 -47.435 22.043 1.00 90.96 92 ILE D O 1
ATOM 4964 N N . MET D 1 95 ? -32.555 -46.958 20.034 1.00 81.53 93 MET D N 1
ATOM 4965 C CA . MET D 1 95 ? -31.535 -47.640 19.254 1.00 84.33 93 MET D CA 1
ATOM 4966 C C . MET D 1 95 ? -30.191 -46.948 19.323 1.00 83.87 93 MET D C 1
ATOM 4967 O O . MET D 1 95 ? -29.160 -47.615 19.338 1.00 87.50 93 MET D O 1
ATOM 4972 N N . LYS D 1 96 ? -30.207 -45.617 19.382 1.00 86.62 94 LYS D N 1
ATOM 4973 C CA . LYS D 1 96 ? -28.978 -44.843 19.500 1.00 86.25 94 LYS D CA 1
ATOM 4974 C C . LYS D 1 96 ? -28.313 -45.095 20.847 1.00 86.15 94 LYS D C 1
ATOM 4975 O O . LYS D 1 96 ? -27.091 -45.250 20.927 1.00 86.51 94 LYS D O 1
ATOM 4981 N N . ALA D 1 97 ? -29.135 -45.150 21.893 1.00 77.51 95 ALA D N 1
ATOM 4982 C CA . ALA D 1 97 ? -28.668 -45.393 23.253 1.00 81.81 95 ALA D CA 1
ATOM 4983 C C . ALA D 1 97 ? -28.087 -46.801 23.400 1.00 84.71 95 ALA D C 1
ATOM 4984 O O . ALA D 1 97 ? -27.091 -46.999 24.094 1.00 88.93 95 ALA D O 1
ATOM 4986 N N . LYS D 1 98 ? -28.711 -47.763 22.722 1.00 89.03 96 LYS D N 1
ATOM 4987 C CA . LYS D 1 98 ? -28.254 -49.147 22.713 1.00 88.87 96 LYS D CA 1
ATOM 4988 C C . LYS D 1 98 ? -26.870 -49.304 22.085 1.00 89.01 96 LYS D C 1
ATOM 4989 O O . LYS D 1 98 ? -26.084 -50.144 22.530 1.00 92.21 96 LYS D O 1
ATOM 4995 N N . GLN D 1 99 ? -26.587 -48.496 21.058 1.00 82.07 97 GLN D N 1
ATOM 4996 C CA . GLN D 1 99 ? -25.259 -48.433 20.444 1.00 82.94 97 GLN D CA 1
ATOM 4997 C C . GLN D 1 99 ? -24.228 -47.945 21.462 1.00 84.36 97 GLN D C 1
ATOM 4998 O O . GLN D 1 99 ? -23.120 -48.460 21.524 1.00 90.80 97 GLN D O 1
ATOM 5004 N N . HIS D 1 100 ? -24.617 -46.967 22.276 1.00 83.21 98 HIS D N 1
ATOM 5005 C CA . HIS D 1 100 ? -23.735 -46.374 23.269 1.00 82.38 98 HIS D CA 1
ATOM 5006 C C . HIS D 1 100 ? -23.644 -47.177 24.573 1.00 85.04 98 HIS D C 1
ATOM 5007 O O . HIS D 1 100 ? -23.071 -46.699 25.555 1.00 92.83 98 HIS D O 1
ATOM 5014 N N . LYS D 1 101 ? -24.199 -48.390 24.576 1.00 82.39 99 LYS D N 1
ATOM 5015 C CA . LYS D 1 101 ? -24.236 -49.289 25.753 1.00 88.25 99 LYS D CA 1
ATOM 5016 C C . LYS D 1 101 ? -25.106 -48.786 26.929 1.00 90.52 99 LYS D C 1
ATOM 5017 O O . LYS D 1 101 ? -24.983 -49.297 28.053 1.00 87.68 99 LYS D O 1
ATOM 5023 N N . MET D 1 102 ? -25.975 -47.801 26.658 1.00 83.08 100 MET D N 1
ATOM 5024 C CA . MET D 1 102 ? -26.944 -47.261 27.629 1.00 78.87 100 MET D CA 1
ATOM 5025 C C . MET D 1 102 ? -28.138 -48.169 27.880 1.00 81.89 100 MET D C 1
ATOM 5026 O O . MET D 1 102 ? -28.643 -48.817 26.956 1.00 83.69 100 MET D O 1
ATOM 5031 N N . LEU D 1 103 ? -28.602 -48.177 29.129 1.00 77.35 101 LEU D N 1
ATOM 5032 C CA . LEU D 1 103 ? -29.855 -48.819 29.495 1.00 79.83 101 LEU D CA 1
ATOM 5033 C C . LEU D 1 103 ? -30.995 -48.025 28.841 1.00 85.86 101 LEU D C 1
ATOM 5034 O O . LEU D 1 103 ? -31.352 -46.936 29.295 1.00 86.44 101 LEU D O 1
ATOM 5039 N N . ALA D 1 104 ? -31.550 -48.569 27.761 1.00 83.41 102 ALA D N 1
ATOM 5040 C CA . ALA D 1 104 ? -32.549 -47.853 26.975 1.00 79.75 102 ALA D CA 1
ATOM 5041 C C . ALA D 1 104 ? -33.966 -48.347 27.260 1.00 81.66 102 ALA D C 1
ATOM 5042 O O . ALA D 1 104 ? -34.350 -49.439 26.837 1.00 81.40 102 ALA D O 1
ATOM 5044 N N . ILE D 1 105 ? -34.733 -47.532 27.982 1.00 80.26 103 ILE D N 1
ATOM 5045 C CA . ILE D 1 105 ? -36.091 -47.891 28.385 1.00 79.23 103 ILE D CA 1
ATOM 5046 C C . ILE D 1 105 ? -37.127 -47.221 27.483 1.00 81.71 103 ILE D C 1
ATOM 5047 O O . ILE D 1 105 ? -37.178 -45.991 27.388 1.00 83.79 103 ILE D O 1
ATOM 5052 N N . GLN D 1 106 ? -37.952 -48.027 26.822 1.00 78.63 104 GLN D N 1
ATOM 5053 C CA . GLN D 1 106 ? -38.958 -47.472 25.920 1.00 85.85 104 GLN D CA 1
ATOM 5054 C C . GLN D 1 106 ? -40.270 -47.149 26.618 1.00 85.90 104 GLN D C 1
ATOM 5055 O O . GLN D 1 106 ? -40.877 -48.007 27.262 1.00 84.36 104 GLN D O 1
ATOM 5061 N N . ARG D 1 107 ? -40.704 -45.902 26.473 1.00 82.35 105 ARG D N 1
ATOM 5062 C CA . ARG D 1 107 ? -41.942 -45.454 27.084 1.00 82.05 105 ARG D CA 1
ATOM 5063 C C . ARG D 1 107 ? -43.129 -45.647 26.147 1.00 82.68 105 ARG D C 1
ATOM 5064 O O . ARG D 1 107 ? -43.064 -45.318 24.959 1.00 75.33 105 ARG D O 1
ATOM 5072 N N . LEU D 1 108 ? -44.210 -46.184 26.701 1.00 81.84 106 LEU D N 1
ATOM 5073 C CA . LEU D 1 108 ? -45.435 -46.414 25.959 1.00 81.49 106 LEU D CA 1
ATOM 5074 C C . LEU D 1 108 ? -46.621 -45.893 26.754 1.00 81.78 106 LEU D C 1
ATOM 5075 O O . LEU D 1 108 ? -46.722 -46.133 27.960 1.00 83.12 106 LEU D O 1
ATOM 5080 N N . PHE D 1 109 ? -47.504 -45.165 26.078 1.00 79.90 107 PHE D N 1
ATOM 5081 C CA . PHE D 1 109 ? -48.743 -44.694 26.683 1.00 81.00 107 PHE D CA 1
ATOM 5082 C C . PHE D 1 109 ? -49.894 -45.583 26.232 1.00 82.73 107 PHE D C 1
ATOM 5083 O O . PHE D 1 109 ? -50.213 -45.620 25.038 1.00 82.34 107 PHE D O 1
ATOM 5091 N N . MET D 1 110 ? -50.525 -46.279 27.178 1.00 79.20 108 MET D N 1
ATOM 5092 C CA . MET D 1 110 ? -51.745 -47.057 26.900 1.00 84.15 108 MET D CA 1
ATOM 5093 C C . MET D 1 110 ? -52.986 -46.173 26.672 1.00 85.00 108 MET D C 1
ATOM 5094 O O . MET D 1 110 ? -53.931 -46.194 27.458 1.00 88.34 108 MET D O 1
ATOM 5099 N N . ILE D 1 111 ? -52.972 -45.406 25.586 1.00 88.83 109 ILE D N 1
ATOM 5100 C CA . ILE D 1 111 ? -54.063 -44.498 25.236 1.00 95.09 109 ILE D CA 1
ATOM 5101 C C . ILE D 1 111 ? -55.242 -45.289 24.653 1.00 93.75 109 ILE D C 1
ATOM 5102 O O . ILE D 1 111 ? -56.329 -45.319 25.233 1.00 86.50 109 ILE D O 1
ATOM 5107 N N . ASP D 1 112 ? -55.006 -45.928 23.510 1.00 92.19 110 ASP D N 1
ATOM 5108 C CA . ASP D 1 112 ? -56.010 -46.729 22.824 1.00 90.48 110 ASP D CA 1
ATOM 5109 C C . ASP D 1 112 ? -55.358 -47.978 22.242 1.00 94.23 110 ASP D C 1
ATOM 5110 O O . ASP D 1 112 ? -54.141 -48.153 22.349 1.00 95.22 110 ASP D O 1
ATOM 5115 N N . SER D 1 113 ? -56.167 -48.839 21.627 1.00 98.05 111 SER D N 1
ATOM 5116 C CA . SER D 1 113 ? -55.687 -50.088 21.024 1.00 98.74 111 SER D CA 1
ATOM 5117 C C . SER D 1 113 ? -54.738 -49.843 19.849 1.00 97.59 111 SER D C 1
ATOM 5118 O O . SER D 1 113 ? -53.839 -50.647 19.590 1.00 99.73 111 SER D O 1
ATOM 5121 N N . SER D 1 114 ? -54.956 -48.727 19.154 1.00 91.57 112 SER D N 1
ATOM 5122 C CA . SER D 1 114 ? -54.096 -48.270 18.068 1.00 88.20 112 SER D CA 1
ATOM 5123 C C . SER D 1 114 ? -52.685 -47.949 18.563 1.00 90.66 112 SER D C 1
ATOM 5124 O O . SER D 1 114 ? -51.702 -48.222 17.876 1.00 94.24 112 SER D O 1
ATOM 5127 N N . ALA D 1 115 ? -52.600 -47.379 19.762 1.00 94.51 113 ALA D N 1
ATOM 5128 C CA . ALA D 1 115 ? -51.324 -47.050 20.388 1.00 91.85 113 ALA D CA 1
ATOM 5129 C C . ALA D 1 115 ? -50.640 -48.301 20.929 1.00 91.12 113 ALA D C 1
ATOM 5130 O O . ALA D 1 115 ? -49.415 -48.349 21.037 1.00 95.11 113 ALA D O 1
ATOM 5132 N N . TYR D 1 116 ? -51.442 -49.303 21.276 1.00 89.52 114 TYR D N 1
ATOM 5133 C CA . TYR D 1 116 ? -50.926 -50.597 21.696 1.00 94.94 114 TYR D CA 1
ATOM 5134 C C . TYR D 1 116 ? -50.302 -51.329 20.507 1.00 99.57 114 TYR D C 1
ATOM 5135 O O . TYR D 1 116 ? -49.243 -51.938 20.647 1.00 105.31 114 TYR D O 1
ATOM 5144 N N . ASN D 1 117 ? -50.959 -51.259 19.347 1.00 98.42 115 ASN D N 1
ATOM 5145 C CA . ASN D 1 117 ? -50.474 -51.906 18.123 1.00 93.41 115 ASN D CA 1
ATOM 5146 C C . ASN D 1 117 ? -49.211 -51.264 17.584 1.00 94.41 115 ASN D C 1
ATOM 5147 O O . ASN D 1 117 ? -48.225 -51.956 17.311 1.00 97.11 115 ASN D O 1
ATOM 5152 N N . LYS D 1 118 ? -49.252 -49.939 17.441 1.00 89.78 116 LYS D N 1
ATOM 5153 C CA . LYS D 1 118 ? -48.119 -49.164 16.940 1.00 86.57 116 LYS D CA 1
ATOM 5154 C C . LYS D 1 118 ? -46.942 -49.230 17.906 1.00 91.30 116 LYS D C 1
ATOM 5155 O O . LYS D 1 118 ? -45.786 -49.071 17.502 1.00 96.92 116 LYS D O 1
ATOM 5161 N N . GLY D 1 119 ? -47.255 -49.488 19.174 1.00 86.32 117 GLY D N 1
ATOM 5162 C CA . GLY D 1 119 ? -46.259 -49.666 20.209 1.00 84.57 117 GLY D CA 1
ATOM 5163 C C . GLY D 1 119 ? -45.518 -50.982 20.112 1.00 88.56 117 GLY D C 1
ATOM 5164 O O . GLY D 1 119 ? -44.289 -50.993 20.053 1.00 92.74 117 GLY D O 1
ATOM 5165 N N . VAL D 1 120 ? -46.258 -52.091 20.086 1.00 88.44 118 VAL D N 1
ATOM 5166 C CA . VAL D 1 120 ? -45.640 -53.429 20.049 1.00 94.33 118 VAL D CA 1
ATOM 5167 C C . VAL D 1 120 ? -44.873 -53.702 18.744 1.00 94.37 118 VAL D C 1
ATOM 5168 O O . VAL D 1 120 ? -43.939 -54.502 18.731 1.00 95.17 118 VAL D O 1
ATOM 5172 N N . ALA D 1 121 ? -45.268 -53.029 17.663 1.00 90.44 119 ALA D N 1
ATOM 5173 C CA . ALA D 1 121 ? -44.537 -53.081 16.406 1.00 87.55 119 ALA D CA 1
ATOM 5174 C C . ALA D 1 121 ? -43.218 -52.330 16.542 1.00 89.39 119 ALA D C 1
ATOM 5175 O O . ALA D 1 121 ? -42.194 -52.765 16.014 1.00 92.20 119 ALA D O 1
ATOM 5177 N N . LEU D 1 122 ? -43.255 -51.207 17.259 1.00 85.34 120 LEU D N 1
ATOM 5178 C CA . LEU D 1 122 ? -42.063 -50.405 17.505 1.00 78.38 120 LEU D CA 1
ATOM 5179 C C . LEU D 1 122 ? -41.147 -51.121 18.491 1.00 78.65 120 LEU D C 1
ATOM 5180 O O . LEU D 1 122 ? -39.930 -51.157 18.290 1.00 70.82 120 LEU D O 1
ATOM 5185 N N . ILE D 1 123 ? -41.744 -51.691 19.543 1.00 72.50 121 ILE D N 1
ATOM 5186 C CA . ILE D 1 123 ? -41.009 -52.458 20.551 1.00 74.20 121 ILE D CA 1
ATOM 5187 C C . ILE D 1 123 ? -40.212 -53.588 19.889 1.00 83.67 121 ILE D C 1
ATOM 5188 O O . ILE D 1 123 ? -39.006 -53.698 20.104 1.00 88.12 121 ILE D O 1
ATOM 5193 N N . GLN D 1 124 ? -40.878 -54.380 19.048 1.00 83.25 122 GLN D N 1
ATOM 5194 C CA . GLN D 1 124 ? -40.232 -55.459 18.306 1.00 90.70 122 GLN D CA 1
ATOM 5195 C C . GLN D 1 124 ? -39.175 -54.955 17.328 1.00 94.78 122 GLN D C 1
ATOM 5196 O O . GLN D 1 124 ? -38.159 -55.616 17.125 1.00 96.98 122 GLN D O 1
ATOM 5202 N N . LYS D 1 125 ? -39.422 -53.785 16.739 1.00 94.35 123 LYS D N 1
ATOM 5203 C CA . LYS D 1 125 ? -38.450 -53.123 15.880 1.00 91.48 123 LYS D CA 1
ATOM 5204 C C . LYS D 1 125 ? -37.185 -52.695 16.656 1.00 90.60 123 LYS D C 1
ATOM 5205 O O . LYS D 1 125 ? -36.079 -53.044 16.261 1.00 96.08 123 LYS D O 1
ATOM 5211 N N . VAL D 1 126 ? -37.327 -51.985 17.771 1.00 90.10 124 VAL D N 1
ATOM 5212 C CA . VAL D 1 126 ? -36.134 -51.412 18.421 1.00 88.86 124 VAL D CA 1
ATOM 5213 C C . VAL D 1 126 ? -35.521 -52.259 19.546 1.00 86.92 124 VAL D C 1
ATOM 5214 O O . VAL D 1 126 ? -34.331 -52.131 19.841 1.00 87.74 124 VAL D O 1
ATOM 5218 N N . GLN D 1 127 ? -36.343 -53.126 20.136 1.00 85.43 125 GLN D N 1
ATOM 5219 C CA . GLN D 1 127 ? -35.967 -54.037 21.235 1.00 89.07 125 GLN D CA 1
ATOM 5220 C C . GLN D 1 127 ? -35.223 -53.380 22.393 1.00 86.67 125 GLN D C 1
ATOM 5221 O O . GLN D 1 127 ? -34.002 -53.506 22.500 1.00 90.90 125 GLN D O 1
ATOM 5227 N N . PRO D 1 128 ? -35.966 -52.671 23.261 1.00 82.88 126 PRO D N 1
ATOM 5228 C CA . PRO D 1 128 ? -35.373 -51.964 24.382 1.00 80.28 126 PRO D CA 1
ATOM 5229 C C . PRO D 1 128 ? -35.005 -52.907 25.517 1.00 77.01 126 PRO D C 1
ATOM 5230 O O . PRO D 1 128 ? -35.475 -54.044 25.558 1.00 72.59 126 PRO D O 1
ATOM 5234 N N . ASP D 1 129 ? -34.171 -52.420 26.429 1.00 81.95 127 ASP D N 1
ATOM 5235 C CA . ASP D 1 129 ? -33.741 -53.180 27.596 1.00 79.89 127 ASP D CA 1
ATOM 5236 C C . ASP D 1 129 ? -34.880 -53.319 28.600 1.00 83.17 127 ASP D C 1
ATOM 5237 O O . ASP D 1 129 ? -34.978 -54.327 29.302 1.00 87.77 127 ASP D O 1
ATOM 5242 N N . CYS D 1 130 ? -35.744 -52.308 28.645 1.00 89.68 128 CYS D N 1
ATOM 5243 C CA . CYS D 1 130 ? -36.923 -52.312 29.500 1.00 85.95 128 CYS D CA 1
ATOM 5244 C C . CYS D 1 130 ? -38.032 -51.506 28.833 1.00 84.72 128 CYS D C 1
ATOM 5245 O O . CYS D 1 130 ? -37.758 -50.679 27.969 1.00 88.56 128 CYS D O 1
ATOM 5248 N N . ILE D 1 131 ? -39.281 -51.752 29.224 1.00 85.98 129 ILE D N 1
ATOM 5249 C CA . ILE D 1 131 ? -40.411 -50.974 28.699 1.00 86.78 129 ILE D CA 1
ATOM 5250 C C . ILE D 1 131 ? -41.268 -50.359 29.788 1.00 82.94 129 ILE D C 1
ATOM 5251 O O . ILE D 1 131 ? -41.656 -51.037 30.733 1.00 86.24 129 ILE D O 1
ATOM 5256 N N . GLU D 1 132 ? -41.553 -49.067 29.649 1.00 76.86 130 GLU D N 1
ATOM 5257 C CA . GLU D 1 132 ? -42.392 -48.354 30.609 1.00 79.67 130 GLU D CA 1
ATOM 5258 C C . GLU D 1 132 ? -43.825 -48.188 30.100 1.00 79.18 130 GLU D C 1
ATOM 5259 O O . GLU D 1 132 ? -44.076 -47.501 29.107 1.00 82.43 130 GLU D O 1
ATOM 5265 N N . LEU D 1 133 ? -44.760 -48.837 30.781 1.00 76.98 131 LEU D N 1
ATOM 5266 C CA . LEU D 1 133 ? -46.171 -48.687 30.468 1.00 73.80 131 LEU D CA 1
ATOM 5267 C C . LEU D 1 133 ? -46.829 -47.688 31.396 1.00 78.34 131 LEU D C 1
ATOM 5268 O O . LEU D 1 133 ? -46.712 -47.797 32.623 1.00 77.84 131 LEU D O 1
ATOM 5273 N N . LEU D 1 134 ? -47.522 -46.716 30.805 1.00 79.25 132 LEU D N 1
ATOM 5274 C CA . LEU D 1 134 ? -48.325 -45.755 31.566 1.00 78.43 132 LEU D CA 1
ATOM 5275 C C . LEU D 1 134 ? -49.780 -45.791 31.095 1.00 78.90 132 LEU D C 1
ATOM 5276 O O . LEU D 1 134 ? -50.023 -45.910 29.891 1.00 87.25 132 LEU D O 1
ATOM 5281 N N . PRO D 1 135 ? -50.755 -45.703 32.031 1.00 75.72 133 PRO D N 1
ATOM 5282 C CA . PRO D 1 135 ? -50.613 -45.667 33.487 1.00 74.74 133 PRO D CA 1
ATOM 5283 C C . PRO D 1 135 ? -50.400 -47.056 34.089 1.00 76.99 133 PRO D C 1
ATOM 5284 O O . PRO D 1 135 ? -50.509 -48.055 33.380 1.00 78.73 133 PRO D O 1
ATOM 5288 N N . GLY D 1 136 ? -50.088 -47.106 35.382 1.00 79.35 134 GLY D N 1
ATOM 5289 C CA . GLY D 1 136 ? -49.793 -48.366 36.057 1.00 82.29 134 GLY D CA 1
ATOM 5290 C C . GLY D 1 136 ? -51.004 -49.004 36.701 1.00 86.15 134 GLY D C 1
ATOM 5291 O O . GLY D 1 136 ? -50.902 -50.066 37.305 1.00 90.96 134 GLY D O 1
ATOM 5292 N N . ILE D 1 137 ? -52.155 -48.356 36.555 1.00 90.71 135 ILE D N 1
ATOM 5293 C CA . ILE D 1 137 ? -53.398 -48.798 37.185 1.00 87.97 135 ILE D CA 1
ATOM 5294 C C . ILE D 1 137 ? -54.260 -49.681 36.278 1.00 93.29 135 ILE D C 1
ATOM 5295 O O . ILE D 1 137 ? -55.427 -49.948 36.584 1.00 94.10 135 ILE D O 1
ATOM 5300 N N . ILE D 1 138 ? -53.682 -50.131 35.164 1.00 98.59 136 ILE D N 1
ATOM 5301 C CA . ILE D 1 138 ? -54.307 -51.162 34.337 1.00 96.53 136 ILE D CA 1
ATOM 5302 C C . ILE D 1 138 ? -53.399 -52.386 34.304 1.00 98.37 136 ILE D C 1
ATOM 5303 O O . ILE D 1 138 ? -52.592 -52.541 33.385 1.00 101.80 136 ILE D O 1
ATOM 5308 N N . PRO D 1 139 ? -53.528 -53.266 35.309 1.00 102.25 137 PRO D N 1
ATOM 5309 C CA . PRO D 1 139 ? -52.666 -54.439 35.392 1.00 103.89 137 PRO D CA 1
ATOM 5310 C C . PRO D 1 139 ? -53.027 -55.512 34.361 1.00 105.45 137 PRO D C 1
ATOM 5311 O O . PRO D 1 139 ? -52.227 -56.413 34.105 1.00 108.65 137 PRO D O 1
ATOM 5315 N N . GLU D 1 140 ? -54.213 -55.397 33.767 1.00 106.79 138 GLU D N 1
ATOM 5316 C CA . GLU D 1 140 ? -54.682 -56.350 32.764 1.00 110.30 138 GLU D CA 1
ATOM 5317 C C . GLU D 1 140 ? -53.929 -56.188 31.442 1.00 108.51 138 GLU D C 1
ATOM 5318 O O . GLU D 1 140 ? -53.678 -57.170 30.739 1.00 105.62 138 GLU D O 1
ATOM 5324 N N . GLN D 1 141 ? -53.567 -54.946 31.125 1.00 107.54 139 GLN D N 1
ATOM 5325 C CA . GLN D 1 141 ? -52.769 -54.643 29.940 1.00 105.19 139 GLN D CA 1
ATOM 5326 C C . GLN D 1 141 ? -51.305 -55.001 30.155 1.00 105.69 139 GLN D C 1
ATOM 5327 O O . GLN D 1 141 ? -50.595 -55.360 29.209 1.00 106.62 139 GLN D O 1
ATOM 5333 N N . VAL D 1 142 ? -50.866 -54.898 31.407 1.00 99.36 140 VAL D N 1
ATOM 5334 C CA . VAL D 1 142 ? -49.494 -55.207 31.794 1.00 90.65 140 VAL D CA 1
ATOM 5335 C C . VAL D 1 142 ? -49.261 -56.714 31.744 1.00 91.62 140 VAL D C 1
ATOM 5336 O O . VAL D 1 142 ? -48.192 -57.169 31.328 1.00 94.47 140 VAL D O 1
ATOM 5340 N N . GLN D 1 143 ? -50.280 -57.479 32.134 1.00 90.03 141 GLN D N 1
ATOM 5341 C CA . GLN D 1 143 ? -50.232 -58.937 32.053 1.00 87.55 141 GLN D CA 1
ATOM 5342 C C . GLN D 1 143 ? -50.195 -59.423 30.605 1.00 86.02 141 GLN D C 1
ATOM 5343 O O . GLN D 1 143 ? -49.500 -60.389 30.288 1.00 90.44 141 GLN D O 1
ATOM 5349 N N . LYS D 1 144 ? -50.938 -58.731 29.742 1.00 90.42 142 LYS D N 1
ATOM 5350 C CA . LYS D 1 144 ? -51.001 -59.012 28.304 1.00 95.74 142 LYS D CA 1
ATOM 5351 C C . LYS D 1 144 ? -49.644 -58.816 27.625 1.00 93.98 142 LYS D C 1
ATOM 5352 O O . LYS D 1 144 ? -49.224 -59.641 26.815 1.00 95.55 142 LYS D O 1
ATOM 5358 N N . MET D 1 145 ? -48.963 -57.732 27.986 1.00 97.98 143 MET D N 1
ATOM 5359 C CA . MET D 1 145 ? -47.679 -57.356 27.398 1.00 97.38 143 MET D CA 1
ATOM 5360 C C . MET D 1 145 ? -46.482 -58.175 27.875 1.00 98.71 143 MET D C 1
ATOM 5361 O O . MET D 1 145 ? -45.559 -58.432 27.098 1.00 101.61 143 MET D O 1
ATOM 5366 N N . THR D 1 146 ? -46.486 -58.561 29.149 1.00 100.23 144 THR D N 1
ATOM 5367 C CA . THR D 1 146 ? -45.394 -59.349 29.729 1.00 106.41 144 THR D CA 1
ATOM 5368 C C . THR D 1 146 ? -45.338 -60.760 29.154 1.00 107.42 144 THR D C 1
ATOM 5369 O O . THR D 1 146 ? -44.258 -61.342 29.019 1.00 107.65 144 THR D O 1
ATOM 5373 N N . GLN D 1 147 ? -46.512 -61.292 28.818 1.00 109.14 145 GLN D N 1
ATOM 5374 C CA . GLN D 1 147 ? -46.644 -62.605 28.197 1.00 106.02 145 GLN D CA 1
ATOM 5375 C C . GLN D 1 147 ? -46.572 -62.520 26.675 1.00 105.14 145 GLN D C 1
ATOM 5376 O O . GLN D 1 147 ? -46.427 -63.540 26.002 1.00 107.77 145 GLN D O 1
ATOM 5382 N N . LYS D 1 148 ? -46.676 -61.303 26.142 1.00 107.56 146 LYS D N 1
ATOM 5383 C CA . LYS D 1 148 ? -46.485 -61.058 24.712 1.00 106.40 146 LYS D CA 1
ATOM 5384 C C . LYS D 1 148 ? -45.034 -61.202 24.269 1.00 106.14 146 LYS D C 1
ATOM 5385 O O . LYS D 1 148 ? -44.755 -61.892 23.288 1.00 108.51 146 LYS D O 1
ATOM 5391 N N . LEU D 1 149 ? -44.116 -60.559 24.995 1.00 103.43 147 LEU D N 1
ATOM 5392 C CA . LEU D 1 149 ? -42.785 -60.295 24.452 1.00 96.17 147 LEU D CA 1
ATOM 5393 C C . LEU D 1 149 ? -41.550 -60.646 25.290 1.00 93.95 147 LEU D C 1
ATOM 5394 O O . LEU D 1 149 ? -40.425 -60.500 24.794 1.00 91.93 147 LEU D O 1
ATOM 5399 N N . HIS D 1 150 ? -41.750 -61.085 26.537 1.00 92.49 148 HIS D N 1
ATOM 5400 C CA . HIS D 1 150 ? -40.647 -61.502 27.436 1.00 100.55 148 HIS D CA 1
ATOM 5401 C C . HIS D 1 150 ? -39.581 -60.422 27.742 1.00 100.83 148 HIS D C 1
ATOM 5402 O O . HIS D 1 150 ? -38.489 -60.737 28.228 1.00 97.42 148 HIS D O 1
ATOM 5409 N N . ILE D 1 151 ? -39.900 -59.161 27.444 1.00 98.84 149 ILE D N 1
ATOM 5410 C CA . ILE D 1 151 ? -39.040 -58.021 27.765 1.00 95.89 149 ILE D CA 1
ATOM 5411 C C . ILE D 1 151 ? -39.567 -57.426 29.069 1.00 92.66 149 ILE D C 1
ATOM 5412 O O . ILE D 1 151 ? -40.776 -57.249 29.197 1.00 100.93 149 ILE D O 1
ATOM 5417 N N . PRO D 1 152 ? -38.673 -57.153 30.053 1.00 88.86 150 PRO D N 1
ATOM 5418 C CA . PRO D 1 152 ? -39.081 -56.608 31.362 1.00 86.78 150 PRO D CA 1
ATOM 5419 C C . PRO D 1 152 ? -39.881 -55.308 31.247 1.00 85.16 150 PRO D C 1
ATOM 5420 O O . PRO D 1 152 ? -39.514 -54.431 30.461 1.00 82.29 150 PRO D O 1
ATOM 5424 N N . VAL D 1 153 ? -40.976 -55.200 32.002 1.00 82.10 151 VAL D N 1
ATOM 5425 C CA . VAL D 1 153 ? -41.776 -53.972 31.987 1.00 86.10 151 VAL D CA 1
ATOM 5426 C C . VAL D 1 153 ? -41.823 -53.242 33.333 1.00 85.73 151 VAL D C 1
ATOM 5427 O O . VAL D 1 153 ? -41.745 -53.860 34.398 1.00 84.98 151 VAL D O 1
ATOM 5431 N N . ILE D 1 154 ? -41.915 -51.916 33.254 1.00 83.08 152 ILE D N 1
ATOM 5432 C CA . ILE D 1 154 ? -42.156 -51.068 34.412 1.00 84.18 152 ILE D CA 1
ATOM 5433 C C . ILE D 1 154 ? -43.529 -50.453 34.215 1.00 92.00 152 ILE D C 1
ATOM 5434 O O . ILE D 1 154 ? -43.872 -50.019 33.110 1.00 93.73 152 ILE D O 1
ATOM 5439 N N . ALA D 1 155 ? -44.318 -50.422 35.281 1.00 87.00 153 ALA D N 1
ATOM 5440 C CA . ALA D 1 155 ? -45.568 -49.696 35.251 1.00 79.81 153 ALA D CA 1
ATOM 5441 C C . ALA D 1 155 ? -45.372 -48.355 35.935 1.00 78.63 153 ALA D C 1
ATOM 5442 O O . ALA D 1 155 ? -44.804 -48.282 37.017 1.00 83.88 153 ALA D O 1
ATOM 5444 N N . GLY D 1 156 ? -45.827 -47.291 35.288 1.00 82.59 154 GLY D N 1
ATOM 5445 C CA . GLY D 1 156 ? -45.707 -45.953 35.843 1.00 83.17 154 GLY D CA 1
ATOM 5446 C C . GLY D 1 156 ? -46.985 -45.172 35.667 1.00 88.56 154 GLY D C 1
ATOM 5447 O O . GLY D 1 156 ? -47.776 -45.493 34.799 1.00 96.01 154 GLY D O 1
ATOM 5448 N N . GLY D 1 157 ? -47.200 -44.158 36.500 1.00 82.53 155 GLY D N 1
ATOM 5449 C CA . GLY D 1 157 ? -48.341 -43.273 36.327 1.00 84.46 155 GLY D CA 1
ATOM 5450 C C . GLY D 1 157 ? -49.583 -43.596 37.129 1.00 86.42 155 GLY D C 1
ATOM 5451 O O . GLY D 1 157 ? -50.147 -44.687 37.010 1.00 92.62 155 GLY D O 1
ATOM 5452 N N . LEU D 1 158 ? -49.995 -42.618 37.938 1.00 86.50 156 LEU D N 1
ATOM 5453 C CA . LEU D 1 158 ? -51.229 -42.635 38.739 1.00 87.52 156 LEU D CA 1
ATOM 5454 C C . LEU D 1 158 ? -51.290 -43.709 39.836 1.00 90.04 156 LEU D C 1
ATOM 5455 O O . LEU D 1 158 ? -52.363 -43.988 40.370 1.00 89.62 156 LEU D O 1
ATOM 5460 N N . ILE D 1 159 ? -50.145 -44.294 40.183 1.00 95.75 157 ILE D N 1
ATOM 5461 C CA . ILE D 1 159 ? -50.088 -45.271 41.274 1.00 105.90 157 ILE D CA 1
ATOM 5462 C C . ILE D 1 159 ? -50.109 -44.545 42.620 1.00 107.41 157 ILE D C 1
ATOM 5463 O O . ILE D 1 159 ? -49.243 -43.710 42.896 1.00 108.40 157 ILE D O 1
ATOM 5468 N N . GLU D 1 160 ? -51.107 -44.873 43.442 1.00 106.86 158 GLU D N 1
ATOM 5469 C CA . GLU D 1 160 ? -51.348 -44.169 44.704 1.00 111.68 158 GLU D CA 1
ATOM 5470 C C . GLU D 1 160 ? -51.321 -45.062 45.950 1.00 112.43 158 GLU D C 1
ATOM 5471 O O . GLU D 1 160 ? -50.884 -44.624 47.018 1.00 109.99 158 GLU D O 1
ATOM 5477 N N . THR D 1 161 ? -51.779 -46.306 45.806 1.00 111.63 159 THR D N 1
ATOM 5478 C CA . THR D 1 161 ? -51.829 -47.269 46.915 1.00 106.19 159 THR D CA 1
ATOM 5479 C C . THR D 1 161 ? -50.838 -48.422 46.718 1.00 101.96 159 THR D C 1
ATOM 5480 O O . THR D 1 161 ? -50.386 -48.676 45.599 1.00 103.41 159 THR D O 1
ATOM 5484 N N . SER D 1 162 ? -50.500 -49.107 47.812 1.00 96.02 160 SER D N 1
ATOM 5485 C CA . SER D 1 162 ? -49.647 -50.302 47.767 1.00 90.09 160 SER D CA 1
ATOM 5486 C C . SER D 1 162 ? -50.374 -51.482 47.136 1.00 84.24 160 SER D C 1
ATOM 5487 O O . SER D 1 162 ? -49.739 -52.380 46.574 1.00 81.80 160 SER D O 1
ATOM 5490 N N . GLU D 1 163 ? -51.705 -51.461 47.241 1.00 83.69 161 GLU D N 1
ATOM 5491 C CA . GLU D 1 163 ? -52.590 -52.419 46.576 1.00 88.33 161 GLU D CA 1
ATOM 5492 C C . GLU D 1 163 ? -52.398 -52.364 45.066 1.00 91.37 161 GLU D C 1
ATOM 5493 O O . GLU D 1 163 ? -52.440 -53.398 44.389 1.00 92.74 161 GLU D O 1
ATOM 5499 N N . GLN D 1 164 ? -52.178 -51.152 44.557 1.00 82.42 162 GLN D N 1
ATOM 5500 C CA . GLN D 1 164 ? -51.909 -50.931 43.150 1.00 84.37 162 GLN D CA 1
ATOM 5501 C C . GLN D 1 164 ? -50.516 -51.407 42.749 1.00 89.75 162 GLN D C 1
ATOM 5502 O O . GLN D 1 164 ? -50.355 -52.001 41.677 1.00 95.54 162 GLN D O 1
ATOM 5508 N N . VAL D 1 165 ? -49.524 -51.147 43.607 1.00 85.04 163 VAL D N 1
ATOM 5509 C CA . VAL D 1 165 ? -48.141 -51.580 43.372 1.00 80.48 163 VAL D CA 1
ATOM 5510 C C . VAL D 1 165 ? -48.106 -53.099 43.247 1.00 91.13 163 VAL D C 1
ATOM 5511 O O . VAL D 1 165 ? -47.547 -53.643 42.286 1.00 92.80 163 VAL D O 1
ATOM 5515 N N . ASN D 1 166 ? -48.745 -53.763 44.208 1.00 92.61 164 ASN D N 1
ATOM 5516 C CA . ASN D 1 166 ? -48.849 -55.216 44.223 1.00 95.10 164 ASN D CA 1
ATOM 5517 C C . ASN D 1 166 ? -49.661 -55.793 43.074 1.00 94.68 164 ASN D C 1
ATOM 5518 O O . ASN D 1 166 ? -49.287 -56.828 42.538 1.00 95.55 164 ASN D O 1
ATOM 5523 N N . GLN D 1 167 ? -50.751 -55.119 42.697 1.00 97.69 165 GLN D N 1
ATOM 5524 C CA . GLN D 1 167 ? -51.614 -55.556 41.583 1.00 100.59 165 GLN D CA 1
ATOM 5525 C C . GLN D 1 167 ? -50.868 -55.723 40.274 1.00 98.86 165 GLN D C 1
ATOM 5526 O O . GLN D 1 167 ? -51.098 -56.676 39.533 1.00 97.32 165 GLN D O 1
ATOM 5532 N N . VAL D 1 168 ? -49.970 -54.782 40.006 1.00 99.89 166 VAL D N 1
ATOM 5533 C CA . VAL D 1 168 ? -49.293 -54.707 38.725 1.00 93.36 166 VAL D CA 1
ATOM 5534 C C . VAL D 1 168 ? -47.960 -55.485 38.733 1.00 89.86 166 VAL D C 1
ATOM 5535 O O . VAL D 1 168 ? -47.540 -56.016 37.702 1.00 86.69 166 VAL D O 1
ATOM 5539 N N . ILE D 1 169 ? -47.321 -55.572 39.900 1.00 88.13 167 ILE D N 1
ATOM 5540 C CA . ILE D 1 169 ? -46.153 -56.446 40.082 1.00 84.35 167 ILE D CA 1
ATOM 5541 C C . ILE D 1 169 ? -46.580 -57.925 40.031 1.00 82.59 167 ILE D C 1
ATOM 5542 O O . ILE D 1 169 ? -45.876 -58.764 39.459 1.00 85.03 167 ILE D O 1
ATOM 5547 N N . ALA D 1 170 ? -47.760 -58.221 40.579 1.00 83.39 168 ALA D N 1
ATOM 5548 C CA . ALA D 1 170 ? -48.396 -59.537 40.407 1.00 83.04 168 ALA D CA 1
ATOM 5549 C C . ALA D 1 170 ? -48.847 -59.787 38.968 1.00 75.92 168 ALA D C 1
ATOM 5550 O O . ALA D 1 170 ? -49.089 -60.927 38.586 1.00 83.81 168 ALA D O 1
ATOM 5552 N N . SER D 1 171 ? -48.957 -58.719 38.182 1.00 76.66 169 SER D N 1
ATOM 5553 C CA . SER D 1 171 ? -49.300 -58.818 36.768 1.00 79.37 169 SER D CA 1
ATOM 5554 C C . SER D 1 171 ? -48.079 -58.966 35.868 1.00 86.02 169 SER D C 1
ATOM 5555 O O . SER D 1 171 ? -48.220 -59.218 34.668 1.00 89.99 169 SER D O 1
ATOM 5558 N N . GLY D 1 172 ? -46.888 -58.798 36.441 1.00 86.30 170 GLY D N 1
ATOM 5559 C CA . GLY D 1 172 ? -45.653 -59.067 35.706 1.00 90.86 170 GLY D CA 1
ATOM 5560 C C . GLY D 1 172 ? -44.652 -57.934 35.604 1.00 89.03 170 GLY D C 1
ATOM 5561 O O . GLY D 1 172 ? -43.548 -58.127 35.088 1.00 88.80 170 GLY D O 1
ATOM 5562 N N . ALA D 1 173 ? -45.035 -56.752 36.079 1.00 93.06 171 ALA D N 1
ATOM 5563 C CA . ALA D 1 173 ? -44.117 -55.616 36.123 1.00 93.08 171 ALA D CA 1
ATOM 5564 C C . ALA D 1 173 ? -43.027 -55.908 37.143 1.00 92.52 171 ALA D C 1
ATOM 5565 O O . ALA D 1 173 ? -43.314 -56.386 38.241 1.00 101.56 171 ALA D O 1
ATOM 5567 N N . ILE D 1 174 ? -41.776 -55.658 36.769 1.00 88.62 172 ILE D N 1
ATOM 5568 C CA . ILE D 1 174 ? -40.657 -55.963 37.659 1.00 89.06 172 ILE D CA 1
ATOM 5569 C C . ILE D 1 174 ? -40.454 -54.850 38.693 1.00 90.13 172 ILE D C 1
ATOM 5570 O O . ILE D 1 174 ? -39.856 -55.072 39.748 1.00 88.48 172 ILE D O 1
ATOM 5575 N N . ALA D 1 175 ? -40.986 -53.667 38.383 1.00 89.37 173 ALA D N 1
ATOM 5576 C CA . ALA D 1 175 ? -40.911 -52.494 39.255 1.00 89.54 173 ALA D CA 1
ATOM 5577 C C . ALA D 1 175 ? -41.977 -51.465 38.895 1.00 85.62 173 ALA D C 1
ATOM 5578 O O . ALA D 1 175 ? -42.710 -51.612 37.914 1.00 81.62 173 ALA D O 1
ATOM 5580 N N . VAL D 1 176 ? -42.056 -50.417 39.704 1.00 83.05 174 VAL D N 1
ATOM 5581 C CA . VAL D 1 176 ? -43.049 -49.373 39.519 1.00 84.91 174 VAL D CA 1
ATOM 5582 C C . VAL D 1 176 ? -42.375 -48.011 39.640 1.00 88.26 174 VAL D C 1
ATOM 5583 O O . VAL D 1 176 ? -41.679 -47.743 40.621 1.00 95.81 174 VAL D O 1
ATOM 5587 N N . THR D 1 177 ? -42.548 -47.169 38.623 1.00 84.67 175 THR D N 1
ATOM 5588 C CA . THR D 1 177 ? -42.142 -45.773 38.730 1.00 83.30 175 THR D CA 1
ATOM 5589 C C . THR D 1 177 ? -43.315 -44.941 39.208 1.00 86.01 175 THR D C 1
ATOM 5590 O O . THR D 1 177 ? -44.404 -44.995 38.630 1.00 89.29 175 THR D O 1
ATOM 5594 N N . THR D 1 178 ? -43.094 -44.176 40.269 1.00 78.77 176 THR D N 1
ATOM 5595 C CA . THR D 1 178 ? -44.127 -43.287 40.784 1.00 80.14 176 THR D CA 1
ATOM 5596 C C . THR D 1 178 ? -43.508 -42.025 41.369 1.00 84.20 176 THR D C 1
ATOM 5597 O O . THR D 1 178 ? -42.411 -42.064 41.935 1.00 83.10 176 THR D O 1
ATOM 5601 N N . SER D 1 179 ? -44.207 -40.906 41.215 1.00 81.52 177 SER D N 1
ATOM 5602 C CA . SER D 1 179 ? -43.754 -39.656 41.803 1.00 89.62 177 SER D CA 1
ATOM 5603 C C . SER D 1 179 ? -44.546 -39.350 43.071 1.00 92.80 177 SER D C 1
ATOM 5604 O O . SER D 1 179 ? -44.333 -38.321 43.716 1.00 99.01 177 SER D O 1
ATOM 5607 N N . ASN D 1 180 ? -45.457 -40.258 43.420 1.00 96.91 178 ASN D N 1
ATOM 5608 C CA . ASN D 1 180 ? -46.270 -40.125 44.627 1.00 96.67 178 ASN D CA 1
ATOM 5609 C C . ASN D 1 180 ? -45.442 -40.347 45.893 1.00 99.34 178 ASN D C 1
ATOM 5610 O O . ASN D 1 180 ? -44.976 -41.459 46.172 1.00 93.86 178 ASN D O 1
ATOM 5615 N N . LYS D 1 181 ? -45.283 -39.257 46.642 1.00 101.17 179 LYS D N 1
ATOM 5616 C CA . LYS D 1 181 ? -44.401 -39.152 47.802 1.00 97.81 179 LYS D CA 1
ATOM 5617 C C . LYS D 1 181 ? -44.796 -40.082 48.947 1.00 99.57 179 LYS D C 1
ATOM 5618 O O . LYS D 1 181 ? -43.935 -40.544 49.703 1.00 97.38 179 LYS D O 1
ATOM 5624 N N . HIS D 1 182 ? -46.098 -40.344 49.058 1.00 102.99 180 HIS D N 1
ATOM 5625 C CA . HIS D 1 182 ? -46.665 -41.223 50.077 1.00 106.47 180 HIS D CA 1
ATOM 5626 C C . HIS D 1 182 ? -46.008 -42.606 50.050 1.00 104.10 180 HIS D C 1
ATOM 5627 O O . HIS D 1 182 ? -45.414 -43.027 51.039 1.00 105.41 180 HIS D O 1
ATOM 5634 N N . LEU D 1 183 ? -46.079 -43.294 48.913 1.00 105.17 181 LEU D N 1
ATOM 5635 C CA . LEU D 1 183 ? -45.415 -44.595 48.778 1.00 105.65 181 LEU D CA 1
ATOM 5636 C C . LEU D 1 183 ? -43.976 -44.490 48.265 1.00 105.29 181 LEU D C 1
ATOM 5637 O O . LEU D 1 183 ? -43.634 -45.033 47.212 1.00 103.90 181 LEU D O 1
ATOM 5642 N N . TRP D 1 184 ? -43.145 -43.784 49.027 1.00 105.96 182 TRP D N 1
ATOM 5643 C CA . TRP D 1 184 ? -41.713 -43.712 48.766 1.00 109.78 182 TRP D CA 1
ATOM 5644 C C . TRP D 1 184 ? -40.908 -44.344 49.897 1.00 112.78 182 TRP D C 1
ATOM 5645 O O . TRP D 1 184 ? -39.828 -44.893 49.667 1.00 113.38 182 TRP D O 1
ATOM 5656 N N . GLU D 1 185 ? -41.440 -44.259 51.114 1.00 115.22 183 GLU D N 1
ATOM 5657 C CA . GLU D 1 185 ? -40.803 -44.850 52.288 1.00 118.14 183 GLU D CA 1
ATOM 5658 C C . GLU D 1 185 ? -41.649 -45.972 52.870 1.00 114.40 183 GLU D C 1
ATOM 5659 O O . GLU D 1 185 ? -41.121 -46.889 53.491 1.00 113.62 183 GLU D O 1
ATOM 5665 N N . LEU E 1 3 ? -17.944 2.258 24.400 1.00 146.70 1 LEU E N 1
ATOM 5666 C CA . LEU E 1 3 ? -17.346 1.093 23.684 1.00 148.57 1 LEU E CA 1
ATOM 5667 C C . LEU E 1 3 ? -18.060 0.771 22.373 1.00 148.39 1 LEU E C 1
ATOM 5668 O O . LEU E 1 3 ? -19.262 1.007 22.228 1.00 148.81 1 LEU E O 1
ATOM 5673 N N . GLU E 1 4 ? -17.297 0.234 21.424 1.00 148.35 2 GLU E N 1
ATOM 5674 C CA . GLU E 1 4 ? -17.852 -0.354 20.210 1.00 147.07 2 GLU E CA 1
ATOM 5675 C C . GLU E 1 4 ? -17.781 -1.875 20.288 1.00 144.45 2 GLU E C 1
ATOM 5676 O O . GLU E 1 4 ? -17.735 -2.448 21.378 1.00 143.01 2 GLU E O 1
ATOM 5682 N N . LEU E 1 5 ? -17.778 -2.517 19.123 1.00 145.18 3 LEU E N 1
ATOM 5683 C CA . LEU E 1 5 ? -17.647 -3.967 19.020 1.00 145.18 3 LEU E CA 1
ATOM 5684 C C . LEU E 1 5 ? -16.167 -4.345 19.059 1.00 144.60 3 LEU E C 1
ATOM 5685 O O . LEU E 1 5 ? -15.337 -3.626 18.496 1.00 144.42 3 LEU E O 1
ATOM 5690 N N . PRO E 1 6 ? -15.828 -5.478 19.714 1.00 144.13 4 PRO E N 1
ATOM 5691 C CA . PRO E 1 6 ? -14.417 -5.789 19.968 1.00 143.84 4 PRO E CA 1
ATOM 5692 C C . PRO E 1 6 ? -13.621 -6.318 18.765 1.00 143.15 4 PRO E C 1
ATOM 5693 O O . PRO E 1 6 ? -12.459 -6.705 18.937 1.00 143.86 4 PRO E O 1
ATOM 5697 N N . PHE E 1 7 ? -14.226 -6.324 17.572 1.00 137.85 5 PHE E N 1
ATOM 5698 C CA . PHE E 1 7 ? -13.527 -6.721 16.343 1.00 132.43 5 PHE E CA 1
ATOM 5699 C C . PHE E 1 7 ? -12.404 -5.739 16.029 1.00 135.82 5 PHE E C 1
ATOM 5700 O O . PHE E 1 7 ? -11.316 -6.151 15.613 1.00 136.68 5 PHE E O 1
ATOM 5708 N N . SER E 1 8 ? -12.691 -4.452 16.250 1.00 138.23 6 SER E N 1
ATOM 5709 C CA . SER E 1 8 ? -11.762 -3.331 16.034 1.00 138.37 6 SER E CA 1
ATOM 5710 C C . SER E 1 8 ? -11.061 -3.388 14.676 1.00 139.02 6 SER E C 1
ATOM 5711 O O . SER E 1 8 ? -9.854 -3.653 14.592 1.00 141.48 6 SER E O 1
ATOM 5714 N N . ASN E 1 9 ? -11.851 -3.139 13.630 1.00 135.32 7 ASN E N 1
ATOM 5715 C CA . ASN E 1 9 ? -11.449 -3.299 12.226 1.00 132.12 7 ASN E CA 1
ATOM 5716 C C . ASN E 1 9 ? -10.579 -4.518 11.887 1.00 124.56 7 ASN E C 1
ATOM 5717 O O . ASN E 1 9 ? -9.454 -4.394 11.390 1.00 119.28 7 ASN E O 1
ATOM 5722 N N . GLN E 1 10 ? -11.118 -5.687 12.213 1.00 117.51 8 GLN E N 1
ATOM 5723 C CA . GLN E 1 10 ? -10.723 -6.922 11.575 1.00 110.34 8 GLN E CA 1
ATOM 5724 C C . GLN E 1 10 ? -11.556 -6.955 10.297 1.00 105.60 8 GLN E C 1
ATOM 5725 O O . GLN E 1 10 ? -12.786 -6.934 10.359 1.00 107.54 8 GLN E O 1
ATOM 5731 N N . SER E 1 11 ? -10.881 -6.963 9.149 1.00 104.68 9 SER E N 1
ATOM 5732 C CA . SER E 1 11 ? -11.526 -6.801 7.839 1.00 106.74 9 SER E CA 1
ATOM 5733 C C . SER E 1 11 ? -12.437 -7.975 7.484 1.00 108.04 9 SER E C 1
ATOM 5734 O O . SER E 1 11 ? -13.570 -7.786 7.026 1.00 107.27 9 SER E O 1
ATOM 5737 N N . ILE E 1 12 ? -11.927 -9.183 7.705 1.00 101.96 10 ILE E N 1
ATOM 5738 C CA . ILE E 1 12 ? -12.614 -10.401 7.328 1.00 97.80 10 ILE E CA 1
ATOM 5739 C C . ILE E 1 12 ? -12.769 -11.293 8.556 1.00 102.57 10 ILE E C 1
ATOM 5740 O O . ILE E 1 12 ? -11.789 -11.594 9.248 1.00 105.11 10 ILE E O 1
ATOM 5745 N N . ILE E 1 13 ? -14.013 -11.677 8.840 1.00 102.23 11 ILE E N 1
ATOM 5746 C CA . ILE E 1 13 ? -14.298 -12.685 9.851 1.00 96.83 11 ILE E CA 1
ATOM 5747 C C . ILE E 1 13 ? -14.582 -13.996 9.118 1.00 96.75 11 ILE E C 1
ATOM 5748 O O . ILE E 1 13 ? -15.602 -14.116 8.437 1.00 98.52 11 ILE E O 1
ATOM 5753 N N . PRO E 1 14 ? -13.658 -14.970 9.227 1.00 92.24 12 PRO E N 1
ATOM 5754 C CA . PRO E 1 14 ? -13.796 -16.253 8.541 1.00 89.70 12 PRO E CA 1
ATOM 5755 C C . PRO E 1 14 ? -14.871 -17.135 9.160 1.00 88.87 12 PRO E C 1
ATOM 5756 O O . PRO E 1 14 ? -14.994 -17.191 10.386 1.00 98.80 12 PRO E O 1
ATOM 5760 N N . ALA E 1 15 ? -15.638 -17.817 8.310 1.00 90.39 13 ALA E N 1
ATOM 5761 C CA . ALA E 1 15 ? -16.749 -18.665 8.760 1.00 86.06 13 ALA E CA 1
ATOM 5762 C C . ALA E 1 15 ? -16.495 -20.153 8.504 1.00 82.98 13 ALA E C 1
ATOM 5763 O O . ALA E 1 15 ? -16.271 -20.570 7.366 1.00 84.64 13 ALA E O 1
ATOM 5765 N N . ALA E 1 16 ? -16.542 -20.943 9.574 1.00 77.76 14 ALA E N 1
ATOM 5766 C CA . ALA E 1 16 ? -16.196 -22.362 9.521 1.00 83.18 14 ALA E CA 1
ATOM 5767 C C . ALA E 1 16 ? -17.420 -23.273 9.403 1.00 85.71 14 ALA E C 1
ATOM 5768 O O . ALA E 1 16 ? -18.323 -23.231 10.242 1.00 85.17 14 ALA E O 1
ATOM 5770 N N . HIS E 1 17 ? -17.440 -24.097 8.361 1.00 85.87 15 HIS E N 1
ATOM 5771 C CA . HIS E 1 17 ? -18.496 -25.089 8.192 1.00 92.20 15 HIS E CA 1
ATOM 5772 C C . HIS E 1 17 ? -18.195 -26.384 8.952 1.00 93.15 15 HIS E C 1
ATOM 5773 O O . HIS E 1 17 ? -19.111 -27.034 9.457 1.00 96.23 15 HIS E O 1
ATOM 5780 N N . ASN E 1 18 ? -16.917 -26.754 9.023 1.00 97.70 16 ASN E N 1
ATOM 5781 C CA . ASN E 1 18 ? -16.505 -28.035 9.600 1.00 102.68 16 ASN E CA 1
ATOM 5782 C C . ASN E 1 18 ? -15.441 -27.894 10.680 1.00 105.29 16 ASN E C 1
ATOM 5783 O O . ASN E 1 18 ? -14.999 -26.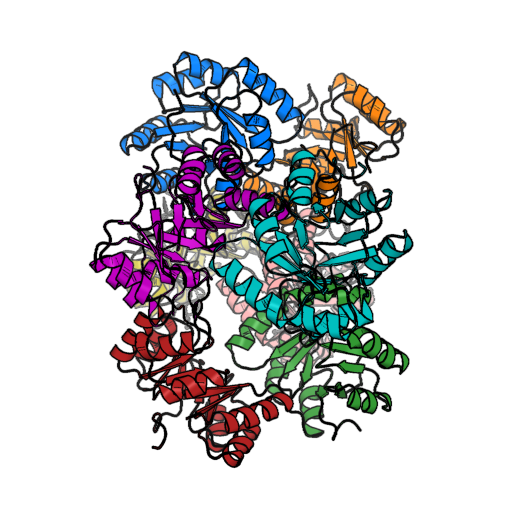790 11.011 1.00 106.47 16 ASN E O 1
ATOM 5788 N N . GLN E 1 19 ? -15.041 -29.046 11.209 1.00 105.44 17 GLN E N 1
ATOM 5789 C CA . GLN E 1 19 ? -13.856 -29.205 12.035 1.00 104.43 17 GLN E CA 1
ATOM 5790 C C . GLN E 1 19 ? -12.617 -28.781 11.258 1.00 113.08 17 GLN E C 1
ATOM 5791 O O . GLN E 1 19 ? -11.722 -28.127 11.800 1.00 114.44 17 GLN E O 1
ATOM 5797 N N . LYS E 1 20 ? -12.578 -29.181 9.986 1.00 117.91 18 LYS E N 1
ATOM 5798 C CA . LYS E 1 20 ? -11.453 -28.918 9.088 1.00 119.42 18 LYS E CA 1
ATOM 5799 C C . LYS E 1 20 ? -11.252 -27.426 8.854 1.00 113.26 18 LYS E C 1
ATOM 5800 O O . LYS E 1 20 ? -10.123 -26.938 8.874 1.00 114.47 18 LYS E O 1
ATOM 5806 N N . ASP E 1 21 ? -12.357 -26.711 8.659 1.00 108.07 19 ASP E N 1
ATOM 5807 C CA . ASP E 1 21 ? -12.329 -25.274 8.404 1.00 103.06 19 ASP E CA 1
ATOM 5808 C C . ASP E 1 21 ? -11.877 -24.469 9.620 1.00 101.88 19 ASP E C 1
ATOM 5809 O O . ASP E 1 21 ? -11.247 -23.424 9.468 1.00 105.32 19 ASP E O 1
ATOM 5814 N N . MET E 1 22 ? -12.193 -24.952 10.819 1.00 100.69 20 MET E N 1
ATOM 5815 C CA . MET E 1 22 ? -11.785 -24.249 12.034 1.00 103.85 20 MET E CA 1
ATOM 5816 C C . MET E 1 22 ? -10.327 -24.543 12.412 1.00 106.85 20 MET E C 1
ATOM 5817 O O . MET E 1 22 ? -9.674 -23.724 13.062 1.00 103.30 20 MET E O 1
ATOM 5822 N N . GLU E 1 23 ? -9.830 -25.710 12.000 1.00 108.44 21 GLU E N 1
ATOM 5823 C CA . GLU E 1 23 ? -8.415 -26.048 12.162 1.00 110.97 21 GLU E CA 1
ATOM 5824 C C . GLU E 1 23 ? -7.573 -25.254 11.163 1.00 110.91 21 GLU E C 1
ATOM 5825 O O . GLU E 1 23 ? -6.424 -24.902 11.450 1.00 110.15 21 GLU E O 1
ATOM 5831 N N . LYS E 1 24 ? -8.165 -24.982 9.997 1.00 108.69 22 LYS E N 1
ATOM 5832 C CA . LYS E 1 24 ? -7.587 -24.111 8.975 1.00 106.84 22 LYS E CA 1
ATOM 5833 C C . LYS E 1 24 ? -7.389 -22.683 9.488 1.00 111.94 22 LYS E C 1
ATOM 5834 O O . LYS E 1 24 ? -6.296 -22.127 9.382 1.00 113.39 22 LYS E O 1
ATOM 5840 N N . ILE E 1 25 ? -8.438 -22.101 10.062 1.00 114.90 23 ILE E N 1
ATOM 5841 C CA . ILE E 1 25 ? -8.378 -20.709 10.520 1.00 121.54 23 ILE E CA 1
ATOM 5842 C C . ILE E 1 25 ? -7.715 -20.530 11.887 1.00 117.55 23 ILE E C 1
ATOM 5843 O O . ILE E 1 25 ? -7.514 -19.402 12.344 1.00 116.82 23 ILE E O 1
ATOM 5848 N N . LEU E 1 26 ? -7.371 -21.647 12.523 1.00 112.67 24 LEU E N 1
ATOM 5849 C CA . LEU E 1 26 ? -6.715 -21.635 13.821 1.00 110.28 24 LEU E CA 1
ATOM 5850 C C . LEU E 1 26 ? -5.281 -21.118 13.715 1.00 111.99 24 LEU E C 1
ATOM 5851 O O . LEU E 1 26 ? -4.772 -20.474 14.636 1.00 110.45 24 LEU E O 1
ATOM 5856 N N . GLU E 1 27 ? -4.644 -21.400 12.581 1.00 114.03 25 GLU E N 1
ATOM 5857 C CA . GLU E 1 27 ? -3.280 -20.958 12.311 1.00 115.64 25 GLU E CA 1
ATOM 5858 C C . GLU E 1 27 ? -3.231 -19.572 11.671 1.00 113.69 25 GLU E C 1
ATOM 5859 O O . GLU E 1 27 ? -2.160 -18.972 11.552 1.00 117.74 25 GLU E O 1
ATOM 5865 N N . LEU E 1 28 ? -4.394 -19.070 11.267 1.00 111.49 26 LEU E N 1
ATOM 5866 C CA . LEU E 1 28 ? -4.508 -17.743 10.676 1.00 109.41 26 LEU E CA 1
ATOM 5867 C C . LEU E 1 28 ? -4.321 -16.636 11.708 1.00 111.23 26 LEU E C 1
ATOM 5868 O O . LEU E 1 28 ? -4.461 -16.853 12.912 1.00 109.53 26 LEU E O 1
ATOM 5873 N N . ASP E 1 29 ? -4.003 -15.450 11.205 1.00 115.44 27 ASP E N 1
ATOM 5874 C CA . ASP E 1 29 ? -3.727 -14.259 12.005 1.00 115.30 27 ASP E CA 1
ATOM 5875 C C . ASP E 1 29 ? -4.983 -13.613 12.598 1.00 114.16 27 ASP E C 1
ATOM 5876 O O . ASP E 1 29 ? -4.910 -12.953 13.636 1.00 114.05 27 ASP E O 1
ATOM 5881 N N . LEU E 1 30 ? -6.118 -13.804 11.923 1.00 115.04 28 LEU E N 1
ATOM 5882 C CA . LEU E 1 30 ? -7.401 -13.179 12.280 1.00 113.47 28 LEU E CA 1
ATOM 5883 C C . LEU E 1 30 ? -7.931 -13.692 13.616 1.00 113.10 28 LEU E C 1
ATOM 5884 O O . LEU E 1 30 ? -7.836 -14.884 13.902 1.00 113.54 28 LEU E O 1
ATOM 5889 N N . THR E 1 31 ? -8.500 -12.794 14.420 1.00 110.74 29 THR E N 1
ATOM 5890 C CA . THR E 1 31 ? -8.843 -13.107 15.819 1.00 110.57 29 THR E CA 1
ATOM 5891 C C . THR E 1 31 ? -10.285 -13.581 16.105 1.00 110.11 29 THR E C 1
ATOM 5892 O O . THR E 1 31 ? -10.484 -14.477 16.931 1.00 109.23 29 THR E O 1
ATOM 5896 N N . TYR E 1 32 ? -11.277 -12.986 15.443 1.00 107.29 30 TYR E N 1
ATOM 5897 C CA . TYR E 1 32 ? -12.677 -13.414 15.591 1.00 102.58 30 TYR E CA 1
ATOM 5898 C C . TYR E 1 32 ? -13.080 -14.391 14.483 1.00 102.29 30 TYR E C 1
ATOM 5899 O O . TYR E 1 32 ? -12.678 -14.224 13.330 1.00 104.71 30 TYR E O 1
ATOM 5908 N N . MET E 1 33 ? -13.867 -15.407 14.833 1.00 98.63 31 MET E N 1
ATOM 5909 C CA . MET E 1 33 ? -14.325 -16.400 13.855 1.00 94.43 31 MET E CA 1
ATOM 5910 C C . MET E 1 33 ? -15.801 -16.772 14.018 1.00 92.57 31 MET E C 1
ATOM 5911 O O . MET E 1 33 ? -16.363 -16.688 15.112 1.00 93.22 31 MET E O 1
ATOM 5916 N N . VAL E 1 34 ? -16.422 -17.184 12.918 1.00 89.73 32 VAL E N 1
ATOM 5917 C CA . VAL E 1 34 ? -17.815 -17.616 12.941 1.00 81.86 32 VAL E CA 1
ATOM 5918 C C . VAL E 1 34 ? -17.926 -19.129 12.782 1.00 82.37 32 VAL E C 1
ATOM 5919 O O . VAL E 1 34 ? -17.418 -19.701 11.817 1.00 79.32 32 VAL E O 1
ATOM 5923 N N . MET E 1 35 ? -18.592 -19.772 13.736 1.00 85.74 33 MET E N 1
ATOM 5924 C CA . MET E 1 35 ? -18.893 -21.195 13.635 1.00 89.23 33 MET E CA 1
ATOM 5925 C C . MET E 1 35 ? -20.318 -21.423 13.144 1.00 90.39 33 MET E C 1
ATOM 5926 O O . MET E 1 35 ? -21.280 -20.984 13.774 1.00 85.68 33 MET E O 1
ATOM 5931 N N . LEU E 1 36 ? -20.447 -22.113 12.015 1.00 89.27 34 LEU E N 1
ATOM 5932 C CA . LEU E 1 36 ? -21.730 -22.236 11.334 1.00 89.58 34 LEU E CA 1
ATOM 5933 C C . LEU E 1 36 ? -22.482 -23.481 11.794 1.00 90.97 34 LEU E C 1
ATOM 5934 O O . LEU E 1 36 ? -23.394 -23.398 12.616 1.00 98.77 34 LEU E O 1
ATOM 5939 N N . GLU E 1 37 ? -22.092 -24.633 11.259 1.00 86.13 35 GLU E N 1
ATOM 5940 C CA . GLU E 1 37 ? -22.728 -25.896 11.613 1.00 85.74 35 GLU E CA 1
ATOM 5941 C C . GLU E 1 37 ? -21.953 -26.615 12.713 1.00 77.30 35 GLU E C 1
ATOM 5942 O O . GLU E 1 37 ? -20.725 -26.684 12.675 1.00 83.85 35 GLU E O 1
ATOM 5948 N N . THR E 1 38 ? -22.679 -27.148 13.690 1.00 74.82 36 THR E N 1
ATOM 5949 C CA . THR E 1 38 ? -22.058 -27.792 14.841 1.00 71.87 36 THR E CA 1
ATOM 5950 C C . THR E 1 38 ? -22.953 -28.950 15.289 1.00 76.07 36 THR E C 1
ATOM 5951 O O . THR E 1 38 ? -24.153 -28.959 15.006 1.00 79.30 36 THR E O 1
ATOM 5955 N N . HIS E 1 39 ? -22.365 -29.926 15.974 1.00 74.76 37 HIS E N 1
ATOM 5956 C CA . HIS E 1 39 ? -23.124 -30.984 16.627 1.00 77.55 37 HIS E CA 1
ATOM 5957 C C . HIS E 1 39 ? -23.090 -30.706 18.124 1.00 79.96 37 HIS E C 1
ATOM 5958 O O . HIS E 1 39 ? -22.040 -30.367 18.661 1.00 84.76 37 HIS E O 1
ATOM 5965 N N . VAL E 1 40 ? -24.228 -30.859 18.799 1.00 85.08 38 VAL E N 1
ATOM 5966 C CA . VAL E 1 40 ? -24.337 -30.481 20.213 1.00 79.06 38 VAL E CA 1
ATOM 5967 C C . VAL E 1 40 ? -23.439 -31.312 21.131 1.00 78.32 38 VAL E C 1
ATOM 5968 O O . VAL E 1 40 ? -22.961 -30.812 22.146 1.00 86.94 38 VAL E O 1
ATOM 5972 N N . ALA E 1 41 ? -23.186 -32.564 20.748 1.00 84.69 39 ALA E N 1
ATOM 5973 C CA . ALA E 1 41 ? -22.310 -33.460 21.512 1.00 84.52 39 ALA E CA 1
ATOM 5974 C C . ALA E 1 41 ? -20.853 -33.020 21.444 1.00 83.90 39 ALA E C 1
ATOM 5975 O O . ALA E 1 41 ? -20.100 -33.228 22.398 1.00 91.75 39 ALA E O 1
ATOM 5977 N N . GLN E 1 42 ? -20.477 -32.399 20.324 1.00 78.65 40 GLN E N 1
ATOM 5978 C CA . GLN E 1 42 ? -19.117 -31.894 20.106 1.00 83.75 40 GLN E CA 1
ATOM 5979 C C . GLN E 1 42 ? -18.943 -30.414 20.448 1.00 82.46 40 GLN E C 1
ATOM 5980 O O . GLN E 1 42 ? -17.810 -29.931 20.543 1.00 85.40 40 GLN E O 1
ATOM 5986 N N . LEU E 1 43 ? -20.060 -29.707 20.627 1.00 80.71 41 LEU E N 1
ATOM 5987 C CA . LEU E 1 43 ? -20.082 -28.235 20.654 1.00 77.93 41 LEU E CA 1
ATOM 5988 C C . LEU E 1 43 ? -19.085 -27.548 21.608 1.00 82.67 41 LEU E C 1
ATOM 5989 O O . LEU E 1 43 ? -18.261 -26.749 21.153 1.00 77.87 41 LEU E O 1
ATOM 5994 N N . LYS E 1 44 ? -19.168 -27.865 22.904 1.00 84.25 42 LYS E N 1
ATOM 5995 C CA . LYS E 1 44 ? -18.274 -27.310 23.927 1.00 83.27 42 LYS E CA 1
ATOM 5996 C C . LYS E 1 44 ? -16.808 -27.553 23.594 1.00 81.78 42 LYS E C 1
ATOM 5997 O O . LYS E 1 44 ? -15.992 -26.638 23.689 1.00 82.84 42 LYS E O 1
ATOM 6003 N N . ALA E 1 45 ? -16.493 -28.779 23.182 1.00 80.34 43 ALA E N 1
ATOM 6004 C CA . ALA E 1 45 ? -15.133 -29.143 22.802 1.00 82.24 43 ALA E CA 1
ATOM 6005 C C . ALA E 1 45 ? -14.595 -28.253 21.689 1.00 85.43 43 ALA E C 1
ATOM 6006 O O . ALA E 1 45 ? -13.485 -27.745 21.802 1.00 91.60 43 ALA E O 1
ATOM 6008 N N . LEU E 1 46 ? -15.395 -28.044 20.644 1.00 89.87 44 LEU E N 1
ATOM 6009 C CA . LEU E 1 46 ? -14.998 -27.204 19.509 1.00 88.78 44 LEU E CA 1
ATOM 6010 C C . LEU E 1 46 ? -14.806 -25.738 19.891 1.00 89.83 44 LEU E C 1
ATOM 6011 O O . LEU E 1 46 ? -13.857 -25.102 19.445 1.00 95.51 44 LEU E O 1
ATOM 6016 N N . VAL E 1 47 ? -15.697 -25.210 20.724 1.00 89.12 45 VAL E N 1
ATOM 6017 C CA . VAL E 1 47 ? -15.620 -23.809 21.137 1.00 88.77 45 VAL E CA 1
ATOM 6018 C C . VAL E 1 47 ? -14.384 -23.558 22.004 1.00 91.62 45 VAL E C 1
ATOM 6019 O O . VAL E 1 47 ? -13.553 -22.713 21.665 1.00 90.37 45 VAL E O 1
ATOM 6023 N N . LYS E 1 48 ? -14.256 -24.331 23.084 1.00 95.07 46 LYS E N 1
ATOM 6024 C CA . LYS E 1 48 ? -13.175 -24.182 24.062 1.00 96.10 46 LYS E CA 1
ATOM 6025 C C . LYS E 1 48 ? -11.778 -24.488 23.514 1.00 93.96 46 LYS E C 1
ATOM 6026 O O . LYS E 1 48 ? -10.786 -24.003 24.056 1.00 95.36 46 LYS E O 1
ATOM 6032 N N . TYR E 1 49 ? -11.712 -25.276 22.442 1.00 91.70 47 TYR E N 1
ATOM 6033 C CA . TYR E 1 49 ? -10.457 -25.529 21.734 1.00 91.41 47 TYR E CA 1
ATOM 6034 C C . TYR E 1 49 ? -9.982 -24.283 20.993 1.00 90.60 47 TYR E C 1
ATOM 6035 O O . TYR E 1 49 ? -8.836 -23.867 21.156 1.00 100.79 47 TYR E O 1
ATOM 6044 N N . ALA E 1 50 ? -10.872 -23.685 20.202 1.00 92.73 48 ALA E N 1
ATOM 6045 C CA . ALA E 1 50 ? -10.578 -22.456 19.452 1.00 89.80 48 ALA E CA 1
ATOM 6046 C C . ALA E 1 50 ? -10.226 -21.285 20.363 1.00 88.29 48 ALA E C 1
ATOM 6047 O O . ALA E 1 50 ? -9.449 -20.407 19.983 1.00 85.95 48 ALA E O 1
ATOM 6049 N N . GLN E 1 51 ? -10.800 -21.290 21.565 1.00 83.79 49 GLN E N 1
ATOM 6050 C CA . GLN E 1 51 ? -10.572 -20.241 22.544 1.00 82.44 49 GLN E CA 1
ATOM 6051 C C . GLN E 1 51 ? -9.215 -20.387 23.220 1.00 89.48 49 GLN E C 1
ATOM 6052 O O . GLN E 1 51 ? -8.551 -19.387 23.516 1.00 91.11 49 GLN E O 1
ATOM 6058 N N . ALA E 1 52 ? -8.811 -21.637 23.444 1.00 89.17 50 ALA E N 1
ATOM 6059 C CA . ALA E 1 52 ? -7.469 -21.962 23.924 1.00 85.49 50 ALA E CA 1
ATOM 6060 C C . ALA E 1 52 ? -6.424 -21.615 22.863 1.00 86.24 50 ALA E C 1
ATOM 6061 O O . ALA E 1 52 ? -5.317 -21.179 23.187 1.00 88.03 50 ALA E O 1
ATOM 6063 N N . GLY E 1 53 ? -6.797 -21.787 21.597 1.00 86.02 51 GLY E N 1
ATOM 6064 C CA . GLY E 1 53 ? -5.969 -21.366 20.471 1.00 88.11 51 GLY E CA 1
ATOM 6065 C C . GLY E 1 53 ? -6.000 -19.867 20.227 1.00 88.31 51 GLY E C 1
ATOM 6066 O O . GLY E 1 53 ? -5.572 -19.401 19.172 1.00 89.25 51 GLY E O 1
ATOM 6067 N N . GLY E 1 54 ? -6.531 -19.115 21.190 1.00 88.88 52 GLY E N 1
ATOM 6068 C CA . GLY E 1 54 ? -6.469 -17.656 21.179 1.00 89.13 52 GLY E CA 1
ATOM 6069 C C . GLY E 1 54 ? -7.560 -16.958 20.392 1.00 92.04 52 GLY E C 1
ATOM 6070 O O . GLY E 1 54 ? -7.602 -15.727 20.353 1.00 92.13 52 GLY E O 1
ATOM 6071 N N . LYS E 1 55 ? -8.445 -17.737 19.771 1.00 95.92 53 LYS E N 1
ATOM 6072 C CA . LYS E 1 55 ? -9.521 -17.178 18.946 1.00 95.12 53 LYS E CA 1
ATOM 6073 C C . LYS E 1 55 ? -10.774 -16.871 19.766 1.00 92.28 53 LYS E C 1
ATOM 6074 O O . LYS E 1 55 ? -10.903 -17.289 20.917 1.00 90.34 53 LYS E O 1
ATOM 6080 N N . LYS E 1 56 ? -11.677 -16.105 19.166 1.00 91.65 54 LYS E N 1
ATOM 6081 C CA . LYS E 1 56 ? -12.949 -15.771 19.787 1.00 93.16 54 LYS E CA 1
ATOM 6082 C C . LYS E 1 56 ? -14.069 -16.185 18.841 1.00 86.82 54 LYS E C 1
ATOM 6083 O O . LYS E 1 56 ? -14.032 -15.875 17.645 1.00 81.72 54 LYS E O 1
ATOM 6089 N N . VAL E 1 57 ? -15.050 -16.902 19.381 1.00 84.19 55 VAL E N 1
ATOM 6090 C CA . VAL E 1 57 ? -16.040 -17.593 18.558 1.00 82.12 55 VAL E CA 1
ATOM 6091 C C . VAL E 1 57 ? -17.392 -16.898 18.567 1.00 86.39 55 VAL E C 1
ATOM 6092 O O . VAL E 1 57 ? -17.966 -16.650 19.625 1.00 92.61 55 VAL E O 1
ATOM 6096 N N . LEU E 1 58 ? -17.883 -16.572 17.375 1.00 85.84 56 LEU E N 1
ATOM 6097 C CA . LEU E 1 58 ? -19.256 -16.129 17.200 1.00 81.23 56 LEU E CA 1
ATOM 6098 C C . LEU E 1 58 ? -20.030 -17.322 16.676 1.00 84.14 56 LEU E C 1
ATOM 6099 O O . LEU E 1 58 ? -19.872 -17.708 15.516 1.00 82.53 56 LEU E O 1
ATOM 6104 N N . LEU E 1 59 ? -20.850 -17.914 17.544 1.00 82.74 57 LEU E N 1
ATOM 6105 C CA . LEU E 1 59 ? -21.536 -19.175 17.246 1.00 81.74 57 LEU E CA 1
ATOM 6106 C C . LEU E 1 59 ? -22.996 -19.011 16.802 1.00 81.88 57 LEU E C 1
ATOM 6107 O O . LEU E 1 59 ? -23.786 -18.345 17.473 1.00 82.67 57 LEU E O 1
ATOM 6112 N N . HIS E 1 60 ? -23.331 -19.639 15.671 1.00 80.22 58 HIS E N 1
ATOM 6113 C CA . HIS E 1 60 ? -24.709 -19.745 15.185 1.00 79.64 58 HIS E CA 1
ATOM 6114 C C . HIS E 1 60 ? -25.555 -20.634 16.074 1.00 78.61 58 HIS E C 1
ATOM 6115 O O . HIS E 1 60 ? -25.407 -21.863 16.070 1.00 87.77 58 HIS E O 1
ATOM 6122 N N . ALA E 1 61 ? -26.449 -20.002 16.827 1.00 69.92 59 ALA E N 1
ATOM 6123 C CA . ALA E 1 61 ? -27.372 -20.712 17.701 1.00 73.78 59 ALA E CA 1
ATOM 6124 C C . ALA E 1 61 ? -28.422 -21.504 16.912 1.00 71.03 59 ALA E C 1
ATOM 6125 O O . ALA E 1 61 ? -28.991 -22.463 17.421 1.00 82.40 59 ALA E O 1
ATOM 6127 N N . ASP E 1 62 ? -28.651 -21.105 15.666 1.00 71.13 60 ASP E N 1
ATOM 6128 C CA . ASP E 1 62 ? -29.615 -21.754 14.790 1.00 75.61 60 ASP E CA 1
ATOM 6129 C C . ASP E 1 62 ? -29.102 -23.049 14.131 1.00 83.87 60 ASP E C 1
ATOM 6130 O O . ASP E 1 62 ? -29.897 -23.823 13.584 1.00 91.09 60 ASP E O 1
ATOM 6135 N N . LEU E 1 63 ? -27.791 -23.289 14.167 1.00 78.91 61 LEU E N 1
ATOM 6136 C CA . LEU E 1 63 ? -27.217 -24.399 13.394 1.00 73.59 61 LEU E CA 1
ATOM 6137 C C . LEU E 1 63 ? -26.542 -25.479 14.246 1.00 75.39 61 LEU E C 1
ATOM 6138 O O . LEU E 1 63 ? -25.680 -26.215 13.762 1.00 81.19 61 LEU E O 1
ATOM 6143 N N . VAL E 1 64 ? -26.961 -25.582 15.504 1.00 71.29 62 VAL E N 1
ATOM 6144 C CA . VAL E 1 64 ? -26.466 -26.603 16.425 1.00 68.73 62 VAL E CA 1
ATOM 6145 C C . VAL E 1 64 ? -27.394 -27.831 16.398 1.00 78.45 62 VAL E C 1
ATOM 6146 O O . VAL E 1 64 ? -28.477 -27.826 17.004 1.00 80.78 62 VAL E O 1
ATOM 6150 N N . ASN E 1 65 ? -26.966 -28.877 15.690 1.00 74.02 63 ASN E N 1
ATOM 6151 C CA . ASN E 1 65 ? -27.757 -30.101 15.561 1.00 62.53 63 ASN E CA 1
ATOM 6152 C C . ASN E 1 65 ? -27.929 -30.774 16.917 1.00 61.31 63 ASN E C 1
ATOM 6153 O O . ASN E 1 65 ? -26.948 -31.078 17.583 1.00 76.78 63 ASN E O 1
ATOM 6158 N N . GLY E 1 66 ? -29.176 -30.983 17.321 1.00 63.97 64 GLY E N 1
ATOM 6159 C CA . GLY E 1 66 ? -29.497 -31.600 18.606 1.00 62.58 64 GLY E CA 1
ATOM 6160 C C . GLY E 1 66 ? -30.043 -30.585 19.596 1.00 64.95 64 GLY E C 1
ATOM 6161 O O . GLY E 1 66 ? -30.744 -30.931 20.547 1.00 69.74 64 GLY E O 1
ATOM 6162 N N . LEU E 1 67 ? -29.723 -29.320 19.367 1.00 60.41 65 LEU E N 1
ATOM 6163 C CA . LEU E 1 67 ? -30.095 -28.277 20.297 1.00 65.96 65 LEU E CA 1
ATOM 6164 C C . LEU E 1 67 ? -31.042 -27.264 19.652 1.00 69.61 65 LEU E C 1
ATOM 6165 O O . LEU E 1 67 ? -30.824 -26.820 18.516 1.00 68.28 65 LEU E O 1
ATOM 6170 N N . LYS E 1 68 ? -32.079 -26.886 20.396 1.00 67.99 66 LYS E N 1
ATOM 6171 C CA . LYS E 1 68 ? -33.038 -25.872 19.953 1.00 73.99 66 LYS E CA 1
ATOM 6172 C C . LYS E 1 68 ? -32.434 -24.456 19.989 1.00 78.34 66 LYS E C 1
ATOM 6173 O O . LYS E 1 68 ? -31.212 -24.283 20.128 1.00 78.22 66 LYS E O 1
ATOM 6179 N N . ASN E 1 69 ? -33.285 -23.448 19.828 1.00 76.98 67 ASN E N 1
ATOM 6180 C CA . ASN E 1 69 ? -32.892 -22.069 20.130 1.00 80.31 67 ASN E CA 1
ATOM 6181 C C . ASN E 1 69 ? -33.930 -21.395 21.022 1.00 78.41 67 ASN E C 1
ATOM 6182 O O . ASN E 1 69 ? -34.110 -20.174 21.005 1.00 81.70 67 ASN E O 1
ATOM 6187 N N . ASP E 1 70 ? -34.606 -22.251 21.789 1.00 80.27 68 ASP E N 1
ATOM 6188 C CA . ASP E 1 70 ? -35.334 -21.918 23.007 1.00 76.56 68 ASP E CA 1
ATOM 6189 C C . ASP E 1 70 ? -34.504 -21.012 23.904 1.00 78.96 68 ASP E C 1
ATOM 6190 O O . ASP E 1 70 ? -33.275 -20.987 23.807 1.00 78.92 68 ASP E O 1
ATOM 6195 N N . ASP E 1 71 ? -35.173 -20.311 24.813 1.00 78.67 69 ASP E N 1
ATOM 6196 C CA . ASP E 1 71 ? -34.484 -19.562 25.851 1.00 77.09 69 ASP E CA 1
ATOM 6197 C C . ASP E 1 71 ? -33.566 -20.473 26.683 1.00 78.81 69 ASP E C 1
ATOM 6198 O O . ASP E 1 71 ? -32.446 -20.077 27.016 1.00 77.91 69 ASP E O 1
ATOM 6203 N N . TYR E 1 72 ? -34.038 -21.693 26.977 1.00 81.56 70 TYR E N 1
ATOM 6204 C CA . TYR E 1 72 ? -33.263 -22.731 27.682 1.00 72.55 70 TYR E CA 1
ATOM 6205 C C . TYR E 1 72 ? -31.972 -23.086 26.952 1.00 68.75 70 TYR E C 1
ATOM 6206 O O . TYR E 1 72 ? -30.928 -23.254 27.575 1.00 71.25 70 TYR E O 1
ATOM 6215 N N . ALA E 1 73 ? -32.070 -23.231 25.633 1.00 69.14 71 ALA E N 1
ATOM 6216 C CA . ALA E 1 73 ? -30.929 -23.535 24.774 1.00 63.65 71 ALA E CA 1
ATOM 6217 C C . ALA E 1 73 ? -29.930 -22.388 24.756 1.00 70.83 71 ALA E C 1
ATOM 6218 O O . ALA E 1 73 ? -28.721 -22.620 24.726 1.00 78.70 71 ALA E O 1
ATOM 6220 N N . ILE E 1 74 ? -30.442 -21.156 24.774 1.00 72.33 72 ILE E N 1
ATOM 6221 C CA . ILE E 1 74 ? -29.596 -19.962 24.843 1.00 69.87 72 ILE E CA 1
ATOM 6222 C C . ILE E 1 74 ? -28.963 -19.814 26.243 1.00 70.46 72 ILE E C 1
ATOM 6223 O O . ILE E 1 74 ? -27.795 -19.438 26.347 1.00 77.03 72 ILE E O 1
ATOM 6228 N N . ASP E 1 75 ? -29.707 -20.160 27.300 1.00 70.81 73 ASP E N 1
ATOM 6229 C CA . ASP E 1 75 ? -29.161 -20.233 28.671 1.00 72.09 73 ASP E CA 1
ATOM 6230 C C . ASP E 1 75 ? -27.968 -21.175 28.715 1.00 77.87 73 ASP E C 1
ATOM 6231 O O . ASP E 1 75 ? -26.946 -20.882 29.340 1.00 82.35 73 ASP E O 1
ATOM 6236 N N . PHE E 1 76 ? -28.129 -22.305 28.032 1.00 77.43 74 PHE E N 1
ATOM 6237 C CA . PHE E 1 76 ? -27.121 -23.341 27.914 1.00 75.16 74 PHE E CA 1
ATOM 6238 C C . PHE E 1 76 ? -25.871 -22.814 27.232 1.00 78.85 74 PHE E C 1
ATOM 6239 O O . PHE E 1 76 ? -24.760 -23.059 27.700 1.00 80.63 74 PHE E O 1
ATOM 6247 N N . LEU E 1 77 ? -26.060 -22.072 26.144 1.00 76.70 75 LEU E N 1
ATOM 6248 C CA . LEU E 1 77 ? -24.941 -21.509 25.395 1.00 78.87 75 LEU E CA 1
ATOM 6249 C C . LEU E 1 77 ? -24.195 -20.437 26.177 1.00 81.90 75 LEU E C 1
ATOM 6250 O O . LEU E 1 77 ? -23.004 -20.230 25.967 1.00 85.61 75 LEU E O 1
ATOM 6255 N N . CYS E 1 78 ? -24.900 -19.769 27.082 1.00 79.18 76 CYS E N 1
ATOM 6256 C CA . CYS E 1 78 ? -24.343 -18.640 27.806 1.00 83.79 76 CYS E CA 1
ATOM 6257 C C . CYS E 1 78 ? -23.733 -19.000 29.159 1.00 89.21 76 CYS E C 1
ATOM 6258 O O . CYS E 1 78 ? -22.869 -18.276 29.661 1.00 88.17 76 CYS E O 1
ATOM 6261 N N . THR E 1 79 ? -24.195 -20.100 29.751 1.00 89.10 77 THR E N 1
ATOM 6262 C CA . THR E 1 79 ? -23.730 -20.517 31.075 1.00 87.05 77 THR E CA 1
ATOM 6263 C C . THR E 1 79 ? -22.936 -21.821 31.058 1.00 85.61 77 THR E C 1
ATOM 6264 O O . THR E 1 79 ? -22.363 -22.207 32.077 1.00 86.70 77 THR E O 1
ATOM 6268 N N . GLU E 1 80 ? -22.909 -22.513 29.922 1.00 85.97 78 GLU E N 1
ATOM 6269 C CA . GLU E 1 80 ? -22.167 -23.775 29.844 1.00 84.89 78 GLU E CA 1
ATOM 6270 C C . GLU E 1 80 ? -21.214 -23.917 28.655 1.00 80.30 78 GLU E C 1
ATOM 6271 O O . GLU E 1 80 ? -20.203 -24.596 28.773 1.00 85.21 78 GLU E O 1
ATOM 6277 N N . ILE E 1 81 ? -21.529 -23.295 27.520 1.00 84.27 79 ILE E N 1
ATOM 6278 C CA . ILE E 1 81 ? -20.670 -23.401 26.329 1.00 81.69 79 ILE E CA 1
ATOM 6279 C C . ILE E 1 81 ? -19.799 -22.158 26.176 1.00 84.29 79 ILE E C 1
ATOM 6280 O O . ILE E 1 81 ? -18.604 -22.264 25.885 1.00 93.53 79 ILE E O 1
ATOM 6285 N N . CYS E 1 82 ? -20.407 -20.997 26.412 1.00 82.06 80 CYS E N 1
ATOM 6286 C CA . CYS E 1 82 ? -19.723 -19.697 26.460 1.00 81.03 80 CYS E CA 1
ATOM 6287 C C . CYS E 1 82 ? -18.854 -19.373 25.247 1.00 77.45 80 CYS E C 1
ATOM 6288 O O . CYS E 1 82 ? -17.631 -19.349 25.362 1.00 76.33 80 CYS E O 1
ATOM 6291 N N . PRO E 1 83 ? -19.471 -19.133 24.074 1.00 80.80 81 PRO E N 1
ATOM 6292 C CA . PRO E 1 83 ? -18.660 -18.538 23.023 1.00 83.24 81 PRO E CA 1
ATOM 6293 C C . PRO E 1 83 ? -18.384 -17.065 23.321 1.00 85.63 81 PRO E C 1
ATOM 6294 O O . PRO E 1 83 ? -18.418 -16.649 24.477 1.00 95.07 81 PRO E O 1
ATOM 6298 N N . ASP E 1 84 ? -18.095 -16.280 22.299 1.00 85.79 82 ASP E N 1
ATOM 6299 C CA . ASP E 1 84 ? -17.787 -14.880 22.520 1.00 87.86 82 ASP E CA 1
ATOM 6300 C C . ASP E 1 84 ? -18.881 -14.028 21.913 1.00 92.90 82 ASP E C 1
ATOM 6301 O O . ASP E 1 84 ? -18.921 -12.812 22.093 1.00 94.07 82 ASP E O 1
ATOM 6306 N N . GLY E 1 85 ? -19.786 -14.703 21.215 1.00 98.46 83 GLY E N 1
ATOM 6307 C CA . GLY E 1 85 ? -20.878 -14.060 20.523 1.00 95.96 83 GLY E CA 1
ATOM 6308 C C . GLY E 1 85 ? -21.856 -15.069 19.969 1.00 97.83 83 GLY E C 1
ATOM 6309 O O . GLY E 1 85 ? -21.509 -16.226 19.724 1.00 94.87 83 GLY E O 1
ATOM 6310 N N . ILE E 1 86 ? -23.088 -14.611 19.779 1.00 98.45 84 ILE E N 1
ATOM 6311 C CA . ILE E 1 86 ? -24.174 -15.435 19.282 1.00 89.94 84 ILE E CA 1
ATOM 6312 C C . ILE E 1 86 ? -24.776 -14.782 18.047 1.00 88.82 84 ILE E C 1
ATOM 6313 O O . ILE E 1 86 ? -25.199 -13.624 18.082 1.00 89.49 84 ILE E O 1
ATOM 6318 N N . ILE E 1 87 ? -24.778 -15.525 16.948 1.00 85.76 85 ILE E N 1
ATOM 6319 C CA . ILE E 1 87 ? -25.539 -15.143 15.772 1.00 81.89 85 ILE E CA 1
ATOM 6320 C C . ILE E 1 87 ? -26.829 -15.966 15.712 1.00 82.20 85 ILE E C 1
ATOM 6321 O O . ILE E 1 87 ? -26.800 -17.196 15.682 1.00 86.03 85 ILE E O 1
ATOM 6326 N N . SER E 1 88 ? -27.965 -15.280 15.737 1.00 84.22 86 SER E N 1
ATOM 6327 C CA . SER E 1 88 ? -29.247 -15.936 15.527 1.00 80.65 86 SER E CA 1
ATOM 6328 C C . SER E 1 88 ? -30.134 -15.094 14.640 1.00 76.97 86 SER E C 1
ATOM 6329 O O . SER E 1 88 ? -29.948 -13.889 14.525 1.00 77.02 86 SER E O 1
ATOM 6332 N N . THR E 1 89 ? -31.104 -15.750 14.018 1.00 85.04 87 THR E N 1
ATOM 6333 C CA . THR E 1 89 ? -32.118 -15.076 13.221 1.00 81.14 87 THR E CA 1
ATOM 6334 C C . THR E 1 89 ? -33.334 -14.773 14.098 1.00 74.77 87 THR E C 1
ATOM 6335 O O . THR E 1 89 ? -34.176 -13.946 13.756 1.00 83.78 87 THR E O 1
ATOM 6339 N N . ARG E 1 90 ? -33.384 -15.431 15.252 1.00 73.40 88 ARG E N 1
ATOM 6340 C CA . ARG E 1 90 ? -34.540 -15.436 16.128 1.00 68.84 88 ARG E CA 1
ATOM 6341 C C . ARG E 1 90 ? -34.386 -14.358 17.198 1.00 74.87 88 ARG E C 1
ATOM 6342 O O . ARG E 1 90 ? -33.380 -14.321 17.908 1.00 86.99 88 ARG E O 1
ATOM 6350 N N . GLY E 1 91 ? -35.388 -13.491 17.312 1.00 75.22 89 GLY E N 1
ATOM 6351 C CA . GLY E 1 91 ? -35.328 -12.329 18.200 1.00 73.94 89 GLY E CA 1
ATOM 6352 C C . GLY E 1 91 ? -35.342 -12.625 19.689 1.00 77.90 89 GLY E C 1
ATOM 6353 O O . GLY E 1 91 ? -34.826 -11.841 20.488 1.00 83.76 89 GLY E O 1
ATOM 6354 N N . ASN E 1 92 ? -35.929 -13.754 20.071 1.00 76.79 90 ASN E N 1
ATOM 6355 C CA . ASN E 1 92 ? -35.976 -14.135 21.482 1.00 84.98 90 ASN E CA 1
ATOM 6356 C C . ASN E 1 92 ? -34.650 -14.718 21.954 1.00 84.63 90 ASN E C 1
ATOM 6357 O O . ASN E 1 92 ? -34.362 -14.724 23.152 1.00 84.99 90 ASN E O 1
ATOM 6362 N N . ALA E 1 93 ? -33.851 -15.202 21.002 1.00 85.06 91 ALA E N 1
ATOM 6363 C CA . ALA E 1 93 ? -32.499 -15.679 21.275 1.00 82.38 91 ALA E CA 1
ATOM 6364 C C . ALA E 1 93 ? -31.570 -14.505 21.531 1.00 85.48 91 ALA E C 1
ATOM 6365 O O . ALA E 1 93 ? -30.736 -14.554 22.438 1.00 90.76 91 ALA E O 1
ATOM 6367 N N . ILE E 1 94 ? -31.727 -13.458 20.721 1.00 82.94 92 ILE E N 1
ATOM 6368 C CA . ILE E 1 94 ? -30.956 -12.224 20.847 1.00 81.80 92 ILE E CA 1
ATOM 6369 C C . ILE E 1 94 ? -31.252 -11.583 22.194 1.00 81.64 92 ILE E C 1
ATOM 6370 O O . ILE E 1 94 ? -30.351 -11.114 22.893 1.00 87.36 92 ILE E O 1
ATOM 6375 N N . MET E 1 95 ? -32.524 -11.603 22.564 1.00 79.71 93 MET E N 1
ATOM 6376 C CA . MET E 1 95 ? -32.964 -11.005 23.808 1.00 78.40 93 MET E CA 1
ATOM 6377 C C . MET E 1 95 ? -32.600 -11.774 25.073 1.00 76.80 93 MET E C 1
ATOM 6378 O O . MET E 1 95 ? -32.533 -11.188 26.146 1.00 87.83 93 MET E O 1
ATOM 6383 N N . LYS E 1 96 ? -32.355 -13.078 24.941 1.00 80.21 94 LYS E N 1
ATOM 6384 C CA . LYS E 1 96 ? -31.861 -13.897 26.052 1.00 75.37 94 LYS E CA 1
ATOM 6385 C C . LYS E 1 96 ? -30.335 -13.818 26.160 1.00 76.22 94 LYS E C 1
ATOM 6386 O O . LYS E 1 96 ? -29.775 -13.972 27.246 1.00 82.92 94 LYS E O 1
ATOM 6392 N N . ALA E 1 97 ? -29.670 -13.587 25.033 1.00 75.79 95 ALA E N 1
ATOM 6393 C CA . ALA E 1 97 ? -28.221 -13.413 25.017 1.00 78.79 95 ALA E CA 1
ATOM 6394 C C . ALA E 1 97 ? -27.811 -12.118 25.730 1.00 82.65 95 ALA E C 1
ATOM 6395 O O . ALA E 1 97 ? -26.866 -12.116 26.516 1.00 87.02 95 ALA E O 1
ATOM 6397 N N . LYS E 1 98 ? -28.547 -11.036 25.476 1.00 85.11 96 LYS E N 1
ATOM 6398 C CA . LYS E 1 98 ? -28.334 -9.762 26.163 1.00 87.16 96 LYS E CA 1
ATOM 6399 C C . LYS E 1 98 ? -28.557 -9.853 27.680 1.00 90.16 96 LYS E C 1
ATOM 6400 O O . LYS E 1 98 ? -27.827 -9.222 28.450 1.00 93.21 96 LYS E O 1
ATOM 6406 N N . GLN E 1 99 ? -29.546 -10.645 28.100 1.00 83.48 97 GLN E N 1
ATOM 6407 C CA . GLN E 1 99 ? -29.793 -10.892 29.523 1.00 84.95 97 GLN E CA 1
ATOM 6408 C C . GLN E 1 99 ? -28.592 -11.546 30.210 1.00 89.20 97 GLN E C 1
ATOM 6409 O O . GLN E 1 99 ? -28.316 -11.271 31.376 1.00 93.20 97 GLN E O 1
ATOM 6415 N N . HIS E 1 100 ? -27.873 -12.390 29.471 1.00 89.30 98 HIS E N 1
ATOM 6416 C CA . HIS E 1 100 ? -26.647 -13.025 29.962 1.00 82.50 98 HIS E CA 1
ATOM 6417 C C . HIS E 1 100 ? -25.391 -12.227 29.629 1.00 77.15 98 HIS E C 1
ATOM 6418 O O . HIS E 1 100 ? -24.283 -12.759 29.709 1.00 82.76 98 HIS E O 1
ATOM 6425 N N . LYS E 1 101 ? -25.578 -10.964 29.248 1.00 77.60 99 LYS E N 1
ATOM 6426 C CA . LYS E 1 101 ? -24.496 -10.045 28.851 1.00 82.07 99 LYS E CA 1
ATOM 6427 C C . LYS E 1 101 ? -23.602 -10.586 27.724 1.00 80.69 99 LYS E C 1
ATOM 6428 O O . LYS E 1 101 ? -22.377 -10.429 27.761 1.00 89.05 99 LYS E O 1
ATOM 6434 N N . MET E 1 102 ? -24.225 -11.224 26.734 1.00 81.35 100 MET E N 1
ATOM 6435 C CA . MET E 1 102 ? -23.520 -11.787 25.577 1.00 80.58 100 MET E CA 1
ATOM 6436 C C . MET E 1 102 ? -23.563 -10.872 24.366 1.00 82.21 100 MET E C 1
ATOM 6437 O O . MET E 1 102 ? -24.468 -10.041 24.236 1.00 85.41 100 MET E O 1
ATOM 6442 N N . LEU E 1 103 ? -22.583 -11.041 23.480 1.00 82.97 101 LEU E N 1
ATOM 6443 C CA . LEU E 1 103 ? -22.554 -10.336 22.205 1.00 80.24 101 LEU E CA 1
ATOM 6444 C C . LEU E 1 103 ? -23.627 -10.974 21.346 1.00 82.02 101 LEU E C 1
ATOM 6445 O O . LEU E 1 103 ? -23.502 -12.122 20.921 1.00 82.22 101 LEU E O 1
ATOM 6450 N N . ALA E 1 104 ? -24.701 -10.228 21.120 1.00 84.96 102 ALA E N 1
ATOM 6451 C CA . ALA E 1 104 ? -25.834 -10.743 20.378 1.00 79.26 102 ALA E CA 1
ATOM 6452 C C . ALA E 1 104 ? -25.915 -10.072 19.016 1.00 81.65 102 ALA E C 1
ATOM 6453 O O . ALA E 1 104 ? -26.306 -8.907 18.907 1.00 84.21 102 ALA E O 1
ATOM 6455 N N . ILE E 1 105 ? -25.519 -10.814 17.986 1.00 81.87 103 ILE E N 1
ATOM 6456 C CA . ILE E 1 105 ? -25.642 -10.356 16.603 1.00 85.22 103 ILE E CA 1
ATOM 6457 C C . ILE E 1 105 ? -26.837 -10.995 15.875 1.00 81.84 103 ILE E C 1
ATOM 6458 O O . ILE E 1 105 ? -26.990 -12.219 15.847 1.00 77.62 103 ILE E O 1
ATOM 6463 N N . GLN E 1 106 ? -27.698 -10.148 15.319 1.00 76.13 104 GLN E N 1
ATOM 6464 C CA . GLN E 1 106 ? -28.894 -10.607 14.640 1.00 73.48 104 GLN E CA 1
ATOM 6465 C C . GLN E 1 106 ? -28.668 -10.804 13.147 1.00 82.43 104 GLN E C 1
ATOM 6466 O O . GLN E 1 106 ? -28.171 -9.911 12.458 1.00 79.28 104 GLN E O 1
ATOM 6472 N N . ARG E 1 107 ? -29.053 -11.979 12.657 1.00 82.93 105 ARG E N 1
ATOM 6473 C CA . ARG E 1 107 ? -28.906 -12.328 11.253 1.00 84.07 105 ARG E CA 1
ATOM 6474 C C . ARG E 1 107 ? -30.157 -11.933 10.490 1.00 88.05 105 ARG E C 1
ATOM 6475 O O . ARG E 1 107 ? -31.264 -12.041 11.011 1.00 93.92 105 ARG E O 1
ATOM 6483 N N . LEU E 1 108 ? -29.978 -11.486 9.250 1.00 89.55 106 LEU E N 1
ATOM 6484 C CA . LEU E 1 108 ? -31.089 -10.998 8.443 1.00 84.69 106 LEU E CA 1
ATOM 6485 C C . LEU E 1 108 ? -30.857 -11.232 6.951 1.00 83.56 106 LEU E C 1
ATOM 6486 O O . LEU E 1 108 ? -29.783 -10.933 6.429 1.00 89.09 106 LEU E O 1
ATOM 6491 N N . PHE E 1 109 ? -31.871 -11.764 6.274 1.00 83.04 107 PHE E N 1
ATOM 6492 C CA . PHE E 1 109 ? -31.800 -12.024 4.838 1.00 84.32 107 PHE E CA 1
ATOM 6493 C C . PHE E 1 109 ? -32.589 -10.981 4.051 1.00 90.29 107 PHE E C 1
ATOM 6494 O O . PHE E 1 109 ? -33.822 -10.918 4.144 1.00 87.86 107 PHE E O 1
ATOM 6502 N N . MET E 1 110 ? -31.870 -10.162 3.288 1.00 95.11 108 MET E N 1
ATOM 6503 C CA . MET E 1 110 ? -32.489 -9.228 2.356 1.00 97.86 108 MET E CA 1
ATOM 6504 C C . MET E 1 110 ? -33.117 -10.056 1.242 1.00 98.83 108 MET E C 1
ATOM 6505 O O . MET E 1 110 ? -32.426 -10.519 0.337 1.00 104.62 108 MET E O 1
ATOM 6510 N N . ILE E 1 111 ? -34.424 -10.271 1.342 1.00 95.28 109 ILE E N 1
ATOM 6511 C CA . ILE E 1 111 ? -35.153 -11.103 0.391 1.00 95.08 109 ILE E CA 1
ATOM 6512 C C . ILE E 1 111 ? -36.137 -10.248 -0.397 1.00 90.55 109 ILE E C 1
ATOM 6513 O O . ILE E 1 111 ? -36.081 -10.204 -1.623 1.00 88.74 109 ILE E O 1
ATOM 6518 N N . ASP E 1 112 ? -37.041 -9.586 0.320 1.00 85.44 110 ASP E N 1
ATOM 6519 C CA . ASP E 1 112 ? -37.985 -8.644 -0.270 1.00 91.72 110 ASP E CA 1
ATOM 6520 C C . ASP E 1 112 ? -38.318 -7.549 0.731 1.00 93.43 110 ASP E C 1
ATOM 6521 O O . ASP E 1 112 ? -37.698 -7.474 1.791 1.00 95.84 110 ASP E O 1
ATOM 6526 N N . SER E 1 113 ? -39.298 -6.711 0.400 1.00 99.80 111 SER E N 1
ATOM 6527 C CA . SER E 1 113 ? -39.718 -5.627 1.290 1.00 105.52 111 SER E CA 1
ATOM 6528 C C . SER E 1 113 ? -40.410 -6.151 2.553 1.00 106.25 111 SER E C 1
ATOM 6529 O O . SER E 1 113 ? -40.330 -5.524 3.609 1.00 103.71 111 SER E O 1
ATOM 6532 N N . SER E 1 114 ? -41.071 -7.303 2.427 1.00 107.27 112 SER E N 1
ATOM 6533 C CA . SER E 1 114 ? -41.747 -7.968 3.542 1.00 105.21 112 SER E CA 1
ATOM 6534 C C . SER E 1 114 ? -40.766 -8.538 4.568 1.00 106.50 112 SER E C 1
ATOM 6535 O O . SER E 1 114 ? -41.071 -8.588 5.761 1.00 109.47 112 SER E O 1
ATOM 6538 N N . ALA E 1 115 ? -39.598 -8.976 4.103 1.00 102.28 113 ALA E N 1
ATOM 6539 C CA . ALA E 1 115 ? -38.537 -9.422 5.004 1.00 99.89 113 ALA E CA 1
ATOM 6540 C C . ALA E 1 115 ? -37.819 -8.223 5.610 1.00 99.50 113 ALA E C 1
ATOM 6541 O O . ALA E 1 115 ? -37.397 -8.276 6.764 1.00 106.03 113 ALA E O 1
ATOM 6543 N N . TYR E 1 116 ? -37.688 -7.152 4.827 1.00 93.05 114 TYR E N 1
ATOM 6544 C CA . TYR E 1 116 ? -37.036 -5.927 5.281 1.00 90.75 114 TYR E CA 1
ATOM 6545 C C . TYR E 1 116 ? -37.848 -5.238 6.378 1.00 94.90 114 TYR E C 1
ATOM 6546 O O . TYR E 1 116 ? -37.308 -4.929 7.439 1.00 100.01 114 TYR E O 1
ATOM 6555 N N . ASN E 1 117 ? -39.136 -5.009 6.115 1.00 96.63 115 ASN E N 1
ATOM 6556 C CA . ASN E 1 117 ? -40.038 -4.343 7.064 1.00 93.06 115 ASN E CA 1
ATOM 6557 C C . ASN E 1 117 ? -40.199 -5.091 8.384 1.00 91.01 115 ASN E C 1
ATOM 6558 O O . ASN E 1 117 ? -40.250 -4.472 9.445 1.00 94.45 115 ASN E O 1
ATOM 6563 N N . LYS E 1 118 ? -40.271 -6.418 8.317 1.00 88.91 116 LYS E N 1
ATOM 6564 C CA . LYS E 1 118 ? -40.318 -7.241 9.529 1.00 88.00 116 LYS E CA 1
ATOM 6565 C C . LYS E 1 118 ? -38.939 -7.329 10.186 1.00 83.08 116 LYS E C 1
ATOM 6566 O O . LYS E 1 118 ? -38.836 -7.429 11.406 1.00 83.41 116 LYS E O 1
ATOM 6572 N N . GLY E 1 119 ? -37.891 -7.270 9.368 1.00 76.98 117 GLY E N 1
ATOM 6573 C CA . GLY E 1 119 ? -36.520 -7.232 9.858 1.00 81.82 117 GLY E CA 1
ATOM 6574 C C . GLY E 1 119 ? -36.229 -5.964 10.639 1.00 83.51 117 GLY E C 1
ATOM 6575 O O . GLY E 1 119 ? -35.685 -6.024 11.738 1.00 83.24 117 GLY E O 1
ATOM 6576 N N . VAL E 1 120 ? -36.615 -4.816 10.087 1.00 85.36 118 VAL E N 1
ATOM 6577 C CA . VAL E 1 120 ? -36.390 -3.542 10.772 1.00 90.19 118 VAL E CA 1
ATOM 6578 C C . VAL E 1 120 ? -37.291 -3.372 11.995 1.00 87.55 118 VAL E C 1
ATOM 6579 O O . VAL E 1 120 ? -36.923 -2.672 12.934 1.00 93.77 118 VAL E O 1
ATOM 6583 N N . ALA E 1 121 ? -38.451 -4.026 11.988 1.00 82.83 119 ALA E N 1
ATOM 6584 C CA . ALA E 1 121 ? -39.319 -4.059 13.162 1.00 77.17 119 ALA E CA 1
ATOM 6585 C C . ALA E 1 121 ? -38.717 -4.955 14.233 1.00 77.40 119 ALA E C 1
ATOM 6586 O O . ALA E 1 121 ? -38.785 -4.635 15.416 1.00 80.37 119 ALA E O 1
ATOM 6588 N N . LEU E 1 122 ? -38.123 -6.071 13.813 1.00 77.84 120 LEU E N 1
ATOM 6589 C CA . LEU E 1 122 ? -37.504 -6.999 14.753 1.00 75.71 120 LEU E CA 1
ATOM 6590 C C . LEU E 1 122 ? -36.284 -6.376 15.423 1.00 75.14 120 LEU E C 1
ATOM 6591 O O . LEU E 1 122 ? -36.102 -6.525 16.628 1.00 80.36 120 LEU E O 1
ATOM 6596 N N . ILE E 1 123 ? -35.477 -5.671 14.632 1.00 75.08 121 ILE E N 1
ATOM 6597 C CA . ILE E 1 123 ? -34.297 -4.955 15.120 1.00 79.37 121 ILE E CA 1
ATOM 6598 C C . ILE E 1 123 ? -34.702 -3.842 16.093 1.00 80.27 121 ILE E C 1
ATOM 6599 O O . ILE E 1 123 ? -34.109 -3.698 17.161 1.00 84.05 121 ILE E O 1
ATOM 6604 N N . GLN E 1 124 ? -35.734 -3.089 15.715 1.00 91.41 122 GLN E N 1
ATOM 6605 C CA . GLN E 1 124 ? -36.375 -2.090 16.573 1.00 93.17 122 GLN E CA 1
ATOM 6606 C C . GLN E 1 124 ? -36.683 -2.714 17.941 1.00 91.77 122 GLN E C 1
ATOM 6607 O O . GLN E 1 124 ? -36.322 -2.162 18.982 1.00 91.24 122 GLN E O 1
ATOM 6613 N N . LYS E 1 125 ? -37.306 -3.890 17.911 1.00 89.92 123 LYS E N 1
ATOM 6614 C CA . LYS E 1 125 ? -37.811 -4.574 19.100 1.00 90.11 123 LYS E CA 1
ATOM 6615 C C . LYS E 1 125 ? -36.718 -5.193 20.001 1.00 89.66 123 LYS E C 1
ATOM 6616 O O . LYS E 1 125 ? -36.838 -5.161 21.231 1.00 85.73 123 LYS E O 1
ATOM 6622 N N . VAL E 1 126 ? -35.653 -5.733 19.409 1.00 88.91 124 VAL E N 1
ATOM 6623 C CA . VAL E 1 126 ? -34.662 -6.484 20.199 1.00 86.68 124 VAL E CA 1
ATOM 6624 C C . VAL E 1 126 ? -33.344 -5.748 20.472 1.00 87.82 124 VAL E C 1
ATOM 6625 O O . VAL E 1 126 ? -32.583 -6.150 21.360 1.00 84.35 124 VAL E O 1
ATOM 6629 N N . GLN E 1 127 ? -33.104 -4.667 19.728 1.00 88.25 125 GLN E N 1
ATOM 6630 C CA . GLN E 1 127 ? -31.863 -3.878 19.807 1.00 85.30 125 GLN E CA 1
ATOM 6631 C C . GLN E 1 127 ? -30.601 -4.732 19.973 1.00 82.05 125 GLN E C 1
ATOM 6632 O O . GLN E 1 127 ? -30.009 -4.772 21.060 1.00 81.22 125 GLN E O 1
ATOM 6638 N N . PRO E 1 128 ? -30.183 -5.414 18.897 1.00 74.00 126 PRO E N 1
ATOM 6639 C CA . PRO E 1 128 ? -29.027 -6.289 19.001 1.00 78.86 126 PRO E CA 1
ATOM 6640 C C . PRO E 1 128 ? -27.738 -5.470 18.979 1.00 84.78 126 PRO E C 1
ATOM 6641 O O . PRO E 1 128 ? -27.765 -4.297 18.597 1.00 91.35 126 PRO E O 1
ATOM 6645 N N . ASP E 1 129 ? -26.627 -6.080 19.387 1.00 85.35 127 ASP E N 1
ATOM 6646 C CA . ASP E 1 129 ? -25.332 -5.395 19.448 1.00 87.06 127 ASP E CA 1
ATOM 6647 C C . ASP E 1 129 ? -24.812 -5.052 18.055 1.00 94.33 127 ASP E C 1
ATOM 6648 O O . ASP E 1 129 ? -24.038 -4.106 17.878 1.00 100.06 127 ASP E O 1
ATOM 6653 N N . CYS E 1 130 ? -25.275 -5.827 17.078 1.00 93.85 128 CYS E N 1
ATOM 6654 C CA . CYS E 1 130 ? -24.763 -5.816 15.723 1.00 87.26 128 CYS E CA 1
ATOM 6655 C C . CYS E 1 130 ? -25.757 -6.587 14.854 1.00 82.55 128 CYS E C 1
ATOM 6656 O O . CYS E 1 130 ? -26.549 -7.362 15.379 1.00 77.83 128 CYS E O 1
ATOM 6659 N N . ILE E 1 131 ? -25.741 -6.362 13.540 1.00 84.96 129 ILE E N 1
ATOM 6660 C CA . ILE E 1 131 ? -26.552 -7.177 12.625 1.00 93.03 129 ILE E CA 1
ATOM 6661 C C . ILE E 1 131 ? -25.767 -7.792 11.467 1.00 90.29 129 ILE E C 1
ATOM 6662 O O . ILE E 1 131 ? -24.885 -7.161 10.905 1.00 84.78 129 ILE E O 1
ATOM 6667 N N . GLU E 1 132 ? -26.096 -9.029 11.117 1.00 92.10 130 GLU E N 1
ATOM 6668 C CA . GLU E 1 132 ? -25.513 -9.665 9.944 1.00 90.49 130 GLU E CA 1
ATOM 6669 C C . GLU E 1 132 ? -26.504 -9.634 8.786 1.00 88.43 130 GLU E C 1
ATOM 6670 O O . GLU E 1 132 ? -27.538 -10.303 8.824 1.00 88.90 130 GLU E O 1
ATOM 6676 N N . LEU E 1 133 ? -26.187 -8.839 7.769 1.00 88.06 131 LEU E N 1
ATOM 6677 C CA . LEU E 1 133 ? -27.001 -8.750 6.558 1.00 88.40 131 LEU E CA 1
ATOM 6678 C C . LEU E 1 133 ? -26.496 -9.685 5.474 1.00 85.67 131 LEU E C 1
ATOM 6679 O O . LEU E 1 133 ? -25.288 -9.781 5.239 1.00 84.44 131 LEU E O 1
ATOM 6684 N N . LEU E 1 134 ? -27.432 -10.374 4.822 1.00 85.92 132 LEU E N 1
ATOM 6685 C CA . LEU E 1 134 ? -27.124 -11.275 3.705 1.00 86.62 132 LEU E CA 1
ATOM 6686 C C . LEU E 1 134 ? -28.108 -11.063 2.556 1.00 89.63 132 LEU E C 1
ATOM 6687 O O . LEU E 1 134 ? -29.300 -10.874 2.801 1.00 90.51 132 LEU E O 1
ATOM 6692 N N . PRO E 1 135 ? -27.618 -11.081 1.297 1.00 93.46 133 PRO E N 1
ATOM 6693 C CA . PRO E 1 135 ? -26.216 -11.202 0.887 1.00 97.99 133 PRO E CA 1
ATOM 6694 C C . PRO E 1 135 ? -25.458 -9.902 1.135 1.00 95.74 133 PRO E C 1
ATOM 6695 O O . PRO E 1 135 ? -26.074 -8.863 1.349 1.00 100.47 133 PRO E O 1
ATOM 6699 N N . GLY E 1 136 ? -24.135 -9.968 1.128 1.00 97.05 134 GLY E N 1
ATOM 6700 C CA . GLY E 1 136 ? -23.322 -8.789 1.390 1.00 101.59 134 GLY E CA 1
ATOM 6701 C C . GLY E 1 136 ? -22.783 -8.123 0.141 1.00 103.48 134 GLY E C 1
ATOM 6702 O O . GLY E 1 136 ? -21.699 -7.538 0.163 1.00 105.67 134 GLY E O 1
ATOM 6703 N N . ILE E 1 137 ? -23.537 -8.209 -0.951 1.00 102.16 135 ILE E N 1
ATOM 6704 C CA . ILE E 1 137 ? -23.103 -7.628 -2.218 1.00 100.49 135 ILE E CA 1
ATOM 6705 C C . ILE E 1 137 ? -24.045 -6.555 -2.774 1.00 106.26 135 ILE E C 1
ATOM 6706 O O . ILE E 1 137 ? -23.836 -6.068 -3.885 1.00 112.12 135 ILE E O 1
ATOM 6711 N N . ILE E 1 138 ? -25.079 -6.201 -2.012 1.00 111.06 136 ILE E N 1
ATOM 6712 C CA . ILE E 1 138 ? -25.901 -5.032 -2.333 1.00 118.94 136 ILE E CA 1
ATOM 6713 C C . ILE E 1 138 ? -25.561 -3.931 -1.332 1.00 121.69 136 ILE E C 1
ATOM 6714 O O . ILE E 1 138 ? -26.162 -3.857 -0.254 1.00 124.30 136 ILE E O 1
ATOM 6719 N N . PRO E 1 139 ? -24.593 -3.070 -1.687 1.00 122.24 137 PRO E N 1
ATOM 6720 C CA . PRO E 1 139 ? -24.010 -2.139 -0.730 1.00 124.20 137 PRO E CA 1
ATOM 6721 C C . PRO E 1 139 ? -24.921 -0.958 -0.409 1.00 125.64 137 PRO E C 1
ATOM 6722 O O . PRO E 1 139 ? -24.798 -0.369 0.665 1.00 124.72 137 PRO E O 1
ATOM 6726 N N . GLU E 1 140 ? -25.830 -0.630 -1.327 1.00 128.43 138 GLU E N 1
ATOM 6727 C CA . GLU E 1 140 ? -26.756 0.484 -1.140 1.00 132.70 138 GLU E CA 1
ATOM 6728 C C . GLU E 1 140 ? -27.728 0.212 0.007 1.00 129.24 138 GLU E C 1
ATOM 6729 O O . GLU E 1 140 ? -28.037 1.113 0.789 1.00 129.48 138 GLU E O 1
ATOM 6735 N N . GLN E 1 141 ? -28.182 -1.037 0.109 1.00 127.06 139 GLN E N 1
ATOM 6736 C CA . GLN E 1 141 ? -29.091 -1.466 1.174 1.00 123.51 139 GLN E CA 1
ATOM 6737 C C . GLN E 1 141 ? -28.398 -1.501 2.534 1.00 119.14 139 GLN E C 1
ATOM 6738 O O . GLN E 1 141 ? -29.028 -1.284 3.572 1.00 118.78 139 GLN E O 1
ATOM 6744 N N . VAL E 1 142 ? -27.096 -1.777 2.507 1.00 117.98 140 VAL E N 1
ATOM 6745 C CA . VAL E 1 142 ? -26.242 -1.764 3.695 1.00 115.05 140 VAL E CA 1
ATOM 6746 C C . VAL E 1 142 ? -26.120 -0.334 4.246 1.00 115.93 140 VAL E C 1
ATOM 6747 O O . VAL E 1 142 ? -26.173 -0.116 5.464 1.00 115.66 140 VAL E O 1
ATOM 6751 N N . GLN E 1 143 ? -25.994 0.628 3.334 1.00 114.39 141 GLN E N 1
ATOM 6752 C CA . GLN E 1 143 ? -25.977 2.046 3.681 1.00 113.41 141 GLN E CA 1
ATOM 6753 C C . GLN E 1 143 ? -27.325 2.524 4.226 1.00 113.46 141 GLN E C 1
ATOM 6754 O O . GLN E 1 143 ? -27.366 3.311 5.176 1.00 107.17 141 GLN E O 1
ATOM 6760 N N . LYS E 1 144 ? -28.412 2.041 3.617 1.00 115.40 142 LYS E N 1
ATOM 6761 C CA . LYS E 1 144 ? -29.778 2.298 4.087 1.00 115.23 142 LYS E CA 1
ATOM 6762 C C . LYS E 1 144 ? -29.965 1.816 5.520 1.00 114.64 142 LYS E C 1
ATOM 6763 O O . LYS E 1 144 ? -30.545 2.522 6.345 1.00 111.25 142 LYS E O 1
ATOM 6769 N N . MET E 1 145 ? -29.452 0.621 5.803 1.00 115.00 143 MET E N 1
ATOM 6770 C CA . MET E 1 145 ? -29.576 0.004 7.118 1.00 116.53 143 MET E CA 1
ATOM 6771 C C . MET E 1 145 ? -28.751 0.664 8.220 1.00 117.20 143 MET E C 1
ATOM 6772 O O . MET E 1 145 ? -29.227 0.806 9.349 1.00 117.65 143 MET E O 1
ATOM 6777 N N . THR E 1 146 ? -27.528 1.077 7.891 1.00 117.78 144 THR E N 1
ATOM 6778 C CA . THR E 1 146 ? -26.691 1.831 8.831 1.00 117.25 144 THR E CA 1
ATOM 6779 C C . THR E 1 146 ? -27.215 3.244 9.079 1.00 120.34 144 THR E C 1
ATOM 6780 O O . THR E 1 146 ? -26.885 3.853 10.096 1.00 123.08 144 THR E O 1
ATOM 6784 N N . GLN E 1 147 ? -28.026 3.756 8.152 1.00 122.83 145 GLN E N 1
ATOM 6785 C CA . GLN E 1 147 ? -28.658 5.070 8.306 1.00 123.69 145 GLN E CA 1
ATOM 6786 C C . GLN E 1 147 ? -30.121 5.009 8.775 1.00 126.27 145 GLN E C 1
ATOM 6787 O O . GLN E 1 147 ? -30.699 6.041 9.123 1.00 127.63 145 GLN E O 1
ATOM 6793 N N . LYS E 1 148 ? -30.715 3.813 8.785 1.00 125.04 146 LYS E N 1
ATOM 6794 C CA . LYS E 1 148 ? -32.046 3.625 9.376 1.00 122.18 146 LYS E CA 1
ATOM 6795 C C . LYS E 1 148 ? -31.969 3.656 10.898 1.00 123.34 146 LYS E C 1
ATOM 6796 O O . LYS E 1 148 ? -32.725 4.386 11.545 1.00 126.70 146 LYS E O 1
ATOM 6802 N N . LEU E 1 149 ? -31.063 2.860 11.462 1.00 118.53 147 LEU E N 1
ATOM 6803 C CA . LEU E 1 149 ? -30.710 2.977 12.873 1.00 118.18 147 LEU E CA 1
ATOM 6804 C C . LEU E 1 149 ? -29.195 2.871 13.022 1.00 117.69 147 LEU E C 1
ATOM 6805 O O . LEU E 1 149 ? -28.519 2.339 12.137 1.00 116.70 147 LEU E O 1
ATOM 6810 N N . HIS E 1 150 ? -28.664 3.394 14.126 1.00 114.98 148 HIS E N 1
ATOM 6811 C CA . HIS E 1 150 ? -27.219 3.395 14.351 1.00 116.07 148 HIS E CA 1
ATOM 6812 C C . HIS E 1 150 ? -26.740 2.112 15.043 1.00 113.38 148 HIS E C 1
ATOM 6813 O O . HIS E 1 150 ? -26.312 2.120 16.202 1.00 112.92 148 HIS E O 1
ATOM 6820 N N . ILE E 1 151 ? -26.836 1.009 14.307 1.00 110.04 149 ILE E N 1
ATOM 6821 C CA . ILE E 1 151 ? -26.355 -0.298 14.747 1.00 108.79 149 ILE E CA 1
ATOM 6822 C C . ILE E 1 151 ? -25.347 -0.784 13.704 1.00 107.13 149 ILE E C 1
ATOM 6823 O O . ILE E 1 151 ? -25.644 -0.760 12.506 1.00 109.89 149 ILE E O 1
ATOM 6828 N N . PRO E 1 152 ? -24.145 -1.198 14.149 1.00 104.28 150 PRO E N 1
ATOM 6829 C CA . PRO E 1 152 ? -23.133 -1.668 13.200 1.00 106.71 150 PRO E CA 1
ATOM 6830 C C . PRO E 1 152 ? -23.574 -2.947 12.493 1.00 107.37 150 PRO E C 1
ATOM 6831 O O . PRO E 1 152 ? -24.144 -3.831 13.127 1.00 108.62 150 PRO E O 1
ATOM 6835 N N . VAL E 1 153 ? -23.348 -3.024 11.183 1.00 104.74 151 VAL E N 1
ATOM 6836 C CA . VAL E 1 153 ? -23.720 -4.224 10.439 1.00 95.87 151 VAL E CA 1
ATOM 6837 C C . VAL E 1 153 ? -22.506 -5.019 9.958 1.00 93.36 151 VAL E C 1
ATOM 6838 O O . VAL E 1 153 ? -21.439 -4.459 9.692 1.00 95.44 151 VAL E O 1
ATOM 6842 N N . ILE E 1 154 ? -22.676 -6.334 9.900 1.00 91.43 152 ILE E N 1
ATOM 6843 C CA . ILE E 1 154 ? -21.761 -7.204 9.188 1.00 90.26 152 ILE E CA 1
ATOM 6844 C C . ILE E 1 154 ? -22.466 -7.606 7.902 1.00 91.26 152 ILE E C 1
ATOM 6845 O O . ILE E 1 154 ? -23.671 -7.852 7.897 1.00 92.35 152 ILE E O 1
ATOM 6850 N N . ALA E 1 155 ? -21.718 -7.651 6.810 1.00 90.46 153 ALA E N 1
ATOM 6851 C CA . ALA E 1 155 ? -22.225 -8.201 5.571 1.00 83.58 153 ALA E CA 1
ATOM 6852 C C . ALA E 1 155 ? -21.633 -9.582 5.374 1.00 82.66 153 ALA E C 1
ATOM 6853 O O . ALA E 1 155 ? -20.479 -9.831 5.725 1.00 84.36 153 ALA E O 1
ATOM 6855 N N . GLY E 1 156 ? -22.438 -10.479 4.820 1.00 86.76 154 GLY E N 1
ATOM 6856 C CA . GLY E 1 156 ? -22.011 -11.841 4.556 1.00 90.00 154 GLY E CA 1
ATOM 6857 C C . GLY E 1 156 ? -22.742 -12.430 3.376 1.00 93.01 154 GLY E C 1
ATOM 6858 O O . GLY E 1 156 ? -23.818 -11.967 3.013 1.00 99.97 154 GLY E O 1
ATOM 6859 N N . GLY E 1 157 ? -22.156 -13.459 2.777 1.00 93.98 155 GLY E N 1
ATOM 6860 C CA . GLY E 1 157 ? -22.773 -14.129 1.646 1.00 98.76 155 GLY E CA 1
ATOM 6861 C C . GLY E 1 157 ? -22.458 -13.530 0.291 1.00 96.64 155 GLY E C 1
ATOM 6862 O O . GLY E 1 157 ? -22.479 -12.308 0.121 1.00 97.19 155 GLY E O 1
ATOM 6863 N N . LEU E 1 158 ? -22.168 -14.420 -0.659 1.00 92.95 156 LEU E N 1
ATOM 6864 C CA . LEU E 1 158 ? -21.870 -14.106 -2.068 1.00 95.74 156 LEU E CA 1
ATOM 6865 C C . LEU E 1 158 ? -20.679 -13.176 -2.322 1.00 97.01 156 LEU E C 1
ATOM 6866 O O . LEU E 1 158 ? -20.612 -12.530 -3.370 1.00 95.77 156 LEU E O 1
ATOM 6871 N N . ILE E 1 159 ? -19.737 -13.116 -1.382 1.00 102.73 157 ILE E N 1
ATOM 6872 C CA . ILE E 1 159 ? -18.555 -12.270 -1.554 1.00 109.14 157 ILE E CA 1
ATOM 6873 C C . ILE E 1 159 ? -17.379 -13.077 -2.086 1.00 112.13 157 ILE E C 1
ATOM 6874 O O . ILE E 1 159 ? -16.948 -14.059 -1.470 1.00 114.23 157 ILE E O 1
ATOM 6879 N N . GLU E 1 160 ? -16.866 -12.640 -3.233 1.00 111.32 158 GLU E N 1
ATOM 6880 C CA . GLU E 1 160 ? -15.799 -13.342 -3.932 1.00 113.10 158 GLU E CA 1
ATOM 6881 C C . GLU E 1 160 ? -14.542 -12.484 -4.100 1.00 113.19 158 GLU E C 1
ATOM 6882 O O . GLU E 1 160 ? -13.428 -12.955 -3.862 1.00 113.11 158 GLU E O 1
ATOM 6888 N N . THR E 1 161 ? -14.724 -11.229 -4.508 1.00 112.11 159 THR E N 1
ATOM 6889 C CA . THR E 1 161 ? -13.597 -10.334 -4.772 1.00 110.74 159 THR E CA 1
ATOM 6890 C C . THR E 1 161 ? -13.458 -9.254 -3.698 1.00 110.05 159 THR E C 1
ATOM 6891 O O . THR E 1 161 ? -14.416 -8.945 -2.987 1.00 107.67 159 THR E O 1
ATOM 6895 N N . SER E 1 162 ? -12.260 -8.679 -3.602 1.00 109.07 160 SER E N 1
ATOM 6896 C CA . SER E 1 162 ? -11.956 -7.650 -2.606 1.00 105.05 160 SER E CA 1
ATOM 6897 C C . SER E 1 162 ? -12.618 -6.307 -2.911 1.00 106.87 160 SER E C 1
ATOM 6898 O O . SER E 1 162 ? -12.761 -5.471 -2.016 1.00 107.58 160 SER E O 1
ATOM 6901 N N . GLU E 1 163 ? -13.008 -6.106 -4.171 1.00 108.00 161 GLU E N 1
ATOM 6902 C CA . GLU E 1 163 ? -13.795 -4.939 -4.568 1.00 109.92 161 GLU E CA 1
ATOM 6903 C C . GLU E 1 163 ? -15.122 -4.968 -3.829 1.00 108.57 161 GLU E C 1
ATOM 6904 O O . GLU E 1 163 ? -15.518 -3.976 -3.225 1.00 110.56 161 GLU E O 1
ATOM 6910 N N . GLN E 1 164 ? -15.777 -6.128 -3.861 1.00 106.36 162 GLN E N 1
ATOM 6911 C CA . GLN E 1 164 ? -17.014 -6.363 -3.123 1.00 101.30 162 GLN E CA 1
ATOM 6912 C C . GLN E 1 164 ? -16.824 -6.184 -1.616 1.00 104.65 162 GLN E C 1
ATOM 6913 O O . GLN E 1 164 ? -17.680 -5.590 -0.957 1.00 110.35 162 GLN E O 1
ATOM 6919 N N . VAL E 1 165 ? -15.705 -6.690 -1.089 1.00 103.02 163 VAL E N 1
ATOM 6920 C CA . VAL E 1 165 ? -15.345 -6.536 0.327 1.00 102.68 163 VAL E CA 1
ATOM 6921 C C . VAL E 1 165 ? -15.239 -5.056 0.711 1.00 110.85 163 VAL E C 1
ATOM 6922 O O . VAL E 1 165 ? -15.835 -4.621 1.698 1.00 115.41 163 VAL E O 1
ATOM 6926 N N . ASN E 1 166 ? -14.506 -4.287 -0.088 1.00 112.07 164 ASN E N 1
ATOM 6927 C CA . ASN E 1 166 ? -14.274 -2.878 0.208 1.00 112.46 164 ASN E CA 1
ATOM 6928 C C . ASN E 1 166 ? -15.467 -1.969 -0.079 1.00 113.29 164 ASN E C 1
ATOM 6929 O O . ASN E 1 166 ? -15.616 -0.932 0.574 1.00 112.06 164 ASN E O 1
ATOM 6934 N N . GLN E 1 167 ? -16.305 -2.357 -1.045 1.00 111.01 165 GLN E N 1
ATOM 6935 C CA . GLN E 1 167 ? -17.495 -1.579 -1.413 1.00 114.05 165 GLN E CA 1
ATOM 6936 C C . GLN E 1 167 ? -18.493 -1.505 -0.270 1.00 114.45 165 GLN E C 1
ATOM 6937 O O . GLN E 1 167 ? -18.958 -0.422 0.091 1.00 116.94 165 GLN E O 1
ATOM 6943 N N . VAL E 1 168 ? -18.797 -2.666 0.300 1.00 111.67 166 VAL E N 1
ATOM 6944 C CA . VAL E 1 168 ? -19.724 -2.772 1.415 1.00 106.30 166 VAL E CA 1
ATOM 6945 C C . VAL E 1 168 ? -19.142 -2.175 2.716 1.00 111.61 166 VAL E C 1
ATOM 6946 O O . VAL E 1 168 ? -19.883 -1.625 3.537 1.00 114.19 166 VAL E O 1
ATOM 6950 N N . ILE E 1 169 ? -17.817 -2.252 2.869 1.00 112.87 167 ILE E N 1
ATOM 6951 C CA . ILE E 1 169 ? -17.109 -1.635 3.997 1.00 111.32 167 ILE E CA 1
ATOM 6952 C C . ILE E 1 169 ? -17.158 -0.104 3.906 1.00 114.99 167 ILE E C 1
ATOM 6953 O O . ILE E 1 169 ? -17.320 0.585 4.922 1.00 118.29 167 ILE E O 1
ATOM 6958 N N . ALA E 1 170 ? -17.060 0.416 2.684 1.00 114.69 168 ALA E N 1
ATOM 6959 C CA . ALA E 1 170 ? -17.232 1.847 2.432 1.00 114.22 168 ALA E CA 1
ATOM 6960 C C . ALA E 1 170 ? -18.702 2.266 2.522 1.00 114.96 168 ALA E C 1
ATOM 6961 O O . ALA E 1 170 ? -19.007 3.438 2.757 1.00 115.96 168 ALA E O 1
ATOM 6963 N N . SER E 1 171 ? -19.604 1.305 2.333 1.00 111.36 169 SER E N 1
ATOM 6964 C CA . SER E 1 171 ? -21.039 1.561 2.429 1.00 108.01 169 SER E CA 1
ATOM 6965 C C . SER E 1 171 ? -21.564 1.557 3.860 1.00 105.39 169 SER E C 1
ATOM 6966 O O . SER E 1 171 ? -22.615 2.134 4.133 1.00 106.61 169 SER E O 1
ATOM 6969 N N . GLY E 1 172 ? -20.842 0.906 4.768 1.00 102.41 170 GLY E N 1
ATOM 6970 C CA . GLY E 1 172 ? -21.205 0.944 6.178 1.00 102.03 170 GLY E CA 1
ATOM 6971 C C . GLY E 1 172 ? -20.775 -0.239 7.023 1.00 105.42 170 GLY E C 1
ATOM 6972 O O . GLY E 1 172 ? -20.681 -0.114 8.247 1.00 104.20 170 GLY E O 1
ATOM 6973 N N . ALA E 1 173 ? -20.510 -1.377 6.379 1.00 103.20 171 ALA E N 1
ATOM 6974 C CA . ALA E 1 173 ? -20.252 -2.632 7.090 1.00 103.06 171 ALA E CA 1
ATOM 6975 C C . ALA E 1 173 ? -18.924 -2.616 7.838 1.00 105.91 171 ALA E C 1
ATOM 6976 O O . ALA E 1 173 ? -17.868 -2.432 7.232 1.00 111.73 171 ALA E O 1
ATOM 6978 N N . ILE E 1 174 ? -18.998 -2.803 9.156 1.00 103.08 172 ILE E N 1
ATOM 6979 C CA . ILE E 1 174 ? -17.826 -2.745 10.038 1.00 100.02 172 ILE E CA 1
ATOM 6980 C C . ILE E 1 174 ? -16.858 -3.911 9.778 1.00 99.00 172 ILE E C 1
ATOM 6981 O O . ILE E 1 174 ? -15.641 -3.747 9.872 1.00 104.65 172 ILE E O 1
ATOM 6986 N N . ALA E 1 175 ? -17.407 -5.066 9.409 1.00 101.99 173 ALA E N 1
ATOM 6987 C CA . ALA E 1 175 ? -16.614 -6.222 8.984 1.00 101.57 173 ALA E CA 1
ATOM 6988 C C . ALA E 1 175 ? -17.347 -7.017 7.901 1.00 100.64 173 ALA E C 1
ATOM 6989 O O . ALA E 1 175 ? -18.452 -6.653 7.489 1.00 99.96 173 ALA E O 1
ATOM 6991 N N . VAL E 1 176 ? -16.720 -8.094 7.435 1.00 98.61 174 VAL E N 1
ATOM 6992 C CA . VAL E 1 176 ? -17.319 -8.984 6.441 1.00 96.66 174 VAL E CA 1
ATOM 6993 C C . VAL E 1 176 ? -17.189 -10.427 6.919 1.00 96.51 174 VAL E C 1
ATOM 6994 O O . VAL E 1 176 ? -16.095 -10.867 7.288 1.00 94.78 174 VAL E O 1
ATOM 6998 N N . THR E 1 177 ? -18.310 -11.148 6.945 1.00 95.10 175 THR E N 1
ATOM 6999 C CA . THR E 1 177 ? -18.279 -12.587 7.209 1.00 92.84 175 THR E CA 1
ATOM 7000 C C . THR E 1 177 ? -18.211 -13.346 5.899 1.00 95.61 175 THR E C 1
ATOM 7001 O O . THR E 1 177 ? -18.958 -13.038 4.965 1.00 95.59 175 THR E O 1
ATOM 7005 N N . THR E 1 178 ? -17.313 -14.329 5.831 1.00 89.55 176 THR E N 1
ATOM 7006 C CA . THR E 1 178 ? -17.142 -15.121 4.615 1.00 92.10 176 THR E CA 1
ATOM 7007 C C . THR E 1 178 ? -16.616 -16.533 4.858 1.00 95.24 176 THR E C 1
ATOM 7008 O O . THR E 1 178 ? -15.918 -16.803 5.836 1.00 92.58 176 THR E O 1
ATOM 7012 N N . SER E 1 179 ? -16.988 -17.424 3.946 1.00 101.45 177 SER E N 1
ATOM 7013 C CA . SER E 1 179 ? -16.553 -18.808 3.944 1.00 103.53 177 SER E CA 1
ATOM 7014 C C . SER E 1 179 ? -15.673 -19.012 2.721 1.00 110.72 177 SER E C 1
ATOM 7015 O O . SER E 1 179 ? -15.131 -20.102 2.503 1.00 115.34 177 SER E O 1
ATOM 7018 N N . ASN E 1 180 ? -15.549 -17.953 1.922 1.00 107.56 178 ASN E N 1
ATOM 7019 C CA . ASN E 1 180 ? -14.767 -17.983 0.698 1.00 102.90 178 ASN E CA 1
ATOM 7020 C C . ASN E 1 180 ? -13.269 -17.925 1.005 1.00 99.43 178 ASN E C 1
ATOM 7021 O O . ASN E 1 180 ? -12.694 -16.845 1.143 1.00 102.51 178 ASN E O 1
ATOM 7026 N N . LYS E 1 181 ? -12.665 -19.112 1.101 1.00 99.95 179 LYS E N 1
ATOM 7027 C CA . LYS E 1 181 ? -11.253 -19.342 1.481 1.00 101.28 179 LYS E CA 1
ATOM 7028 C C . LYS E 1 181 ? -10.173 -18.475 0.800 1.00 103.98 179 LYS E C 1
ATOM 7029 O O . LYS E 1 181 ? -9.090 -18.265 1.354 1.00 101.07 179 LYS E O 1
ATOM 7035 N N . HIS E 1 182 ? -10.485 -17.972 -0.391 1.00 107.20 180 HIS E N 1
ATOM 7036 C CA . HIS E 1 182 ? -9.585 -17.115 -1.163 1.00 106.80 180 HIS E CA 1
ATOM 7037 C C . HIS E 1 182 ? -9.455 -15.702 -0.582 1.00 106.34 180 HIS E C 1
ATOM 7038 O O . HIS E 1 182 ? -8.510 -14.979 -0.902 1.00 110.63 180 HIS E O 1
ATOM 7045 N N . LEU E 1 183 ? -10.404 -15.320 0.270 1.00 105.99 181 LEU E N 1
ATOM 7046 C CA . LEU E 1 183 ? -10.411 -14.004 0.903 1.00 109.40 181 LEU E CA 1
ATOM 7047 C C . LEU E 1 183 ? -9.989 -14.065 2.369 1.00 112.95 181 LEU E C 1
ATOM 7048 O O . LEU E 1 183 ? -10.163 -13.092 3.106 1.00 114.01 181 LEU E O 1
ATOM 7053 N N . TRP E 1 184 ? -9.445 -15.203 2.793 1.00 115.87 182 TRP E N 1
ATOM 7054 C CA . TRP E 1 184 ? -9.030 -15.371 4.186 1.00 120.86 182 TRP E CA 1
ATOM 7055 C C . TRP E 1 184 ? -7.617 -14.858 4.444 1.00 125.47 182 TRP E C 1
ATOM 7056 O O . TRP E 1 184 ? -7.285 -14.460 5.565 1.00 126.04 182 TRP E O 1
ATOM 7067 N N . GLU E 1 185 ? -6.796 -14.873 3.397 1.00 131.09 183 GLU E N 1
ATOM 7068 C CA . GLU E 1 185 ? -5.417 -14.393 3.459 1.00 132.52 183 GLU E CA 1
ATOM 7069 C C . GLU E 1 185 ? -5.162 -13.333 2.381 1.00 133.29 183 GLU E C 1
ATOM 7070 O O . GLU E 1 185 ? -4.029 -13.151 1.928 1.00 133.99 183 GLU E O 1
ATOM 7076 N N . GLY E 1 186 ? -6.224 -12.636 1.982 1.00 134.50 184 GLY E N 1
ATOM 7077 C CA . GLY E 1 186 ? -6.158 -11.645 0.910 1.00 136.45 184 GLY E CA 1
ATOM 7078 C C . GLY E 1 186 ? -5.870 -10.230 1.379 1.00 139.00 184 GLY E C 1
ATOM 7079 O O . GLY E 1 186 ? -5.011 -9.550 0.817 1.00 141.39 184 GLY E O 1
ATOM 7080 N N . HIS E 1 187 ? -6.595 -9.781 2.402 1.00 141.57 185 HIS E N 1
ATOM 7081 C CA . HIS E 1 187 ? -6.422 -8.431 2.939 1.00 143.44 185 HIS E CA 1
ATOM 7082 C C . HIS E 1 187 ? -5.215 -8.327 3.865 1.00 141.90 185 HIS E C 1
ATOM 7083 O O . HIS E 1 187 ? -4.196 -7.738 3.503 1.00 138.20 185 HIS E O 1
ATOM 7090 N N . LEU F 1 3 ? -41.678 -26.136 -24.151 1.00 141.12 1 LEU F N 1
ATOM 7091 C CA . LEU F 1 3 ? -42.754 -25.107 -24.271 1.00 140.65 1 LEU F CA 1
ATOM 7092 C C . LEU F 1 3 ? -42.477 -23.904 -23.362 1.00 142.39 1 LEU F C 1
ATOM 7093 O O . LEU F 1 3 ? -42.027 -24.064 -22.222 1.00 141.17 1 LEU F O 1
ATOM 7098 N N . GLU F 1 4 ? -42.748 -22.707 -23.881 1.00 142.32 2 GLU F N 1
ATOM 7099 C CA . GLU F 1 4 ? -42.510 -21.462 -23.149 1.00 141.93 2 GLU F CA 1
ATOM 7100 C C . GLU F 1 4 ? -43.547 -21.196 -22.066 1.00 142.67 2 GLU F C 1
ATOM 7101 O O . GLU F 1 4 ? -44.663 -21.718 -22.114 1.00 142.92 2 GLU F O 1
ATOM 7107 N N . LEU F 1 5 ? -43.168 -20.367 -21.097 1.00 142.38 3 LEU F N 1
ATOM 7108 C CA . LEU F 1 5 ? -43.998 -20.121 -19.923 1.00 142.18 3 LEU F CA 1
ATOM 7109 C C . LEU F 1 5 ? -45.145 -19.138 -20.169 1.00 142.98 3 LEU F C 1
ATOM 7110 O O . LEU F 1 5 ? -44.934 -18.091 -20.787 1.00 143.71 3 LEU F O 1
ATOM 7115 N N . PRO F 1 6 ? -46.364 -19.495 -19.694 1.00 142.57 4 PRO F N 1
ATOM 7116 C CA . PRO F 1 6 ? -47.647 -18.779 -19.700 1.00 140.37 4 PRO F CA 1
ATOM 7117 C C . PRO F 1 6 ? -47.628 -17.241 -19.689 1.00 138.37 4 PRO F C 1
ATOM 7118 O O . PRO F 1 6 ? -48.415 -16.623 -20.411 1.00 137.34 4 PRO F O 1
ATOM 7122 N N . PHE F 1 7 ? -46.765 -16.633 -18.876 1.00 137.70 5 PHE F N 1
ATOM 7123 C CA . PHE F 1 7 ? -46.651 -15.171 -18.840 1.00 137.13 5 PHE F CA 1
ATOM 7124 C C . PHE F 1 7 ? -45.699 -14.646 -19.914 1.00 139.15 5 PHE F C 1
ATOM 7125 O O . PHE F 1 7 ? -44.610 -14.140 -19.619 1.00 139.08 5 PHE F O 1
ATOM 7133 N N . SER F 1 8 ? -46.133 -14.788 -21.166 1.00 138.52 6 SER F N 1
ATOM 7134 C CA . SER F 1 8 ? -45.414 -14.276 -22.322 1.00 135.58 6 SER F CA 1
ATOM 7135 C C . SER F 1 8 ? -45.613 -12.769 -22.387 1.00 134.16 6 SER F C 1
ATOM 7136 O O . SER F 1 8 ? -46.743 -12.283 -22.250 1.00 131.38 6 SER F O 1
ATOM 7139 N N . ASN F 1 9 ? -44.504 -12.050 -22.581 1.00 132.56 7 ASN F N 1
ATOM 7140 C CA . ASN F 1 9 ? -44.456 -10.577 -22.615 1.00 130.22 7 ASN F CA 1
ATOM 7141 C C . ASN F 1 9 ? -45.094 -9.892 -21.389 1.00 123.97 7 ASN F C 1
ATOM 7142 O O . ASN F 1 9 ? -45.781 -8.874 -21.509 1.00 124.91 7 ASN F O 1
ATOM 7147 N N . GLN F 1 10 ? -44.870 -10.475 -20.212 1.00 116.44 8 GLN F N 1
ATOM 7148 C CA . GLN F 1 10 ? -45.281 -9.848 -18.958 1.00 107.87 8 GLN F CA 1
ATOM 7149 C C . GLN F 1 10 ? -44.053 -9.497 -18.128 1.00 105.57 8 GLN F C 1
ATOM 7150 O O . GLN F 1 10 ? -43.365 -10.374 -17.611 1.00 108.70 8 GLN F O 1
ATOM 7156 N N . SER F 1 11 ? -43.786 -8.201 -18.027 1.00 101.33 9 SER F N 1
ATOM 7157 C CA . SER F 1 11 ? -42.620 -7.683 -17.328 1.00 96.67 9 SER F CA 1
ATOM 7158 C C . SER F 1 11 ? -42.844 -7.688 -15.817 1.00 96.37 9 SER F C 1
ATOM 7159 O O . SER F 1 11 ? -41.957 -8.069 -15.051 1.00 91.17 9 SER F O 1
ATOM 7162 N N . ILE F 1 12 ? -44.039 -7.266 -15.407 1.00 96.19 10 ILE F N 1
ATOM 7163 C CA . ILE F 1 12 ? -44.399 -7.117 -14.002 1.00 94.74 10 ILE F CA 1
ATOM 7164 C C . ILE F 1 12 ? -45.489 -8.125 -13.607 1.00 97.15 10 ILE F C 1
ATOM 7165 O O . ILE F 1 12 ? -46.568 -8.162 -14.210 1.00 97.51 10 ILE F O 1
ATOM 7170 N N . ILE F 1 13 ? -45.175 -8.960 -12.615 1.00 97.73 11 ILE F N 1
ATOM 7171 C CA . ILE F 1 13 ? -46.156 -9.819 -11.955 1.00 96.35 11 ILE F CA 1
ATOM 7172 C C . ILE F 1 13 ? -46.380 -9.253 -10.553 1.00 100.32 11 ILE F C 1
ATOM 7173 O O . ILE F 1 13 ? -45.527 -9.429 -9.678 1.00 108.36 11 ILE F O 1
ATOM 7178 N N . PRO F 1 14 ? -47.514 -8.557 -10.338 1.00 98.84 12 PRO F N 1
ATOM 7179 C CA . PRO F 1 14 ? -47.764 -7.924 -9.042 1.00 100.27 12 PRO F CA 1
ATOM 7180 C C . PRO F 1 14 ? -48.019 -8.935 -7.920 1.00 100.52 12 PRO F C 1
ATOM 7181 O O . PRO F 1 14 ? -48.770 -9.897 -8.104 1.00 101.98 12 PRO F O 1
ATOM 7185 N N . ALA F 1 15 ? -47.372 -8.713 -6.778 1.00 101.50 13 ALA F N 1
ATOM 7186 C CA . ALA F 1 15 ? -47.482 -9.600 -5.621 1.00 102.98 13 ALA F CA 1
ATOM 7187 C C . ALA F 1 15 ? -48.424 -9.021 -4.568 1.00 100.54 13 ALA F C 1
ATOM 7188 O O . ALA F 1 15 ? -48.210 -7.910 -4.080 1.00 103.34 13 ALA F O 1
ATOM 7190 N N . ALA F 1 16 ? -49.463 -9.780 -4.225 1.00 100.40 14 ALA F N 1
ATOM 7191 C CA . ALA F 1 16 ? -50.470 -9.338 -3.259 1.00 99.36 14 ALA F CA 1
ATOM 7192 C C . ALA F 1 16 ? -50.162 -9.824 -1.848 1.00 99.32 14 ALA F C 1
ATOM 7193 O O . ALA F 1 16 ? -50.051 -11.028 -1.602 1.00 100.77 14 ALA F O 1
ATOM 7195 N N . HIS F 1 17 ? -50.019 -8.876 -0.929 1.00 102.13 15 HIS F N 1
ATOM 7196 C CA . HIS F 1 17 ? -49.910 -9.187 0.492 1.00 100.66 15 HIS F CA 1
ATOM 7197 C C . HIS F 1 17 ? -51.304 -9.354 1.096 1.00 100.38 15 HIS F C 1
ATOM 7198 O O . HIS F 1 17 ? -51.575 -10.336 1.793 1.00 98.34 15 HIS F O 1
ATOM 7205 N N . ASN F 1 18 ? -52.177 -8.387 0.809 1.00 102.17 16 ASN F N 1
ATOM 7206 C CA . ASN F 1 18 ? -53.511 -8.293 1.409 1.00 105.87 16 ASN F CA 1
ATOM 7207 C C . ASN F 1 18 ? -54.631 -8.721 0.467 1.00 107.85 16 ASN F C 1
ATOM 7208 O O . ASN F 1 18 ? -54.399 -9.011 -0.709 1.00 106.90 16 ASN F O 1
ATOM 7213 N N . GLN F 1 19 ? -55.850 -8.743 1.005 1.00 114.72 17 GLN F N 1
ATOM 7214 C CA . GLN F 1 19 ? -57.074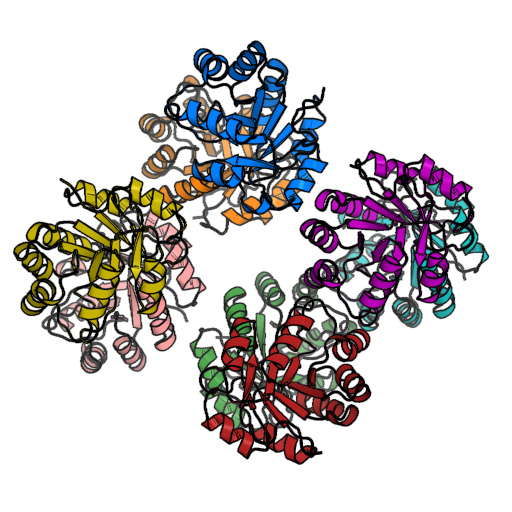 -8.865 0.216 1.00 113.14 17 GLN F CA 1
ATOM 7215 C C . GLN F 1 19 ? -57.338 -7.532 -0.493 1.00 115.51 17 GLN F C 1
ATOM 7216 O O . GLN F 1 19 ? -57.879 -7.498 -1.602 1.00 112.68 17 GLN F O 1
ATOM 7222 N N . LYS F 1 20 ? -56.941 -6.441 0.162 1.00 118.50 18 LYS F N 1
ATOM 7223 C CA . LYS F 1 20 ? -57.020 -5.093 -0.404 1.00 117.86 18 LYS F CA 1
ATOM 7224 C C . LYS F 1 20 ? -55.894 -4.817 -1.404 1.00 116.92 18 LYS F C 1
ATOM 7225 O O . LYS F 1 20 ? -56.006 -3.909 -2.227 1.00 113.26 18 LYS F O 1
ATOM 7231 N N . ASP F 1 21 ? -54.813 -5.595 -1.320 1.00 115.44 19 ASP F N 1
ATOM 7232 C CA . ASP F 1 21 ? -53.719 -5.511 -2.290 1.00 109.53 19 ASP F CA 1
ATOM 7233 C C . ASP F 1 21 ? -54.086 -6.147 -3.613 1.00 104.26 19 ASP F C 1
ATOM 7234 O O . ASP F 1 21 ? -53.762 -5.604 -4.664 1.00 104.66 19 ASP F O 1
ATOM 7239 N N . MET F 1 22 ? -54.759 -7.296 -3.557 1.00 103.30 20 MET F N 1
ATOM 7240 C CA . MET F 1 22 ? -55.214 -7.986 -4.764 1.00 110.92 20 MET F CA 1
ATOM 7241 C C . MET F 1 22 ? -56.421 -7.264 -5.370 1.00 113.14 20 MET F C 1
ATOM 7242 O O . MET F 1 22 ? -56.738 -7.453 -6.547 1.00 108.61 20 MET F O 1
ATOM 7247 N N . GLU F 1 23 ? -57.076 -6.443 -4.546 1.00 116.52 21 GLU F N 1
ATOM 7248 C CA . GLU F 1 23 ? -58.178 -5.579 -4.960 1.00 119.50 21 GLU F CA 1
ATOM 7249 C C . GLU F 1 23 ? -57.673 -4.456 -5.864 1.00 117.57 21 GLU F C 1
ATOM 7250 O O . GLU F 1 23 ? -58.353 -4.068 -6.814 1.00 119.06 21 GLU F O 1
ATOM 7256 N N . LYS F 1 24 ? -56.483 -3.939 -5.552 1.00 117.26 22 LYS F N 1
ATOM 7257 C CA . LYS F 1 24 ? -55.800 -2.947 -6.387 1.00 117.75 22 LYS F CA 1
ATOM 7258 C C . LYS F 1 24 ? -55.267 -3.588 -7.673 1.00 116.41 22 LYS F C 1
ATOM 7259 O O . LYS F 1 24 ? -55.257 -2.955 -8.730 1.00 114.33 22 LYS F O 1
ATOM 7265 N N . ILE F 1 25 ? -54.831 -4.844 -7.560 1.00 116.68 23 ILE F N 1
ATOM 7266 C CA . ILE F 1 25 ? -54.295 -5.638 -8.674 1.00 111.54 23 ILE F CA 1
ATOM 7267 C C . ILE F 1 25 ? -55.394 -6.038 -9.666 1.00 114.66 23 ILE F C 1
ATOM 7268 O O . ILE F 1 25 ? -55.163 -6.087 -10.879 1.00 116.34 23 ILE F O 1
ATOM 7273 N N . LEU F 1 26 ? -56.594 -6.288 -9.147 1.00 117.78 24 LEU F N 1
ATOM 7274 C CA . LEU F 1 26 ? -57.731 -6.731 -9.960 1.00 119.85 24 LEU F CA 1
ATOM 7275 C C . LEU F 1 26 ? -58.275 -5.652 -10.913 1.00 121.23 24 LEU F C 1
ATOM 7276 O O . LEU F 1 26 ? -58.951 -5.971 -11.894 1.00 119.29 24 LEU F O 1
ATOM 7281 N N . GLU F 1 27 ? -57.968 -4.387 -10.623 1.00 124.15 25 GLU F N 1
ATOM 7282 C CA . GLU F 1 27 ? -58.329 -3.263 -11.493 1.00 126.50 25 GLU F CA 1
ATOM 7283 C C . GLU F 1 27 ? -57.177 -2.817 -12.406 1.00 125.39 25 GLU F C 1
ATOM 7284 O O . GLU F 1 27 ? -57.060 -1.633 -12.741 1.00 127.96 25 GLU F O 1
ATOM 7290 N N . LEU F 1 28 ? -56.337 -3.769 -12.809 1.00 121.88 26 LEU F N 1
ATOM 7291 C CA . LEU F 1 28 ? -55.210 -3.496 -13.705 1.00 118.57 26 LEU F CA 1
ATOM 7292 C C . LEU F 1 28 ? -55.252 -4.356 -14.965 1.00 117.25 26 LEU F C 1
ATOM 7293 O O . LEU F 1 28 ? -55.867 -5.424 -14.979 1.00 114.20 26 LEU F O 1
ATOM 7298 N N . ASP F 1 29 ? -54.584 -3.890 -16.019 1.00 118.74 27 ASP F N 1
ATOM 7299 C CA . ASP F 1 29 ? -54.448 -4.674 -17.248 1.00 122.34 27 ASP F CA 1
ATOM 7300 C C . ASP F 1 29 ? -53.210 -5.571 -17.158 1.00 119.72 27 ASP F C 1
ATOM 7301 O O . ASP F 1 29 ? -52.420 -5.680 -18.102 1.00 117.29 27 ASP F O 1
ATOM 7306 N N . LEU F 1 30 ? -53.061 -6.202 -15.997 1.00 117.43 28 LEU F N 1
ATOM 7307 C CA . LEU F 1 30 ? -51.976 -7.123 -15.717 1.00 114.81 28 LEU F CA 1
ATOM 7308 C C . LEU F 1 30 ? -52.603 -8.466 -15.379 1.00 113.88 28 LEU F C 1
ATOM 7309 O O . LEU F 1 30 ? -53.302 -8.593 -14.371 1.00 111.81 28 LEU F O 1
ATOM 7314 N N . THR F 1 31 ? -52.356 -9.456 -16.236 1.00 114.13 29 THR F N 1
ATOM 7315 C CA . THR F 1 31 ? -52.998 -10.776 -16.149 1.00 111.72 29 THR F CA 1
ATOM 7316 C C . THR F 1 31 ? -52.512 -11.666 -14.983 1.00 112.80 29 THR F C 1
ATOM 7317 O O . THR F 1 31 ? -53.283 -11.944 -14.060 1.00 104.17 29 THR F O 1
ATOM 7321 N N . TYR F 1 32 ? -51.252 -12.104 -15.030 1.00 114.75 30 TYR F N 1
ATOM 7322 C CA . TYR F 1 32 ? -50.688 -12.983 -13.991 1.00 115.62 30 TYR F CA 1
ATOM 7323 C C . TYR F 1 32 ? -50.305 -12.241 -12.712 1.00 112.82 30 TYR F C 1
ATOM 7324 O O . TYR F 1 32 ? -49.606 -11.228 -12.761 1.00 110.93 30 TYR F O 1
ATOM 7333 N N . MET F 1 33 ? -50.772 -12.756 -11.575 1.00 110.68 31 MET F N 1
ATOM 7334 C CA . MET F 1 33 ? -50.505 -12.149 -10.270 1.00 105.12 31 MET F CA 1
ATOM 7335 C C . MET F 1 33 ? -49.902 -13.150 -9.285 1.00 108.34 31 MET F C 1
ATOM 7336 O O . MET F 1 33 ? -50.026 -14.364 -9.464 1.00 113.07 31 MET F O 1
ATOM 7341 N N . VAL F 1 34 ? -49.253 -12.629 -8.248 1.00 107.32 32 VAL F N 1
ATOM 7342 C CA . VAL F 1 34 ? -48.710 -13.461 -7.175 1.00 102.40 32 VAL F CA 1
ATOM 7343 C C . VAL F 1 34 ? -49.512 -13.284 -5.885 1.00 100.27 32 VAL F C 1
ATOM 7344 O O . VAL F 1 34 ? -49.762 -12.155 -5.440 1.00 89.45 32 VAL F O 1
ATOM 7348 N N . MET F 1 35 ? -49.913 -14.401 -5.288 1.00 99.49 33 MET F N 1
ATOM 7349 C CA . MET F 1 35 ? -50.515 -14.387 -3.960 1.00 93.44 33 MET F CA 1
ATOM 7350 C C . MET F 1 35 ? -49.572 -14.984 -2.921 1.00 93.36 33 MET F C 1
ATOM 7351 O O . MET F 1 35 ? -48.949 -16.019 -3.156 1.00 88.48 33 MET F O 1
ATOM 7356 N N . LEU F 1 36 ? -49.472 -14.324 -1.771 1.00 91.88 34 LEU F N 1
ATOM 7357 C CA . LEU F 1 36 ? -48.253 -14.358 -0.972 1.00 91.97 34 LEU F CA 1
ATOM 7358 C C . LEU F 1 36 ? -48.525 -14.905 0.425 1.00 94.83 34 LEU F C 1
ATOM 7359 O O . LEU F 1 36 ? -48.254 -16.072 0.709 1.00 90.68 34 LEU F O 1
ATOM 7364 N N . GLU F 1 37 ? -49.061 -14.054 1.294 1.00 98.13 35 GLU F N 1
ATOM 7365 C CA . GLU F 1 37 ? -49.484 -14.481 2.623 1.00 102.06 35 GLU F CA 1
ATOM 7366 C C . GLU F 1 37 ? -50.996 -14.664 2.687 1.00 92.03 35 GLU F C 1
ATOM 7367 O O . GLU F 1 37 ? -51.755 -13.708 2.528 1.00 94.76 35 GLU F O 1
ATOM 7373 N N . THR F 1 38 ? -51.428 -15.899 2.922 1.00 89.85 36 THR F N 1
ATOM 7374 C CA . THR F 1 38 ? -52.854 -16.235 2.889 1.00 87.99 36 THR F CA 1
ATOM 7375 C C . THR F 1 38 ? -53.282 -17.020 4.127 1.00 92.21 36 THR F C 1
ATOM 7376 O O . THR F 1 38 ? -52.449 -17.405 4.951 1.00 100.86 36 THR F O 1
ATOM 7380 N N . HIS F 1 39 ? -54.588 -17.254 4.245 1.00 88.22 37 HIS F N 1
ATOM 7381 C CA . HIS F 1 39 ? -55.155 -18.073 5.311 1.00 80.69 37 HIS F CA 1
ATOM 7382 C C . HIS F 1 39 ? -55.955 -19.207 4.688 1.00 80.50 37 HIS F C 1
ATOM 7383 O O . HIS F 1 39 ? -56.775 -18.968 3.803 1.00 87.93 37 HIS F O 1
ATOM 7390 N N . VAL F 1 40 ? -55.721 -20.433 5.154 1.00 82.11 38 VAL F N 1
ATOM 7391 C CA . VAL F 1 40 ? -56.362 -21.641 4.603 1.00 82.18 38 VAL F CA 1
ATOM 7392 C C . VAL F 1 40 ? -57.915 -21.591 4.623 1.00 89.44 38 VAL F C 1
ATOM 7393 O O . VAL F 1 40 ? -58.574 -22.147 3.739 1.00 86.12 38 VAL F O 1
ATOM 7397 N N . ALA F 1 41 ? -58.477 -20.882 5.605 1.00 97.95 39 ALA F N 1
ATOM 7398 C CA . ALA F 1 41 ? -59.931 -20.723 5.758 1.00 98.64 39 ALA F CA 1
ATOM 7399 C C . ALA F 1 41 ? -60.577 -19.941 4.616 1.00 99.67 39 ALA F C 1
ATOM 7400 O O . ALA F 1 41 ? -61.753 -20.138 4.312 1.00 100.51 39 ALA F O 1
ATOM 7402 N N . GLN F 1 42 ? -59.797 -19.066 3.988 1.00 104.94 40 GLN F N 1
ATOM 7403 C CA . GLN F 1 42 ? -60.290 -18.180 2.939 1.00 108.12 40 GLN F CA 1
ATOM 7404 C C . GLN F 1 42 ? -59.692 -18.488 1.566 1.00 105.69 40 GLN F C 1
ATOM 7405 O O . GLN F 1 42 ? -59.941 -17.753 0.610 1.00 111.23 40 GLN F O 1
ATOM 7411 N N . LEU F 1 43 ? -58.929 -19.578 1.465 1.00 99.87 41 LEU F N 1
ATOM 7412 C CA . LEU F 1 43 ? -58.078 -19.827 0.292 1.00 95.68 41 LEU F CA 1
ATOM 7413 C C . LEU F 1 43 ? -58.831 -20.080 -1.020 1.00 95.09 41 LEU F C 1
ATOM 7414 O O . LEU F 1 43 ? -58.696 -19.299 -1.963 1.00 97.45 41 LEU F O 1
ATOM 7419 N N . LYS F 1 44 ? -59.611 -21.163 -1.059 1.00 93.95 42 LYS F N 1
ATOM 7420 C CA . LYS F 1 44 ? -60.440 -21.545 -2.214 1.00 91.38 42 LYS F CA 1
ATOM 7421 C C . LYS F 1 44 ? -61.305 -20.396 -2.745 1.00 94.05 42 LYS F C 1
ATOM 7422 O O . LYS F 1 44 ? -61.356 -20.173 -3.954 1.00 89.13 42 LYS F O 1
ATOM 7428 N N . ALA F 1 45 ? -61.936 -19.655 -1.834 1.00 101.28 43 ALA F N 1
ATOM 7429 C CA . ALA F 1 45 ? -62.819 -18.538 -2.188 1.00 105.61 43 ALA F CA 1
ATOM 7430 C C . ALA F 1 45 ? -62.079 -17.300 -2.711 1.00 104.83 43 ALA F C 1
ATOM 7431 O O . ALA F 1 45 ? -62.655 -16.504 -3.456 1.00 104.01 43 ALA F O 1
ATOM 7433 N N . LEU F 1 46 ? -60.816 -17.138 -2.323 1.00 102.71 44 LEU F N 1
ATOM 7434 C CA . LEU F 1 46 ? -60.017 -16.004 -2.790 1.00 102.31 44 LEU F CA 1
ATOM 7435 C C . LEU F 1 46 ? -59.304 -16.286 -4.104 1.00 101.92 44 LEU F C 1
ATOM 7436 O O . LEU F 1 46 ? -59.048 -15.364 -4.881 1.00 104.01 44 LEU F O 1
ATOM 7441 N N . VAL F 1 47 ? -58.973 -17.553 -4.342 1.00 99.76 45 VAL F N 1
ATOM 7442 C CA . VAL F 1 47 ? -58.404 -17.971 -5.625 1.00 101.13 45 VAL F CA 1
ATOM 7443 C C . VAL F 1 47 ? -59.492 -17.888 -6.711 1.00 96.89 45 VAL F C 1
ATOM 7444 O O . VAL F 1 47 ? -59.255 -17.370 -7.806 1.00 82.67 45 VAL F O 1
ATOM 7448 N N . LYS F 1 48 ? -60.685 -18.371 -6.361 1.00 102.26 46 LYS F N 1
ATOM 7449 C CA . LYS F 1 48 ? -61.899 -18.256 -7.177 1.00 102.04 46 LYS F CA 1
ATOM 7450 C C . LYS F 1 48 ? -62.267 -16.794 -7.492 1.00 97.31 46 LYS F C 1
ATOM 7451 O O . LYS F 1 48 ? -62.627 -16.487 -8.624 1.00 86.72 46 LYS F O 1
ATOM 7457 N N . TYR F 1 49 ? -62.131 -15.907 -6.504 1.00 100.01 47 TYR F N 1
ATOM 7458 C CA . TYR F 1 49 ? -62.444 -14.483 -6.669 1.00 102.66 47 TYR F CA 1
ATOM 7459 C C . TYR F 1 49 ? -61.516 -13.788 -7.655 1.00 106.08 47 TYR F C 1
ATOM 7460 O O . TYR F 1 49 ? -61.960 -12.941 -8.430 1.00 108.86 47 TYR F O 1
ATOM 7469 N N . ALA F 1 50 ? -60.235 -14.145 -7.610 1.00 112.09 48 ALA F N 1
ATOM 7470 C CA . ALA F 1 50 ? -59.228 -13.565 -8.498 1.00 113.94 48 ALA F CA 1
ATOM 7471 C C . ALA F 1 50 ? -59.292 -14.148 -9.909 1.00 116.48 48 ALA F C 1
ATOM 7472 O O . ALA F 1 50 ? -58.910 -13.481 -10.871 1.00 118.53 48 ALA F O 1
ATOM 7474 N N . GLN F 1 51 ? -59.769 -15.388 -10.024 1.00 118.98 49 GLN F N 1
ATOM 7475 C CA . GLN F 1 51 ? -59.953 -16.041 -11.326 1.00 119.80 49 GLN F CA 1
ATOM 7476 C C . GLN F 1 51 ? -61.250 -15.610 -12.010 1.00 121.03 49 GLN F C 1
ATOM 7477 O O . GLN F 1 51 ? -61.369 -15.694 -13.236 1.00 120.35 49 GLN F O 1
ATOM 7483 N N . ALA F 1 52 ? -62.212 -15.156 -11.204 1.00 123.83 50 ALA F N 1
ATOM 7484 C CA . ALA F 1 52 ? -63.471 -14.583 -11.692 1.00 121.79 50 ALA F CA 1
ATOM 7485 C C . ALA F 1 52 ? -63.252 -13.211 -12.326 1.00 122.99 50 ALA F C 1
ATOM 7486 O O . ALA F 1 52 ? -64.004 -12.804 -13.213 1.00 127.34 50 ALA F O 1
ATOM 7488 N N . GLY F 1 53 ? -62.220 -12.506 -11.866 1.00 123.78 51 GLY F N 1
ATOM 7489 C CA . GLY F 1 53 ? -61.826 -11.219 -12.438 1.00 122.99 51 GLY F CA 1
ATOM 7490 C C . GLY F 1 53 ? -60.931 -11.333 -13.662 1.00 122.15 51 GLY F C 1
ATOM 7491 O O . GLY F 1 53 ? -60.405 -10.327 -14.142 1.00 122.69 51 GLY F O 1
ATOM 7492 N N . GLY F 1 54 ? -60.751 -12.558 -14.159 1.00 120.72 52 GLY F N 1
ATOM 7493 C CA . GLY F 1 54 ? -59.979 -12.822 -15.372 1.00 117.07 52 GLY F CA 1
ATOM 7494 C C . GLY F 1 54 ? -58.495 -13.061 -15.157 1.00 115.13 52 GLY F C 1
ATOM 7495 O O . GLY F 1 54 ? -57.771 -13.371 -16.101 1.00 117.69 52 GLY F O 1
ATOM 7496 N N . LYS F 1 55 ? -58.043 -12.925 -13.915 1.00 116.07 53 LYS F N 1
ATOM 7497 C CA . LYS F 1 55 ? -56.616 -13.024 -13.594 1.00 117.93 53 LYS F CA 1
ATOM 7498 C C . LYS F 1 55 ? -56.210 -14.452 -13.226 1.00 115.08 53 LYS F C 1
ATOM 7499 O O . LYS F 1 55 ? -57.061 -15.288 -12.910 1.00 116.48 53 LYS F O 1
ATOM 7505 N N . LYS F 1 56 ? -54.909 -14.731 -13.284 1.00 112.13 54 LYS F N 1
ATOM 7506 C CA . LYS F 1 56 ? -54.396 -16.075 -13.007 1.00 110.71 54 LYS F CA 1
ATOM 7507 C C . LYS F 1 56 ? -53.382 -16.075 -11.859 1.00 109.27 54 LYS F C 1
ATOM 7508 O O . LYS F 1 56 ? -52.445 -15.274 -11.845 1.00 112.12 54 LYS F O 1
ATOM 7514 N N . VAL F 1 57 ? -53.583 -16.992 -10.910 1.00 106.81 55 VAL F N 1
ATOM 7515 C CA . VAL F 1 57 ? -52.973 -16.922 -9.572 1.00 105.16 55 VAL F CA 1
ATOM 7516 C C . VAL F 1 57 ? -51.705 -17.771 -9.392 1.00 101.79 55 VAL F C 1
ATOM 7517 O O . VAL F 1 57 ? -51.719 -18.985 -9.594 1.00 101.71 55 VAL F O 1
ATOM 7521 N N . LEU F 1 58 ? -50.615 -17.119 -8.999 1.00 97.55 56 LEU F N 1
ATOM 7522 C CA . LEU F 1 58 ? -49.403 -17.824 -8.587 1.00 101.81 56 LEU F CA 1
ATOM 7523 C C . LEU F 1 58 ? -49.339 -17.824 -7.061 1.00 104.99 56 LEU F C 1
ATOM 7524 O O . LEU F 1 58 ? -49.152 -16.778 -6.439 1.00 108.54 56 LEU F O 1
ATOM 7529 N N . LEU F 1 59 ? -49.510 -19.007 -6.472 1.00 104.91 57 LEU F N 1
ATOM 7530 C CA . LEU F 1 59 ? -49.719 -19.155 -5.032 1.00 101.35 57 LEU F CA 1
ATOM 7531 C C . LEU F 1 59 ? -48.478 -19.610 -4.273 1.00 103.52 57 LEU F C 1
ATOM 7532 O O . LEU F 1 59 ? -47.828 -20.581 -4.652 1.00 103.50 57 LEU F O 1
ATOM 7537 N N . HIS F 1 60 ? -48.173 -18.916 -3.183 1.00 101.04 58 HIS F N 1
ATOM 7538 C CA . HIS F 1 60 ? -47.108 -19.342 -2.283 1.00 100.02 58 HIS F CA 1
ATOM 7539 C C . HIS F 1 60 ? -47.517 -20.473 -1.345 1.00 95.33 58 HIS F C 1
ATOM 7540 O O . HIS F 1 60 ? -48.337 -20.280 -0.449 1.00 101.66 58 HIS F O 1
ATOM 7547 N N . ALA F 1 61 ? -46.907 -21.639 -1.540 1.00 85.59 59 ALA F N 1
ATOM 7548 C CA . ALA F 1 61 ? -47.280 -22.862 -0.833 1.00 71.93 59 ALA F CA 1
ATOM 7549 C C . ALA F 1 61 ? -46.684 -22.965 0.574 1.00 80.92 59 ALA F C 1
ATOM 7550 O O . ALA F 1 61 ? -46.921 -23.946 1.291 1.00 80.56 59 ALA F O 1
ATOM 7552 N N . ASP F 1 62 ? -45.906 -21.957 0.960 1.00 83.81 60 ASP F N 1
ATOM 7553 C CA . ASP F 1 62 ? -45.241 -21.941 2.258 1.00 87.25 60 ASP F CA 1
ATOM 7554 C C . ASP F 1 62 ? -45.810 -20.874 3.174 1.00 85.07 60 ASP F C 1
ATOM 7555 O O . ASP F 1 62 ? -45.484 -20.827 4.357 1.00 88.18 60 ASP F O 1
ATOM 7560 N N . LEU F 1 63 ? -46.667 -20.025 2.621 1.00 84.63 61 LEU F N 1
ATOM 7561 C CA . LEU F 1 63 ? -47.215 -18.892 3.350 1.00 78.89 61 LEU F CA 1
ATOM 7562 C C . LEU F 1 63 ? -48.733 -18.976 3.460 1.00 79.99 61 LEU F C 1
ATOM 7563 O O . LEU F 1 63 ? -49.422 -17.949 3.428 1.00 86.46 61 LEU F O 1
ATOM 7568 N N . VAL F 1 64 ? -49.248 -20.199 3.579 1.00 75.35 62 VAL F N 1
ATOM 7569 C CA . VAL F 1 64 ? -50.679 -20.426 3.796 1.00 72.75 62 VAL F CA 1
ATOM 7570 C C . VAL F 1 64 ? -50.928 -20.802 5.259 1.00 78.80 62 VAL F C 1
ATOM 7571 O O . VAL F 1 64 ? -50.866 -21.980 5.638 1.00 88.50 62 VAL F O 1
ATOM 7575 N N . ASN F 1 65 ? -51.195 -19.785 6.073 1.00 78.37 63 ASN F N 1
ATOM 7576 C CA . ASN F 1 65 ? -51.393 -19.948 7.511 1.00 76.29 63 ASN F CA 1
ATOM 7577 C C . ASN F 1 65 ? -52.491 -20.959 7.835 1.00 80.24 63 ASN F C 1
ATOM 7578 O O . ASN F 1 65 ? -53.599 -20.873 7.302 1.00 79.34 63 ASN F O 1
ATOM 7583 N N . GLY F 1 66 ? -52.155 -21.921 8.694 1.00 78.70 64 GLY F N 1
ATOM 7584 C CA . GLY F 1 66 ? -53.046 -23.022 9.048 1.00 69.29 64 GLY F CA 1
ATOM 7585 C C . GLY F 1 66 ? -52.681 -24.308 8.341 1.00 71.75 64 GLY F C 1
ATOM 7586 O O . GLY F 1 66 ? -52.996 -25.395 8.819 1.00 73.32 64 GLY F O 1
ATOM 7587 N N . LEU F 1 67 ? -52.005 -24.179 7.202 1.00 76.84 65 LEU F N 1
ATOM 7588 C CA . LEU F 1 67 ? -51.642 -25.327 6.376 1.00 75.89 65 LEU F CA 1
ATOM 7589 C C . LEU F 1 67 ? -50.130 -25.571 6.384 1.00 75.93 65 LEU F C 1
ATOM 7590 O O . LEU F 1 67 ? -49.341 -24.623 6.440 1.00 76.25 65 LEU F O 1
ATOM 7595 N N . LYS F 1 68 ? -49.738 -26.844 6.326 1.00 76.81 66 LYS F N 1
ATOM 7596 C CA . LYS F 1 68 ? -48.331 -27.243 6.189 1.00 76.98 66 LYS F CA 1
ATOM 7597 C C . LYS F 1 68 ? -47.877 -27.119 4.725 1.00 84.08 66 LYS F C 1
ATOM 7598 O O . LYS F 1 68 ? -48.539 -26.460 3.916 1.00 82.34 66 LYS F O 1
ATOM 7604 N N . ASN F 1 69 ? -46.737 -27.731 4.397 1.00 91.53 67 ASN F N 1
ATOM 7605 C CA . ASN F 1 69 ? -46.334 -27.955 2.997 1.00 93.06 67 ASN F CA 1
ATOM 7606 C C . ASN F 1 69 ? -45.882 -29.398 2.757 1.00 94.75 67 ASN F C 1
ATOM 7607 O O . ASN F 1 69 ? -44.953 -29.656 1.987 1.00 105.94 67 ASN F O 1
ATOM 7612 N N . ASP F 1 70 ? -46.560 -30.322 3.438 1.00 91.28 68 ASP F N 1
ATOM 7613 C CA . ASP F 1 70 ? -46.450 -31.761 3.218 1.00 82.88 68 ASP F CA 1
ATOM 7614 C C . ASP F 1 70 ? -46.871 -32.136 1.801 1.00 84.04 68 ASP F C 1
ATOM 7615 O O . ASP F 1 70 ? -47.327 -31.288 1.029 1.00 79.17 68 ASP F O 1
ATOM 7620 N N . ASP F 1 71 ? -46.748 -33.418 1.471 1.00 84.82 69 ASP F N 1
ATOM 7621 C CA . ASP F 1 71 ? -47.355 -33.945 0.254 1.00 90.19 69 ASP F CA 1
ATOM 7622 C C . ASP F 1 71 ? -48.865 -33.769 0.331 1.00 85.21 69 ASP F C 1
ATOM 7623 O O . ASP F 1 71 ? -49.506 -33.383 -0.652 1.00 83.98 69 ASP F O 1
ATOM 7628 N N . TYR F 1 72 ? -49.400 -34.025 1.525 1.00 81.03 70 TYR F N 1
ATOM 7629 C CA . TYR F 1 72 ? -50.808 -33.865 1.841 1.00 78.10 70 TYR F CA 1
ATOM 7630 C C . TYR F 1 72 ? -51.317 -32.444 1.620 1.00 84.19 70 TYR F C 1
ATOM 7631 O O . TYR F 1 72 ? -52.439 -32.246 1.138 1.00 90.04 70 TYR F O 1
ATOM 7640 N N . ALA F 1 73 ? -50.499 -31.463 1.986 1.00 77.84 71 ALA F N 1
ATOM 7641 C CA . ALA F 1 73 ? -50.877 -30.063 1.840 1.00 82.55 71 ALA F CA 1
ATOM 7642 C C . ALA F 1 73 ? -50.786 -29.550 0.392 1.00 87.65 71 ALA F C 1
ATOM 7643 O O . ALA F 1 73 ? -51.457 -28.581 0.023 1.00 90.72 71 ALA F O 1
ATOM 7645 N N . ILE F 1 74 ? -49.958 -30.198 -0.421 1.00 90.65 72 ILE F N 1
ATOM 7646 C CA . ILE F 1 74 ? -49.876 -29.872 -1.844 1.00 85.20 72 ILE F CA 1
ATOM 7647 C C . ILE F 1 74 ? -51.003 -30.568 -2.607 1.00 86.81 72 ILE F C 1
ATOM 7648 O O . ILE F 1 74 ? -51.649 -29.942 -3.450 1.00 89.79 72 ILE F O 1
ATOM 7653 N N . ASP F 1 75 ? -51.248 -31.844 -2.285 1.00 86.13 73 ASP F N 1
ATOM 7654 C CA . ASP F 1 75 ? -52.439 -32.588 -2.748 1.00 88.03 73 ASP F CA 1
ATOM 7655 C C . ASP F 1 75 ? -53.710 -31.739 -2.644 1.00 88.84 73 ASP F C 1
ATOM 7656 O O . ASP F 1 75 ? -54.493 -31.642 -3.593 1.00 94.75 73 ASP F O 1
ATOM 7661 N N . PHE F 1 76 ? -53.876 -31.124 -1.477 1.00 83.70 74 PHE F N 1
ATOM 7662 C CA . PHE F 1 76 ? -54.941 -30.181 -1.174 1.00 83.74 74 PHE F CA 1
ATOM 7663 C C . PHE F 1 76 ? -54.978 -28.978 -2.121 1.00 89.72 74 PHE F C 1
ATOM 7664 O O . PHE F 1 76 ? -56.047 -28.609 -2.616 1.00 91.04 74 PHE F O 1
ATOM 7672 N N . LEU F 1 77 ? -53.815 -28.374 -2.368 1.00 94.05 75 LEU F N 1
ATOM 7673 C CA . LEU F 1 77 ? -53.718 -27.220 -3.269 1.00 97.23 75 LEU F CA 1
ATOM 7674 C C . LEU F 1 77 ? -54.069 -27.587 -4.711 1.00 99.04 75 LEU F C 1
ATOM 7675 O O . LEU F 1 77 ? -54.755 -26.832 -5.406 1.00 99.14 75 LEU F O 1
ATOM 7680 N N . CYS F 1 78 ? -53.605 -28.759 -5.138 1.00 97.55 76 CYS F N 1
ATOM 7681 C CA . CYS F 1 78 ? -53.783 -29.222 -6.507 1.00 101.61 76 CYS F CA 1
ATOM 7682 C C . CYS F 1 78 ? -55.219 -29.637 -6.818 1.00 103.96 76 CYS F C 1
ATOM 7683 O O . CYS F 1 78 ? -55.759 -29.277 -7.870 1.00 106.08 76 CYS F O 1
ATOM 7686 N N . THR F 1 79 ? -55.830 -30.386 -5.903 1.00 100.96 77 THR F N 1
ATOM 7687 C CA . THR F 1 79 ? -57.168 -30.919 -6.128 1.00 97.12 77 THR F CA 1
ATOM 7688 C C . THR F 1 79 ? -58.271 -29.969 -5.662 1.00 101.04 77 THR F C 1
ATOM 7689 O O . THR F 1 79 ? -59.238 -29.746 -6.388 1.00 106.60 77 THR F O 1
ATOM 7693 N N . GLU F 1 80 ? -58.119 -29.395 -4.470 1.00 103.68 78 GLU F N 1
ATOM 7694 C CA . GLU F 1 80 ? -59.215 -28.647 -3.850 1.00 102.48 78 GLU F CA 1
ATOM 7695 C C . GLU F 1 80 ? -59.133 -27.118 -3.898 1.00 103.33 78 GLU F C 1
ATOM 7696 O O . GLU F 1 80 ? -60.141 -26.447 -3.672 1.00 108.15 78 GLU F O 1
ATOM 7702 N N . ILE F 1 81 ? -57.958 -26.561 -4.176 1.00 102.18 79 ILE F N 1
ATOM 7703 C CA . ILE F 1 81 ? -57.838 -25.099 -4.266 1.00 103.85 79 ILE F CA 1
ATOM 7704 C C . ILE F 1 81 ? -57.633 -24.609 -5.703 1.00 107.16 79 ILE F C 1
ATOM 7705 O O . ILE F 1 81 ? -58.326 -23.685 -6.145 1.00 108.76 79 ILE F O 1
ATOM 7710 N N . CYS F 1 82 ? -56.710 -25.261 -6.415 1.00 103.90 80 CYS F N 1
ATOM 7711 C CA . CYS F 1 82 ? -56.385 -24.980 -7.821 1.00 101.25 80 CYS F CA 1
ATOM 7712 C C . CYS F 1 82 ? -56.060 -23.515 -8.141 1.00 101.85 80 CYS F C 1
ATOM 7713 O O . CYS F 1 82 ? -56.926 -22.785 -8.631 1.00 104.30 80 CYS F O 1
ATOM 7716 N N . PRO F 1 83 ? -54.821 -23.071 -7.850 1.00 99.18 81 PRO F N 1
ATOM 7717 C CA . PRO F 1 83 ? -54.339 -21.837 -8.469 1.00 101.32 81 PRO F CA 1
ATOM 7718 C C . PRO F 1 83 ? -53.850 -22.089 -9.908 1.00 101.31 81 PRO F C 1
ATOM 7719 O O . PRO F 1 83 ? -54.089 -23.162 -10.462 1.00 100.34 81 PRO F O 1
ATOM 7723 N N . ASP F 1 84 ? -53.185 -21.108 -10.512 1.00 99.58 82 ASP F N 1
ATOM 7724 C CA . ASP F 1 84 ? -52.609 -21.291 -11.846 1.00 103.24 82 ASP F CA 1
ATOM 7725 C C . ASP F 1 84 ? -51.100 -21.506 -11.757 1.00 101.47 82 ASP F C 1
ATOM 7726 O O . ASP F 1 84 ? -50.365 -21.290 -12.726 1.00 100.37 82 ASP F O 1
ATOM 7731 N N . GLY F 1 85 ? -50.658 -21.942 -10.580 1.00 97.27 83 GLY F N 1
ATOM 7732 C CA . GLY F 1 85 ? -49.253 -22.190 -10.305 1.00 93.39 83 GLY F CA 1
ATOM 7733 C C . GLY F 1 85 ? -48.926 -22.103 -8.831 1.00 91.68 83 GLY F C 1
ATOM 7734 O O . GLY F 1 85 ? -49.474 -21.262 -8.118 1.00 88.89 83 GLY F O 1
ATOM 7735 N N . ILE F 1 86 ? -48.044 -22.986 -8.368 1.00 89.05 84 ILE F N 1
ATOM 7736 C CA . ILE F 1 86 ? -47.545 -22.897 -6.996 1.00 92.97 84 ILE F CA 1
ATOM 7737 C C . ILE F 1 86 ? -46.070 -22.493 -6.916 1.00 93.16 84 ILE F C 1
ATOM 7738 O O . ILE F 1 86 ? -45.222 -23.010 -7.645 1.00 89.81 84 ILE F O 1
ATOM 7743 N N . ILE F 1 87 ? -45.794 -21.537 -6.034 1.00 96.44 85 ILE F N 1
ATOM 7744 C CA . ILE F 1 87 ? -44.434 -21.154 -5.681 1.00 92.69 85 ILE F CA 1
ATOM 7745 C C . ILE F 1 87 ? -44.081 -21.877 -4.382 1.00 95.07 85 ILE F C 1
ATOM 7746 O O . ILE F 1 87 ? -44.868 -21.865 -3.427 1.00 94.20 85 ILE F O 1
ATOM 7751 N N . SER F 1 88 ? -42.909 -22.513 -4.357 1.00 92.42 86 SER F N 1
ATOM 7752 C CA . SER F 1 88 ? -42.443 -23.238 -3.173 1.00 85.69 86 SER F CA 1
ATOM 7753 C C . SER F 1 88 ? -40.919 -23.297 -3.024 1.00 90.04 86 SER F C 1
ATOM 7754 O O . SER F 1 88 ? -40.173 -23.267 -4.005 1.00 89.98 86 SER F O 1
ATOM 7757 N N . THR F 1 89 ? -40.481 -23.393 -1.773 1.00 91.28 87 THR F N 1
ATOM 7758 C CA . THR F 1 89 ? -39.084 -23.628 -1.417 1.00 84.71 87 THR F CA 1
ATOM 7759 C C . THR F 1 89 ? -38.789 -25.133 -1.379 1.00 78.79 87 THR F C 1
ATOM 7760 O O . THR F 1 89 ? -37.792 -25.592 -1.925 1.00 78.13 87 THR F O 1
ATOM 7764 N N . ARG F 1 90 ? -39.684 -25.889 -0.752 1.00 82.97 88 ARG F N 1
ATOM 7765 C CA . ARG F 1 90 ? -39.478 -27.303 -0.486 1.00 85.80 88 ARG F CA 1
ATOM 7766 C C . ARG F 1 90 ? -39.525 -28.063 -1.793 1.00 90.23 88 ARG F C 1
ATOM 7767 O O . ARG F 1 90 ? -40.466 -27.908 -2.570 1.00 96.66 88 ARG F O 1
ATOM 7775 N N . GLY F 1 91 ? -38.495 -28.869 -2.031 1.00 91.87 89 GLY F N 1
ATOM 7776 C CA . GLY F 1 91 ? -38.336 -29.579 -3.293 1.00 90.75 89 GLY F CA 1
ATOM 7777 C C . GLY F 1 91 ? -39.383 -30.645 -3.549 1.00 97.88 89 GLY F C 1
ATOM 7778 O O . GLY F 1 91 ? -39.719 -30.914 -4.704 1.00 103.22 89 GLY F O 1
ATOM 7779 N N . ASN F 1 92 ? -39.907 -31.241 -2.477 1.00 95.20 90 ASN F N 1
ATOM 7780 C CA . ASN F 1 92 ? -40.918 -32.297 -2.589 1.00 91.77 90 ASN F CA 1
ATOM 7781 C C . ASN F 1 92 ? -42.288 -31.729 -2.946 1.00 89.27 90 ASN F C 1
ATOM 7782 O O . ASN F 1 92 ? -43.154 -32.435 -3.479 1.00 82.41 90 ASN F O 1
ATOM 7787 N N . ALA F 1 93 ? -42.466 -30.446 -2.654 1.00 89.79 91 ALA F N 1
ATOM 7788 C CA . ALA F 1 93 ? -43.672 -29.723 -3.035 1.00 95.16 91 ALA F CA 1
ATOM 7789 C C . ALA F 1 93 ? -43.699 -29.451 -4.535 1.00 96.61 91 ALA F C 1
ATOM 7790 O O . ALA F 1 93 ? -44.767 -29.463 -5.149 1.00 99.49 91 ALA F O 1
ATOM 7792 N N . ILE F 1 94 ? -42.520 -29.211 -5.112 1.00 96.65 92 ILE F N 1
ATOM 7793 C CA . ILE F 1 94 ? -42.365 -28.984 -6.554 1.00 93.47 92 ILE F CA 1
ATOM 7794 C C . ILE F 1 94 ? -42.605 -30.278 -7.347 1.00 90.18 92 ILE F C 1
ATOM 7795 O O . ILE F 1 94 ? -43.210 -30.238 -8.421 1.00 85.02 92 ILE F O 1
ATOM 7800 N N . MET F 1 95 ? -42.157 -31.412 -6.797 1.00 84.25 93 MET F N 1
ATOM 7801 C CA . MET F 1 95 ? -42.428 -32.740 -7.370 1.00 88.51 93 MET F CA 1
ATOM 7802 C C . MET F 1 95 ? -43.918 -33.082 -7.397 1.00 86.73 93 MET F C 1
ATOM 7803 O O . MET F 1 95 ? -44.441 -33.523 -8.421 1.00 89.94 93 MET F O 1
ATOM 7808 N N . LYS F 1 96 ? -44.593 -32.883 -6.267 1.00 87.44 94 LYS F N 1
ATOM 7809 C CA . LYS F 1 96 ? -45.991 -33.266 -6.134 1.00 93.48 94 LYS F CA 1
ATOM 7810 C C . LYS F 1 96 ? -46.884 -32.418 -7.030 1.00 102.25 94 LYS F C 1
ATOM 7811 O O . LYS F 1 96 ? -47.901 -32.900 -7.535 1.00 109.03 94 LYS F O 1
ATOM 7817 N N . ALA F 1 97 ? -46.483 -31.164 -7.231 1.00 105.72 95 ALA F N 1
ATOM 7818 C CA . ALA F 1 97 ? -47.196 -30.225 -8.094 1.00 104.61 95 ALA F CA 1
ATOM 7819 C C . ALA F 1 97 ? -47.116 -30.651 -9.554 1.00 103.45 95 ALA F C 1
ATOM 7820 O O . ALA F 1 97 ? -48.118 -30.634 -10.270 1.00 103.83 95 ALA F O 1
ATOM 7822 N N . LYS F 1 98 ? -45.916 -31.047 -9.972 1.00 99.54 96 LYS F N 1
ATOM 7823 C CA . LYS F 1 98 ? -45.666 -31.548 -11.316 1.00 95.90 96 LYS F CA 1
ATOM 7824 C C . LYS F 1 98 ? -46.428 -32.841 -11.587 1.00 99.99 96 LYS F C 1
ATOM 7825 O O . LYS F 1 98 ? -46.845 -33.097 -12.719 1.00 105.38 96 LYS F O 1
ATOM 7831 N N . GLN F 1 99 ? -46.624 -33.638 -10.537 1.00 100.65 97 GLN F N 1
ATOM 7832 C CA . GLN F 1 99 ? -47.404 -34.871 -10.621 1.00 100.17 97 GLN F CA 1
ATOM 7833 C C . GLN F 1 99 ? -48.904 -34.627 -10.795 1.00 99.33 97 GLN F C 1
ATOM 7834 O O . GLN F 1 99 ? -49.637 -35.533 -11.188 1.00 102.54 97 GLN F O 1
ATOM 7840 N N . HIS F 1 100 ? -49.351 -33.408 -10.496 1.00 100.23 98 HIS F N 1
ATOM 7841 C CA . HIS F 1 100 ? -50.720 -32.980 -10.787 1.00 99.80 98 HIS F CA 1
ATOM 7842 C C . HIS F 1 100 ? -50.738 -31.899 -11.878 1.00 98.11 98 HIS F C 1
ATOM 7843 O O . HIS F 1 100 ? -51.690 -31.122 -11.970 1.00 96.03 98 HIS F O 1
ATOM 7850 N N . LYS F 1 101 ? -49.676 -31.872 -12.691 1.00 98.96 99 LYS F N 1
ATOM 7851 C CA . LYS F 1 101 ? -49.480 -30.912 -13.799 1.00 92.25 99 LYS F CA 1
ATOM 7852 C C . LYS F 1 101 ? -49.627 -29.432 -13.408 1.00 86.62 99 LYS F C 1
ATOM 7853 O O . LYS F 1 101 ? -50.263 -28.650 -14.118 1.00 85.81 99 LYS F O 1
ATOM 7859 N N . MET F 1 102 ? -49.040 -29.058 -12.275 1.00 83.55 100 MET F N 1
ATOM 7860 C CA . MET F 1 102 ? -49.087 -27.676 -11.806 1.00 84.07 100 MET F CA 1
ATOM 7861 C C . MET F 1 102 ? -47.852 -26.906 -12.216 1.00 85.78 100 MET F C 1
ATOM 7862 O O . MET F 1 102 ? -46.755 -27.475 -12.284 1.00 92.01 100 MET F O 1
ATOM 7867 N N . LEU F 1 103 ? -48.036 -25.613 -12.476 1.00 85.37 101 LEU F N 1
ATOM 7868 C CA . LEU F 1 103 ? -46.915 -24.705 -12.706 1.00 93.33 101 LEU F CA 1
ATOM 7869 C C . LEU F 1 103 ? -46.108 -24.606 -11.405 1.00 92.84 101 LEU F C 1
ATOM 7870 O O . LEU F 1 103 ? -46.427 -23.822 -10.513 1.00 92.18 101 LEU F O 1
ATOM 7875 N N . ALA F 1 104 ? -45.068 -25.432 -11.318 1.00 97.07 102 ALA F N 1
ATOM 7876 C CA . ALA F 1 104 ? -44.272 -25.590 -10.109 1.00 95.60 102 ALA F CA 1
ATOM 7877 C C . ALA F 1 104 ? -43.030 -24.698 -10.137 1.00 96.45 102 ALA F C 1
ATOM 7878 O O . ALA F 1 104 ? -41.920 -25.151 -10.438 1.00 102.15 102 ALA F O 1
ATOM 7880 N N . ILE F 1 105 ? -43.229 -23.422 -9.828 1.00 91.74 103 ILE F N 1
ATOM 7881 C CA . ILE F 1 105 ? -42.135 -22.455 -9.814 1.00 93.66 103 ILE F CA 1
ATOM 7882 C C . ILE F 1 105 ? -41.361 -22.491 -8.485 1.00 88.85 103 ILE F C 1
ATOM 7883 O O . ILE F 1 105 ? -41.940 -22.315 -7.409 1.00 88.24 103 ILE F O 1
ATOM 7888 N N . GLN F 1 106 ? -40.056 -22.746 -8.565 1.00 83.89 104 GLN F N 1
ATOM 7889 C CA . GLN F 1 106 ? -39.243 -22.883 -7.355 1.00 89.07 104 GLN F CA 1
ATOM 7890 C C . GLN F 1 106 ? -38.550 -21.608 -6.882 1.00 83.52 104 GLN F C 1
ATOM 7891 O O . GLN F 1 106 ? -37.813 -20.954 -7.627 1.00 68.97 104 GLN F O 1
ATOM 7897 N N . ARG F 1 107 ? -38.804 -21.280 -5.620 1.00 80.87 105 ARG F N 1
ATOM 7898 C CA . ARG F 1 107 ? -38.245 -20.104 -4.986 1.00 76.99 105 ARG F CA 1
ATOM 7899 C C . ARG F 1 107 ? -36.827 -20.395 -4.550 1.00 75.64 105 ARG F C 1
ATOM 7900 O O . ARG F 1 107 ? -36.516 -21.492 -4.078 1.00 72.39 105 ARG F O 1
ATOM 7908 N N . LEU F 1 108 ? -35.961 -19.408 -4.727 1.00 79.27 106 LEU F N 1
ATOM 7909 C CA . LEU F 1 108 ? -34.606 -19.515 -4.243 1.00 86.81 106 LEU F CA 1
ATOM 7910 C C . LEU F 1 108 ? -34.112 -18.168 -3.755 1.00 90.31 106 LEU F C 1
ATOM 7911 O O . LEU F 1 108 ? -34.271 -17.148 -4.432 1.00 92.05 106 LEU F O 1
ATOM 7916 N N . PHE F 1 109 ? -33.528 -18.173 -2.562 1.00 96.42 107 PHE F N 1
ATOM 7917 C CA . PHE F 1 109 ? -32.959 -16.964 -1.986 1.00 95.67 107 PHE F CA 1
ATOM 7918 C C . PHE F 1 109 ? -31.451 -16.955 -2.185 1.00 94.86 107 PHE F C 1
ATOM 7919 O O . PHE F 1 109 ? -30.764 -17.926 -1.860 1.00 94.29 107 PHE F O 1
ATOM 7927 N N . MET F 1 110 ? -30.948 -15.845 -2.713 1.00 102.06 108 MET F N 1
ATOM 7928 C CA . MET F 1 110 ? -29.515 -15.618 -2.860 1.00 110.55 108 MET F CA 1
ATOM 7929 C C . MET F 1 110 ? -28.922 -15.145 -1.532 1.00 109.96 108 MET F C 1
ATOM 7930 O O . MET F 1 110 ? -28.662 -13.956 -1.339 1.00 109.01 108 MET F O 1
ATOM 7935 N N . ILE F 1 111 ? -28.714 -16.089 -0.620 1.00 107.77 109 ILE F N 1
ATOM 7936 C CA . ILE F 1 111 ? -28.243 -15.775 0.724 1.00 110.82 109 ILE F CA 1
ATOM 7937 C C . ILE F 1 111 ? -26.716 -15.793 0.757 1.00 109.60 109 ILE F C 1
ATOM 7938 O O . ILE F 1 111 ? -26.074 -14.737 0.806 1.00 107.23 109 ILE F O 1
ATOM 7943 N N . ASP F 1 112 ? -26.155 -17.002 0.730 1.00 108.00 110 ASP F N 1
ATOM 7944 C CA . ASP F 1 112 ? -24.710 -17.221 0.742 1.00 102.00 110 ASP F CA 1
ATOM 7945 C C . ASP F 1 112 ? -24.289 -18.308 -0.253 1.00 103.35 110 ASP F C 1
ATOM 7946 O O . ASP F 1 112 ? -25.092 -18.722 -1.099 1.00 101.85 110 ASP F O 1
ATOM 7951 N N . SER F 1 113 ? -23.034 -18.754 -0.152 1.00 99.68 111 SER F N 1
ATOM 7952 C CA . SER F 1 113 ? -22.493 -19.801 -1.021 1.00 89.62 111 SER F CA 1
ATOM 7953 C C . SER F 1 113 ? -23.150 -21.153 -0.765 1.00 85.71 111 SER F C 1
ATOM 7954 O O . SER F 1 113 ? -23.371 -21.921 -1.700 1.00 81.85 111 SER F O 1
ATOM 7957 N N . SER F 1 114 ? -23.469 -21.426 0.500 1.00 85.79 112 SER F N 1
ATOM 7958 C CA . SER F 1 114 ? -24.120 -22.676 0.895 1.00 92.87 112 SER F CA 1
ATOM 7959 C C . SER F 1 114 ? -25.562 -22.792 0.382 1.00 93.01 112 SER F C 1
ATOM 7960 O O . SER F 1 114 ? -26.021 -23.887 0.057 1.00 91.48 112 SER F O 1
ATOM 7963 N N . ALA F 1 115 ? -26.256 -21.657 0.309 1.00 96.61 113 ALA F N 1
ATOM 7964 C CA . ALA F 1 115 ? -27.623 -21.593 -0.210 1.00 104.91 113 ALA F CA 1
ATOM 7965 C C . ALA F 1 115 ? -27.673 -21.685 -1.734 1.00 109.74 113 ALA F C 1
ATOM 7966 O O . ALA F 1 115 ? -28.603 -22.277 -2.290 1.00 112.71 113 ALA F O 1
ATOM 7968 N N . TYR F 1 116 ? -26.688 -21.082 -2.400 1.00 109.48 114 TYR F N 1
ATOM 7969 C CA . TYR F 1 116 ? -26.597 -21.127 -3.857 1.00 107.07 114 TYR F CA 1
ATOM 7970 C C . TYR F 1 116 ? -26.312 -22.546 -4.336 1.00 105.43 114 TYR F C 1
ATOM 7971 O O . TYR F 1 116 ? -26.953 -23.024 -5.274 1.00 108.11 114 TYR F O 1
ATOM 7980 N N . ASN F 1 117 ? -25.357 -23.207 -3.683 1.00 96.75 115 ASN F N 1
ATOM 7981 C CA . ASN F 1 117 ? -24.904 -24.535 -4.092 1.00 95.57 115 ASN F CA 1
ATOM 7982 C C . ASN F 1 117 ? -25.935 -25.633 -3.903 1.00 93.27 115 ASN F C 1
ATOM 7983 O O . ASN F 1 117 ? -26.079 -26.505 -4.759 1.00 90.42 115 ASN F O 1
ATOM 7988 N N . LYS F 1 118 ? -26.646 -25.580 -2.780 1.00 94.98 116 LYS F N 1
ATOM 7989 C CA . LYS F 1 118 ? -27.685 -26.556 -2.472 1.00 94.91 116 LYS F CA 1
ATOM 7990 C C . LYS F 1 118 ? -28.922 -26.292 -3.318 1.00 93.31 116 LYS F C 1
ATOM 7991 O O . LYS F 1 118 ? -29.644 -27.223 -3.684 1.00 90.51 116 LYS F O 1
ATOM 7997 N N . GLY F 1 119 ? -29.129 -25.017 -3.644 1.00 94.17 117 GLY F N 1
ATOM 7998 C CA . GLY F 1 119 ? -30.219 -24.572 -4.507 1.00 92.93 117 GLY F CA 1
ATOM 7999 C C . GLY F 1 119 ? -30.145 -25.092 -5.931 1.00 93.80 117 GLY F C 1
ATOM 8000 O O . GLY F 1 119 ? -31.133 -25.622 -6.446 1.00 95.37 117 GLY F O 1
ATOM 8001 N N . VAL F 1 120 ? -28.981 -24.947 -6.567 1.00 89.83 118 VAL F N 1
ATOM 8002 C CA . VAL F 1 120 ? -28.766 -25.500 -7.911 1.00 89.92 118 VAL F CA 1
ATOM 8003 C C . VAL F 1 120 ? -28.794 -27.037 -7.917 1.00 88.78 118 VAL F C 1
ATOM 8004 O O . VAL F 1 120 ? -29.290 -27.645 -8.871 1.00 91.97 118 VAL F O 1
ATOM 8008 N N . ALA F 1 121 ? -28.289 -27.653 -6.845 1.00 81.14 119 ALA F N 1
ATOM 8009 C CA . ALA F 1 121 ? -28.376 -29.100 -6.673 1.00 84.60 119 ALA F CA 1
ATOM 8010 C C . ALA F 1 121 ? -29.844 -29.569 -6.629 1.00 90.37 119 ALA F C 1
ATOM 8011 O O . ALA F 1 121 ? -30.209 -30.552 -7.288 1.00 84.93 119 ALA F O 1
ATOM 8013 N N . LEU F 1 122 ? -30.674 -28.836 -5.878 1.00 92.79 120 LEU F N 1
ATOM 8014 C CA . LEU F 1 122 ? -32.111 -29.120 -5.747 1.00 91.24 120 LEU F CA 1
ATOM 8015 C C . LEU F 1 122 ? -32.885 -28.858 -7.042 1.00 93.60 120 LEU F C 1
ATOM 8016 O O . LEU F 1 122 ? -33.804 -29.611 -7.376 1.00 89.64 120 LEU F O 1
ATOM 8021 N N . ILE F 1 123 ? -32.504 -27.794 -7.758 1.00 95.81 121 ILE F N 1
ATOM 8022 C CA . ILE F 1 123 ? -33.082 -27.457 -9.067 1.00 97.11 121 ILE F CA 1
ATOM 8023 C C . ILE F 1 123 ? -32.866 -28.611 -10.057 1.00 104.00 121 ILE F C 1
ATOM 8024 O O . ILE F 1 123 ? -33.803 -29.015 -10.751 1.00 110.02 121 ILE F O 1
ATOM 8029 N N . GLN F 1 124 ? -31.649 -29.161 -10.070 1.00 108.27 122 GLN F N 1
ATOM 8030 C CA . GLN F 1 124 ? -31.300 -30.316 -10.905 1.00 110.12 122 GLN F CA 1
ATOM 8031 C C . GLN F 1 124 ? -32.110 -31.569 -10.548 1.00 104.72 122 GLN F C 1
ATOM 8032 O O . GLN F 1 124 ? -32.473 -32.353 -11.430 1.00 104.74 122 GLN F O 1
ATOM 8038 N N . LYS F 1 125 ? -32.402 -31.731 -9.259 1.00 96.83 123 LYS F N 1
ATOM 8039 C CA . LYS F 1 125 ? -33.147 -32.888 -8.762 1.00 97.01 123 LYS F CA 1
ATOM 8040 C C . LYS F 1 125 ? -34.638 -32.881 -9.149 1.00 91.54 123 LYS F C 1
ATOM 8041 O O . LYS F 1 125 ? -35.170 -33.897 -9.598 1.00 88.27 123 LYS F O 1
ATOM 8047 N N . VAL F 1 126 ? -35.296 -31.736 -8.996 1.00 89.46 124 VAL F N 1
ATOM 8048 C CA . VAL F 1 126 ? -36.759 -31.671 -9.099 1.00 88.76 124 VAL F CA 1
ATOM 8049 C C . VAL F 1 126 ? -37.285 -31.093 -10.417 1.00 84.02 124 VAL F C 1
ATOM 8050 O O . VAL F 1 126 ? -38.466 -31.249 -10.734 1.00 84.64 124 VAL F O 1
ATOM 8054 N N . GLN F 1 127 ? -36.398 -30.441 -11.168 1.00 84.57 125 GLN F N 1
ATOM 8055 C CA . GLN F 1 127 ? -36.714 -29.801 -12.454 1.00 89.02 125 GLN F CA 1
ATOM 8056 C C . GLN F 1 127 ? -37.957 -28.900 -12.428 1.00 88.56 125 GLN F C 1
ATOM 8057 O O . GLN F 1 127 ? -39.006 -29.288 -12.947 1.00 78.51 125 GLN F O 1
ATOM 8063 N N . PRO F 1 128 ? -37.849 -27.704 -11.812 1.00 92.63 126 PRO F N 1
ATOM 8064 C CA . PRO F 1 128 ? -39.003 -26.800 -11.804 1.00 92.41 126 PRO F CA 1
ATOM 8065 C C . PRO F 1 128 ? -39.292 -26.196 -13.179 1.00 94.32 126 PRO F C 1
ATOM 8066 O O . PRO F 1 128 ? -38.390 -26.079 -14.008 1.00 90.61 126 PRO F O 1
ATOM 8070 N N . ASP F 1 129 ? -40.549 -25.823 -13.404 1.00 96.41 127 ASP F N 1
ATOM 8071 C CA . ASP F 1 129 ? -40.957 -25.165 -14.639 1.00 98.58 127 ASP F CA 1
ATOM 8072 C C . ASP F 1 129 ? -40.400 -23.749 -14.707 1.00 98.82 127 ASP F C 1
ATOM 8073 O O . ASP F 1 129 ? -40.246 -23.185 -15.791 1.00 108.80 127 ASP F O 1
ATOM 8078 N N . CYS F 1 130 ? -40.094 -23.189 -13.540 1.00 99.95 128 CYS F N 1
ATOM 8079 C CA . CYS F 1 130 ? -39.642 -21.812 -13.420 1.00 96.76 128 CYS F CA 1
ATOM 8080 C C . CYS F 1 130 ? -38.888 -21.618 -12.107 1.00 91.91 128 CYS F C 1
ATOM 8081 O O . CYS F 1 130 ? -39.075 -22.383 -11.166 1.00 95.61 128 CYS F O 1
ATOM 8084 N N . ILE F 1 131 ? -38.039 -20.598 -12.041 1.00 86.58 129 ILE F N 1
ATOM 8085 C CA . ILE F 1 131 ? -37.304 -20.320 -10.812 1.00 88.17 129 ILE F CA 1
ATOM 8086 C C . ILE F 1 131 ? -37.334 -18.863 -10.390 1.00 89.07 129 ILE F C 1
ATOM 8087 O O . ILE F 1 131 ? -36.759 -18.001 -11.051 1.00 82.51 129 ILE F O 1
ATOM 8092 N N . GLU F 1 132 ? -38.019 -18.597 -9.279 1.00 88.42 130 GLU F N 1
ATOM 8093 C CA . GLU F 1 132 ? -38.053 -17.259 -8.707 1.00 90.24 130 GLU F CA 1
ATOM 8094 C C . GLU F 1 132 ? -36.805 -17.027 -7.867 1.00 94.54 130 GLU F C 1
ATOM 8095 O O . GLU F 1 132 ? -36.497 -17.813 -6.967 1.00 98.37 130 GLU F O 1
ATOM 8101 N N . LEU F 1 133 ? -36.095 -15.945 -8.176 1.00 95.41 131 LEU F N 1
ATOM 8102 C CA . LEU F 1 133 ? -34.862 -15.589 -7.485 1.00 99.25 131 LEU F CA 1
ATOM 8103 C C . LEU F 1 133 ? -35.018 -14.332 -6.643 1.00 97.76 131 LEU F C 1
ATOM 8104 O O . LEU F 1 133 ? -35.664 -13.364 -7.055 1.00 95.51 131 LEU F O 1
ATOM 8109 N N . LEU F 1 134 ? -34.431 -14.365 -5.448 1.00 94.16 132 LEU F N 1
ATOM 8110 C CA . LEU F 1 134 ? -34.568 -13.276 -4.491 1.00 88.66 132 LEU F CA 1
ATOM 8111 C C . LEU F 1 134 ? -33.239 -12.953 -3.796 1.00 88.13 132 LEU F C 1
ATOM 8112 O O . LEU F 1 134 ? -32.487 -13.862 -3.441 1.00 77.71 132 LEU F O 1
ATOM 8117 N N . PRO F 1 135 ? -32.931 -11.651 -3.621 1.00 88.45 133 PRO F N 1
ATOM 8118 C CA . PRO F 1 135 ? -33.699 -10.488 -4.094 1.00 87.48 133 PRO F CA 1
ATOM 8119 C C . PRO F 1 135 ? -33.614 -10.282 -5.608 1.00 86.03 133 PRO F C 1
ATOM 8120 O O . PRO F 1 135 ? -32.876 -10.997 -6.291 1.00 83.21 133 PRO F O 1
ATOM 8124 N N . GLY F 1 136 ? -34.393 -9.333 -6.120 1.00 90.59 134 GLY F N 1
ATOM 8125 C CA . GLY F 1 136 ? -34.457 -9.072 -7.555 1.00 94.11 134 GLY F CA 1
ATOM 8126 C C . GLY F 1 136 ? -33.659 -7.864 -8.003 1.00 99.02 134 GLY F C 1
ATOM 8127 O O . GLY F 1 136 ? -33.878 -7.341 -9.097 1.00 104.51 134 GLY F O 1
ATOM 8128 N N . ILE F 1 137 ? -32.735 -7.419 -7.157 1.00 98.21 135 ILE F N 1
ATOM 8129 C CA . ILE F 1 137 ? -31.880 -6.278 -7.475 1.00 101.21 135 ILE F CA 1
ATOM 8130 C C . ILE F 1 137 ? -30.399 -6.660 -7.470 1.00 105.82 135 ILE F C 1
ATOM 8131 O O . ILE F 1 137 ? -29.520 -5.821 -7.230 1.00 108.73 135 ILE F O 1
ATOM 8136 N N . ILE F 1 138 ? -30.136 -7.940 -7.731 1.00 108.85 136 ILE F N 1
ATOM 8137 C CA . ILE F 1 138 ? -28.787 -8.407 -8.055 1.00 105.62 136 ILE F CA 1
ATOM 8138 C C . ILE F 1 138 ? -28.809 -8.973 -9.475 1.00 108.10 136 ILE F C 1
ATOM 8139 O O . ILE F 1 138 ? -29.056 -10.171 -9.666 1.00 107.75 136 ILE F O 1
ATOM 8144 N N . PRO F 1 139 ? -28.567 -8.105 -10.477 1.00 105.75 137 PRO F N 1
ATOM 8145 C CA . PRO F 1 139 ? -28.609 -8.494 -11.882 1.00 105.35 137 PRO F CA 1
ATOM 8146 C C . PRO F 1 139 ? -27.463 -9.430 -12.274 1.00 104.63 137 PRO F C 1
ATOM 8147 O O . PRO F 1 139 ? -27.605 -10.211 -13.214 1.00 103.22 137 PRO F O 1
ATOM 8151 N N . GLU F 1 140 ? -26.350 -9.355 -11.544 1.00 108.56 138 GLU F N 1
ATOM 8152 C CA . GLU F 1 140 ? -25.160 -10.165 -11.824 1.00 114.87 138 GLU F CA 1
ATOM 8153 C C . GLU F 1 140 ? -25.385 -11.657 -11.560 1.00 109.10 138 GLU F C 1
ATOM 8154 O O . GLU F 1 140 ? -24.880 -12.510 -12.291 1.00 102.44 138 GLU F O 1
ATOM 8160 N N . GLN F 1 141 ? -26.151 -11.958 -10.517 1.00 110.72 139 GLN F N 1
ATOM 8161 C CA . GLN F 1 141 ? -26.443 -13.339 -10.155 1.00 108.78 139 GLN F CA 1
ATOM 8162 C C . GLN F 1 141 ? -27.574 -13.933 -10.994 1.00 107.64 139 GLN F C 1
ATOM 8163 O O . GLN F 1 141 ? -27.627 -15.149 -11.210 1.00 108.18 139 GLN F O 1
ATOM 8169 N N . VAL F 1 142 ? -28.466 -13.063 -11.463 1.00 108.52 140 VAL F N 1
ATOM 8170 C CA . VAL F 1 142 ? -29.563 -13.435 -12.363 1.00 109.82 140 VAL F CA 1
ATOM 8171 C C . VAL F 1 142 ? -29.015 -13.858 -13.730 1.00 111.74 140 VAL F C 1
ATOM 8172 O O . VAL F 1 142 ? -29.533 -14.792 -14.352 1.00 115.70 140 VAL F O 1
ATOM 8176 N N . GLN F 1 143 ? -27.950 -13.188 -14.170 1.00 110.49 141 GLN F N 1
ATOM 8177 C CA . GLN F 1 143 ? -27.254 -13.558 -15.398 1.00 106.48 141 GLN F CA 1
ATOM 8178 C C . GLN F 1 143 ? -26.450 -14.855 -15.237 1.00 104.40 141 GLN F C 1
ATOM 8179 O O . GLN F 1 143 ? -26.455 -15.697 -16.139 1.00 104.45 141 GLN F O 1
ATOM 8185 N N . LYS F 1 144 ? -25.788 -15.013 -14.086 1.00 101.31 142 LYS F N 1
ATOM 8186 C CA . LYS F 1 144 ? -24.984 -16.209 -13.779 1.00 101.13 142 LYS F CA 1
ATOM 8187 C C . LYS F 1 144 ? -25.802 -17.495 -13.748 1.00 102.95 142 LYS F C 1
ATOM 8188 O O . LYS F 1 144 ? -25.293 -18.567 -14.080 1.00 102.09 142 LYS F O 1
ATOM 8194 N N . MET F 1 145 ? -27.064 -17.375 -13.340 1.00 104.77 143 MET F N 1
ATOM 8195 C CA . MET F 1 145 ? -27.966 -18.513 -13.227 1.00 107.11 143 MET F CA 1
ATOM 8196 C C . MET F 1 145 ? -28.741 -18.844 -14.502 1.00 110.72 143 MET F C 1
ATOM 8197 O O . MET F 1 145 ? -29.047 -20.011 -14.750 1.00 113.37 143 MET F O 1
ATOM 8202 N N . THR F 1 146 ? -29.048 -17.827 -15.308 1.00 115.66 144 THR F N 1
ATOM 8203 C CA . THR F 1 146 ? -29.733 -18.033 -16.594 1.00 119.94 144 THR F CA 1
ATOM 8204 C C . THR F 1 146 ? -28.850 -18.739 -17.619 1.00 120.97 144 THR F C 1
ATOM 8205 O O . THR F 1 146 ? -29.349 -19.291 -18.603 1.00 121.01 144 THR F O 1
ATOM 8209 N N . GLN F 1 147 ? -27.541 -18.705 -17.375 1.00 121.26 145 GLN F N 1
ATOM 8210 C CA . GLN F 1 147 ? -26.557 -19.375 -18.213 1.00 117.63 145 GLN F CA 1
ATOM 8211 C C . GLN F 1 147 ? -26.256 -20.794 -17.733 1.00 118.99 145 GLN F C 1
ATOM 8212 O O . GLN F 1 147 ? -25.897 -21.650 -18.542 1.00 122.98 145 GLN F O 1
ATOM 8218 N N . LYS F 1 148 ? -26.401 -21.036 -16.428 1.00 118.31 146 LYS F N 1
ATOM 8219 C CA . LYS F 1 148 ? -26.156 -22.360 -15.844 1.00 117.53 146 LYS F CA 1
ATOM 8220 C C . LYS F 1 148 ? -27.170 -23.399 -16.299 1.00 117.51 146 LYS F C 1
ATOM 8221 O O . LYS F 1 148 ? -26.806 -24.542 -16.576 1.00 119.07 146 LYS F O 1
ATOM 8227 N N . LEU F 1 149 ? -28.436 -22.998 -16.369 1.00 119.59 147 LEU F N 1
ATOM 8228 C CA . LEU F 1 149 ? -29.494 -23.863 -16.889 1.00 121.57 147 LEU F CA 1
ATOM 8229 C C . LEU F 1 149 ? -30.495 -23.045 -17.711 1.00 115.77 147 LEU F C 1
ATOM 8230 O O . LEU F 1 149 ? -30.512 -21.814 -17.636 1.00 105.13 147 LEU F O 1
ATOM 8235 N N . HIS F 1 150 ? -31.318 -23.736 -18.497 1.00 114.79 148 HIS F N 1
ATOM 8236 C CA . HIS F 1 150 ? -32.182 -23.080 -19.477 1.00 113.22 148 HIS F CA 1
ATOM 8237 C C . HIS F 1 150 ? -33.620 -22.865 -18.980 1.00 107.60 148 HIS F C 1
ATOM 8238 O O . HIS F 1 150 ? -34.473 -22.373 -19.722 1.00 105.81 148 HIS F O 1
ATOM 8245 N N . ILE F 1 151 ? -33.865 -23.229 -17.720 1.00 107.70 149 ILE F N 1
ATOM 8246 C CA . ILE F 1 151 ? -35.141 -22.991 -17.029 1.00 99.01 149 ILE F CA 1
ATOM 8247 C C . ILE F 1 151 ? -35.296 -21.493 -16.718 1.00 98.83 149 ILE F C 1
ATOM 8248 O O . ILE F 1 151 ? -34.416 -20.911 -16.074 1.00 98.62 149 ILE F O 1
ATOM 8253 N N . PRO F 1 152 ? -36.411 -20.870 -17.173 1.00 97.70 150 PRO F N 1
ATOM 8254 C CA . PRO F 1 152 ? -36.676 -19.419 -17.039 1.00 95.26 150 PRO F CA 1
ATOM 8255 C C . PRO F 1 152 ? -36.599 -18.921 -15.596 1.00 96.45 150 PRO F C 1
ATOM 8256 O O . PRO F 1 152 ? -36.981 -19.649 -14.677 1.00 90.61 150 PRO F O 1
ATOM 8260 N N . VAL F 1 153 ? -36.100 -17.701 -15.394 1.00 97.70 151 VAL F N 1
ATOM 8261 C CA . VAL F 1 153 ? -36.023 -17.141 -14.037 1.00 96.39 151 VAL F CA 1
ATOM 8262 C C . VAL F 1 153 ? -36.874 -15.885 -13.814 1.00 97.25 151 VAL F C 1
ATOM 8263 O O . VAL F 1 153 ? -37.109 -15.097 -14.738 1.00 88.03 151 VAL F O 1
ATOM 8267 N N . ILE F 1 154 ? -37.342 -15.736 -12.573 1.00 99.79 152 ILE F N 1
ATOM 8268 C CA . ILE F 1 154 ? -38.061 -14.554 -12.115 1.00 97.28 152 ILE F CA 1
ATOM 8269 C C . ILE F 1 154 ? -37.185 -13.833 -11.094 1.00 97.69 152 ILE F C 1
ATOM 8270 O O . ILE F 1 154 ? -36.514 -14.467 -10.277 1.00 94.64 152 ILE F O 1
ATOM 8275 N N . ALA F 1 155 ? -37.168 -12.507 -11.168 1.00 97.15 153 ALA F N 1
ATOM 8276 C CA . ALA F 1 155 ? -36.549 -11.690 -10.140 1.00 97.76 153 ALA F CA 1
ATOM 8277 C C . ALA F 1 155 ? -37.648 -11.221 -9.205 1.00 102.02 153 ALA F C 1
ATOM 8278 O O . ALA F 1 155 ? -38.712 -10.796 -9.655 1.00 106.31 153 ALA F O 1
ATOM 8280 N N . GLY F 1 156 ? -37.400 -11.307 -7.905 1.00 99.98 154 GLY F N 1
ATOM 8281 C CA . GLY F 1 156 ? -38.378 -10.862 -6.927 1.00 94.40 154 GLY F CA 1
ATOM 8282 C C . GLY F 1 156 ? -37.735 -10.238 -5.715 1.00 94.60 154 GLY F C 1
ATOM 8283 O O . GLY F 1 156 ? -36.756 -10.762 -5.197 1.00 97.33 154 GLY F O 1
ATOM 8284 N N . GLY F 1 157 ? -38.280 -9.116 -5.264 1.00 90.61 155 GLY F N 1
ATOM 8285 C CA . GLY F 1 157 ? -37.806 -8.502 -4.040 1.00 93.24 155 GLY F CA 1
ATOM 8286 C C . GLY F 1 157 ? -36.974 -7.248 -4.189 1.00 98.10 155 GLY F C 1
ATOM 8287 O O . GLY F 1 157 ? -35.993 -7.223 -4.936 1.00 97.73 155 GLY F O 1
ATOM 8288 N N . LEU F 1 158 ? -37.393 -6.212 -3.462 1.00 104.10 156 LEU F N 1
ATOM 8289 C CA . LEU F 1 158 ? -36.701 -4.915 -3.332 1.00 107.33 156 LEU F CA 1
ATOM 8290 C C . LEU F 1 158 ? -36.608 -4.077 -4.616 1.00 112.28 156 LEU F C 1
ATOM 8291 O O . LEU F 1 158 ? -35.944 -3.033 -4.637 1.00 110.85 156 LEU F O 1
ATOM 8296 N N . ILE F 1 159 ? -37.284 -4.523 -5.673 1.00 114.49 157 ILE F N 1
ATOM 8297 C CA . ILE F 1 159 ? -37.306 -3.781 -6.925 1.00 118.05 157 ILE F CA 1
ATOM 8298 C C . ILE F 1 159 ? -38.268 -2.605 -6.787 1.00 116.02 157 ILE F C 1
ATOM 8299 O O . ILE F 1 159 ? -39.491 -2.783 -6.767 1.00 112.49 157 ILE F O 1
ATOM 8304 N N . GLU F 1 160 ? -37.691 -1.410 -6.678 1.00 115.19 158 GLU F N 1
ATOM 8305 C CA . GLU F 1 160 ? -38.444 -0.185 -6.419 1.00 113.94 158 GLU F CA 1
ATOM 8306 C C . GLU F 1 160 ? -38.562 0.714 -7.645 1.00 104.76 158 GLU F C 1
ATOM 8307 O O . GLU F 1 160 ? -39.608 1.311 -7.880 1.00 99.15 158 GLU F O 1
ATOM 8313 N N . THR F 1 161 ? -37.482 0.813 -8.412 1.00 107.00 159 THR F N 1
ATOM 8314 C CA . THR F 1 161 ? -37.450 1.673 -9.595 1.00 105.66 159 THR F CA 1
ATOM 8315 C C . THR F 1 161 ? -37.584 0.862 -10.887 1.00 102.80 159 THR F C 1
ATOM 8316 O O . THR F 1 161 ? -37.315 -0.338 -10.906 1.00 106.06 159 THR F O 1
ATOM 8320 N N . SER F 1 162 ? -37.997 1.528 -11.961 1.00 100.87 160 SER F N 1
ATOM 8321 C CA . SER F 1 162 ? -38.038 0.928 -13.295 1.00 101.63 160 SER F CA 1
ATOM 8322 C C . SER F 1 162 ? -36.634 0.685 -13.845 1.00 102.86 160 SER F C 1
ATOM 8323 O O . SER F 1 162 ? -36.450 -0.131 -14.746 1.00 97.47 160 SER F O 1
ATOM 8326 N N . GLU F 1 163 ? -35.659 1.410 -13.295 1.00 106.92 161 GLU F N 1
ATOM 8327 C CA . GLU F 1 163 ? -34.238 1.203 -13.587 1.00 104.02 161 GLU F CA 1
ATOM 8328 C C . GLU F 1 163 ? -33.767 -0.152 -13.075 1.00 98.28 161 GLU F C 1
ATOM 8329 O O . GLU F 1 163 ? -32.997 -0.836 -13.746 1.00 85.96 161 GLU F O 1
ATOM 8335 N N . GLN F 1 164 ? -34.244 -0.521 -11.884 1.00 96.94 162 GLN F N 1
ATOM 8336 C CA . GLN F 1 164 ? -33.993 -1.836 -11.294 1.00 93.27 162 GLN F CA 1
ATOM 8337 C C . GLN F 1 164 ? -34.737 -2.937 -12.046 1.00 89.92 162 GLN F C 1
ATOM 8338 O O . GLN F 1 164 ? -34.207 -4.037 -12.213 1.00 92.19 162 GLN F O 1
ATOM 8344 N N . VAL F 1 165 ? -35.956 -2.630 -12.495 1.00 90.56 163 VAL F N 1
ATOM 8345 C CA . VAL F 1 165 ? -36.748 -3.526 -13.345 1.00 94.15 163 VAL F CA 1
ATOM 8346 C C . VAL F 1 165 ? -35.989 -3.797 -14.642 1.00 99.09 163 VAL F C 1
ATOM 8347 O O . VAL F 1 165 ? -35.847 -4.949 -15.059 1.00 104.26 163 VAL F O 1
ATOM 8351 N N . ASN F 1 166 ? -35.478 -2.726 -15.243 1.00 91.04 164 ASN F N 1
ATOM 8352 C CA . ASN F 1 166 ? -34.762 -2.795 -16.506 1.00 91.39 164 ASN F CA 1
ATOM 8353 C C . ASN F 1 166 ? -33.444 -3.574 -16.465 1.00 88.37 164 ASN F C 1
ATOM 8354 O O . ASN F 1 166 ? -33.206 -4.430 -17.323 1.00 90.68 164 ASN F O 1
ATOM 8359 N N . GLN F 1 167 ? -32.601 -3.268 -15.478 1.00 85.22 165 GLN F N 1
ATOM 8360 C CA . GLN F 1 167 ? -31.268 -3.871 -15.355 1.00 86.88 165 GLN F CA 1
ATOM 8361 C C . GLN F 1 167 ? -31.345 -5.390 -15.286 1.00 91.86 165 GLN F C 1
ATOM 8362 O O . GLN F 1 167 ? -30.664 -6.087 -16.045 1.00 89.06 165 GLN F O 1
ATOM 8368 N N . VAL F 1 168 ? -32.212 -5.874 -14.395 1.00 99.16 166 VAL F N 1
ATOM 8369 C CA . VAL F 1 168 ? -32.381 -7.299 -14.104 1.00 99.58 166 VAL F CA 1
ATOM 8370 C C . VAL F 1 168 ? -33.093 -8.085 -15.224 1.00 98.04 166 VAL F C 1
ATOM 8371 O O . VAL F 1 168 ? -32.854 -9.280 -15.393 1.00 97.69 166 VAL F O 1
ATOM 8375 N N . ILE F 1 169 ? -33.943 -7.407 -15.995 1.00 94.64 167 ILE F N 1
ATOM 8376 C CA . ILE F 1 169 ? -34.626 -8.031 -17.128 1.00 99.27 167 ILE F CA 1
ATOM 8377 C C . ILE F 1 169 ? -33.654 -8.197 -18.297 1.00 99.93 167 ILE F C 1
ATOM 8378 O O . ILE F 1 169 ? -33.731 -9.168 -19.063 1.00 102.86 167 ILE F O 1
ATOM 8383 N N . ALA F 1 170 ? -32.711 -7.263 -18.394 1.00 99.29 168 ALA F N 1
ATOM 8384 C CA . ALA F 1 170 ? -31.639 -7.339 -19.380 1.00 102.51 168 ALA F CA 1
ATOM 8385 C C . ALA F 1 170 ? -30.651 -8.455 -19.047 1.00 101.17 168 ALA F C 1
ATOM 8386 O O . ALA F 1 170 ? -29.933 -8.929 -19.923 1.00 105.44 168 ALA F O 1
ATOM 8388 N N . SER F 1 171 ? -30.632 -8.875 -17.783 1.00 97.84 169 SER F N 1
ATOM 8389 C CA . SER F 1 171 ? -29.748 -9.946 -17.319 1.00 98.27 169 SER F CA 1
ATOM 8390 C C . SER F 1 171 ? -30.272 -11.343 -17.644 1.00 97.66 169 SER F C 1
ATOM 8391 O O . SER F 1 171 ? -29.533 -12.323 -17.551 1.00 99.14 169 SER F O 1
ATOM 8394 N N . GLY F 1 172 ? -31.546 -11.428 -18.011 1.00 95.21 170 GLY F N 1
ATOM 8395 C CA . GLY F 1 172 ? -32.143 -12.687 -18.427 1.00 93.83 170 GLY F CA 1
ATOM 8396 C C . GLY F 1 172 ? -33.384 -13.064 -17.648 1.00 100.32 170 GLY F C 1
ATOM 8397 O O . GLY F 1 172 ? -33.872 -14.190 -17.771 1.00 104.94 170 GLY F O 1
ATOM 8398 N N . ALA F 1 173 ? -33.898 -12.136 -16.842 1.00 99.90 171 ALA F N 1
ATOM 8399 C CA . ALA F 1 173 ? -35.122 -12.389 -16.087 1.00 105.22 171 ALA F CA 1
ATOM 8400 C C . ALA F 1 173 ? -36.325 -12.335 -17.018 1.00 106.21 171 ALA F C 1
ATOM 8401 O O . ALA F 1 173 ? -36.556 -11.317 -17.676 1.00 110.71 171 ALA F O 1
ATOM 8403 N N . ILE F 1 174 ? -37.079 -13.435 -17.068 1.00 102.47 172 ILE F N 1
ATOM 8404 C CA . ILE F 1 174 ? -38.225 -13.570 -17.975 1.00 100.41 172 ILE F CA 1
ATOM 8405 C C . ILE F 1 174 ? -39.438 -12.724 -17.527 1.00 98.03 172 ILE F C 1
ATOM 8406 O O . ILE F 1 174 ? -40.331 -12.428 -18.330 1.00 91.67 172 ILE F O 1
ATOM 8411 N N . ALA F 1 175 ? -39.431 -12.339 -16.247 1.00 91.79 173 ALA F N 1
ATOM 8412 C CA . ALA F 1 175 ? -40.414 -11.449 -15.638 1.00 80.62 173 ALA F CA 1
ATOM 8413 C C . ALA F 1 175 ? -39.879 -10.957 -14.292 1.00 87.59 173 ALA F C 1
ATOM 8414 O O . ALA F 1 175 ? -38.831 -11.416 -13.817 1.00 85.57 173 ALA F O 1
ATOM 8416 N N . VAL F 1 176 ? -40.605 -10.026 -13.679 1.00 92.24 174 VAL F N 1
ATOM 8417 C CA . VAL F 1 176 ? -40.263 -9.496 -12.357 1.00 95.48 174 VAL F CA 1
ATOM 8418 C C . VAL F 1 176 ? -41.480 -9.576 -11.430 1.00 95.40 174 VAL F C 1
ATOM 8419 O O . VAL F 1 176 ? -42.567 -9.137 -11.796 1.00 99.44 174 VAL F O 1
ATOM 8423 N N . THR F 1 177 ? -41.298 -10.167 -10.251 1.00 99.88 175 THR F N 1
ATOM 8424 C CA . THR F 1 177 ? -42.316 -10.132 -9.196 1.00 99.08 175 THR F CA 1
ATOM 8425 C C . THR F 1 177 ? -42.018 -9.003 -8.216 1.00 97.24 175 THR F C 1
ATOM 8426 O O . THR F 1 177 ? -40.896 -8.877 -7.724 1.00 99.99 175 THR F O 1
ATOM 8430 N N . THR F 1 178 ? -43.020 -8.166 -7.962 1.00 94.20 176 THR F N 1
ATOM 8431 C CA . THR F 1 178 ? -42.871 -7.040 -7.036 1.00 95.93 176 THR F CA 1
ATOM 8432 C C . THR F 1 178 ? -44.179 -6.695 -6.334 1.00 95.11 176 THR F C 1
ATOM 8433 O O . THR F 1 178 ? -45.266 -6.957 -6.854 1.00 98.94 176 THR F O 1
ATOM 8437 N N . SER F 1 179 ? -44.066 -6.115 -5.146 1.00 89.99 177 SER F N 1
ATOM 8438 C CA . SER F 1 179 ? -45.234 -5.573 -4.462 1.00 95.86 177 SER F CA 1
ATOM 8439 C C . SER F 1 179 ? -45.136 -4.046 -4.337 1.00 98.38 177 SER F C 1
ATOM 8440 O O . SER F 1 179 ? -45.893 -3.421 -3.585 1.00 93.20 177 SER F O 1
ATOM 8443 N N . ASN F 1 180 ? -44.203 -3.457 -5.086 1.00 104.39 178 ASN F N 1
ATOM 8444 C CA . ASN F 1 180 ? -44.093 -2.005 -5.185 1.00 106.75 178 ASN F CA 1
ATOM 8445 C C . ASN F 1 180 ? -45.250 -1.452 -6.008 1.00 110.41 178 ASN F C 1
ATOM 8446 O O . ASN F 1 180 ? -45.371 -1.732 -7.208 1.00 106.98 178 ASN F O 1
ATOM 8451 N N . LYS F 1 181 ? -46.086 -0.665 -5.334 1.00 114.84 179 LYS F N 1
ATOM 8452 C CA . LYS F 1 181 ? -47.393 -0.241 -5.836 1.00 118.80 179 LYS F CA 1
ATOM 8453 C C . LYS F 1 181 ? -47.345 0.775 -6.984 1.00 118.74 179 LYS F C 1
ATOM 8454 O O . LYS F 1 181 ? -48.150 0.690 -7.911 1.00 122.93 179 LYS F O 1
ATOM 8460 N N . HIS F 1 182 ? -46.410 1.717 -6.911 1.00 118.54 180 HIS F N 1
ATOM 8461 C CA . HIS F 1 182 ? -46.370 2.831 -7.851 1.00 118.68 180 HIS F CA 1
ATOM 8462 C C . HIS F 1 182 ? -45.399 2.553 -8.994 1.00 118.65 180 HIS F C 1
ATOM 8463 O O . HIS F 1 182 ? -44.819 3.476 -9.566 1.00 121.34 180 HIS F O 1
ATOM 8470 N N . LEU F 1 183 ? -45.229 1.276 -9.322 1.00 116.04 181 LEU F N 1
ATOM 8471 C CA . LEU F 1 183 ? -44.638 0.885 -10.596 1.00 110.10 181 LEU F CA 1
ATOM 8472 C C . LEU F 1 183 ? -45.437 -0.235 -11.254 1.00 113.37 181 LEU F C 1
ATOM 8473 O O . LEU F 1 183 ? -44.882 -1.068 -11.971 1.00 112.53 181 LEU F O 1
ATOM 8478 N N . TRP F 1 184 ? -46.742 -0.250 -11.004 1.00 116.21 182 TRP F N 1
ATOM 8479 C CA . TRP F 1 184 ? -47.556 -1.435 -11.248 1.00 118.58 182 TRP F CA 1
ATOM 8480 C C . TRP F 1 184 ? -48.271 -1.345 -12.592 1.00 121.40 182 TRP F C 1
ATOM 8481 O O . TRP F 1 184 ? -48.131 -2.225 -13.441 1.00 121.05 182 TRP F O 1
ATOM 8492 N N . GLU F 1 185 ? -49.038 -0.276 -12.777 1.00 124.45 183 GLU F N 1
ATOM 8493 C CA . GLU F 1 185 ? -49.770 -0.064 -14.021 1.00 130.87 183 GLU F CA 1
ATOM 8494 C C . GLU F 1 185 ? -48.825 -0.019 -15.216 1.00 134.97 183 GLU F C 1
ATOM 8495 O O . GLU F 1 185 ? -48.872 -0.885 -16.091 1.00 136.45 183 GLU F O 1
ATOM 8501 N N . GLY F 1 186 ? -47.966 0.995 -15.248 1.00 138.43 184 GLY F N 1
ATOM 8502 C CA . GLY F 1 186 ? -46.817 0.994 -16.133 1.00 141.13 184 GLY F CA 1
ATOM 8503 C C . GLY F 1 186 ? -46.178 -0.376 -16.253 1.00 142.88 184 GLY F C 1
ATOM 8504 O O . GLY F 1 186 ? -45.125 -0.529 -16.871 1.00 144.54 184 GLY F O 1
ATOM 8505 N N . LEU G 1 3 ? -50.877 6.109 77.893 1.00 148.43 1 LEU G N 1
ATOM 8506 C CA . LEU G 1 3 ? -50.176 5.093 77.117 1.00 148.42 1 LEU G CA 1
ATOM 8507 C C . LEU G 1 3 ? -51.129 4.366 76.173 1.00 148.76 1 LEU G C 1
ATOM 8508 O O . LEU G 1 3 ? -52.327 4.273 76.436 1.00 147.88 1 LEU G O 1
ATOM 8513 N N . GLU G 1 4 ? -50.587 3.854 75.073 1.00 149.33 2 GLU G N 1
ATOM 8514 C CA . GLU G 1 4 ? -51.405 3.274 74.015 1.00 147.95 2 GLU G CA 1
ATOM 8515 C C . GLU G 1 4 ? -51.229 1.761 73.948 1.00 147.15 2 GLU G C 1
ATOM 8516 O O . GLU G 1 4 ? -51.979 1.011 74.574 1.00 147.21 2 GLU G O 1
ATOM 8522 N N . LEU G 1 5 ? -50.234 1.319 73.186 1.00 146.07 3 LEU G N 1
ATOM 8523 C CA . LEU G 1 5 ? -50.119 -0.087 72.817 1.00 145.56 3 LEU G CA 1
ATOM 8524 C C . LEU G 1 5 ? -48.682 -0.446 72.453 1.00 144.98 3 LEU G C 1
ATOM 8525 O O . LEU G 1 5 ? -48.049 0.229 71.641 1.00 141.84 3 LEU G O 1
ATOM 8530 N N . PRO G 1 6 ? -48.173 -1.514 73.059 1.00 146.67 4 PRO G N 1
ATOM 8531 C CA . PRO G 1 6 ? -46.801 -1.967 72.801 1.00 147.58 4 PRO G CA 1
ATOM 8532 C C . PRO G 1 6 ? -46.309 -1.927 71.346 1.00 145.97 4 PRO G C 1
ATOM 8533 O O . PRO G 1 6 ? -45.189 -1.474 71.106 1.00 147.49 4 PRO G O 1
ATOM 8537 N N . PHE G 1 7 ? -47.123 -2.393 70.396 1.00 143.30 5 PHE G N 1
ATOM 8538 C CA . PHE G 1 7 ? -46.727 -2.390 68.978 1.00 139.96 5 PHE G CA 1
ATOM 8539 C C . PHE G 1 7 ? -46.721 -0.994 68.343 1.00 140.36 5 PHE G C 1
ATOM 8540 O O . PHE G 1 7 ? -47.664 -0.592 67.651 1.00 137.27 5 PHE G O 1
ATOM 8548 N N . SER G 1 8 ? -45.641 -0.267 68.622 1.00 140.68 6 SER G N 1
ATOM 8549 C CA . SER G 1 8 ? -45.307 0.977 67.946 1.00 139.02 6 SER G CA 1
ATOM 8550 C C . SER G 1 8 ? -44.165 0.674 66.991 1.00 134.18 6 SER G C 1
ATOM 8551 O O . SER G 1 8 ? -43.237 -0.066 67.339 1.00 128.62 6 SER G O 1
ATOM 8554 N N . ASN G 1 9 ? -44.244 1.250 65.794 1.00 133.49 7 ASN G N 1
ATOM 8555 C CA . ASN G 1 9 ? -43.322 0.960 64.687 1.00 132.49 7 ASN G CA 1
ATOM 8556 C C . ASN G 1 9 ? -43.126 -0.528 64.386 1.00 130.67 7 ASN G C 1
ATOM 8557 O O . ASN G 1 9 ? -42.006 -1.006 64.181 1.00 129.48 7 ASN G O 1
ATOM 8562 N N . GLN G 1 10 ? -44.244 -1.246 64.388 1.00 130.45 8 GLN G N 1
ATOM 8563 C CA . GLN G 1 10 ? -44.307 -2.617 63.919 1.00 125.55 8 GLN G CA 1
ATOM 8564 C C . GLN G 1 10 ? -45.629 -2.770 63.182 1.00 123.99 8 GLN G C 1
ATOM 8565 O O . GLN G 1 10 ? -46.645 -3.157 63.768 1.00 123.12 8 GLN G O 1
ATOM 8571 N N . SER G 1 11 ? -45.595 -2.423 61.897 1.00 122.38 9 SER G N 1
ATOM 8572 C CA . SER G 1 11 ? -46.759 -2.440 61.015 1.00 120.48 9 SER G CA 1
ATOM 8573 C C . SER G 1 11 ? -47.309 -3.851 60.833 1.00 117.49 9 SER G C 1
ATOM 8574 O O . SER G 1 11 ? -48.520 -4.060 60.805 1.00 114.17 9 SER G O 1
ATOM 8577 N N . ILE G 1 12 ? -46.398 -4.810 60.718 1.00 116.70 10 ILE G N 1
ATOM 8578 C CA . ILE G 1 12 ? -46.747 -6.199 60.475 1.00 112.83 10 ILE G CA 1
ATOM 8579 C C . ILE G 1 12 ? -46.453 -7.035 61.721 1.00 113.13 10 ILE G C 1
ATOM 8580 O O . ILE G 1 12 ? -45.344 -7.005 62.262 1.00 112.28 10 ILE G O 1
ATOM 8585 N N . ILE G 1 13 ? -47.477 -7.742 62.193 1.00 112.40 11 ILE G N 1
ATOM 8586 C CA . ILE G 1 13 ? -47.316 -8.747 63.232 1.00 107.22 11 ILE G CA 1
ATOM 8587 C C . ILE G 1 13 ? -47.534 -10.118 62.585 1.00 110.06 11 ILE G C 1
ATOM 8588 O O . ILE G 1 13 ? -48.661 -10.460 62.213 1.00 111.08 11 ILE G O 1
ATOM 8593 N N . PRO G 1 14 ? -46.443 -10.892 62.418 1.00 108.67 12 PRO G N 1
ATOM 8594 C CA . PRO G 1 14 ? -46.518 -12.215 61.794 1.00 106.80 12 PRO G CA 1
ATOM 8595 C C . PRO G 1 14 ? -47.300 -13.229 62.629 1.00 107.63 12 PRO G C 1
ATOM 8596 O O . PRO G 1 14 ? -47.146 -13.290 63.850 1.00 105.40 12 PRO G O 1
ATOM 8600 N N . ALA G 1 15 ? -48.149 -13.999 61.956 1.00 112.43 13 ALA G N 1
ATOM 8601 C CA . ALA G 1 15 ? -48.915 -15.066 62.583 1.00 108.54 13 ALA G CA 1
ATOM 8602 C C . ALA G 1 15 ? -48.326 -16.419 62.193 1.00 108.47 13 ALA G C 1
ATOM 8603 O O . ALA G 1 15 ? -48.111 -16.689 61.011 1.00 111.32 13 ALA G O 1
ATOM 8605 N N . ALA G 1 16 ? -48.058 -17.259 63.190 1.00 106.45 14 ALA G N 1
ATOM 8606 C CA . ALA G 1 16 ? -47.439 -18.567 62.966 1.00 102.38 14 ALA G CA 1
ATOM 8607 C C . ALA G 1 16 ? -48.464 -19.696 62.977 1.00 104.32 14 ALA G C 1
ATOM 8608 O O . ALA G 1 16 ? -49.415 -19.677 63.761 1.00 105.35 14 ALA G O 1
ATOM 8610 N N . HIS G 1 17 ? -48.257 -20.675 62.100 1.00 106.49 15 HIS G N 1
ATOM 8611 C CA . HIS G 1 17 ? -49.102 -21.865 62.038 1.00 109.48 15 HIS G CA 1
ATOM 8612 C C . HIS G 1 17 ? -48.386 -23.093 62.597 1.00 114.08 15 HIS G C 1
ATOM 8613 O O . HIS G 1 17 ? -48.909 -23.778 63.477 1.00 113.90 15 HIS G O 1
ATOM 8620 N N . ASN G 1 18 ? -47.187 -23.358 62.080 1.00 121.97 16 ASN G N 1
ATOM 8621 C CA . ASN G 1 18 ? -46.426 -24.561 62.421 1.00 125.16 16 ASN G CA 1
ATOM 8622 C C . ASN G 1 18 ? -45.406 -24.332 63.527 1.00 124.34 16 ASN G C 1
ATOM 8623 O O . ASN G 1 18 ? -45.233 -23.213 64.011 1.00 121.39 16 ASN G O 1
ATOM 8628 N N . GLN G 1 19 ? -44.737 -25.414 63.918 1.00 129.69 17 GLN G N 1
ATOM 8629 C CA . GLN G 1 19 ? -43.594 -25.357 64.819 1.00 133.05 17 GLN G CA 1
ATOM 8630 C C . GLN G 1 19 ? -42.389 -24.770 64.073 1.00 133.14 17 GLN G C 1
ATOM 8631 O O . GLN G 1 19 ? -41.585 -24.032 64.647 1.00 132.71 17 GLN G O 1
ATOM 8637 N N . LYS G 1 20 ? -42.286 -25.098 62.784 1.00 132.29 18 LYS G N 1
ATOM 8638 C CA . LYS G 1 20 ? -41.223 -24.586 61.919 1.00 131.75 18 LYS G CA 1
ATOM 8639 C C . LYS G 1 20 ? -41.492 -23.158 61.428 1.00 132.27 18 LYS G C 1
ATOM 8640 O O . LYS G 1 20 ? -40.586 -22.495 60.920 1.00 133.30 18 LYS G O 1
ATOM 8646 N N . ASP G 1 21 ? -42.739 -22.704 61.564 1.00 131.73 19 ASP G N 1
ATOM 8647 C CA . ASP G 1 21 ? -43.125 -21.349 61.171 1.00 130.82 19 ASP G CA 1
ATOM 8648 C C . ASP G 1 21 ? -42.516 -20.305 62.092 1.00 131.15 19 ASP G C 1
ATOM 8649 O O . ASP G 1 21 ? -42.094 -19.241 61.633 1.00 131.48 19 ASP G O 1
ATOM 8654 N N . MET G 1 22 ? -42.458 -20.621 63.385 1.00 131.40 20 MET G N 1
ATOM 8655 C CA . MET G 1 22 ? -41.895 -19.702 64.369 1.00 134.36 20 MET G CA 1
ATOM 8656 C C . MET G 1 22 ? -40.363 -19.653 64.311 1.00 136.32 20 MET G C 1
ATOM 8657 O O . MET G 1 22 ? -39.755 -18.720 64.836 1.00 135.07 20 MET G O 1
ATOM 8662 N N . GLU G 1 23 ? -39.760 -20.657 63.672 1.00 138.03 21 GLU G N 1
ATOM 8663 C CA . GLU G 1 23 ? -38.329 -20.657 63.369 1.00 139.33 21 GLU G CA 1
ATOM 8664 C C . GLU G 1 23 ? -37.973 -19.565 62.375 1.00 141.33 21 GLU G C 1
ATOM 8665 O O . GLU G 1 23 ? -36.919 -18.935 62.492 1.00 144.69 21 GLU G O 1
ATOM 8671 N N . LYS G 1 24 ? -38.856 -19.351 61.400 1.00 140.52 22 LYS G N 1
ATOM 8672 C CA . LYS G 1 24 ? -38.664 -18.314 60.391 1.00 141.50 22 LYS G CA 1
ATOM 8673 C C . LYS G 1 24 ? -38.724 -16.908 60.985 1.00 140.72 22 LYS G C 1
ATOM 8674 O O . LYS G 1 24 ? -37.924 -16.046 60.620 1.00 140.02 22 LYS G O 1
ATOM 8680 N N . ILE G 1 25 ? -39.653 -16.696 61.916 1.00 140.18 23 ILE G N 1
ATOM 8681 C CA . ILE G 1 25 ? -39.849 -15.377 62.532 1.00 140.52 23 ILE G CA 1
ATOM 8682 C C . ILE G 1 25 ? -39.061 -15.164 63.833 1.00 138.00 23 ILE G C 1
ATOM 8683 O O . ILE G 1 25 ? -39.197 -14.131 64.496 1.00 136.43 23 ILE G O 1
ATOM 8688 N N . LEU G 1 26 ? -38.234 -16.145 64.183 1.00 135.43 24 LEU G N 1
ATOM 8689 C CA . LEU G 1 26 ? -37.318 -16.008 65.307 1.00 134.75 24 LEU G CA 1
ATOM 8690 C C . LEU G 1 26 ? -36.024 -15.360 64.818 1.00 135.24 24 LEU G C 1
ATOM 8691 O O . LEU G 1 26 ? -35.258 -14.803 65.607 1.00 135.43 24 LEU G O 1
ATOM 8696 N N . GLU G 1 27 ? -35.800 -15.437 63.506 1.00 135.93 25 GLU G N 1
ATOM 8697 C CA . GLU G 1 27 ? -34.654 -14.811 62.849 1.00 134.79 25 GLU G CA 1
ATOM 8698 C C . GLU G 1 27 ? -34.981 -13.425 62.290 1.00 136.55 25 GLU G C 1
ATOM 8699 O O . GLU G 1 27 ? -34.117 -12.773 61.696 1.00 141.85 25 GLU G O 1
ATOM 8705 N N . LEU G 1 28 ? -36.219 -12.977 62.484 1.00 134.76 26 LEU G N 1
ATOM 8706 C CA . LEU G 1 28 ? -36.660 -11.683 61.961 1.00 135.16 26 LEU G CA 1
ATOM 8707 C C . LEU G 1 28 ? -36.572 -10.534 62.968 1.00 137.19 26 LEU G C 1
ATOM 8708 O O . LEU G 1 28 ? -36.568 -10.751 64.182 1.00 138.96 26 LEU G O 1
ATOM 8713 N N . ASP G 1 29 ? -36.512 -9.312 62.438 1.00 138.09 27 ASP G N 1
ATOM 8714 C CA . ASP G 1 29 ? -36.313 -8.096 63.231 1.00 138.40 27 ASP G CA 1
ATOM 8715 C C . ASP G 1 29 ? -37.555 -7.693 64.033 1.00 136.32 27 ASP G C 1
ATOM 8716 O O . ASP G 1 29 ? -37.463 -6.897 64.968 1.00 137.37 27 ASP G O 1
ATOM 8721 N N . LEU G 1 30 ? -38.706 -8.249 63.658 1.00 133.97 28 LEU G N 1
ATOM 8722 C CA . LEU G 1 30 ? -39.986 -7.964 64.312 1.00 134.66 28 LEU G CA 1
ATOM 8723 C C . LEU G 1 30 ? -40.036 -8.589 65.705 1.00 131.71 28 LEU G C 1
ATOM 8724 O O . LEU G 1 30 ? -39.553 -9.702 65.898 1.00 136.67 28 LEU G O 1
ATOM 8729 N N . THR G 1 31 ? -40.616 -7.873 66.667 1.00 126.09 29 THR G N 1
ATOM 8730 C CA . THR G 1 31 ? -40.623 -8.317 68.070 1.00 121.25 29 THR G CA 1
ATOM 8731 C C . THR G 1 31 ? -41.915 -9.011 68.533 1.00 121.36 29 THR G C 1
ATOM 8732 O O . THR G 1 31 ? -41.862 -9.907 69.378 1.00 118.58 29 THR G O 1
ATOM 8736 N N . TYR G 1 32 ? -43.060 -8.604 67.986 1.00 119.79 30 TYR G N 1
ATOM 8737 C CA . TYR G 1 32 ? -44.346 -9.211 68.345 1.00 117.83 30 TYR G CA 1
ATOM 8738 C C . TYR G 1 32 ? -44.825 -10.234 67.322 1.00 118.21 30 TYR G C 1
ATOM 8739 O O . TYR G 1 32 ? -44.840 -9.959 66.121 1.00 122.37 30 TYR G O 1
ATOM 8748 N N . MET G 1 33 ? -45.212 -11.413 67.809 1.00 112.81 31 MET G N 1
ATOM 8749 C CA . MET G 1 33 ? -45.742 -12.473 66.954 1.00 110.05 31 MET G CA 1
ATOM 8750 C C . MET G 1 33 ? -47.096 -12.993 67.446 1.00 110.45 31 MET G C 1
ATOM 8751 O O . MET G 1 33 ? -47.426 -12.898 68.633 1.00 112.38 31 MET G O 1
ATOM 8756 N N . VAL G 1 34 ? -47.877 -13.544 66.523 1.00 106.43 32 VAL G N 1
ATOM 8757 C CA . VAL G 1 34 ? -49.132 -14.199 66.872 1.00 99.77 32 VAL G CA 1
ATOM 8758 C C . VAL G 1 34 ? -49.036 -15.710 66.683 1.00 100.58 32 VAL G C 1
ATOM 8759 O O . VAL G 1 34 ? -48.429 -16.187 65.724 1.00 103.74 32 VAL G O 1
ATOM 8763 N N . MET G 1 35 ? -49.640 -16.456 67.602 1.00 98.93 33 MET G N 1
ATOM 8764 C CA . MET G 1 35 ? -49.543 -17.911 67.592 1.00 95.77 33 MET G CA 1
ATOM 8765 C C . MET G 1 35 ? -50.924 -18.555 67.547 1.00 92.05 33 MET G C 1
ATOM 8766 O O . MET G 1 35 ? -51.742 -18.355 68.445 1.00 97.47 33 MET G O 1
ATOM 8771 N N . LEU G 1 36 ? -51.176 -19.330 66.497 1.00 90.59 34 LEU G N 1
ATOM 8772 C CA . LEU G 1 36 ? -52.538 -19.587 66.044 1.00 84.21 34 LEU G CA 1
ATOM 8773 C C . LEU G 1 36 ? -53.017 -20.964 66.492 1.00 84.26 34 LEU G C 1
ATOM 8774 O O . LEU G 1 36 ? -53.757 -21.086 67.468 1.00 85.71 34 LEU G O 1
ATOM 8779 N N . GLU G 1 37 ? -52.590 -21.996 65.773 1.00 83.89 35 GLU G N 1
ATOM 8780 C CA . GLU G 1 37 ? -52.924 -23.370 66.130 1.00 86.38 35 GLU G CA 1
ATOM 8781 C C . GLU G 1 37 ? -51.818 -24.007 66.964 1.00 86.32 35 GLU G C 1
ATOM 8782 O O . GLU G 1 37 ? -50.688 -24.160 66.499 1.00 93.51 35 GLU G O 1
ATOM 8788 N N . THR G 1 38 ? -52.150 -24.377 68.196 1.00 89.54 36 THR G N 1
ATOM 8789 C CA . THR G 1 38 ? -51.183 -25.039 69.095 1.00 90.65 36 THR G CA 1
ATOM 8790 C C . THR G 1 38 ? -51.686 -26.371 69.684 1.00 90.92 36 THR G C 1
ATOM 8791 O O . THR G 1 38 ? -52.784 -26.829 69.370 1.00 95.91 36 THR G O 1
ATOM 8795 N N . HIS G 1 39 ? -50.854 -26.976 70.534 1.00 87.18 37 HIS G N 1
ATOM 8796 C CA . HIS G 1 39 ? -51.148 -28.225 71.233 1.00 88.37 37 HIS G CA 1
ATOM 8797 C C . HIS G 1 39 ? -50.832 -27.974 72.703 1.00 87.42 37 HIS G C 1
ATOM 8798 O O . HIS G 1 39 ? -49.729 -27.534 73.028 1.00 90.77 37 HIS G O 1
ATOM 8805 N N . VAL G 1 40 ? -51.785 -28.269 73.587 1.00 89.49 38 VAL G N 1
ATOM 8806 C CA . VAL G 1 40 ? -51.661 -27.956 75.022 1.00 91.95 38 VAL G CA 1
ATOM 8807 C C . VAL G 1 40 ? -50.451 -28.632 75.696 1.00 95.77 38 VAL G C 1
ATOM 8808 O O . VAL G 1 40 ? -49.847 -28.065 76.607 1.00 99.01 38 VAL G O 1
ATOM 8812 N N . ALA G 1 41 ? -50.088 -29.818 75.201 1.00 99.00 39 ALA G N 1
ATOM 8813 C CA . ALA G 1 41 ? -48.951 -30.594 75.699 1.00 97.77 39 ALA G CA 1
ATOM 8814 C C . ALA G 1 41 ? -47.604 -29.928 75.401 1.00 103.25 39 ALA G C 1
ATOM 8815 O O . ALA G 1 41 ? -46.643 -30.090 76.154 1.00 106.47 39 ALA G O 1
ATOM 8817 N N . GLN G 1 42 ? -47.546 -29.183 74.302 1.00 103.41 40 GLN G N 1
ATOM 8818 C CA . GLN G 1 42 ? -46.313 -28.526 73.886 1.00 103.00 40 GLN G CA 1
ATOM 8819 C C . GLN G 1 42 ? -46.304 -27.059 74.302 1.00 104.04 40 GLN G C 1
ATOM 8820 O O . GLN G 1 42 ? -45.251 -26.423 74.349 1.00 106.05 40 GLN G O 1
ATOM 8826 N N . LEU G 1 43 ? -47.484 -26.527 74.604 1.00 100.50 41 LEU G N 1
ATOM 8827 C CA . LEU G 1 43 ? -47.701 -25.085 74.593 1.00 97.02 41 LEU G CA 1
ATOM 8828 C C . LEU G 1 43 ? -46.634 -24.362 75.408 1.00 97.24 41 LEU G C 1
ATOM 8829 O O . LEU G 1 43 ? -46.002 -23.422 74.926 1.00 101.88 41 LEU G O 1
ATOM 8834 N N . LYS G 1 44 ? -46.438 -24.807 76.645 1.00 102.66 42 LYS G N 1
ATOM 8835 C CA . LYS G 1 44 ? -45.650 -24.056 77.614 1.00 106.49 42 LYS G CA 1
ATOM 8836 C C . LYS G 1 44 ? -44.225 -23.838 77.117 1.00 111.22 42 LYS G C 1
ATOM 8837 O O . LYS G 1 44 ? -43.639 -22.776 77.328 1.00 112.11 42 LYS G O 1
ATOM 8843 N N . ALA G 1 45 ? -43.674 -24.849 76.455 1.00 113.06 43 ALA G N 1
ATOM 8844 C CA . ALA G 1 45 ? -42.317 -24.771 75.927 1.00 111.39 43 ALA G CA 1
ATOM 8845 C C . ALA G 1 45 ? -42.249 -23.849 74.714 1.00 110.81 43 ALA G C 1
ATOM 8846 O O . ALA G 1 45 ? -41.328 -23.042 74.586 1.00 114.68 43 ALA G O 1
ATOM 8848 N N . LEU G 1 46 ? -43.231 -23.973 73.827 1.00 106.47 44 LEU G N 1
ATOM 8849 C CA . LEU G 1 46 ? -43.263 -23.173 72.591 1.00 101.29 44 LEU G CA 1
ATOM 8850 C C . LEU G 1 46 ? -43.390 -21.685 72.862 1.00 101.17 44 LEU G C 1
ATOM 8851 O O . LEU G 1 46 ? -42.773 -20.872 72.171 1.00 99.40 44 LEU G O 1
ATOM 8856 N N . VAL G 1 47 ? -44.199 -21.340 73.861 1.00 99.09 45 VAL G N 1
ATOM 8857 C CA . VAL G 1 47 ? -44.328 -19.960 74.315 1.00 99.75 45 VAL G CA 1
ATOM 8858 C C . VAL G 1 47 ? -42.999 -19.496 74.917 1.00 104.41 45 VAL G C 1
ATOM 8859 O O . VAL G 1 47 ? -42.496 -18.421 74.574 1.00 105.30 45 VAL G O 1
ATOM 8863 N N . LYS G 1 48 ? -42.423 -20.339 75.775 1.00 106.94 46 LYS G N 1
ATOM 8864 C CA . LYS G 1 48 ? -41.151 -20.056 76.436 1.00 105.53 46 LYS G CA 1
ATOM 8865 C C . LYS G 1 48 ? -40.007 -19.926 75.437 1.00 109.02 46 LYS G C 1
ATOM 8866 O O . LYS G 1 48 ? -39.157 -19.051 75.589 1.00 111.62 46 LYS G O 1
ATOM 8872 N N . TYR G 1 49 ? -40.005 -20.789 74.418 1.00 107.67 47 TYR G N 1
ATOM 8873 C CA . TYR G 1 49 ? -38.951 -20.820 73.397 1.00 106.26 47 TYR G CA 1
ATOM 8874 C C . TYR G 1 49 ? -38.888 -19.548 72.542 1.00 105.26 47 TYR G C 1
ATOM 8875 O O . TYR G 1 49 ? -37.801 -19.099 72.185 1.00 106.74 47 TYR G O 1
ATOM 8884 N N . ALA G 1 50 ? -40.049 -18.975 72.229 1.00 105.58 48 ALA G N 1
ATOM 8885 C CA . ALA G 1 50 ? -40.121 -17.709 71.498 1.00 106.32 48 ALA G CA 1
ATOM 8886 C C . ALA G 1 50 ? -39.679 -16.542 72.378 1.00 108.82 48 ALA G C 1
ATOM 8887 O O . ALA G 1 50 ? -39.046 -15.598 71.901 1.00 106.46 48 ALA G O 1
ATOM 8889 N N . GLN G 1 51 ? -40.015 -16.623 73.662 1.00 109.32 49 GLN G N 1
ATOM 8890 C CA . GLN G 1 51 ? -39.654 -15.593 74.632 1.00 108.95 49 GLN G CA 1
ATOM 8891 C C . GLN G 1 51 ? -38.169 -15.642 75.012 1.00 112.00 49 GLN G C 1
ATOM 8892 O O . GLN G 1 51 ? -37.558 -14.603 75.278 1.00 109.22 49 GLN G O 1
ATOM 8898 N N . ALA G 1 52 ? -37.602 -16.850 75.020 1.00 114.35 50 ALA G N 1
ATOM 8899 C CA . ALA G 1 52 ? -36.162 -17.056 75.219 1.00 115.69 50 ALA G CA 1
ATOM 8900 C C . ALA G 1 52 ? -35.370 -16.582 74.003 1.00 118.24 50 ALA G C 1
ATOM 8901 O O . ALA G 1 52 ? -34.228 -16.136 74.134 1.00 122.38 50 ALA G O 1
ATOM 8903 N N . GLY G 1 53 ? -35.990 -16.682 72.825 1.00 118.71 51 GLY G N 1
ATOM 8904 C CA . GLY G 1 53 ? -35.419 -16.180 71.573 1.00 112.19 51 GLY G CA 1
ATOM 8905 C C . GLY G 1 53 ? -35.575 -14.678 71.393 1.00 110.16 51 GLY G C 1
ATOM 8906 O O . GLY G 1 53 ? -35.033 -14.106 70.446 1.00 108.30 51 GLY G O 1
ATOM 8907 N N . GLY G 1 54 ? -36.327 -14.046 72.296 1.00 109.84 52 GLY G N 1
ATOM 8908 C CA . GLY G 1 54 ? -36.451 -12.589 72.346 1.00 108.01 52 GLY G CA 1
ATOM 8909 C C . GLY G 1 54 ? -37.663 -12.018 71.635 1.00 109.86 52 GLY G C 1
ATOM 8910 O O . GLY G 1 54 ? -37.634 -10.877 71.176 1.00 109.57 52 GLY G O 1
ATOM 8911 N N . LYS G 1 55 ? -38.729 -12.809 71.542 1.00 113.81 53 LYS G N 1
ATOM 8912 C CA . LYS G 1 55 ? -39.973 -12.365 70.908 1.00 112.04 53 LYS G CA 1
ATOM 8913 C C . LYS G 1 55 ? -41.134 -12.382 71.899 1.00 110.19 53 LYS G C 1
ATOM 8914 O O . LYS G 1 55 ? -41.090 -13.094 72.905 1.00 110.68 53 LYS G O 1
ATOM 8920 N N . LYS G 1 56 ? -42.163 -11.587 71.614 1.00 109.51 54 LYS G N 1
ATOM 8921 C CA . LYS G 1 56 ? -43.330 -11.484 72.490 1.00 111.88 54 LYS G CA 1
ATOM 8922 C C . LYS G 1 56 ? -44.592 -12.045 71.823 1.00 109.34 54 LYS G C 1
ATOM 8923 O O . LYS G 1 56 ? -44.944 -11.662 70.705 1.00 108.63 54 LYS G O 1
ATOM 8929 N N . VAL G 1 57 ? -45.265 -12.952 72.527 1.00 107.46 55 VAL G N 1
ATOM 8930 C CA . VAL G 1 57 ? -46.292 -13.807 71.928 1.00 107.03 55 VAL G CA 1
ATOM 8931 C C . VAL G 1 57 ? -47.722 -13.347 72.214 1.00 103.86 55 VAL G C 1
ATOM 8932 O O . VAL G 1 57 ? -48.112 -13.176 73.367 1.00 106.28 55 VAL G O 1
ATOM 8936 N N . LEU G 1 58 ? -48.499 -13.158 71.152 1.00 98.62 56 LEU G N 1
ATOM 8937 C CA . LEU G 1 58 ? -49.943 -12.988 71.281 1.00 96.85 56 LEU G CA 1
ATOM 8938 C C . LEU G 1 58 ? -50.646 -14.306 70.930 1.00 93.68 56 LEU G C 1
ATOM 8939 O O . LEU G 1 58 ? -50.809 -14.644 69.758 1.00 93.24 56 LEU G O 1
ATOM 8944 N N . LEU G 1 59 ? -51.043 -15.052 71.959 1.00 90.98 57 LEU G N 1
ATOM 8945 C CA . LEU G 1 59 ? -51.588 -16.402 71.788 1.00 86.48 57 LEU G CA 1
ATOM 8946 C C . LEU G 1 59 ? -53.062 -16.397 71.398 1.00 82.06 57 LEU G C 1
ATOM 8947 O O . LEU G 1 59 ? -53.808 -15.497 71.772 1.00 84.00 57 LEU G O 1
ATOM 8952 N N . HIS G 1 60 ? -53.466 -17.400 70.627 1.00 85.18 58 HIS G N 1
ATOM 8953 C CA . HIS G 1 60 ? -54.879 -17.652 70.363 1.00 89.69 58 HIS G CA 1
ATOM 8954 C C . HIS G 1 60 ? -55.478 -18.613 71.375 1.00 90.35 58 HIS G C 1
ATOM 8955 O O . HIS G 1 60 ? -55.163 -19.805 71.393 1.00 92.96 58 HIS G O 1
ATOM 8962 N N . ALA G 1 61 ? -56.361 -18.080 72.207 1.00 86.24 59 ALA G N 1
ATOM 8963 C CA . ALA G 1 61 ? -56.973 -18.850 73.269 1.00 81.15 59 ALA G CA 1
ATOM 8964 C C . ALA G 1 61 ? -58.034 -19.820 72.745 1.00 80.72 59 ALA G C 1
ATOM 8965 O O . ALA G 1 61 ? -58.411 -20.762 73.440 1.00 84.74 59 ALA G O 1
ATOM 8967 N N . ASP G 1 62 ? -58.506 -19.589 71.523 1.00 82.24 60 ASP G N 1
ATOM 8968 C CA . ASP G 1 62 ? -59.535 -20.432 70.919 1.00 83.54 60 ASP G CA 1
ATOM 8969 C C . ASP G 1 62 ? -58.963 -21.597 70.108 1.00 82.56 60 ASP G C 1
ATOM 8970 O O . ASP G 1 62 ? -59.713 -22.437 69.615 1.00 86.88 60 ASP G O 1
ATOM 8975 N N . LEU G 1 63 ? -57.639 -21.645 69.969 1.00 82.40 61 LEU G N 1
ATOM 8976 C CA . LEU G 1 63 ? -56.988 -22.653 69.129 1.00 77.97 61 LEU G CA 1
ATOM 8977 C C . LEU G 1 63 ? -55.933 -23.494 69.864 1.00 77.48 61 LEU G C 1
ATOM 8978 O O . LEU G 1 63 ? -54.981 -23.986 69.254 1.00 75.23 61 LEU G O 1
ATOM 8983 N N . VAL G 1 64 ? -56.113 -23.671 71.168 1.00 78.43 62 VAL G N 1
ATOM 8984 C CA . VAL G 1 64 ? -55.265 -24.580 71.927 1.00 83.99 62 VAL G CA 1
ATOM 8985 C C . VAL G 1 64 ? -55.928 -25.957 71.997 1.00 87.09 62 VAL G C 1
ATOM 8986 O O . VAL G 1 64 ? -56.850 -26.176 72.785 1.00 94.38 62 VAL G O 1
ATOM 8990 N N . ASN G 1 65 ? -55.453 -26.873 71.160 1.00 86.83 63 ASN G N 1
ATOM 8991 C CA . ASN G 1 65 ? -55.995 -28.229 71.089 1.00 84.83 63 ASN G CA 1
ATOM 8992 C C . ASN G 1 65 ? -55.855 -28.991 72.397 1.00 82.00 63 ASN G C 1
ATOM 8993 O O . ASN G 1 65 ? -54.771 -29.060 72.973 1.00 80.95 63 ASN G O 1
ATOM 8998 N N . GLY G 1 66 ? -56.970 -29.544 72.864 1.00 75.29 64 GLY G N 1
ATOM 8999 C CA . GLY G 1 66 ? -57.016 -30.191 74.168 1.00 73.67 64 GLY G CA 1
ATOM 9000 C C . GLY G 1 66 ? -57.304 -29.228 75.307 1.00 72.62 64 GLY G C 1
ATOM 9001 O O . GLY G 1 66 ? -57.279 -29.629 76.469 1.00 68.95 64 GLY G O 1
ATOM 9002 N N . LEU G 1 67 ? -57.578 -27.964 74.980 1.00 66.43 65 LEU G N 1
ATOM 9003 C CA . LEU G 1 67 ? -57.922 -26.961 75.987 1.00 72.74 65 LEU G CA 1
ATOM 9004 C C . LEU G 1 67 ? -59.137 -26.124 75.581 1.00 80.05 65 LEU G C 1
ATOM 9005 O O . LEU G 1 67 ? -59.239 -25.668 74.436 1.00 81.71 65 LEU G O 1
ATOM 9010 N N . LYS G 1 68 ? -60.040 -25.906 76.538 1.00 81.19 66 LYS G N 1
ATOM 9011 C CA . LYS G 1 68 ? -61.216 -25.058 76.342 1.00 78.56 66 LYS G CA 1
ATOM 9012 C C . LYS G 1 68 ? -60.802 -23.582 76.332 1.00 82.95 66 LYS G C 1
ATOM 9013 O O . LYS G 1 68 ? -59.615 -23.263 76.427 1.00 83.90 66 LYS G O 1
ATOM 9019 N N . ASN G 1 69 ? -61.774 -22.686 76.184 1.00 84.75 67 ASN G N 1
ATOM 9020 C CA . ASN G 1 69 ? -61.530 -21.254 76.386 1.00 85.02 67 ASN G CA 1
ATOM 9021 C C . ASN G 1 69 ? -62.317 -20.694 77.578 1.00 86.55 67 ASN G C 1
ATOM 9022 O O . ASN G 1 69 ? -62.548 -19.484 77.675 1.00 84.16 67 ASN G O 1
ATOM 9027 N N . ASP G 1 70 ? -62.710 -21.605 78.476 1.00 86.08 68 ASP G N 1
ATOM 9028 C CA . ASP G 1 70 ? -63.296 -21.309 79.787 1.00 77.30 68 ASP G CA 1
ATOM 9029 C C . ASP G 1 70 ? -62.468 -20.320 80.592 1.00 78.78 68 ASP G C 1
ATOM 9030 O O . ASP G 1 70 ? -61.277 -20.146 80.346 1.00 74.90 68 ASP G O 1
ATOM 9035 N N . ASP G 1 71 ? -63.101 -19.722 81.597 1.00 83.71 69 ASP G N 1
ATOM 9036 C CA . ASP G 1 71 ? -62.392 -18.947 82.605 1.00 84.57 69 ASP G CA 1
ATOM 9037 C C . ASP G 1 71 ? -61.266 -19.774 83.219 1.00 81.75 69 ASP G C 1
ATOM 9038 O O . ASP G 1 71 ? -60.148 -19.281 83.375 1.00 90.59 69 ASP G O 1
ATOM 9043 N N . TYR G 1 72 ? -61.562 -21.042 83.508 1.00 78.46 70 TYR G N 1
ATOM 9044 C CA . TYR G 1 72 ? -60.593 -22.009 84.027 1.00 74.57 70 TYR G CA 1
ATOM 9045 C C . TYR G 1 72 ? -59.387 -22.177 83.116 1.00 73.18 70 TYR G C 1
ATOM 9046 O O . TYR G 1 72 ? -58.278 -22.408 83.589 1.00 77.45 70 TYR G O 1
ATOM 9055 N N . ALA G 1 73 ? -59.618 -22.088 81.810 1.00 76.13 71 ALA G N 1
ATOM 9056 C CA . ALA G 1 73 ? -58.548 -22.228 80.835 1.00 75.82 71 ALA G CA 1
ATOM 9057 C C . ALA G 1 73 ? -57.751 -20.939 80.715 1.00 77.93 71 ALA G C 1
ATOM 9058 O O . ALA G 1 73 ? -56.528 -20.974 80.594 1.00 82.18 71 ALA G O 1
ATOM 9060 N N . ILE G 1 74 ? -58.446 -19.804 80.751 1.00 80.18 72 ILE G N 1
ATOM 9061 C CA . ILE G 1 74 ? -57.791 -18.495 80.696 1.00 82.32 72 ILE G CA 1
ATOM 9062 C C . ILE G 1 74 ? -56.914 -18.264 81.935 1.00 85.37 72 ILE G C 1
ATOM 9063 O O . ILE G 1 74 ? -55.802 -17.747 81.817 1.00 83.75 72 ILE G O 1
ATOM 9068 N N . ASP G 1 75 ? -57.401 -18.685 83.102 1.00 83.81 73 ASP G N 1
ATOM 9069 C CA . ASP G 1 75 ? -56.604 -18.662 84.330 1.00 90.45 73 ASP G CA 1
ATOM 9070 C C . ASP G 1 75 ? -55.263 -19.363 84.115 1.00 91.97 73 ASP G C 1
ATOM 9071 O O . ASP G 1 75 ? -54.210 -18.789 84.385 1.00 92.76 73 ASP G O 1
ATOM 9076 N N . PHE G 1 76 ? -55.334 -20.588 83.590 1.00 93.18 74 PHE G N 1
ATOM 9077 C CA . PHE G 1 76 ? -54.183 -21.423 83.230 1.00 85.45 74 PHE G CA 1
ATOM 9078 C C . PHE G 1 76 ? -53.237 -20.753 82.247 1.00 90.47 74 PHE G C 1
ATOM 9079 O O . PHE G 1 76 ? -52.015 -20.855 82.391 1.00 95.76 74 PHE G O 1
ATOM 9087 N N . LEU G 1 77 ? -53.805 -20.075 81.251 1.00 93.60 75 LEU G N 1
ATOM 9088 C CA . LEU G 1 77 ? -53.010 -19.369 80.249 1.00 94.66 75 LEU G CA 1
ATOM 9089 C C . LEU G 1 77 ? -52.186 -18.254 80.870 1.00 98.24 75 LEU G C 1
ATOM 9090 O O . LEU G 1 77 ? -51.052 -18.022 80.464 1.00 103.30 75 LEU G O 1
ATOM 9095 N N . CYS G 1 78 ? -52.751 -17.597 81.879 1.00 95.85 76 CYS G N 1
ATOM 9096 C CA . CYS G 1 78 ? -52.126 -16.431 82.493 1.00 93.28 76 CYS G CA 1
ATOM 9097 C C . CYS G 1 78 ? -51.152 -16.732 83.631 1.00 91.45 76 CYS G C 1
ATOM 9098 O O . CYS G 1 78 ? -50.224 -15.960 83.851 1.00 96.52 76 CYS G O 1
ATOM 9101 N N . THR G 1 79 ? -51.362 -17.836 84.347 1.00 90.84 77 THR G N 1
ATOM 9102 C CA . THR G 1 79 ? -50.499 -18.185 85.483 1.00 92.43 77 THR G CA 1
ATOM 9103 C C . THR G 1 79 ? -49.411 -19.205 85.125 1.00 100.26 77 THR G C 1
ATOM 9104 O O . THR G 1 79 ? -48.281 -19.109 85.611 1.00 102.96 77 THR G O 1
ATOM 9108 N N . GLU G 1 80 ? -49.745 -20.176 84.280 1.00 102.07 78 GLU G N 1
ATOM 9109 C CA . GLU G 1 80 ? -48.791 -21.226 83.932 1.00 101.06 78 GLU G CA 1
ATOM 9110 C C . GLU G 1 80 ? -48.090 -21.023 82.589 1.00 102.96 78 GLU G C 1
ATOM 9111 O O . GLU G 1 80 ? -46.902 -21.322 82.466 1.00 108.59 78 GLU G O 1
ATOM 9117 N N . ILE G 1 81 ? -48.810 -20.520 81.589 1.00 100.37 79 ILE G N 1
ATOM 9118 C CA . ILE G 1 81 ? -48.221 -20.344 80.256 1.00 99.10 79 ILE G CA 1
ATOM 9119 C C . ILE G 1 81 ? -47.653 -18.934 80.052 1.00 101.46 79 ILE G C 1
ATOM 9120 O O . ILE G 1 81 ? -46.520 -18.790 79.592 1.00 107.09 79 ILE G O 1
ATOM 9125 N N . CYS G 1 82 ? -48.428 -17.919 80.445 1.00 102.22 80 CYS G N 1
ATOM 9126 C CA . CYS G 1 82 ? -48.082 -16.489 80.317 1.00 97.68 80 CYS G CA 1
ATOM 9127 C C . CYS G 1 82 ? -47.520 -16.076 78.957 1.00 95.57 80 CYS G C 1
ATOM 9128 O O . CYS G 1 82 ? -46.305 -15.930 78.817 1.00 98.24 80 CYS G O 1
ATOM 9131 N N . PRO G 1 83 ? -48.391 -15.882 77.949 1.00 100.52 81 PRO G N 1
ATOM 9132 C CA . PRO G 1 83 ? -47.906 -15.201 76.751 1.00 102.19 81 PRO G CA 1
ATOM 9133 C C . PRO G 1 83 ? -47.739 -13.702 77.021 1.00 103.11 81 PRO G C 1
ATOM 9134 O O . PRO G 1 83 ? -47.470 -13.304 78.154 1.00 106.93 81 PRO G O 1
ATOM 9138 N N . ASP G 1 84 ? -47.884 -12.871 76.000 1.00 99.98 82 ASP G N 1
ATOM 9139 C CA . ASP G 1 84 ? -47.775 -11.431 76.200 1.00 98.04 82 ASP G CA 1
ATOM 9140 C C . ASP G 1 84 ? -49.064 -10.782 75.719 1.00 97.63 82 ASP G C 1
ATOM 9141 O O . ASP G 1 84 ? -49.102 -9.605 75.357 1.00 98.80 82 ASP G O 1
ATOM 9146 N N . GLY G 1 85 ? -50.128 -11.581 75.747 1.00 98.06 83 GLY G N 1
ATOM 9147 C CA . GLY G 1 85 ? -51.439 -11.183 75.260 1.00 94.19 83 GLY G CA 1
ATOM 9148 C C . GLY G 1 85 ? -52.218 -12.386 74.768 1.00 91.59 83 GLY G C 1
ATOM 9149 O O . GLY G 1 85 ? -51.634 -13.355 74.269 1.00 87.89 83 GLY G O 1
ATOM 9150 N N . ILE G 1 86 ? -53.536 -12.340 74.929 1.00 83.68 84 ILE G N 1
ATOM 9151 C CA . ILE G 1 86 ? -54.386 -13.388 74.384 1.00 86.89 84 ILE G CA 1
ATOM 9152 C C . ILE G 1 86 ? -55.327 -12.837 73.314 1.00 86.34 84 ILE G C 1
ATOM 9153 O O . ILE G 1 86 ? -55.791 -11.698 73.396 1.00 85.44 84 ILE G O 1
ATOM 9158 N N . ILE G 1 87 ? -55.568 -13.643 72.290 1.00 84.68 85 ILE G N 1
ATOM 9159 C CA . ILE G 1 87 ? -56.526 -13.296 71.256 1.00 88.89 85 ILE G CA 1
ATOM 9160 C C . ILE G 1 87 ? -57.668 -14.300 71.329 1.00 93.39 85 ILE G C 1
ATOM 9161 O O . ILE G 1 87 ? -57.449 -15.515 71.227 1.00 97.97 85 ILE G O 1
ATOM 9166 N N . SER G 1 88 ? -58.879 -13.784 71.530 1.00 91.39 86 SER G N 1
ATOM 9167 C CA . SER G 1 88 ? -60.067 -14.621 71.634 1.00 91.33 86 SER G CA 1
ATOM 9168 C C . SER G 1 88 ? -61.309 -13.965 71.042 1.00 89.35 86 SER G C 1
ATOM 9169 O O . SER G 1 88 ? -61.454 -12.744 71.050 1.00 85.83 86 SER G O 1
ATOM 9172 N N . THR G 1 89 ? -62.208 -14.804 70.542 1.00 89.25 87 THR G N 1
ATOM 9173 C CA . THR G 1 89 ? -63.470 -14.359 69.970 1.00 82.78 87 THR G CA 1
ATOM 9174 C C . THR G 1 89 ? -64.536 -14.177 71.056 1.00 78.46 87 THR G C 1
ATOM 9175 O O . THR G 1 89 ? -65.567 -13.544 70.831 1.00 77.65 87 THR G O 1
ATOM 9179 N N . ARG G 1 90 ? -64.254 -14.723 72.234 1.00 77.16 88 ARG G N 1
ATOM 9180 C CA . ARG G 1 90 ? -65.240 -14.921 73.280 1.00 74.94 88 ARG G CA 1
ATOM 9181 C C . ARG G 1 90 ? -65.108 -13.818 74.326 1.00 83.08 88 ARG G C 1
ATOM 9182 O O . ARG G 1 90 ? -63.997 -13.513 74.789 1.00 84.33 88 ARG G O 1
ATOM 9190 N N . GLY G 1 91 ? -66.248 -13.237 74.694 1.00 83.59 89 GLY G N 1
ATOM 9191 C CA . GLY G 1 91 ? -66.308 -12.108 75.617 1.00 84.02 89 GLY G CA 1
ATOM 9192 C C . GLY G 1 91 ? -65.804 -12.407 77.016 1.00 92.32 89 GLY G C 1
ATOM 9193 O O . GLY G 1 91 ? -65.102 -11.583 77.614 1.00 93.36 89 GLY G O 1
ATOM 9194 N N . ASN G 1 92 ? -66.151 -13.590 77.527 1.00 89.39 90 ASN G N 1
ATOM 9195 C CA . ASN G 1 92 ? -65.737 -14.029 78.866 1.00 93.56 90 ASN G CA 1
ATOM 9196 C C . ASN G 1 92 ? -64.222 -14.183 79.002 1.00 89.36 90 ASN G C 1
ATOM 9197 O O . ASN G 1 92 ? -63.659 -13.932 80.069 1.00 83.35 90 ASN G O 1
ATOM 9202 N N . ALA G 1 93 ? -63.580 -14.592 77.909 1.00 85.46 91 ALA G N 1
ATOM 9203 C CA . ALA G 1 93 ? -62.137 -14.795 77.863 1.00 84.43 91 ALA G CA 1
ATOM 9204 C C . ALA G 1 93 ? -61.386 -13.466 77.912 1.00 91.25 91 ALA G C 1
ATOM 9205 O O . ALA G 1 93 ? -60.293 -13.382 78.482 1.00 91.94 91 ALA G O 1
ATOM 9207 N N . ILE G 1 94 ? -61.981 -12.439 77.307 1.00 89.04 92 ILE G N 1
ATOM 9208 C CA . ILE G 1 94 ? -61.450 -11.082 77.352 1.00 87.60 92 ILE G CA 1
ATOM 9209 C C . ILE G 1 94 ? -61.571 -10.537 78.778 1.00 88.85 92 ILE G C 1
ATOM 9210 O O . ILE G 1 94 ? -60.617 -9.968 79.319 1.00 91.62 92 ILE G O 1
ATOM 9215 N N . MET G 1 95 ? -62.740 -10.748 79.381 1.00 88.09 93 MET G N 1
ATOM 9216 C CA . MET G 1 95 ? -63.017 -10.327 80.752 1.00 90.29 93 MET G CA 1
ATOM 9217 C C . MET G 1 95 ? -62.065 -10.947 81.764 1.00 90.52 93 MET G C 1
ATOM 9218 O O . MET G 1 95 ? -61.574 -10.254 82.658 1.00 97.41 93 MET G O 1
ATOM 9223 N N . LYS G 1 96 ? -61.797 -12.242 81.602 1.00 89.55 94 LYS G N 1
ATOM 9224 C CA . LYS G 1 96 ? -60.957 -12.988 82.533 1.00 88.06 94 LYS G CA 1
ATOM 9225 C C . LYS G 1 96 ? -59.479 -12.656 82.374 1.00 90.94 94 LYS G C 1
ATOM 9226 O O . LYS G 1 96 ? -58.719 -12.727 83.342 1.00 92.69 94 LYS G O 1
ATOM 9232 N N . ALA G 1 97 ? -59.084 -12.288 81.158 1.00 92.00 95 ALA G N 1
ATOM 9233 C CA . ALA G 1 97 ? -57.709 -11.896 80.873 1.00 94.19 95 ALA G CA 1
ATOM 9234 C C . ALA G 1 97 ? -57.376 -10.568 81.540 1.00 100.46 95 ALA G C 1
ATOM 9235 O O . ALA G 1 97 ? -56.306 -10.419 82.140 1.00 104.57 95 ALA G O 1
ATOM 9237 N N . LYS G 1 98 ? -58.311 -9.622 81.445 1.00 100.27 96 LYS G N 1
ATOM 9238 C CA . LYS G 1 98 ? -58.163 -8.287 82.025 1.00 99.56 96 LYS G CA 1
ATOM 9239 C C . LYS G 1 98 ? -57.922 -8.330 83.531 1.00 97.11 96 LYS G C 1
ATOM 9240 O O . LYS G 1 98 ? -57.121 -7.557 84.050 1.00 98.81 96 LYS G O 1
ATOM 9246 N N . GLN G 1 99 ? -58.604 -9.250 84.213 1.00 95.32 97 GLN G N 1
ATOM 9247 C CA . GLN G 1 99 ? -58.413 -9.496 85.647 1.00 96.86 97 GLN G CA 1
ATOM 9248 C C . GLN G 1 99 ? -56.991 -9.939 85.995 1.00 98.41 97 GLN G C 1
ATOM 9249 O O . GLN G 1 99 ? -56.481 -9.618 87.065 1.00 101.14 97 GLN G O 1
ATOM 9255 N N . HIS G 1 100 ? -56.358 -10.670 85.081 1.00 100.93 98 HIS G N 1
ATOM 9256 C CA . HIS G 1 100 ? -54.978 -11.111 85.245 1.00 97.57 98 HIS G CA 1
ATOM 9257 C C . HIS G 1 100 ? -53.987 -10.065 84.738 1.00 98.57 98 HIS G C 1
ATOM 9258 O O . HIS G 1 100 ? -52.786 -10.340 84.642 1.00 95.32 98 HIS G O 1
ATOM 9265 N N . LYS G 1 101 ? -54.505 -8.875 84.418 1.00 98.27 99 LYS G N 1
ATOM 9266 C CA . LYS G 1 101 ? -53.750 -7.745 83.833 1.00 100.11 99 LYS G CA 1
ATOM 9267 C C . LYS G 1 101 ? -53.161 -8.057 82.445 1.00 99.45 99 LYS G C 1
ATOM 9268 O O . LYS G 1 101 ? -52.285 -7.340 81.956 1.00 104.39 99 LYS G O 1
ATOM 9274 N N . MET G 1 102 ? -53.669 -9.116 81.814 1.00 96.98 100 MET G N 1
ATOM 9275 C CA . MET G 1 102 ? -53.232 -9.536 80.487 1.00 93.98 100 MET G CA 1
ATOM 9276 C C . MET G 1 102 ? -53.788 -8.665 79.384 1.00 96.01 100 MET G C 1
ATOM 9277 O O . MET G 1 102 ? -54.916 -8.171 79.476 1.00 99.19 100 MET G O 1
ATOM 9282 N N . LEU G 1 103 ? -52.981 -8.494 78.341 1.00 95.89 101 LEU G N 1
ATOM 9283 C CA . LEU G 1 103 ? -53.410 -7.838 77.121 1.00 95.37 101 LEU G CA 1
ATOM 9284 C C . LEU G 1 103 ? -54.511 -8.707 76.524 1.00 94.84 101 LEU G C 1
ATOM 9285 O O . LEU G 1 103 ? -54.325 -9.904 76.306 1.00 99.22 101 LEU G O 1
ATOM 9290 N N . ALA G 1 104 ? -55.666 -8.095 76.296 1.00 92.98 102 ALA G N 1
ATOM 9291 C CA . ALA G 1 104 ? -56.808 -8.794 75.739 1.00 90.37 102 ALA G CA 1
ATOM 9292 C C . ALA G 1 104 ? -57.168 -8.236 74.364 1.00 88.06 102 ALA G C 1
ATOM 9293 O O . ALA G 1 104 ? -57.635 -7.101 74.243 1.00 91.84 102 ALA G O 1
ATOM 9295 N N . ILE G 1 105 ? -56.931 -9.043 73.334 1.00 83.55 103 ILE G N 1
ATOM 9296 C CA . ILE G 1 105 ? -57.299 -8.699 71.966 1.00 85.81 103 ILE G CA 1
ATOM 9297 C C . ILE G 1 105 ? -58.555 -9.477 71.579 1.00 87.91 103 ILE G C 1
ATOM 9298 O O . ILE G 1 105 ? -58.559 -10.708 71.592 1.00 89.65 103 ILE G O 1
ATOM 9303 N N . GLN G 1 106 ? -59.623 -8.755 71.252 1.00 89.94 104 GLN G N 1
ATOM 9304 C CA . GLN G 1 106 ? -60.885 -9.396 70.892 1.00 89.25 104 GLN G CA 1
ATOM 9305 C C . GLN G 1 106 ? -61.009 -9.568 69.392 1.00 92.46 104 GLN G C 1
ATOM 9306 O O . GLN G 1 106 ? -60.912 -8.607 68.635 1.00 94.95 104 GLN G O 1
ATOM 9312 N N . ARG G 1 107 ? -61.229 -10.807 68.976 1.00 98.21 105 ARG G N 1
ATOM 9313 C CA . ARG G 1 107 ? -61.332 -11.134 67.567 1.00 92.54 105 ARG G CA 1
ATOM 9314 C C . ARG G 1 107 ? -62.767 -10.999 67.093 1.00 91.65 105 ARG G C 1
ATOM 9315 O O . ARG G 1 107 ? -63.709 -11.426 67.770 1.00 92.59 105 ARG G O 1
ATOM 9323 N N . LEU G 1 108 ? -62.922 -10.405 65.918 1.00 91.72 106 LEU G N 1
ATOM 9324 C CA . LEU G 1 108 ? -64.230 -10.188 65.327 1.00 95.07 106 LEU G CA 1
ATOM 9325 C C . LEU G 1 108 ? -64.199 -10.488 63.823 1.00 97.17 106 LEU G C 1
ATOM 9326 O O . LEU G 1 108 ? -63.272 -10.078 63.121 1.00 98.69 106 LEU G O 1
ATOM 9331 N N . PHE G 1 109 ? -65.204 -11.217 63.339 1.00 97.49 107 PHE G N 1
ATOM 9332 C CA . PHE G 1 109 ? -65.291 -11.555 61.920 1.00 98.99 107 PHE G CA 1
ATOM 9333 C C . PHE G 1 109 ? -66.373 -10.741 61.226 1.00 101.64 107 PHE G C 1
ATOM 9334 O O . PHE G 1 109 ? -67.534 -10.764 61.631 1.00 107.68 107 PHE G O 1
ATOM 9342 N N . MET G 1 110 ? -65.983 -10.034 60.171 1.00 103.29 108 MET G N 1
ATOM 9343 C CA . MET G 1 110 ? -66.913 -9.251 59.367 1.00 105.18 108 MET G CA 1
ATOM 9344 C C . MET G 1 110 ? -67.702 -10.167 58.437 1.00 108.43 108 MET G C 1
ATOM 9345 O O . MET G 1 110 ? -67.371 -10.307 57.260 1.00 114.84 108 MET G O 1
ATOM 9350 N N . ILE G 1 111 ? -68.743 -10.793 58.978 1.00 104.40 109 ILE G N 1
ATOM 9351 C CA . ILE G 1 111 ? -69.517 -11.793 58.251 1.00 102.82 109 ILE G CA 1
ATOM 9352 C C . ILE G 1 111 ? -70.767 -11.154 57.637 1.00 102.37 109 ILE G C 1
ATOM 9353 O O . ILE G 1 111 ? -70.818 -10.927 56.430 1.00 108.34 109 ILE G O 1
ATOM 9358 N N . ASP G 1 112 ? -71.762 -10.870 58.471 1.00 100.15 110 ASP G N 1
ATOM 9359 C CA . ASP G 1 112 ? -72.946 -10.128 58.058 1.00 103.81 110 ASP G CA 1
ATOM 9360 C C . ASP G 1 112 ? -73.255 -9.026 59.072 1.00 105.53 110 ASP G C 1
ATOM 9361 O O . ASP G 1 112 ? -72.451 -8.763 59.967 1.00 110.43 110 ASP G O 1
ATOM 9366 N N . SER G 1 113 ? -74.410 -8.383 58.929 1.00 102.29 111 SER G N 1
ATOM 9367 C CA . SER G 1 113 ? -74.767 -7.263 59.790 1.00 98.08 111 SER G CA 1
ATOM 9368 C C . SER G 1 113 ? -75.184 -7.731 61.177 1.00 106.28 111 SER G C 1
ATOM 9369 O O . SER G 1 113 ? -75.052 -6.990 62.150 1.00 114.91 111 SER G O 1
ATOM 9372 N N . SER G 1 114 ? -75.683 -8.964 61.258 1.00 106.05 112 SER G N 1
ATOM 9373 C CA . SER G 1 114 ? -75.987 -9.605 62.535 1.00 104.55 112 SER G CA 1
ATOM 9374 C C . SER G 1 114 ? -74.704 -9.863 63.321 1.00 104.20 112 SER G C 1
ATOM 9375 O O . SER G 1 114 ? -74.671 -9.679 64.537 1.00 105.23 112 SER G O 1
ATOM 9378 N N . ALA G 1 115 ? -73.652 -10.276 62.612 1.00 103.06 113 ALA G N 1
ATOM 9379 C CA . ALA G 1 115 ? -72.326 -10.484 63.203 1.00 104.74 113 ALA G CA 1
ATOM 9380 C C . ALA G 1 115 ? -71.692 -9.169 63.644 1.00 105.46 113 ALA G C 1
ATOM 9381 O O . ALA G 1 115 ? -70.856 -9.151 64.552 1.00 106.70 113 ALA G O 1
ATOM 9383 N N . TYR G 1 116 ? -72.096 -8.079 62.995 1.00 102.42 114 TYR G N 1
ATOM 9384 C CA . TYR G 1 116 ? -71.594 -6.756 63.316 1.00 99.73 114 TYR G CA 1
ATOM 9385 C C . TYR G 1 116 ? -72.249 -6.215 64.589 1.00 100.33 114 TYR G C 1
ATOM 9386 O O . TYR G 1 116 ? -71.559 -5.735 65.487 1.00 98.57 114 TYR G O 1
ATOM 9395 N N . ASN G 1 117 ? -73.574 -6.323 64.667 1.00 98.88 115 ASN G N 1
ATOM 9396 C CA . ASN G 1 117 ? -74.351 -5.755 65.773 1.00 96.48 115 ASN G CA 1
ATOM 9397 C C . ASN G 1 117 ? -74.209 -6.497 67.091 1.00 94.82 115 ASN G C 1
ATOM 9398 O O . ASN G 1 117 ? -74.258 -5.890 68.162 1.00 100.47 115 ASN G O 1
ATOM 9403 N N . LYS G 1 118 ? -74.057 -7.813 67.003 1.00 93.26 116 LYS G N 1
ATOM 9404 C CA . LYS G 1 118 ? -73.753 -8.636 68.164 1.00 89.99 116 LYS G CA 1
ATOM 9405 C C . LYS G 1 118 ? -72.295 -8.419 68.543 1.00 91.13 116 LYS G C 1
ATOM 9406 O O . LYS G 1 118 ? -71.953 -8.367 69.723 1.00 93.21 116 LYS G O 1
ATOM 9412 N N . GLY G 1 119 ? -71.452 -8.277 67.523 1.00 92.84 117 GLY G N 1
ATOM 9413 C CA . GLY G 1 119 ? -70.031 -8.022 67.695 1.00 91.33 117 GLY G CA 1
ATOM 9414 C C . GLY G 1 119 ? -69.748 -6.737 68.441 1.00 98.94 117 GLY G C 1
ATOM 9415 O O . GLY G 1 119 ? -69.026 -6.760 69.434 1.00 108.76 117 GLY G O 1
ATOM 9416 N N . VAL G 1 120 ? -70.335 -5.628 67.984 1.00 95.87 118 VAL G N 1
ATOM 9417 C CA . VAL G 1 120 ? -70.108 -4.321 68.608 1.00 94.54 118 VAL G CA 1
ATOM 9418 C C . VAL G 1 120 ? -70.614 -4.265 70.052 1.00 93.41 118 VAL G C 1
ATOM 9419 O O . VAL G 1 120 ? -69.943 -3.708 70.918 1.00 98.31 118 VAL G O 1
ATOM 9423 N N . ALA G 1 121 ? -71.769 -4.882 70.302 1.00 89.07 119 ALA G N 1
ATOM 9424 C CA . ALA G 1 121 ? -72.380 -4.929 71.631 1.00 90.16 119 ALA G CA 1
ATOM 9425 C C . ALA G 1 121 ? -71.525 -5.729 72.607 1.00 92.89 119 ALA G C 1
ATOM 9426 O O . ALA G 1 121 ? -71.481 -5.426 73.805 1.00 103.29 119 ALA G O 1
ATOM 9428 N N . LEU G 1 122 ? -70.852 -6.748 72.079 1.00 86.05 120 LEU G N 1
ATOM 9429 C CA . LEU G 1 122 ? -69.926 -7.566 72.844 1.00 87.83 120 LEU G CA 1
ATOM 9430 C C . LEU G 1 122 ? -68.635 -6.810 73.154 1.00 89.94 120 LEU G C 1
ATOM 9431 O O . LEU G 1 122 ? -68.097 -6.937 74.254 1.00 94.54 120 LEU G O 1
ATOM 9436 N N . ILE G 1 123 ? -68.147 -6.031 72.188 1.00 90.13 121 ILE G N 1
ATOM 9437 C CA . ILE G 1 123 ? -67.000 -5.142 72.404 1.00 93.75 121 ILE G CA 1
ATOM 9438 C C . ILE G 1 123 ? -67.355 -4.130 73.489 1.00 96.18 121 ILE G C 1
ATOM 9439 O O . ILE G 1 123 ? -66.577 -3.922 74.425 1.00 100.50 121 ILE G O 1
ATOM 9444 N N . GLN G 1 124 ? -68.546 -3.538 73.355 1.00 93.77 122 GLN G N 1
ATOM 9445 C CA . GLN G 1 124 ? -69.108 -2.590 74.320 1.00 97.94 122 GLN G CA 1
ATOM 9446 C C . GLN G 1 124 ? -69.166 -3.146 75.740 1.00 95.89 122 GLN G C 1
ATOM 9447 O O . GLN G 1 124 ? -68.793 -2.458 76.690 1.00 91.05 122 GLN G O 1
ATOM 9453 N N . LYS G 1 125 ? -69.623 -4.391 75.872 1.00 97.82 123 LYS G N 1
ATOM 9454 C CA . LYS G 1 125 ? -69.770 -5.033 77.177 1.00 93.22 123 LYS G CA 1
ATOM 9455 C C . LYS G 1 125 ? -68.431 -5.318 77.853 1.00 93.88 123 LYS G C 1
ATOM 9456 O O . LYS G 1 125 ? -68.233 -4.950 79.011 1.00 93.64 123 LYS G O 1
ATOM 9462 N N . VAL G 1 126 ? -67.515 -5.953 77.124 1.00 95.56 124 VAL G N 1
ATOM 9463 C CA . VAL G 1 126 ? -66.304 -6.515 77.738 1.00 95.12 124 VAL G CA 1
ATOM 9464 C C . VAL G 1 126 ? -65.062 -5.618 77.697 1.00 93.39 124 VAL G C 1
ATOM 9465 O O . VAL G 1 126 ? -64.074 -5.908 78.371 1.00 97.63 124 VAL G O 1
ATOM 9469 N N . GLN G 1 127 ? -65.134 -4.542 76.913 1.00 97.50 125 GLN G N 1
ATOM 9470 C CA . GLN G 1 127 ? -64.073 -3.517 76.802 1.00 98.48 125 GLN G CA 1
ATOM 9471 C C . GLN G 1 127 ? -62.662 -4.077 76.598 1.00 96.82 125 GLN G C 1
ATOM 9472 O O . GLN G 1 127 ? -61.854 -4.063 77.531 1.00 100.94 125 GLN G O 1
ATOM 9478 N N . PRO G 1 128 ? -62.359 -4.568 75.383 1.00 91.39 126 PRO G N 1
ATOM 9479 C CA . PRO G 1 128 ? -61.035 -5.132 75.135 1.00 91.83 126 PRO G CA 1
ATOM 9480 C C . PRO G 1 128 ? -59.941 -4.066 75.078 1.00 99.05 126 PRO G C 1
ATOM 9481 O O . PRO G 1 128 ? -60.235 -2.884 74.866 1.00 101.00 126 PRO G O 1
ATOM 9485 N N . ASP G 1 129 ? -58.692 -4.488 75.272 1.00 103.75 127 ASP G N 1
ATOM 9486 C CA . ASP G 1 129 ? -57.534 -3.594 75.160 1.00 107.47 127 ASP G CA 1
ATOM 9487 C C . ASP G 1 129 ? -57.250 -3.242 73.702 1.00 108.73 127 ASP G C 1
ATOM 9488 O O . ASP G 1 129 ? -56.625 -2.221 73.411 1.00 112.26 127 ASP G O 1
ATOM 9493 N N . CYS G 1 130 ? -57.726 -4.101 72.803 1.00 111.97 128 CYS G N 1
ATOM 9494 C CA . CYS G 1 130 ? -57.437 -4.037 71.377 1.00 111.12 128 CYS G CA 1
ATOM 9495 C C . CYS G 1 130 ? -58.424 -4.946 70.645 1.00 110.28 128 CYS G C 1
ATOM 9496 O O . CYS G 1 130 ? -58.997 -5.856 71.247 1.00 113.75 128 CYS G O 1
ATOM 9499 N N . ILE G 1 131 ? -58.619 -4.712 69.350 1.00 106.71 129 ILE G N 1
ATOM 9500 C CA . ILE G 1 131 ? -59.622 -5.472 68.591 1.00 106.21 129 ILE G CA 1
ATOM 9501 C C . ILE G 1 131 ? -59.151 -5.945 67.196 1.00 105.09 129 ILE G C 1
ATOM 9502 O O . ILE G 1 131 ? -58.981 -5.140 66.277 1.00 104.18 129 ILE G O 1
ATOM 9507 N N . GLU G 1 132 ? -58.929 -7.254 67.058 1.00 103.56 130 GLU G N 1
ATOM 9508 C CA . GLU G 1 132 ? -58.508 -7.834 65.781 1.00 97.57 130 GLU G CA 1
ATOM 9509 C C . GLU G 1 132 ? -59.704 -8.070 64.871 1.00 94.64 130 GLU G C 1
ATOM 9510 O O . GLU G 1 132 ? -60.561 -8.900 65.159 1.00 96.06 130 GLU G O 1
ATOM 9516 N N . LEU G 1 133 ? -59.751 -7.330 63.770 1.00 95.60 131 LEU G N 1
ATOM 9517 C CA . LEU G 1 133 ? -60.854 -7.408 62.824 1.00 92.77 131 LEU G CA 1
ATOM 9518 C C . LEU G 1 133 ? -60.424 -8.191 61.590 1.00 93.41 131 LEU G C 1
ATOM 9519 O O . LEU G 1 133 ? -59.407 -7.875 60.973 1.00 102.34 131 LEU G O 1
ATOM 9524 N N . LEU G 1 134 ? -61.206 -9.211 61.238 1.00 87.47 132 LEU G N 1
ATOM 9525 C CA . LEU G 1 134 ? -60.919 -10.054 60.083 1.00 87.70 132 LEU G CA 1
ATOM 9526 C C . LEU G 1 134 ? -62.133 -10.138 59.156 1.00 91.57 132 LEU G C 1
ATOM 9527 O O . LEU G 1 134 ? -63.261 -10.186 59.640 1.00 83.30 132 LEU G O 1
ATOM 9532 N N . PRO G 1 135 ? -61.913 -10.140 57.821 1.00 95.05 133 PRO G N 1
ATOM 9533 C CA . PRO G 1 135 ? -60.643 -9.993 57.107 1.00 99.19 133 PRO G CA 1
ATOM 9534 C C . PRO G 1 135 ? -60.143 -8.545 57.057 1.00 108.93 133 PRO G C 1
ATOM 9535 O O . PRO G 1 135 ? -60.919 -7.602 57.262 1.00 112.31 133 PRO G O 1
ATOM 9539 N N . GLY G 1 136 ? -58.848 -8.388 56.793 1.00 111.34 134 GLY G N 1
ATOM 9540 C CA . GLY G 1 136 ? -58.211 -7.078 56.791 1.00 112.39 134 GLY G CA 1
ATOM 9541 C C . GLY G 1 136 ? -58.073 -6.448 55.419 1.00 111.34 134 GLY G C 1
ATOM 9542 O O . GLY G 1 136 ? -57.242 -5.561 55.224 1.00 112.64 134 GLY G O 1
ATOM 9543 N N . ILE G 1 137 ? -58.881 -6.904 54.466 1.00 109.02 135 ILE G N 1
ATOM 9544 C CA . ILE G 1 137 ? -58.854 -6.341 53.114 1.00 106.35 135 ILE G CA 1
ATOM 9545 C C . ILE G 1 137 ? -60.148 -5.598 52.748 1.00 106.59 135 ILE G C 1
ATOM 9546 O O . ILE G 1 137 ? -60.510 -5.494 51.574 1.00 103.15 135 ILE G O 1
ATOM 9551 N N . ILE G 1 138 ? -60.845 -5.106 53.772 1.00 110.90 136 ILE G N 1
ATOM 9552 C CA . ILE G 1 138 ? -61.889 -4.093 53.595 1.00 113.10 136 ILE G CA 1
ATOM 9553 C C . ILE G 1 138 ? -61.541 -2.869 54.458 1.00 116.56 136 ILE G C 1
ATOM 9554 O O . ILE G 1 138 ? -62.010 -2.762 55.599 1.00 117.05 136 ILE G O 1
ATOM 9559 N N . PRO G 1 139 ? -60.713 -1.947 53.916 1.00 117.08 137 PRO G N 1
ATOM 9560 C CA . PRO G 1 139 ? -60.224 -0.767 54.651 1.00 115.64 137 PRO G CA 1
ATOM 9561 C C . PRO G 1 139 ? -61.312 0.197 55.140 1.00 114.13 137 PRO G C 1
ATOM 9562 O O . PRO G 1 139 ? -61.111 0.878 56.144 1.00 112.69 137 PRO G O 1
ATOM 9566 N N . GLU G 1 140 ? -62.451 0.241 54.450 1.00 113.88 138 GLU G N 1
ATOM 9567 C CA . GLU G 1 140 ? -63.546 1.129 54.838 1.00 112.87 138 GLU G CA 1
ATOM 9568 C C . GLU G 1 140 ? -64.218 0.681 56.131 1.00 109.09 138 GLU G C 1
ATOM 9569 O O . GLU G 1 140 ? -64.476 1.504 57.009 1.00 106.64 138 GLU G O 1
ATOM 9575 N N . GLN G 1 141 ? -64.470 -0.625 56.247 1.00 111.76 139 GLN G N 1
ATOM 9576 C CA . GLN G 1 141 ? -65.123 -1.209 57.426 1.00 111.12 139 GLN G CA 1
ATOM 9577 C C . GLN G 1 141 ? -64.270 -1.098 58.692 1.00 113.27 139 GLN G C 1
ATOM 9578 O O . GLN G 1 141 ? -64.792 -1.147 59.812 1.00 114.15 139 GLN G O 1
ATOM 9584 N N . VAL G 1 142 ? -62.961 -0.956 58.499 1.00 110.14 140 VAL G N 1
ATOM 9585 C CA . VAL G 1 142 ? -62.022 -0.710 59.585 1.00 108.95 140 VAL G CA 1
ATOM 9586 C C . VAL G 1 142 ? -62.210 0.711 60.116 1.00 112.07 140 VAL G C 1
ATOM 9587 O O . VAL G 1 142 ? -62.243 0.931 61.331 1.00 114.93 140 VAL G O 1
ATOM 9591 N N . GLN G 1 143 ? -62.367 1.661 59.197 1.00 117.64 141 GLN G N 1
ATOM 9592 C CA . GLN G 1 143 ? -62.565 3.065 59.550 1.00 119.88 141 GLN G CA 1
ATOM 9593 C C . GLN G 1 143 ? -63.920 3.303 60.217 1.00 118.13 141 GLN G C 1
ATOM 9594 O O . GLN G 1 143 ? -64.032 4.140 61.115 1.00 115.86 141 GLN G O 1
ATOM 9600 N N . LYS G 1 144 ? -64.932 2.549 59.782 1.00 118.96 142 LYS G N 1
ATOM 9601 C CA . LYS G 1 144 ? -66.252 2.536 60.420 1.00 123.95 142 LYS G CA 1
ATOM 9602 C C . LYS G 1 144 ? -66.161 2.154 61.899 1.00 123.66 142 LYS G C 1
ATOM 9603 O O . LYS G 1 144 ? -66.843 2.739 62.741 1.00 123.19 142 LYS G O 1
ATOM 9609 N N . MET G 1 145 ? -65.298 1.186 62.200 1.00 123.47 143 MET G N 1
ATOM 9610 C CA . MET G 1 145 ? -65.128 0.676 63.557 1.00 123.25 143 MET G CA 1
ATOM 9611 C C . MET G 1 145 ? -64.336 1.573 64.505 1.00 122.98 143 MET G C 1
ATOM 9612 O O . MET G 1 145 ? -64.637 1.620 65.699 1.00 124.34 143 MET G O 1
ATOM 9617 N N . THR G 1 146 ? -63.336 2.284 63.981 1.00 121.27 144 THR G N 1
ATOM 9618 C CA . THR G 1 146 ? -62.565 3.241 64.788 1.00 119.44 144 THR G CA 1
ATOM 9619 C C . THR G 1 146 ? -63.339 4.518 65.107 1.00 122.28 144 THR G C 1
ATOM 9620 O O . THR G 1 146 ? -62.983 5.245 66.030 1.00 124.16 144 THR G O 1
ATOM 9624 N N . GLN G 1 147 ? -64.396 4.785 64.346 1.00 123.79 145 GLN G N 1
ATOM 9625 C CA . GLN G 1 147 ? -65.236 5.954 64.587 1.00 123.38 145 GLN G CA 1
ATOM 9626 C C . GLN G 1 147 ? -66.476 5.645 65.432 1.00 126.26 145 GLN G C 1
ATOM 9627 O O . GLN G 1 147 ? -67.280 6.541 65.703 1.00 129.44 145 GLN G O 1
ATOM 9633 N N . LYS G 1 148 ? -66.621 4.388 65.839 1.00 126.56 146 LYS G N 1
ATOM 9634 C CA . LYS G 1 148 ? -67.572 4.025 66.882 1.00 127.80 146 LYS G CA 1
ATOM 9635 C C . LYS G 1 148 ? -66.930 4.100 68.264 1.00 132.04 146 LYS G C 1
ATOM 9636 O O . LYS G 1 148 ? -67.274 4.962 69.073 1.00 136.73 146 LYS G O 1
ATOM 9642 N N . LEU G 1 149 ? -65.997 3.191 68.526 1.00 133.73 147 LEU G N 1
ATOM 9643 C CA . LEU G 1 149 ? -65.256 3.195 69.783 1.00 136.44 147 LEU G CA 1
ATOM 9644 C C . LEU G 1 149 ? -63.770 3.439 69.546 1.00 134.41 147 LEU G C 1
ATOM 9645 O O . LEU G 1 149 ? -63.302 3.426 68.408 1.00 132.59 147 LEU G O 1
ATOM 9650 N N . HIS G 1 150 ? -63.032 3.662 70.629 1.00 132.69 148 HIS G N 1
ATOM 9651 C CA . HIS G 1 150 ? -61.662 4.152 70.536 1.00 131.71 148 HIS G CA 1
ATOM 9652 C C . HIS G 1 150 ? -60.659 3.009 70.650 1.00 126.36 148 HIS G C 1
ATOM 9653 O O . HIS G 1 150 ? -59.448 3.228 70.620 1.00 124.69 148 HIS G O 1
ATOM 9660 N N . ILE G 1 151 ? -61.171 1.790 70.780 1.00 120.87 149 ILE G N 1
ATOM 9661 C CA . ILE G 1 151 ? -60.336 0.596 70.705 1.00 112.58 149 ILE G CA 1
ATOM 9662 C C . ILE G 1 151 ? -59.447 0.622 69.467 1.00 110.26 149 ILE G C 1
ATOM 9663 O O . ILE G 1 151 ? -59.935 0.551 68.339 1.00 107.38 149 ILE G O 1
ATOM 9668 N N . PRO G 1 152 ? -58.140 0.723 69.685 1.00 106.97 150 PRO G N 1
ATOM 9669 C CA . PRO G 1 152 ? -57.158 0.381 68.652 1.00 106.94 150 PRO G CA 1
ATOM 9670 C C . PRO G 1 152 ? -57.557 -0.875 67.885 1.00 108.03 150 PRO G C 1
ATOM 9671 O O . PRO G 1 152 ? -57.806 -1.916 68.493 1.00 112.52 150 PRO G O 1
ATOM 9675 N N . VAL G 1 153 ? -57.615 -0.772 66.561 1.00 108.40 151 VAL G N 1
ATOM 9676 C CA . VAL G 1 153 ? -57.994 -1.907 65.716 1.00 104.24 151 VAL G CA 1
ATOM 9677 C C . VAL G 1 153 ? -56.794 -2.576 65.035 1.00 102.31 151 VAL G C 1
ATOM 9678 O O . VAL G 1 153 ? -55.787 -1.926 64.746 1.00 102.03 151 VAL G O 1
ATOM 9682 N N . ILE G 1 154 ? -56.911 -3.885 64.817 1.00 104.02 152 ILE G N 1
ATOM 9683 C CA . ILE G 1 154 ? -55.936 -4.659 64.053 1.00 100.53 152 ILE G CA 1
ATOM 9684 C C . ILE G 1 154 ? -56.659 -5.290 62.881 1.00 102.95 152 ILE G C 1
ATOM 9685 O O . ILE G 1 154 ? -57.609 -6.052 63.065 1.00 103.92 152 ILE G O 1
ATOM 9690 N N . ALA G 1 155 ? -56.217 -4.961 61.674 1.00 102.70 153 ALA G N 1
ATOM 9691 C CA . ALA G 1 155 ? -56.676 -5.662 60.493 1.00 97.78 153 ALA G CA 1
ATOM 9692 C C . ALA G 1 155 ? -55.830 -6.917 60.339 1.00 99.34 153 ALA G C 1
ATOM 9693 O O . ALA G 1 155 ? -54.620 -6.897 60.569 1.00 95.91 153 ALA G O 1
ATOM 9695 N N . GLY G 1 156 ? -56.483 -8.012 59.973 1.00 101.86 154 GLY G N 1
ATOM 9696 C CA . GLY G 1 156 ? -55.806 -9.282 59.761 1.00 101.25 154 GLY G CA 1
ATOM 9697 C C . GLY G 1 156 ? -56.572 -10.149 58.792 1.00 103.09 154 GLY G C 1
ATOM 9698 O O . GLY G 1 156 ? -57.772 -9.973 58.624 1.00 106.60 154 GLY G O 1
ATOM 9699 N N . GLY G 1 157 ? -55.879 -11.078 58.145 1.00 102.53 155 GLY G N 1
ATOM 9700 C CA . GLY G 1 157 ? -56.525 -11.999 57.220 1.00 104.53 155 GLY G CA 1
ATOM 9701 C C . GLY G 1 157 ? -56.532 -11.566 55.768 1.00 106.26 155 GLY G C 1
ATOM 9702 O O . GLY G 1 157 ? -56.871 -10.423 55.449 1.00 107.42 155 GLY G O 1
ATOM 9703 N N . LEU G 1 158 ? -56.150 -12.505 54.901 1.00 107.56 156 LEU G N 1
ATOM 9704 C CA . LEU G 1 158 ? -56.220 -12.386 53.433 1.00 108.97 156 LEU G CA 1
ATOM 9705 C C . LEU G 1 158 ? -55.314 -11.335 52.788 1.00 111.01 156 LEU G C 1
ATOM 9706 O O . LEU G 1 158 ? -55.470 -11.023 51.604 1.00 113.79 156 LEU G O 1
ATOM 9711 N N . ILE G 1 159 ? -54.363 -10.806 53.554 1.00 110.09 157 ILE G N 1
ATOM 9712 C CA . ILE G 1 159 ? -53.460 -9.775 53.053 1.00 109.22 157 ILE G CA 1
ATOM 9713 C C . ILE G 1 159 ? -52.408 -10.365 52.109 1.00 113.55 157 ILE G C 1
ATOM 9714 O O . ILE G 1 159 ? -51.621 -11.231 52.500 1.00 117.24 157 ILE G O 1
ATOM 9719 N N . GLU G 1 160 ? -52.416 -9.889 50.865 1.00 115.55 158 GLU G N 1
ATOM 9720 C CA . GLU G 1 160 ? -51.472 -10.338 49.846 1.00 118.97 158 GLU G CA 1
ATOM 9721 C C . GLU G 1 160 ? -50.418 -9.287 49.491 1.00 121.86 158 GLU G C 1
ATOM 9722 O O . GLU G 1 160 ? -49.256 -9.631 49.266 1.00 124.15 158 GLU G O 1
ATOM 9728 N N . THR G 1 161 ? -50.821 -8.015 49.440 1.00 124.76 159 THR G N 1
ATOM 9729 C CA . THR G 1 161 ? -49.932 -6.929 48.993 1.00 123.21 159 THR G CA 1
ATOM 9730 C C . THR G 1 161 ? -49.650 -5.875 50.072 1.00 122.67 159 THR G C 1
ATOM 9731 O O . THR G 1 161 ? -50.430 -5.712 51.010 1.00 124.12 159 THR G O 1
ATOM 9735 N N . SER G 1 162 ? -48.527 -5.169 49.923 1.00 122.96 160 SER G N 1
ATOM 9736 C CA . SER G 1 162 ? -48.168 -4.034 50.788 1.00 121.72 160 SER G CA 1
ATOM 9737 C C . SER G 1 162 ? -49.055 -2.807 50.546 1.00 121.15 160 SER G C 1
ATOM 9738 O O . SER G 1 162 ? -49.112 -1.901 51.378 1.00 118.48 160 SER G O 1
ATOM 9741 N N . GLU G 1 163 ? -49.724 -2.787 49.394 1.00 121.83 161 GLU G N 1
ATOM 9742 C CA . GLU G 1 163 ? -50.734 -1.785 49.067 1.00 120.68 161 GLU G CA 1
ATOM 9743 C C . GLU G 1 163 ? -51.960 -1.957 49.964 1.00 118.73 161 GLU G C 1
ATOM 9744 O O . GLU G 1 163 ? -52.549 -0.973 50.411 1.00 121.67 161 GLU G O 1
ATOM 9750 N N . GLN G 1 164 ? -52.323 -3.213 50.227 1.00 114.08 162 GLN G N 1
ATOM 9751 C CA . GLN G 1 164 ? -53.426 -3.559 51.131 1.00 110.88 162 GLN G CA 1
ATOM 9752 C C . GLN G 1 164 ? -53.090 -3.245 52.590 1.00 106.58 162 GLN G C 1
ATOM 9753 O O . GLN G 1 164 ? -53.975 -2.882 53.369 1.00 105.24 162 GLN G O 1
ATOM 9759 N N . VAL G 1 165 ? -51.814 -3.397 52.944 1.00 102.58 163 VAL G N 1
ATOM 9760 C CA . VAL G 1 165 ? -51.309 -3.039 54.270 1.00 101.00 163 VAL G CA 1
ATOM 9761 C C . VAL G 1 165 ? -51.420 -1.526 54.466 1.00 104.56 163 VAL G C 1
ATOM 9762 O O . VAL G 1 165 ? -51.956 -1.063 55.475 1.00 105.50 163 VAL G O 1
ATOM 9766 N N . ASN G 1 166 ? -50.930 -0.775 53.479 1.00 108.90 164 ASN G N 1
ATOM 9767 C CA . ASN G 1 166 ? -50.894 0.688 53.526 1.00 112.27 164 ASN G CA 1
ATOM 9768 C C . ASN G 1 166 ? -52.270 1.348 53.546 1.00 113.79 164 ASN G C 1
ATOM 9769 O O . ASN G 1 166 ? -52.478 2.321 54.276 1.00 115.00 164 ASN G O 1
ATOM 9774 N N . GLN G 1 167 ? -53.194 0.813 52.745 1.00 112.46 165 GLN G N 1
ATOM 9775 C CA . GLN G 1 167 ? -54.573 1.299 52.689 1.00 114.51 165 GLN G CA 1
ATOM 9776 C C . GLN G 1 167 ? -55.256 1.174 54.041 1.00 115.44 165 GLN G C 1
ATOM 9777 O O . GLN G 1 167 ? -55.921 2.105 54.497 1.00 118.89 165 GLN G O 1
ATOM 9783 N N . VAL G 1 168 ? -55.066 0.021 54.677 1.00 111.75 166 VAL G N 1
ATOM 9784 C CA . VAL G 1 168 ? -55.783 -0.325 55.898 1.00 108.23 166 VAL G CA 1
ATOM 9785 C C . VAL G 1 168 ? -55.169 0.299 57.165 1.00 106.43 166 VAL G C 1
ATOM 9786 O O . VAL G 1 168 ? -55.865 0.498 58.166 1.00 103.51 166 VAL G O 1
ATOM 9790 N N . ILE G 1 169 ? -53.877 0.623 57.108 1.00 101.85 167 ILE G N 1
ATOM 9791 C CA . ILE G 1 169 ? -53.199 1.308 58.209 1.00 102.17 167 ILE G CA 1
ATOM 9792 C C . ILE G 1 169 ? -53.568 2.792 58.206 1.00 102.02 167 ILE G C 1
ATOM 9793 O O . ILE G 1 169 ? -53.774 3.395 59.264 1.00 103.17 167 ILE G O 1
ATOM 9798 N N . ALA G 1 170 ? -53.700 3.357 57.006 1.00 103.52 168 ALA G N 1
ATOM 9799 C CA . ALA G 1 170 ? -54.211 4.712 56.823 1.00 102.23 168 ALA G CA 1
ATOM 9800 C C . ALA G 1 170 ? -55.696 4.802 57.180 1.00 103.38 168 ALA G C 1
ATOM 9801 O O . ALA G 1 170 ? -56.220 5.891 57.415 1.00 104.33 168 ALA G O 1
ATOM 9803 N N . SER G 1 171 ? -56.358 3.647 57.227 1.00 104.87 169 SER G N 1
ATOM 9804 C CA . SER G 1 171 ? -57.776 3.547 57.569 1.00 102.74 169 SER G CA 1
ATOM 9805 C C . SER G 1 171 ? -58.047 3.468 59.075 1.00 101.66 169 SER G C 1
ATOM 9806 O O . SER G 1 171 ? -59.205 3.408 59.494 1.00 98.07 169 SER G O 1
ATOM 9809 N N . GLY G 1 172 ? -56.983 3.457 59.879 1.00 99.54 170 GLY G N 1
ATOM 9810 C CA . GLY G 1 172 ? -57.114 3.516 61.334 1.00 99.58 170 GLY G CA 1
ATOM 9811 C C . GLY G 1 172 ? -56.534 2.349 62.116 1.00 106.14 170 GLY G C 1
ATOM 9812 O O . GLY G 1 172 ? -56.608 2.332 63.349 1.00 107.39 170 GLY G O 1
ATOM 9813 N N . ALA G 1 173 ? -55.963 1.371 61.412 1.00 107.06 171 ALA G N 1
ATOM 9814 C CA . ALA G 1 173 ? -55.344 0.218 62.065 1.00 107.70 171 ALA G CA 1
ATOM 9815 C C . ALA G 1 173 ? -53.928 0.552 62.498 1.00 108.86 171 ALA G C 1
ATOM 9816 O O . ALA G 1 173 ? -53.154 1.093 61.710 1.00 113.71 171 ALA G O 1
ATOM 9818 N N . ILE G 1 174 ? -53.599 0.243 63.751 1.00 109.43 172 ILE G N 1
ATOM 9819 C CA . ILE G 1 174 ? -52.237 0.443 64.256 1.00 114.90 172 ILE G CA 1
ATOM 9820 C C . ILE G 1 174 ? -51.282 -0.610 63.672 1.00 113.05 172 ILE G C 1
ATOM 9821 O O . ILE G 1 174 ? -50.143 -0.299 63.312 1.00 116.26 172 ILE G O 1
ATOM 9826 N N . ALA G 1 175 ? -51.767 -1.842 63.542 1.00 111.13 173 ALA G N 1
ATOM 9827 C CA . ALA G 1 175 ? -50.956 -2.923 62.990 1.00 109.92 173 ALA G CA 1
ATOM 9828 C C . ALA G 1 175 ? -51.735 -3.816 62.033 1.00 107.69 173 ALA G C 1
ATOM 9829 O O . ALA G 1 175 ? -52.936 -3.634 61.825 1.00 109.91 173 ALA G O 1
ATOM 9831 N N . VAL G 1 176 ? -51.019 -4.763 61.435 1.00 107.28 174 VAL G N 1
ATOM 9832 C CA . VAL G 1 176 ? -51.585 -5.730 60.506 1.00 104.65 174 VAL G CA 1
ATOM 9833 C C . VAL G 1 176 ? -51.099 -7.124 60.901 1.00 107.82 174 VAL G C 1
ATOM 9834 O O . VAL G 1 176 ? -49.900 -7.336 61.093 1.00 109.32 174 VAL G O 1
ATOM 9838 N N . THR G 1 177 ? -52.029 -8.062 61.052 1.00 106.31 175 THR G N 1
ATOM 9839 C CA . THR G 1 177 ? -51.657 -9.461 61.230 1.00 103.45 175 THR G CA 1
ATOM 9840 C C . THR G 1 177 ? -51.798 -10.228 59.929 1.00 104.25 175 THR G C 1
ATOM 9841 O O . THR G 1 177 ? -52.781 -10.075 59.204 1.00 105.17 175 THR G O 1
ATOM 9845 N N . THR G 1 178 ? -50.794 -11.042 59.630 1.00 102.18 176 THR G N 1
ATOM 9846 C CA . THR G 1 178 ? -50.839 -11.919 58.470 1.00 99.07 176 THR G CA 1
ATOM 9847 C C . THR G 1 178 ? -49.987 -13.163 58.714 1.00 103.61 176 THR G C 1
ATOM 9848 O O . THR G 1 178 ? -49.038 -13.136 59.505 1.00 102.18 176 THR G O 1
ATOM 9852 N N . SER G 1 179 ? -50.353 -14.259 58.057 1.00 107.04 177 SER G N 1
ATOM 9853 C CA . SER G 1 179 ? -49.520 -15.456 58.056 1.00 109.38 177 SER G CA 1
ATOM 9854 C C . SER G 1 179 ? -48.907 -15.647 56.668 1.00 112.25 177 SER G C 1
ATOM 9855 O O . SER G 1 179 ? -48.319 -16.694 56.371 1.00 111.41 177 SER G O 1
ATOM 9858 N N . ASN G 1 180 ? -49.057 -14.624 55.825 1.00 115.51 178 ASN G N 1
ATOM 9859 C CA . ASN G 1 180 ? -48.421 -14.607 54.516 1.00 120.25 178 ASN G CA 1
ATOM 9860 C C . ASN G 1 180 ? -46.928 -14.345 54.658 1.00 121.56 178 ASN G C 1
ATOM 9861 O O . ASN G 1 180 ? -46.505 -13.375 55.295 1.00 119.78 178 ASN G O 1
ATOM 9866 N N . LYS G 1 181 ? -46.146 -15.225 54.046 1.00 122.99 179 LYS G N 1
ATOM 9867 C CA . LYS G 1 181 ? -44.710 -15.290 54.265 1.00 122.46 179 LYS G CA 1
ATOM 9868 C C . LYS G 1 181 ? -43.930 -14.210 53.512 1.00 125.01 179 LYS G C 1
ATOM 9869 O O . LYS G 1 181 ? -42.841 -13.822 53.946 1.00 122.84 179 LYS G O 1
ATOM 9875 N N . HIS G 1 182 ? -44.489 -13.728 52.399 1.00 126.60 180 HIS G N 1
ATOM 9876 C CA . HIS G 1 182 ? -43.818 -12.730 51.562 1.00 131.70 180 HIS G CA 1
ATOM 9877 C C . HIS G 1 182 ? -43.629 -11.415 52.308 1.00 134.64 180 HIS G C 1
ATOM 9878 O O . HIS G 1 182 ? -42.498 -10.958 52.495 1.00 138.10 180 HIS G O 1
ATOM 9885 N N . LEU G 1 183 ? -44.734 -10.822 52.750 1.00 133.85 181 LEU G N 1
ATOM 9886 C CA . LEU G 1 183 ? -44.673 -9.545 53.457 1.00 133.32 181 LEU G CA 1
ATOM 9887 C C . LEU G 1 183 ? -44.399 -9.699 54.954 1.00 133.00 181 LEU G C 1
ATOM 9888 O O . LEU G 1 183 ? -45.197 -9.288 55.799 1.00 131.54 181 LEU G O 1
ATOM 9893 N N . TRP G 1 184 ? -43.256 -10.312 55.252 1.00 135.37 182 TRP G N 1
ATOM 9894 C CA . TRP G 1 184 ? -42.719 -10.403 56.603 1.00 139.15 182 TRP G CA 1
ATOM 9895 C C . TRP G 1 184 ? -41.359 -9.703 56.672 1.00 140.77 182 TRP G C 1
ATOM 9896 O O . TRP G 1 184 ? -40.998 -9.120 57.697 1.00 139.63 182 TRP G O 1
ATOM 9907 N N . GLU G 1 185 ? -40.613 -9.774 55.570 1.00 143.92 183 GLU G N 1
ATOM 9908 C CA . GLU G 1 185 ? -39.345 -9.061 55.421 1.00 145.15 183 GLU G CA 1
ATOM 9909 C C . GLU G 1 185 ? -39.515 -7.901 54.440 1.00 144.68 183 GLU G C 1
ATOM 9910 O O . GLU G 1 185 ? -38.581 -7.131 54.210 1.00 144.38 183 GLU G O 1
ATOM 9916 N N . GLY G 1 186 ? -40.715 -7.789 53.870 1.00 145.90 184 GLY G N 1
ATOM 9917 C CA . GLY G 1 186 ? -41.037 -6.767 52.877 1.00 147.38 184 GLY G CA 1
ATOM 9918 C C . GLY G 1 186 ? -41.194 -5.371 53.452 1.00 150.03 184 GLY G C 1
ATOM 9919 O O . GLY G 1 186 ? -40.464 -4.454 53.071 1.00 152.27 184 GLY G O 1
ATOM 9920 N N . HIS G 1 187 ? -42.148 -5.205 54.366 1.00 150.81 185 HIS G N 1
ATOM 9921 C CA . HIS G 1 187 ? -42.405 -3.902 54.981 1.00 151.29 185 HIS G CA 1
ATOM 9922 C C . HIS G 1 187 ? -42.109 -3.928 56.479 1.00 150.05 185 HIS G C 1
ATOM 9923 O O . HIS G 1 187 ? -41.106 -3.375 56.933 1.00 149.24 185 HIS G O 1
ATOM 9930 N N . LEU H 1 3 ? -79.553 -28.883 33.583 1.00 152.46 1 LEU H N 1
ATOM 9931 C CA . LEU H 1 3 ? -80.290 -27.751 34.214 1.00 152.90 1 LEU H CA 1
ATOM 9932 C C . LEU H 1 3 ? -79.499 -27.151 35.376 1.00 153.82 1 LEU H C 1
ATOM 9933 O O . LEU H 1 3 ? -79.030 -27.872 36.262 1.00 153.38 1 LEU H O 1
ATOM 9938 N N . GLU H 1 4 ? -79.360 -25.827 35.357 1.00 152.91 2 GLU H N 1
ATOM 9939 C CA . GLU H 1 4 ? -78.608 -25.098 36.380 1.00 151.01 2 GLU H CA 1
ATOM 9940 C C . GLU H 1 4 ? -79.484 -24.720 37.584 1.00 149.99 2 GLU H C 1
ATOM 9941 O O . GLU H 1 4 ? -80.600 -25.229 37.728 1.00 150.91 2 GLU H O 1
ATOM 9947 N N . LEU H 1 5 ? -78.973 -23.834 38.440 1.00 147.07 3 LEU H N 1
ATOM 9948 C CA . LEU H 1 5 ? -79.617 -23.509 39.722 1.00 143.90 3 LEU H CA 1
ATOM 9949 C C . LEU H 1 5 ? -80.892 -22.658 39.602 1.00 141.61 3 LEU H C 1
ATOM 9950 O O . LEU H 1 5 ? -80.910 -21.676 38.852 1.00 141.15 3 LEU H O 1
ATOM 9955 N N . PRO H 1 6 ? -81.958 -23.049 40.344 1.00 136.46 4 PRO H N 1
ATOM 9956 C CA . PRO H 1 6 ? -83.314 -22.479 40.350 1.00 131.99 4 PRO H CA 1
ATOM 9957 C C . PRO H 1 6 ? -83.455 -20.953 40.348 1.00 128.24 4 PRO H C 1
ATOM 9958 O O . PRO H 1 6 ? -84.406 -20.439 39.757 1.00 128.29 4 PRO H O 1
ATOM 9962 N N . PHE H 1 7 ? -82.542 -20.237 40.999 1.00 124.48 5 PHE H N 1
ATOM 9963 C CA . PHE H 1 7 ? -82.588 -18.771 40.974 1.00 121.57 5 PHE H CA 1
ATOM 9964 C C . PHE H 1 7 ? -81.910 -18.188 39.726 1.00 122.86 5 PHE H C 1
ATOM 9965 O O . PHE H 1 7 ? -80.837 -17.581 39.798 1.00 124.24 5 PHE H O 1
ATOM 9973 N N . SER H 1 8 ? -82.549 -18.417 38.580 1.00 123.93 6 SER H N 1
ATOM 9974 C CA . SER H 1 8 ? -82.226 -17.733 37.336 1.00 123.39 6 SER H CA 1
ATOM 9975 C C . SER H 1 8 ? -83.064 -16.464 37.284 1.00 123.89 6 SER H C 1
ATOM 9976 O O . SER H 1 8 ? -84.249 -16.484 37.633 1.00 123.43 6 SER H O 1
ATOM 9979 N N . ASN H 1 9 ? -82.436 -15.371 36.849 1.00 125.35 7 ASN H N 1
ATOM 9980 C CA . ASN H 1 9 ? -83.026 -14.021 36.855 1.00 126.16 7 ASN H CA 1
ATOM 9981 C C . ASN H 1 9 ? -83.617 -13.566 38.195 1.00 123.52 7 ASN H C 1
ATOM 9982 O O . ASN H 1 9 ? -84.714 -13.000 38.261 1.00 121.46 7 ASN H O 1
ATOM 9987 N N . GLN H 1 10 ? -82.870 -13.849 39.256 1.00 122.13 8 GLN H N 1
ATOM 9988 C CA . GLN H 1 10 ? -83.113 -13.281 40.571 1.00 122.96 8 GLN H CA 1
ATOM 9989 C C . GLN H 1 10 ? -81.758 -12.835 41.114 1.00 122.44 8 GLN H C 1
ATOM 9990 O O . GLN H 1 10 ? -80.924 -13.662 41.498 1.00 120.60 8 GLN H O 1
ATOM 9996 N N . SER H 1 11 ? -81.539 -11.522 41.109 1.00 122.49 9 SER H N 1
ATOM 9997 C CA . SER H 1 11 ? -80.244 -10.940 41.463 1.00 120.94 9 SER H CA 1
ATOM 9998 C C . SER H 1 11 ? -80.057 -10.892 42.974 1.00 117.69 9 SER H C 1
ATOM 9999 O O . SER H 1 11 ? -78.946 -11.061 43.483 1.00 118.47 9 SER H O 1
ATOM 10002 N N . ILE H 1 12 ? -81.157 -10.659 43.679 1.00 112.96 10 ILE H N 1
ATOM 10003 C CA . ILE H 1 12 ? -81.132 -10.501 45.122 1.00 112.25 10 ILE H CA 1
ATOM 10004 C C . ILE H 1 12 ? -82.044 -11.531 45.784 1.00 112.67 10 ILE H C 1
ATOM 10005 O O . ILE H 1 12 ? -83.186 -11.735 45.362 1.00 109.94 10 ILE H O 1
ATOM 10010 N N . ILE H 1 13 ? -81.506 -12.202 46.798 1.00 110.98 11 ILE H N 1
ATOM 10011 C CA . ILE H 1 13 ? -82.295 -13.063 47.658 1.00 108.49 11 ILE H CA 1
ATOM 10012 C C . ILE H 1 13 ? -82.363 -12.419 49.043 1.00 108.10 11 ILE H C 1
ATOM 10013 O O . ILE H 1 13 ? -81.333 -12.239 49.701 1.00 109.68 11 ILE H O 1
ATOM 10018 N N . PRO H 1 14 ? -83.577 -12.034 49.473 1.00 104.02 12 PRO H N 1
ATOM 10019 C CA . PRO H 1 14 ? -83.784 -11.469 50.806 1.00 104.29 12 PRO H CA 1
ATOM 10020 C C . PRO H 1 14 ? -83.643 -12.511 51.921 1.00 106.30 12 PRO H C 1
ATOM 10021 O O . PRO H 1 14 ? -84.022 -13.676 51.745 1.00 105.34 12 PRO H O 1
ATOM 10025 N N . ALA H 1 15 ? -83.098 -12.083 53.056 1.00 103.95 13 ALA H N 1
ATOM 10026 C CA . ALA H 1 15 ? -82.844 -12.980 54.173 1.00 103.13 13 ALA H CA 1
ATOM 10027 C C . ALA H 1 15 ? -83.541 -12.511 55.448 1.00 107.50 13 ALA H C 1
ATOM 10028 O O . ALA H 1 15 ? -83.282 -11.410 55.943 1.00 110.12 13 ALA H O 1
ATOM 10030 N N . ALA H 1 16 ? -84.421 -13.360 55.975 1.00 109.29 14 ALA H N 1
ATOM 10031 C CA . ALA H 1 16 ? -85.188 -13.048 57.181 1.00 108.96 14 ALA H CA 1
ATOM 10032 C C . ALA H 1 16 ? -84.426 -13.387 58.460 1.00 112.25 14 ALA H C 1
ATOM 10033 O O . ALA H 1 16 ? -83.886 -14.490 58.603 1.00 114.95 14 ALA H O 1
ATOM 10035 N N . HIS H 1 17 ? -84.385 -12.425 59.381 1.00 111.34 15 HIS H N 1
ATOM 10036 C CA . HIS H 1 17 ? -83.859 -12.640 60.728 1.00 105.13 15 HIS H CA 1
ATOM 10037 C C . HIS H 1 17 ? -84.992 -13.022 61.671 1.00 106.69 15 HIS H C 1
ATOM 10038 O O . HIS H 1 17 ? -84.799 -13.821 62.590 1.00 109.74 15 HIS H O 1
ATOM 10045 N N . ASN H 1 18 ? -86.168 -12.439 61.430 1.00 103.95 16 ASN H N 1
ATOM 10046 C CA . ASN H 1 18 ? -87.288 -12.487 62.366 1.00 103.12 16 ASN H CA 1
ATOM 10047 C C . ASN H 1 18 ? -88.490 -13.249 61.844 1.00 103.84 16 ASN H C 1
ATOM 10048 O O . ASN H 1 18 ? -88.509 -13.718 60.708 1.00 103.98 16 ASN H O 1
ATOM 10053 N N . GLN H 1 19 ? -89.496 -13.352 62.703 1.00 112.67 17 GLN H N 1
ATOM 10054 C CA . GLN H 1 19 ? -90.812 -13.851 62.344 1.00 112.03 17 GLN H CA 1
ATOM 10055 C C . GLN H 1 19 ? -91.501 -12.809 61.460 1.00 115.31 17 GLN H C 1
ATOM 10056 O O . GLN H 1 19 ? -92.176 -13.157 60.493 1.00 119.05 17 GLN H O 1
ATOM 10062 N N . LYS H 1 20 ? -91.302 -11.531 61.790 1.00 114.90 18 LYS H N 1
ATOM 10063 C CA . LYS H 1 20 ? -91.887 -10.420 61.039 1.00 114.08 18 LYS H CA 1
ATOM 10064 C C . LYS H 1 20 ? -91.156 -10.118 59.739 1.00 115.85 18 LYS H C 1
ATOM 10065 O O . LYS H 1 20 ? -91.741 -9.552 58.818 1.00 118.19 18 LYS H O 1
ATOM 10071 N N . ASP H 1 21 ? -89.882 -10.492 59.665 1.00 117.40 19 ASP H N 1
ATOM 10072 C CA . ASP H 1 21 ? -89.081 -10.259 58.461 1.00 116.97 19 ASP H CA 1
ATOM 10073 C C . ASP H 1 21 ? -89.532 -11.114 57.282 1.00 118.63 19 ASP H C 1
ATOM 10074 O O . ASP H 1 21 ? -89.323 -10.743 56.127 1.00 115.89 19 ASP H O 1
ATOM 10079 N N . MET H 1 22 ? -90.151 -12.255 57.576 1.00 123.14 20 MET H N 1
ATOM 10080 C CA . MET H 1 22 ? -90.712 -13.094 56.528 1.00 126.24 20 MET H CA 1
ATOM 10081 C C . MET H 1 22 ? -92.085 -12.591 56.064 1.00 127.77 20 MET H C 1
ATOM 10082 O O . MET H 1 22 ? -92.533 -12.941 54.973 1.00 131.91 20 MET H O 1
ATOM 10087 N N . GLU H 1 23 ? -92.747 -11.782 56.891 1.00 127.20 21 GLU H N 1
ATOM 10088 C CA . GLU H 1 23 ? -94.025 -11.178 56.518 1.00 125.82 21 GLU H CA 1
ATOM 10089 C C . GLU H 1 23 ? -93.787 -10.057 55.519 1.00 123.93 21 GLU H C 1
ATOM 10090 O O . GLU H 1 23 ? -94.579 -9.858 54.593 1.00 127.79 21 GLU H O 1
ATOM 10096 N N . LYS H 1 24 ? -92.690 -9.331 55.726 1.00 118.32 22 LYS H N 1
ATOM 10097 C CA . LYS H 1 24 ? -92.262 -8.266 54.828 1.00 116.76 22 LYS H CA 1
ATOM 10098 C C . LYS H 1 24 ? -91.967 -8.828 53.438 1.00 119.20 22 LYS H C 1
ATOM 10099 O O . LYS H 1 24 ? -92.494 -8.335 52.437 1.00 120.72 22 LYS H O 1
ATOM 10105 N N . ILE H 1 25 ? -91.161 -9.888 53.390 1.00 122.36 23 ILE H N 1
ATOM 10106 C CA . ILE H 1 25 ? -90.719 -10.479 52.120 1.00 126.96 23 ILE H CA 1
ATOM 10107 C C . ILE H 1 25 ? -91.780 -11.352 51.445 1.00 125.29 23 ILE H C 1
ATOM 10108 O O . ILE H 1 25 ? -91.559 -11.869 50.350 1.00 125.50 23 ILE H O 1
ATOM 10113 N N . LEU H 1 26 ? -92.931 -11.494 52.100 1.00 125.96 24 LEU H N 1
ATOM 10114 C CA . LEU H 1 26 ? -94.050 -12.280 51.582 1.00 128.21 24 LEU H CA 1
ATOM 10115 C C . LEU H 1 26 ? -94.777 -11.561 50.436 1.00 128.97 24 LEU H C 1
ATOM 10116 O O . LEU H 1 26 ? -95.484 -12.190 49.645 1.00 128.91 24 LEU H O 1
ATOM 10121 N N . GLU H 1 27 ? -94.593 -10.246 50.351 1.00 127.86 25 GLU H N 1
ATOM 10122 C CA . GLU H 1 27 ? -95.215 -9.442 49.307 1.00 127.58 25 GLU H CA 1
ATOM 10123 C C . GLU H 1 27 ? -94.162 -8.842 48.377 1.00 126.77 25 GLU H C 1
ATOM 10124 O O . GLU H 1 27 ? -94.053 -7.620 48.253 1.00 127.88 25 GLU H O 1
ATOM 10130 N N . LEU H 1 28 ? -93.387 -9.707 47.730 1.00 125.50 26 LEU H N 1
ATOM 10131 C CA . LEU H 1 28 ? -92.356 -9.267 46.788 1.00 125.33 26 LEU H CA 1
ATOM 10132 C C . LEU H 1 28 ? -92.338 -10.045 45.469 1.00 126.93 26 LEU H C 1
ATOM 10133 O O . LEU H 1 28 ? -92.777 -11.198 45.406 1.00 126.07 26 LEU H O 1
ATOM 10138 N N . ASP H 1 29 ? -91.809 -9.395 44.429 1.00 128.53 27 ASP H N 1
ATOM 10139 C CA . ASP H 1 29 ? -91.685 -9.954 43.074 1.00 128.78 27 ASP H CA 1
ATOM 10140 C C . ASP H 1 29 ? -90.738 -11.157 43.015 1.00 127.96 27 ASP H C 1
ATOM 10141 O O . ASP H 1 29 ? -90.866 -12.016 42.138 1.00 126.44 27 ASP H O 1
ATOM 10146 N N . LEU H 1 30 ? -89.795 -11.207 43.954 1.00 129.02 28 LEU H N 1
ATOM 10147 C CA . LEU H 1 30 ? -88.835 -12.306 44.058 1.00 127.01 28 LEU H CA 1
ATOM 10148 C C . LEU H 1 30 ? -89.511 -13.574 44.571 1.00 122.79 28 LEU H C 1
ATOM 10149 O O . LEU H 1 30 ? -90.559 -13.513 45.215 1.00 120.92 28 LEU H O 1
ATOM 10154 N N . THR H 1 31 ? -88.911 -14.720 44.266 1.00 120.84 29 THR H N 1
ATOM 10155 C CA . THR H 1 31 ? -89.493 -16.016 44.618 1.00 119.22 29 THR H CA 1
ATOM 10156 C C . THR H 1 31 ? -88.662 -16.798 45.647 1.00 118.23 29 THR H C 1
ATOM 10157 O O . THR H 1 31 ? -89.192 -17.666 46.344 1.00 115.35 29 THR H O 1
ATOM 10161 N N . TYR H 1 32 ? -87.375 -16.472 45.750 1.00 115.83 30 TYR H N 1
ATOM 10162 C CA . TYR H 1 32 ? -86.468 -17.182 46.654 1.00 112.76 30 TYR H CA 1
ATOM 10163 C C . TYR H 1 32 ? -86.017 -16.351 47.846 1.00 113.03 30 TYR H C 1
ATOM 10164 O O . TYR H 1 32 ? -85.581 -15.210 47.688 1.00 114.53 30 TYR H O 1
ATOM 10173 N N . MET H 1 33 ? -86.131 -16.944 49.034 1.00 113.01 31 MET H N 1
ATOM 10174 C CA . MET H 1 33 ? -85.774 -16.289 50.292 1.00 109.33 31 MET H CA 1
ATOM 10175 C C . MET H 1 33 ? -84.871 -17.171 51.157 1.00 110.49 31 MET H C 1
ATOM 10176 O O . MET H 1 33 ? -84.850 -18.396 51.006 1.00 110.31 31 MET H O 1
ATOM 10181 N N . VAL H 1 34 ? -84.128 -16.541 52.061 1.00 110.85 32 VAL H N 1
ATOM 10182 C CA . VAL H 1 34 ? -83.339 -17.270 53.047 1.00 110.43 32 VAL H CA 1
ATOM 10183 C C . VAL H 1 34 ? -83.900 -17.081 54.452 1.00 109.16 32 VAL H C 1
ATOM 10184 O O . VAL H 1 34 ? -84.294 -15.978 54.830 1.00 112.84 32 VAL H O 1
ATOM 10188 N N . MET H 1 35 ? -83.933 -18.164 55.221 1.00 107.08 33 MET H N 1
ATOM 10189 C CA . MET H 1 35 ? -84.293 -18.091 56.632 1.00 107.85 33 MET H CA 1
ATOM 10190 C C . MET H 1 35 ? -83.071 -18.282 57.524 1.00 105.34 33 MET H C 1
ATOM 10191 O O . MET H 1 35 ? -82.341 -19.264 57.391 1.00 108.04 33 MET H O 1
ATOM 10196 N N . LEU H 1 36 ? -82.855 -17.337 58.434 1.00 101.71 34 LEU H N 1
ATOM 10197 C CA . LEU H 1 36 ? -81.591 -17.240 59.152 1.00 99.31 34 LEU H CA 1
ATOM 10198 C C . LEU H 1 36 ? -81.698 -17.854 60.544 1.00 96.50 34 LEU H C 1
ATOM 10199 O O . LEU H 1 36 ? -81.136 -18.917 60.809 1.00 104.12 34 LEU H O 1
ATOM 10204 N N . GLU H 1 37 ? -82.425 -17.179 61.429 1.00 94.00 35 GLU H N 1
ATOM 10205 C CA . GLU H 1 37 ? -82.582 -17.641 62.802 1.00 89.26 35 GLU H CA 1
ATOM 10206 C C . GLU H 1 37 ? -83.986 -18.186 63.043 1.00 88.50 35 GLU H C 1
ATOM 10207 O O . GLU H 1 37 ? -84.979 -17.511 62.771 1.00 88.58 35 GLU H O 1
ATOM 10213 N N . THR H 1 38 ? -84.061 -19.410 63.555 1.00 89.44 36 THR H N 1
ATOM 10214 C CA . THR H 1 38 ? -85.344 -20.094 63.728 1.00 90.75 36 THR H CA 1
ATOM 10215 C C . THR H 1 38 ? -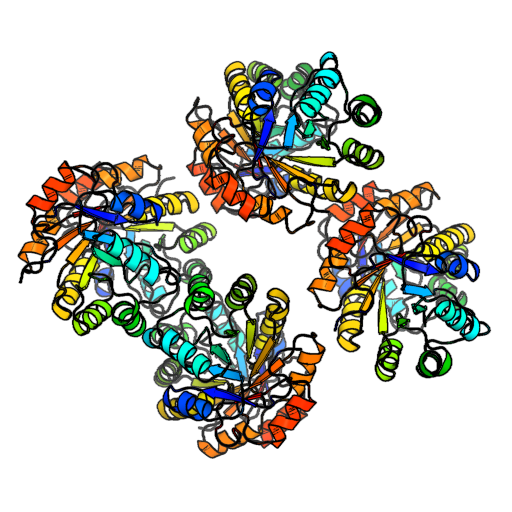85.396 -20.816 65.071 1.00 88.57 36 THR H C 1
ATOM 10216 O O . THR H 1 38 ? -84.356 -21.130 65.643 1.00 91.65 36 THR H O 1
ATOM 10220 N N . HIS H 1 39 ? -86.610 -21.052 65.571 1.00 85.37 37 HIS H N 1
ATOM 10221 C CA . HIS H 1 39 ? -86.847 -21.910 66.735 1.00 84.78 37 HIS H CA 1
ATOM 10222 C C . HIS H 1 39 ? -87.511 -23.187 66.245 1.00 88.33 37 HIS H C 1
ATOM 10223 O O . HIS H 1 39 ? -88.533 -23.132 65.547 1.00 91.23 37 HIS H O 1
ATOM 10230 N N . VAL H 1 40 ? -86.953 -24.332 66.632 1.00 85.35 38 VAL H N 1
ATOM 10231 C CA . VAL H 1 40 ? -87.420 -25.638 66.147 1.00 82.86 38 VAL H CA 1
ATOM 10232 C C . VAL H 1 40 ? -88.903 -25.883 66.457 1.00 81.73 38 VAL H C 1
ATOM 10233 O O . VAL H 1 40 ? -89.580 -26.619 65.742 1.00 87.20 38 VAL H O 1
ATOM 10237 N N . ALA H 1 41 ? -89.405 -25.212 67.491 1.00 83.79 39 ALA H N 1
ATOM 10238 C CA . ALA H 1 41 ? -90.798 -25.321 67.906 1.00 84.52 39 ALA H CA 1
ATOM 10239 C C . ALA H 1 41 ? -91.760 -24.680 66.905 1.00 88.05 39 ALA H C 1
ATOM 10240 O O . ALA H 1 41 ? -92.935 -25.047 66.857 1.00 93.03 39 ALA H O 1
ATOM 10242 N N . GLN H 1 42 ? -91.259 -23.740 66.105 1.00 84.71 40 GLN H N 1
ATOM 10243 C CA . GLN H 1 42 ? -92.097 -22.999 65.159 1.00 95.47 40 GLN H CA 1
ATOM 10244 C C . GLN H 1 42 ? -91.702 -23.207 63.692 1.00 98.69 40 GLN H C 1
ATOM 10245 O O . GLN H 1 42 ? -92.265 -22.568 62.799 1.00 91.59 40 GLN H O 1
ATOM 10251 N N . LEU H 1 43 ? -90.749 -24.106 63.451 1.00 99.56 41 LEU H N 1
ATOM 10252 C CA . LEU H 1 43 ? -90.129 -24.246 62.135 1.00 90.27 41 LEU H CA 1
ATOM 10253 C C . LEU H 1 43 ? -91.076 -24.706 61.031 1.00 100.26 41 LEU H C 1
ATOM 10254 O O . LEU H 1 43 ? -91.139 -24.072 59.977 1.00 108.10 41 LEU H O 1
ATOM 10259 N N . LYS H 1 44 ? -91.802 -25.799 61.278 1.00 103.12 42 LYS H N 1
ATOM 10260 C CA . LYS H 1 44 ? -92.725 -26.377 60.293 1.00 103.09 42 LYS H CA 1
ATOM 10261 C C . LYS H 1 44 ? -93.866 -25.430 59.919 1.00 100.32 42 LYS H C 1
ATOM 10262 O O . LYS H 1 44 ? -94.308 -25.420 58.776 1.00 107.05 42 LYS H O 1
ATOM 10268 N N . ALA H 1 45 ? -94.333 -24.642 60.884 1.00 96.33 43 ALA H N 1
ATOM 10269 C CA . ALA H 1 45 ? -95.397 -23.670 60.650 1.00 92.59 43 ALA H CA 1
ATOM 10270 C C . ALA H 1 45 ? -94.930 -22.497 59.785 1.00 96.46 43 ALA H C 1
ATOM 10271 O O . ALA H 1 45 ? -95.673 -22.037 58.918 1.00 98.02 43 ALA H O 1
ATOM 10273 N N . LEU H 1 46 ? -93.706 -22.025 60.023 1.00 95.18 44 LEU H N 1
ATOM 10274 C CA . LEU H 1 46 ? -93.156 -20.876 59.303 1.00 94.16 44 LEU H CA 1
ATOM 10275 C C . LEU H 1 46 ? -92.852 -21.200 57.842 1.00 101.27 44 LEU H C 1
ATOM 10276 O O . LEU H 1 46 ? -93.287 -20.476 56.947 1.00 104.62 44 LEU H O 1
ATOM 10281 N N . VAL H 1 47 ? -92.119 -22.292 57.616 1.00 102.97 45 VAL H N 1
ATOM 10282 C CA . VAL H 1 47 ? -91.732 -22.735 56.269 1.00 107.56 45 VAL H CA 1
ATOM 10283 C C . VAL H 1 47 ? -92.956 -22.960 55.373 1.00 108.05 45 VAL H C 1
ATOM 10284 O O . VAL H 1 47 ? -93.007 -22.460 54.242 1.00 108.93 45 VAL H O 1
ATOM 10288 N N . LYS H 1 48 ? -93.944 -23.676 55.910 1.00 106.84 46 LYS H N 1
ATOM 10289 C CA . LYS H 1 48 ? -95.179 -24.008 55.198 1.00 107.21 46 LYS H CA 1
ATOM 10290 C C . LYS H 1 48 ? -96.016 -22.768 54.848 1.00 108.04 46 LYS H C 1
ATOM 10291 O O . LYS H 1 48 ? -96.658 -22.731 53.801 1.00 113.95 46 LYS H O 1
ATOM 10297 N N . TYR H 1 49 ? -95.987 -21.761 55.720 1.00 106.37 47 TYR H N 1
ATOM 10298 C CA . TYR H 1 49 ? -96.674 -20.483 55.502 1.00 107.31 47 TYR H CA 1
ATOM 10299 C C . TYR H 1 49 ? -95.970 -19.640 54.437 1.00 111.44 47 TYR H C 1
ATOM 10300 O O . TYR H 1 49 ? -96.623 -18.929 53.666 1.00 115.08 47 TYR H O 1
ATOM 10309 N N . ALA H 1 50 ? -94.641 -19.712 54.415 1.00 109.48 48 ALA H N 1
ATOM 10310 C CA . ALA H 1 50 ? -93.839 -19.018 53.410 1.00 107.86 48 ALA H CA 1
ATOM 10311 C C . ALA H 1 50 ? -94.050 -19.654 52.037 1.00 110.11 48 ALA H C 1
ATOM 10312 O O . ALA H 1 50 ? -94.095 -18.959 51.017 1.00 110.46 48 ALA H O 1
ATOM 10314 N N . GLN H 1 51 ? -94.189 -20.978 52.031 1.00 106.59 49 GLN H N 1
ATOM 10315 C CA . GLN H 1 51 ? -94.452 -21.731 50.812 1.00 100.33 49 GLN H CA 1
ATOM 10316 C C . GLN H 1 51 ? -95.887 -21.528 50.321 1.00 102.81 49 GLN H C 1
ATOM 10317 O O . GLN H 1 51 ? -96.150 -21.586 49.118 1.00 106.43 49 GLN H O 1
ATOM 10323 N N . ALA H 1 52 ? -96.800 -21.275 51.259 1.00 102.71 50 ALA H N 1
ATOM 10324 C CA . ALA H 1 52 ? -98.180 -20.915 50.941 1.00 100.38 50 ALA H CA 1
ATOM 10325 C C . ALA H 1 52 ? -98.241 -19.567 50.224 1.00 103.65 50 ALA H C 1
ATOM 10326 O O . ALA H 1 52 ? -99.023 -19.391 49.291 1.00 106.05 50 ALA H O 1
ATOM 10328 N N . GLY H 1 53 ? -97.397 -18.631 50.654 1.00 107.81 51 GLY H N 1
ATOM 10329 C CA . GLY H 1 53 ? -97.293 -17.316 50.026 1.00 106.87 51 GLY H CA 1
ATOM 10330 C C . GLY H 1 53 ? -96.415 -17.306 48.786 1.00 109.67 51 GLY H C 1
ATOM 10331 O O . GLY H 1 53 ? -95.857 -16.266 48.427 1.00 108.93 51 GLY H O 1
ATOM 10332 N N . GLY H 1 54 ? -96.289 -18.470 48.146 1.00 111.64 52 GLY H N 1
ATOM 10333 C CA . GLY H 1 54 ? -95.598 -18.627 46.868 1.00 110.76 52 GLY H CA 1
ATOM 10334 C C . GLY H 1 54 ? -94.105 -18.361 46.885 1.00 111.01 52 GLY H C 1
ATOM 10335 O O . GLY H 1 54 ? -93.559 -17.822 45.921 1.00 116.99 52 GLY H O 1
ATOM 10336 N N . LYS H 1 55 ? -93.442 -18.727 47.979 1.00 107.18 53 LYS H N 1
ATOM 10337 C CA . LYS H 1 55 ? -92.000 -18.519 48.092 1.00 106.30 53 LYS H CA 1
ATOM 10338 C C . LYS H 1 55 ? -91.253 -19.818 48.354 1.00 102.67 53 LYS H C 1
ATOM 10339 O O . LYS H 1 55 ? -91.786 -20.750 48.960 1.00 101.04 53 LYS H O 1
ATOM 10345 N N . LYS H 1 56 ? -90.011 -19.868 47.889 1.00 99.65 54 LYS H N 1
ATOM 10346 C CA . LYS H 1 56 ? -89.167 -21.033 48.084 1.00 103.84 54 LYS H CA 1
ATOM 10347 C C . LYS H 1 56 ? -88.029 -20.699 49.057 1.00 104.77 54 LYS H C 1
ATOM 10348 O O . LYS H 1 56 ? -87.356 -19.677 48.912 1.00 106.76 54 LYS H O 1
ATOM 10354 N N . VAL H 1 57 ? -87.842 -21.564 50.054 1.00 101.93 55 VAL H N 1
ATOM 10355 C CA . VAL H 1 57 ? -87.052 -21.240 51.244 1.00 94.49 55 VAL H CA 1
ATOM 10356 C C . VAL H 1 57 ? -85.661 -21.871 51.244 1.00 93.95 55 VAL H C 1
ATOM 10357 O O . VAL H 1 57 ? -85.497 -23.060 50.957 1.00 90.85 55 VAL H O 1
ATOM 10361 N N . LEU H 1 58 ? -84.663 -21.050 51.560 1.00 94.55 56 LEU H N 1
ATOM 10362 C CA . LEU H 1 58 ? -83.302 -21.517 51.776 1.00 98.37 56 LEU H CA 1
ATOM 10363 C C . LEU H 1 58 ? -82.954 -21.448 53.265 1.00 100.37 56 LEU H C 1
ATOM 10364 O O . LEU H 1 58 ? -82.326 -20.491 53.726 1.00 103.82 56 LEU H O 1
ATOM 10369 N N . LEU H 1 59 ? -83.377 -22.475 54.002 1.00 98.98 57 LEU H N 1
ATOM 10370 C CA . LEU H 1 59 ? -83.278 -22.509 55.464 1.00 98.90 57 LEU H CA 1
ATOM 10371 C C . LEU H 1 59 ? -81.863 -22.780 55.961 1.00 100.12 57 LEU H C 1
ATOM 10372 O O . LEU H 1 59 ? -81.189 -23.682 55.472 1.00 99.20 57 LEU H O 1
ATOM 10377 N N . HIS H 1 60 ? -81.427 -21.994 56.943 1.00 98.23 58 HIS H N 1
ATOM 10378 C CA . HIS H 1 60 ? -80.178 -22.268 57.645 1.00 96.92 58 HIS H CA 1
ATOM 10379 C C . HIS H 1 60 ? -80.280 -23.483 58.550 1.00 93.29 58 HIS H C 1
ATOM 10380 O O . HIS H 1 60 ? -81.104 -23.523 59.464 1.00 95.33 58 HIS H O 1
ATOM 10387 N N . ALA H 1 61 ? -79.423 -24.464 58.299 1.00 91.15 59 ALA H N 1
ATOM 10388 C CA . ALA H 1 61 ? -79.358 -25.659 59.132 1.00 97.79 59 ALA H CA 1
ATOM 10389 C C . ALA H 1 61 ? -78.616 -25.387 60.438 1.00 97.15 59 ALA H C 1
ATOM 10390 O O . ALA H 1 61 ? -78.743 -26.146 61.401 1.00 105.02 59 ALA H O 1
ATOM 10392 N N . ASP H 1 62 ? -77.851 -24.300 60.462 1.00 89.53 60 ASP H N 1
ATOM 10393 C CA . ASP H 1 62 ? -76.968 -23.999 61.578 1.00 91.77 60 ASP H CA 1
ATOM 10394 C C . ASP H 1 62 ? -77.555 -23.016 62.585 1.00 91.02 60 ASP H C 1
ATOM 10395 O O . ASP H 1 62 ? -76.991 -22.827 63.666 1.00 87.41 60 ASP H O 1
ATOM 10400 N N . LEU H 1 63 ? -78.678 -22.393 62.225 1.00 84.98 61 LEU H N 1
ATOM 10401 C CA . LEU H 1 63 ? -79.271 -21.330 63.036 1.00 75.84 61 LEU H CA 1
ATOM 10402 C C . LEU H 1 63 ? -80.678 -21.666 63.554 1.00 78.38 61 LEU H C 1
ATOM 10403 O O . LEU H 1 63 ? -81.479 -20.772 63.848 1.00 81.46 61 LEU H O 1
ATOM 10408 N N . VAL H 1 64 ? -80.964 -22.962 63.674 1.00 81.01 62 VAL H N 1
ATOM 10409 C CA . VAL H 1 64 ? -82.205 -23.440 64.278 1.00 79.76 62 VAL H CA 1
ATOM 10410 C C . VAL H 1 64 ? -81.973 -23.643 65.767 1.00 84.74 62 VAL H C 1
ATOM 10411 O O . VAL H 1 64 ? -81.181 -24.495 66.173 1.00 91.51 62 VAL H O 1
ATOM 10415 N N . ASN H 1 65 ? -82.658 -22.849 66.579 1.00 86.88 63 ASN H N 1
ATOM 10416 C CA . ASN H 1 65 ? -82.615 -23.011 68.026 1.00 83.23 63 ASN H CA 1
ATOM 10417 C C . ASN H 1 65 ? -83.369 -24.264 68.452 1.00 84.04 63 ASN H C 1
ATOM 10418 O O . ASN H 1 65 ? -84.510 -24.478 68.043 1.00 86.78 63 ASN H O 1
ATOM 10423 N N . GLY H 1 66 ? -82.719 -25.098 69.256 1.00 83.96 64 GLY H N 1
ATOM 10424 C CA . GLY H 1 66 ? -83.325 -26.341 69.735 1.00 76.80 64 GLY H CA 1
ATOM 10425 C C . GLY H 1 66 ? -82.861 -27.571 68.981 1.00 80.77 64 GLY H C 1
ATOM 10426 O O . GLY H 1 66 ? -82.945 -28.689 69.493 1.00 77.83 64 GLY H O 1
ATOM 10427 N N . LEU H 1 67 ? -82.361 -27.361 67.764 1.00 79.22 65 LEU H N 1
ATOM 10428 C CA . LEU H 1 67 ? -81.978 -28.452 66.873 1.00 81.29 65 LEU H CA 1
ATOM 10429 C C . LEU H 1 67 ? -80.495 -28.398 66.521 1.00 83.71 65 LEU H C 1
ATOM 10430 O O . LEU H 1 67 ? -79.911 -27.320 66.428 1.00 85.84 65 LEU H O 1
ATOM 10435 N N . LYS H 1 68 ? -79.896 -29.566 66.308 1.00 79.51 66 LYS H N 1
ATOM 10436 C CA . LYS H 1 68 ? -78.506 -29.652 65.891 1.00 78.51 66 LYS H CA 1
ATOM 10437 C C . LYS H 1 68 ? -78.343 -29.458 64.368 1.00 88.88 66 LYS H C 1
ATOM 10438 O O . LYS H 1 68 ? -79.278 -29.029 63.676 1.00 93.80 66 LYS H O 1
ATOM 10444 N N . ASN H 1 69 ? -77.143 -29.732 63.859 1.00 91.51 67 ASN H N 1
ATOM 10445 C CA . ASN H 1 69 ? -76.914 -29.832 62.413 1.00 93.67 67 ASN H CA 1
ATOM 10446 C C . ASN H 1 69 ? -76.367 -31.220 62.058 1.00 95.92 67 ASN H C 1
ATOM 10447 O O . ASN H 1 69 ? -75.590 -31.385 61.114 1.00 103.13 67 ASN H O 1
ATOM 10452 N N . ASP H 1 70 ? -76.809 -32.206 62.842 1.00 96.74 68 ASP H N 1
ATOM 10453 C CA . ASP H 1 70 ? -76.498 -33.624 62.673 1.00 91.67 68 ASP H CA 1
ATOM 10454 C C . ASP H 1 70 ? -77.119 -34.185 61.411 1.00 96.52 68 ASP H C 1
ATOM 10455 O O . ASP H 1 70 ? -77.972 -33.543 60.795 1.00 98.27 68 ASP H O 1
ATOM 10460 N N . ASP H 1 71 ? -76.714 -35.405 61.057 1.00 95.99 69 ASP H N 1
ATOM 10461 C CA . ASP H 1 71 ? -77.391 -36.177 60.021 1.00 92.35 69 ASP H CA 1
ATOM 10462 C C . ASP H 1 71 ? -78.860 -36.345 60.385 1.00 89.24 69 ASP H C 1
ATOM 10463 O O . ASP H 1 71 ? -79.726 -36.121 59.540 1.00 87.41 69 ASP H O 1
ATOM 10468 N N . TYR H 1 72 ? -79.123 -36.701 61.648 1.00 80.83 70 TYR H N 1
ATOM 10469 C CA . TYR H 1 72 ? -80.486 -36.836 62.177 1.00 81.28 70 TYR H CA 1
ATOM 10470 C C . TYR H 1 72 ? -81.281 -35.536 62.052 1.00 84.21 70 TYR H C 1
ATOM 10471 O O . TYR H 1 72 ? -82.467 -35.559 61.712 1.00 89.92 70 TYR H O 1
ATOM 10480 N N . ALA H 1 73 ? -80.621 -34.413 62.330 1.00 80.93 71 ALA H N 1
ATOM 10481 C CA . ALA H 1 73 ? -81.222 -33.093 62.175 1.00 78.12 71 ALA H CA 1
ATOM 10482 C C . ALA H 1 73 ? -81.449 -32.727 60.705 1.00 84.40 71 ALA H C 1
ATOM 10483 O O . ALA H 1 73 ? -82.445 -32.079 60.374 1.00 80.79 71 ALA H O 1
ATOM 10485 N N . ILE H 1 74 ? -80.527 -33.139 59.834 1.00 84.68 72 ILE H N 1
ATOM 10486 C CA . ILE H 1 74 ? -80.668 -32.891 58.398 1.00 86.63 72 ILE H CA 1
ATOM 10487 C C . ILE H 1 74 ? -81.788 -33.761 57.816 1.00 85.97 72 ILE H C 1
ATOM 10488 O O . ILE H 1 74 ? -82.652 -33.253 57.093 1.00 85.25 72 ILE H O 1
ATOM 10493 N N . ASP H 1 75 ? -81.789 -35.050 58.178 1.00 86.22 73 ASP H N 1
ATOM 10494 C CA . ASP H 1 75 ? -82.901 -35.979 57.893 1.00 86.23 73 ASP H CA 1
ATOM 10495 C C . ASP H 1 75 ? -84.256 -35.379 58.264 1.00 87.02 73 ASP H C 1
ATOM 10496 O O . ASP H 1 75 ? -85.236 -35.558 57.539 1.00 82.02 73 ASP H O 1
ATOM 10501 N N . PHE H 1 76 ? -84.290 -34.672 59.397 1.00 86.88 74 PHE H N 1
ATOM 10502 C CA . PHE H 1 76 ? -85.494 -34.010 59.891 1.00 87.17 74 PHE H CA 1
ATOM 10503 C C . PHE H 1 76 ? -85.906 -32.860 58.976 1.00 86.87 74 PHE H C 1
ATOM 10504 O O . PHE H 1 76 ? -87.066 -32.776 58.569 1.00 84.17 74 PHE H O 1
ATOM 10512 N N . LEU H 1 77 ? -84.945 -32.005 58.632 1.00 93.22 75 LEU H N 1
ATOM 10513 C CA . LEU H 1 77 ? -85.187 -30.864 57.744 1.00 95.60 75 LEU H CA 1
ATOM 10514 C C . LEU H 1 77 ? -85.644 -31.280 56.348 1.00 99.10 75 LEU H C 1
ATOM 10515 O O . LEU H 1 77 ? -86.334 -30.523 55.672 1.00 103.73 75 LEU H O 1
ATOM 10520 N N . CYS H 1 78 ? -85.273 -32.491 55.939 1.00 101.87 76 CYS H N 1
ATOM 10521 C CA . CYS H 1 78 ? -85.586 -33.001 54.606 1.00 103.31 76 CYS H CA 1
ATOM 10522 C C . CYS H 1 78 ? -86.886 -33.794 54.504 1.00 106.88 76 CYS H C 1
ATOM 10523 O O . CYS H 1 78 ? -87.558 -33.728 53.478 1.00 114.04 76 CYS H O 1
ATOM 10526 N N . THR H 1 79 ? -87.222 -34.560 55.543 1.00 104.29 77 THR H N 1
ATOM 10527 C CA . THR H 1 79 ? -88.373 -35.471 55.488 1.00 97.04 77 THR H CA 1
ATOM 10528 C C . THR H 1 79 ? -89.607 -34.970 56.243 1.00 98.69 77 THR H C 1
ATOM 10529 O O . THR H 1 79 ? -90.657 -35.617 56.221 1.00 101.34 77 THR H O 1
ATOM 10533 N N . GLU H 1 80 ? -89.486 -33.832 56.919 1.00 96.26 78 GLU H N 1
ATOM 10534 C CA . GLU H 1 80 ? -90.623 -33.283 57.657 1.00 99.10 78 GLU H CA 1
ATOM 10535 C C . GLU H 1 80 ? -90.790 -31.785 57.475 1.00 95.54 78 GLU H C 1
ATOM 10536 O O . GLU H 1 80 ? -91.910 -31.301 57.323 1.00 100.86 78 GLU H O 1
ATOM 10542 N N . ILE H 1 81 ? -89.679 -31.057 57.494 1.00 93.31 79 ILE H N 1
ATOM 10543 C CA . ILE H 1 81 ? -89.725 -29.600 57.394 1.00 98.38 79 ILE H CA 1
ATOM 10544 C C . ILE H 1 81 ? -89.883 -29.191 55.925 1.00 101.70 79 ILE H C 1
ATOM 10545 O O . ILE H 1 81 ? -90.811 -28.453 55.582 1.00 102.91 79 ILE H O 1
ATOM 10550 N N . CYS H 1 82 ? -88.996 -29.718 55.079 1.00 100.08 80 CYS H N 1
ATOM 10551 C CA . CYS H 1 82 ? -88.952 -29.445 53.638 1.00 102.47 80 CYS H CA 1
ATOM 10552 C C . CYS H 1 82 ? -88.907 -27.967 53.243 1.00 103.48 80 CYS H C 1
ATOM 10553 O O . CYS H 1 82 ? -89.940 -27.391 52.882 1.00 104.64 80 CYS H O 1
ATOM 10556 N N . PRO H 1 83 ? -87.717 -27.339 53.334 1.00 99.59 81 PRO H N 1
ATOM 10557 C CA . PRO H 1 83 ? -87.538 -26.141 52.534 1.00 95.87 81 PRO H CA 1
ATOM 10558 C C . PRO H 1 83 ? -87.073 -26.529 51.131 1.00 100.49 81 PRO H C 1
ATOM 10559 O O . PRO H 1 83 ? -86.937 -27.712 50.813 1.00 98.24 81 PRO H O 1
ATOM 10563 N N . ASP H 1 84 ? -86.808 -25.535 50.302 1.00 99.52 82 ASP H N 1
ATOM 10564 C CA . ASP H 1 84 ? -86.432 -25.794 48.929 1.00 98.05 82 ASP H CA 1
ATOM 10565 C C . ASP H 1 84 ? -84.919 -25.713 48.791 1.00 100.75 82 ASP H C 1
ATOM 10566 O O . ASP H 1 84 ? -84.369 -25.699 47.688 1.00 106.69 82 ASP H O 1
ATOM 10571 N N . GLY H 1 85 ? -84.259 -25.682 49.942 1.00 103.24 83 GLY H N 1
ATOM 10572 C CA . GLY H 1 85 ? -82.813 -25.621 50.032 1.00 98.80 83 GLY H CA 1
ATOM 10573 C C . GLY H 1 85 ? -82.387 -25.471 51.477 1.00 90.20 83 GLY H C 1
ATOM 10574 O O . GLY H 1 85 ? -83.093 -24.865 52.283 1.00 83.45 83 GLY H O 1
ATOM 10575 N N . ILE H 1 86 ? -81.245 -26.055 51.814 1.00 82.35 84 ILE H N 1
ATOM 10576 C CA . ILE H 1 86 ? -80.651 -25.825 53.119 1.00 82.10 84 ILE H CA 1
ATOM 10577 C C . ILE H 1 86 ? -79.248 -25.221 52.995 1.00 88.63 84 ILE H C 1
ATOM 10578 O O . ILE H 1 86 ? -78.537 -25.446 52.009 1.00 86.59 84 ILE H O 1
ATOM 10583 N N . ILE H 1 87 ? -78.882 -24.427 54.001 1.00 88.76 85 ILE H N 1
ATOM 10584 C CA . ILE H 1 87 ? -77.605 -23.722 54.049 1.00 81.24 85 ILE H CA 1
ATOM 10585 C C . ILE H 1 87 ? -76.827 -24.215 55.273 1.00 78.65 85 ILE H C 1
ATOM 10586 O O . ILE H 1 87 ? -77.390 -24.335 56.359 1.00 85.36 85 ILE H O 1
ATOM 10591 N N . SER H 1 88 ? -75.546 -24.531 55.093 1.00 81.16 86 SER H N 1
ATOM 10592 C CA . SER H 1 88 ? -74.707 -24.985 56.202 1.00 80.99 86 SER H CA 1
ATOM 10593 C C . SER H 1 88 ? -73.224 -24.733 55.989 1.00 86.27 86 SER H C 1
ATOM 10594 O O . SER H 1 88 ? -72.751 -24.630 54.858 1.00 96.86 86 SER H O 1
ATOM 10597 N N . THR H 1 89 ? -72.505 -24.649 57.102 1.00 91.55 87 THR H N 1
ATOM 10598 C CA . THR H 1 89 ? -71.057 -24.510 57.122 1.00 93.02 87 THR H CA 1
ATOM 10599 C C . THR H 1 89 ? -70.392 -25.877 57.326 1.00 98.87 87 THR H C 1
ATOM 10600 O O . THR H 1 89 ? -69.172 -26.015 57.207 1.00 103.78 87 THR H O 1
ATOM 10604 N N . ARG H 1 90 ? -71.210 -26.883 57.626 1.00 99.64 88 ARG H N 1
ATOM 10605 C CA . ARG H 1 90 ? -70.719 -28.199 57.990 1.00 100.76 88 ARG H CA 1
ATOM 10606 C C . ARG H 1 90 ? -70.651 -29.086 56.760 1.00 103.79 88 ARG H C 1
ATOM 10607 O O . ARG H 1 90 ? -71.616 -29.174 55.998 1.00 104.01 88 ARG H O 1
ATOM 10615 N N . GLY H 1 91 ? -69.508 -29.745 56.580 1.00 104.92 89 GLY H N 1
ATOM 10616 C CA . GLY H 1 91 ? -69.281 -30.627 55.437 1.00 102.67 89 GLY H CA 1
ATOM 10617 C C . GLY H 1 91 ? -70.189 -31.842 55.421 1.00 103.80 89 GLY H C 1
ATOM 10618 O O . GLY H 1 91 ? -70.596 -32.305 54.357 1.00 106.74 89 GLY H O 1
ATOM 10619 N N . ASN H 1 92 ? -70.514 -32.343 56.609 1.00 103.72 90 ASN H N 1
ATOM 10620 C CA . ASN H 1 92 ? -71.366 -33.517 56.766 1.00 100.16 90 ASN H CA 1
ATOM 10621 C C . ASN H 1 92 ? -72.835 -33.257 56.448 1.00 96.78 90 ASN H C 1
ATOM 10622 O O . ASN H 1 92 ? -73.536 -34.149 55.968 1.00 94.65 90 ASN H O 1
ATOM 10627 N N . ALA H 1 93 ? -73.287 -32.033 56.715 1.00 99.79 91 ALA H N 1
ATOM 10628 C CA . ALA H 1 93 ? -74.680 -31.636 56.495 1.00 97.25 91 ALA H CA 1
ATOM 10629 C C . ALA H 1 93 ? -74.995 -31.536 55.013 1.00 92.89 91 ALA H C 1
ATOM 10630 O O . ALA H 1 93 ? -76.082 -31.915 54.582 1.00 92.44 91 ALA H O 1
ATOM 10632 N N . ILE H 1 94 ? -74.025 -31.031 54.250 1.00 94.33 92 ILE H N 1
ATOM 10633 C CA . ILE H 1 94 ? -74.126 -30.876 52.797 1.00 90.85 92 ILE H CA 1
ATOM 10634 C C . ILE H 1 94 ? -74.316 -32.231 52.119 1.00 88.34 92 ILE H C 1
ATOM 10635 O O . ILE H 1 94 ? -75.179 -32.387 51.250 1.00 84.53 92 ILE H O 1
ATOM 10640 N N . MET H 1 95 ? -73.518 -33.204 52.554 1.00 89.06 93 MET H N 1
ATOM 10641 C CA . MET H 1 95 ? -73.541 -34.554 52.009 1.00 94.81 93 MET H CA 1
ATOM 10642 C C . MET H 1 95 ? -74.874 -35.243 52.255 1.00 94.45 93 MET H C 1
ATOM 10643 O O . MET H 1 95 ? -75.378 -35.948 51.379 1.00 104.24 93 MET H O 1
ATOM 10648 N N . LYS H 1 96 ? -75.446 -35.024 53.437 1.00 92.99 94 LYS H N 1
ATOM 10649 C CA . LYS H 1 96 ? -76.724 -35.636 53.792 1.00 95.15 94 LYS H CA 1
ATOM 10650 C C . LYS H 1 96 ? -77.899 -34.973 53.069 1.00 98.13 94 LYS H C 1
ATOM 10651 O O . LYS H 1 96 ? -78.912 -35.619 52.800 1.00 106.01 94 LYS H O 1
ATOM 10657 N N . ALA H 1 97 ? -77.757 -33.693 52.740 1.00 95.02 95 ALA H N 1
ATOM 10658 C CA . ALA H 1 97 ? -78.779 -32.996 51.965 1.00 98.70 95 ALA H CA 1
ATOM 10659 C C . ALA H 1 97 ? -78.823 -33.505 50.521 1.00 103.12 95 ALA H C 1
ATOM 10660 O O . ALA H 1 97 ? -79.890 -33.561 49.906 1.00 108.69 95 ALA H O 1
ATOM 10662 N N . LYS H 1 98 ? -77.660 -33.892 50.000 1.00 101.67 96 LYS H N 1
ATOM 10663 C CA . LYS H 1 98 ? -77.542 -34.383 48.632 1.00 98.36 96 LYS H CA 1
ATOM 10664 C C . LYS H 1 98 ? -78.154 -35.768 48.463 1.00 103.80 96 LYS H C 1
ATOM 10665 O O . LYS H 1 98 ? -78.660 -36.097 47.387 1.00 109.92 96 LYS H O 1
ATOM 10671 N N . GLN H 1 99 ? -78.102 -36.566 49.529 1.00 101.18 97 GLN H N 1
ATOM 10672 C CA . GLN H 1 99 ? -78.756 -37.871 49.582 1.00 99.32 97 GLN H CA 1
ATOM 10673 C C . GLN H 1 99 ? -80.261 -37.740 49.431 1.00 103.17 97 GLN H C 1
ATOM 10674 O O . GLN H 1 99 ? -80.896 -38.535 48.737 1.00 109.38 97 GLN H O 1
ATOM 10680 N N . HIS H 1 100 ? -80.821 -36.723 50.083 1.00 105.04 98 HIS H N 1
ATOM 10681 C CA . HIS H 1 100 ? -82.252 -36.447 50.035 1.00 103.71 98 HIS H CA 1
ATOM 10682 C C . HIS H 1 100 ? -82.614 -35.569 48.836 1.00 100.18 98 HIS H C 1
ATOM 10683 O O . HIS H 1 100 ? -83.750 -35.101 48.725 1.00 102.78 98 HIS H O 1
ATOM 10690 N N . LYS H 1 101 ? -81.638 -35.354 47.953 1.00 97.47 99 LYS H N 1
ATOM 10691 C CA . LYS H 1 101 ? -81.789 -34.563 46.724 1.00 103.39 99 LYS H CA 1
ATOM 10692 C C . LYS H 1 101 ? -82.286 -33.136 46.984 1.00 106.28 99 LYS H C 1
ATOM 10693 O O . LYS H 1 101 ? -83.113 -32.608 46.231 1.00 103.72 99 LYS H O 1
ATOM 10699 N N . MET H 1 102 ? -81.779 -32.539 48.065 1.00 106.02 100 MET H N 1
ATOM 10700 C CA . MET H 1 102 ? -82.037 -31.143 48.415 1.00 106.10 100 MET H CA 1
ATOM 10701 C C . MET H 1 102 ? -81.021 -30.236 47.762 1.00 106.82 100 MET H C 1
ATOM 10702 O O . MET H 1 102 ? -79.902 -30.661 47.467 1.00 111.98 100 MET H O 1
ATOM 10707 N N . LEU H 1 103 ? -81.412 -28.981 47.555 1.00 104.86 101 LEU H N 1
ATOM 10708 C CA . LEU H 1 103 ? -80.472 -27.937 47.186 1.00 103.32 101 LEU H CA 1
ATOM 10709 C C . LEU H 1 103 ? -79.553 -27.725 48.387 1.00 105.04 101 LEU H C 1
ATOM 10710 O O . LEU H 1 103 ? -79.964 -27.173 49.410 1.00 107.55 101 LEU H O 1
ATOM 10715 N N . ALA H 1 104 ? -78.318 -28.199 48.261 1.00 104.52 102 ALA H N 1
ATOM 10716 C CA . ALA H 1 104 ? -77.318 -28.046 49.309 1.00 100.47 102 ALA H CA 1
ATOM 10717 C C . ALA H 1 104 ? -76.361 -26.906 48.978 1.00 99.83 102 ALA H C 1
ATOM 10718 O O . ALA H 1 104 ? -75.372 -27.095 48.262 1.00 106.97 102 ALA H O 1
ATOM 10720 N N . ILE H 1 105 ? -76.676 -25.718 49.486 1.00 93.30 103 ILE H N 1
ATOM 10721 C CA . ILE H 1 105 ? -75.783 -24.570 49.357 1.00 93.59 103 ILE H CA 1
ATOM 10722 C C . ILE H 1 105 ? -74.876 -24.469 50.591 1.00 93.70 103 ILE H C 1
ATOM 10723 O O . ILE H 1 105 ? -75.350 -24.418 51.730 1.00 98.45 103 ILE H O 1
ATOM 10728 N N . GLN H 1 106 ? -73.569 -24.484 50.345 1.00 91.84 104 GLN H N 1
ATOM 10729 C CA . GLN H 1 106 ? -72.569 -24.474 51.407 1.00 92.80 104 GLN H CA 1
ATOM 10730 C C . GLN H 1 106 ? -72.169 -23.050 51.758 1.00 96.33 104 GLN H C 1
ATOM 10731 O O . GLN H 1 106 ? -72.065 -22.191 50.881 1.00 89.80 104 GLN H O 1
ATOM 10737 N N . ARG H 1 107 ? -71.941 -22.811 53.046 1.00 94.96 105 ARG H N 1
ATOM 10738 C CA . ARG H 1 107 ? -71.524 -21.503 53.518 1.00 92.53 105 ARG H CA 1
ATOM 10739 C C . ARG H 1 107 ? -70.044 -21.511 53.872 1.00 96.16 105 ARG H C 1
ATOM 10740 O O . ARG H 1 107 ? -69.549 -22.457 54.490 1.00 96.80 105 ARG H O 1
ATOM 10748 N N . LEU H 1 108 ? -69.343 -20.455 53.467 1.00 97.62 106 LEU H N 1
ATOM 10749 C CA . LEU H 1 108 ? -67.929 -20.295 53.790 1.00 97.18 106 LEU H CA 1
ATOM 10750 C C . LEU H 1 108 ? -67.621 -18.847 54.143 1.00 101.81 106 LEU H C 1
ATOM 10751 O O . LEU H 1 108 ? -68.075 -17.924 53.462 1.00 109.95 106 LEU H O 1
ATOM 10756 N N . PHE H 1 109 ? -66.851 -18.661 55.213 1.00 98.94 107 PHE H N 1
ATOM 10757 C CA . PHE H 1 109 ? -66.465 -17.334 55.677 1.00 95.99 107 PHE H CA 1
ATOM 10758 C C . PHE H 1 109 ? -65.028 -17.016 55.282 1.00 97.22 107 PHE H C 1
ATOM 10759 O O . PHE H 1 109 ? -64.093 -17.677 55.741 1.00 96.56 107 PHE H O 1
ATOM 10767 N N . MET H 1 110 ? -64.853 -15.996 54.444 1.00 103.45 108 MET H N 1
ATOM 10768 C CA . MET H 1 110 ? -63.518 -15.518 54.069 1.00 108.31 108 MET H CA 1
ATOM 10769 C C . MET H 1 110 ? -62.907 -14.694 55.205 1.00 110.93 108 MET H C 1
ATOM 10770 O O . MET H 1 110 ? -62.915 -13.463 55.175 1.00 114.26 108 MET H O 1
ATOM 10775 N N . ILE H 1 111 ? -62.394 -15.396 56.212 1.00 111.63 109 ILE H N 1
ATOM 10776 C CA . ILE H 1 111 ? -61.736 -14.781 57.358 1.00 113.04 109 ILE H CA 1
ATOM 10777 C C . ILE H 1 111 ? -60.260 -14.562 57.025 1.00 107.15 109 ILE H C 1
ATOM 10778 O O . ILE H 1 111 ? -59.750 -13.446 57.135 1.00 108.78 109 ILE H O 1
ATOM 10783 N N . ASP H 1 112 ? -59.593 -15.639 56.614 1.00 104.21 110 ASP H N 1
ATOM 10784 C CA . ASP H 1 112 ? -58.181 -15.622 56.236 1.00 103.70 110 ASP H CA 1
ATOM 10785 C C . ASP H 1 112 ? -57.871 -16.733 55.231 1.00 103.99 110 ASP H C 1
ATOM 10786 O O . ASP H 1 112 ? -58.763 -17.495 54.848 1.00 104.79 110 ASP H O 1
ATOM 10791 N N . SER H 1 113 ? -56.608 -16.828 54.819 1.00 106.11 111 SER H N 1
ATOM 10792 C CA . SER H 1 113 ? -56.174 -17.847 53.860 1.00 106.50 111 SER H CA 1
ATOM 10793 C C . SER H 1 113 ? -56.358 -19.262 54.403 1.00 107.02 111 SER H C 1
ATOM 10794 O O . SER H 1 113 ? -56.714 -20.168 53.656 1.00 113.60 111 SER H O 1
ATOM 10797 N N . SER H 1 114 ? -56.127 -19.431 55.704 1.00 107.70 112 SER H N 1
ATOM 10798 C CA . SER H 1 114 ? -56.296 -20.712 56.391 1.00 104.04 112 SER H CA 1
ATOM 10799 C C . SER H 1 114 ? -57.738 -21.217 56.343 1.00 105.84 112 SER H C 1
ATOM 10800 O O . SER H 1 114 ? -57.970 -22.421 56.269 1.00 106.57 112 SER H O 1
ATOM 10803 N N . ALA H 1 115 ? -58.697 -20.296 56.393 1.00 106.91 113 ALA H N 1
ATOM 10804 C CA . ALA H 1 115 ? -60.103 -20.650 56.239 1.00 107.47 113 ALA H CA 1
ATOM 10805 C C . ALA H 1 115 ? -60.444 -20.892 54.773 1.00 107.45 113 ALA H C 1
ATOM 10806 O O . ALA H 1 115 ? -61.313 -21.705 54.466 1.00 111.75 113 ALA H O 1
ATOM 10808 N N . TYR H 1 116 ? -59.752 -20.188 53.880 1.00 109.14 114 TYR H N 1
ATOM 10809 C CA . TYR H 1 116 ? -59.953 -20.328 52.434 1.00 109.96 114 TYR H CA 1
ATOM 10810 C C . TYR H 1 116 ? -59.420 -21.660 51.894 1.00 108.03 114 TYR H C 1
ATOM 10811 O O . TYR H 1 116 ? -60.103 -22.329 51.116 1.00 109.73 114 TYR H O 1
ATOM 10820 N N . ASN H 1 117 ? -58.208 -22.027 52.316 1.00 106.83 115 ASN H N 1
ATOM 10821 C CA . ASN H 1 117 ? -57.539 -23.267 51.893 1.00 103.28 115 ASN H CA 1
ATOM 10822 C C . ASN H 1 117 ? -58.263 -24.526 52.355 1.00 98.32 115 ASN H C 1
ATOM 10823 O O . ASN H 1 117 ? -58.494 -25.437 51.562 1.00 94.02 115 ASN H O 1
ATOM 10828 N N . LYS H 1 118 ? -58.606 -24.559 53.642 1.00 97.40 116 LYS H N 1
ATOM 10829 C CA . LYS H 1 118 ? -59.443 -25.605 54.225 1.00 96.27 116 LYS H CA 1
ATOM 10830 C C . LYS H 1 118 ? -60.833 -25.594 53.600 1.00 98.81 116 LYS H C 1
ATOM 10831 O O . LYS H 1 118 ? -61.448 -26.651 53.424 1.00 100.28 116 LYS H O 1
ATOM 10837 N N . GLY H 1 119 ? -61.317 -24.391 53.285 1.00 96.74 117 GLY H N 1
ATOM 10838 C CA . GLY H 1 119 ? -62.632 -24.188 52.689 1.00 95.33 117 GLY H CA 1
ATOM 10839 C C . GLY H 1 119 ? -62.764 -24.866 51.347 1.00 96.92 117 GLY H C 1
ATOM 10840 O O . GLY H 1 119 ? -63.660 -25.690 51.154 1.00 96.49 117 GLY H O 1
ATOM 10841 N N . VAL H 1 120 ? -61.849 -24.543 50.435 1.00 96.51 118 VAL H N 1
ATOM 10842 C CA . VAL H 1 120 ? -61.844 -25.140 49.096 1.00 97.97 118 VAL H CA 1
ATOM 10843 C C . VAL H 1 120 ? -61.554 -26.645 49.119 1.00 94.11 118 VAL H C 1
ATOM 10844 O O . VAL H 1 120 ? -62.018 -27.369 48.248 1.00 98.36 118 VAL H O 1
ATOM 10848 N N . ALA H 1 121 ? -60.812 -27.099 50.130 1.00 93.94 119 ALA H N 1
ATOM 10849 C CA . ALA H 1 121 ? -60.533 -28.519 50.344 1.00 87.66 119 ALA H CA 1
ATOM 10850 C C . ALA H 1 121 ? -61.808 -29.280 50.702 1.00 90.73 119 ALA H C 1
ATOM 10851 O O . ALA H 1 121 ? -62.064 -30.362 50.162 1.00 89.84 119 ALA H O 1
ATOM 10853 N N . LEU H 1 122 ? -62.602 -28.699 51.603 1.00 89.21 120 LEU H N 1
ATOM 10854 C CA . LEU H 1 122 ? -63.884 -29.271 52.017 1.00 86.44 120 LEU H CA 1
ATOM 10855 C C . LEU H 1 122 ? -64.932 -29.202 50.896 1.00 93.71 120 LEU H C 1
ATOM 10856 O O . LEU H 1 122 ? -65.693 -30.160 50.699 1.00 86.04 120 LEU H O 1
ATOM 10861 N N . ILE H 1 123 ? -64.956 -28.070 50.179 1.00 97.27 121 ILE H N 1
ATOM 10862 C CA . ILE H 1 123 ? -65.809 -27.873 48.995 1.00 100.92 121 ILE H CA 1
ATOM 10863 C C . ILE H 1 123 ? -65.495 -28.913 47.912 1.00 102.17 121 ILE H C 1
ATOM 10864 O O . ILE H 1 123 ? -66.405 -29.544 47.367 1.00 97.32 121 ILE H O 1
ATOM 10869 N N . GLN H 1 124 ? -64.204 -29.098 47.633 1.00 105.01 122 GLN H N 1
ATOM 10870 C CA . GLN H 1 124 ? -63.732 -30.133 46.707 1.00 108.58 122 GLN H CA 1
ATOM 10871 C C . GLN H 1 124 ? -64.128 -31.539 47.178 1.00 105.00 122 GLN H C 1
ATOM 10872 O O . GLN H 1 124 ? -64.525 -32.373 46.364 1.00 106.82 122 GLN H O 1
ATOM 10878 N N . LYS H 1 125 ? -64.035 -31.779 48.487 1.00 102.55 123 LYS H N 1
ATOM 10879 C CA . LYS H 1 125 ? -64.387 -33.072 49.078 1.00 100.30 123 LYS H CA 1
ATOM 10880 C C . LYS H 1 125 ? -65.891 -33.373 49.015 1.00 99.78 123 LYS H C 1
ATOM 10881 O O . LYS H 1 125 ? -66.284 -34.451 48.565 1.00 99.16 123 LYS H O 1
ATOM 10887 N N . VAL H 1 126 ? -66.727 -32.433 49.453 1.00 101.06 124 VAL H N 1
ATOM 10888 C CA . VAL H 1 126 ? -68.163 -32.721 49.572 1.00 99.36 124 VAL H CA 1
ATOM 10889 C C . VAL H 1 126 ? -69.019 -32.322 48.366 1.00 96.79 124 VAL H C 1
ATOM 10890 O O . VAL H 1 126 ? -70.146 -32.805 48.243 1.00 101.76 124 VAL H O 1
ATOM 10894 N N . GLN H 1 127 ? -68.476 -31.464 47.497 1.00 94.48 125 GLN H N 1
ATOM 10895 C CA . GLN H 1 127 ? -69.137 -31.014 46.248 1.00 97.91 125 GLN H CA 1
ATOM 10896 C C . GLN H 1 127 ? -70.586 -30.525 46.419 1.00 95.67 125 GLN H C 1
ATOM 10897 O O . GLN H 1 127 ? -71.528 -31.261 46.128 1.00 103.98 125 GLN H O 1
ATOM 10903 N N . PRO H 1 128 ? -70.769 -29.284 46.889 1.00 90.85 126 PRO H N 1
ATOM 10904 C CA . PRO H 1 128 ? -72.133 -28.802 47.096 1.00 90.56 126 PRO H CA 1
ATOM 10905 C C . PRO H 1 128 ? -72.819 -28.371 45.798 1.00 87.12 126 PRO H C 1
ATOM 10906 O O . PRO H 1 128 ? -72.149 -28.107 44.801 1.00 84.76 126 PRO H O 1
ATOM 10910 N N . ASP H 1 129 ? -74.147 -28.289 45.831 1.00 83.86 127 ASP H N 1
ATOM 10911 C CA . ASP H 1 129 ? -74.929 -27.718 44.738 1.00 78.69 127 ASP H CA 1
ATOM 10912 C C . ASP H 1 129 ? -74.635 -26.232 44.517 1.00 75.52 127 ASP H C 1
ATOM 10913 O O . ASP H 1 129 ? -74.875 -25.714 43.434 1.00 79.73 127 ASP H O 1
ATOM 10918 N N . CYS H 1 130 ? -74.118 -25.559 45.545 1.00 89.83 128 CYS H N 1
ATOM 10919 C CA . CYS H 1 130 ? -73.872 -24.116 45.512 1.00 91.00 128 CYS H CA 1
ATOM 10920 C C . CYS H 1 130 ? -72.946 -23.708 46.659 1.00 91.27 128 CYS H C 1
ATOM 10921 O O . CYS H 1 130 ? -72.798 -24.461 47.614 1.00 94.53 128 CYS H O 1
ATOM 10924 N N . ILE H 1 131 ? -72.331 -22.526 46.571 1.00 96.56 129 ILE H N 1
ATOM 10925 C CA . ILE H 1 131 ? -71.452 -22.016 47.645 1.00 104.12 129 ILE H CA 1
ATOM 10926 C C . ILE H 1 131 ? -71.620 -20.537 48.002 1.00 107.43 129 ILE H C 1
ATOM 10927 O O . ILE H 1 131 ? -71.135 -19.666 47.289 1.00 109.38 129 ILE H O 1
ATOM 10932 N N . GLU H 1 132 ? -72.277 -20.262 49.127 1.00 112.26 130 GLU H N 1
ATOM 10933 C CA . GLU H 1 132 ? -72.430 -18.894 49.632 1.00 110.06 130 GLU H CA 1
ATOM 10934 C C . GLU H 1 132 ? -71.130 -18.385 50.261 1.00 105.54 130 GLU H C 1
ATOM 10935 O O . GLU H 1 132 ? -70.566 -19.024 51.152 1.00 107.44 130 GLU H O 1
ATOM 10941 N N . LEU H 1 133 ? -70.659 -17.235 49.788 1.00 104.71 131 LEU H N 1
ATOM 10942 C CA . LEU H 1 133 ? -69.469 -16.600 50.342 1.00 105.91 131 LEU H CA 1
ATOM 10943 C C . LEU H 1 133 ? -69.784 -15.358 51.161 1.00 106.88 131 LEU H C 1
ATOM 10944 O O . LEU H 1 133 ? -70.548 -14.488 50.737 1.00 103.65 131 LEU H O 1
ATOM 10949 N N . LEU H 1 134 ? -69.185 -15.300 52.347 1.00 105.99 132 LEU H N 1
ATOM 10950 C CA . LEU H 1 134 ? -69.345 -14.175 53.257 1.00 103.49 132 LEU H CA 1
ATOM 10951 C C . LEU H 1 134 ? -67.965 -13.669 53.691 1.00 103.02 132 LEU H C 1
ATOM 10952 O O . LEU H 1 134 ? -67.081 -14.477 53.969 1.00 100.04 132 LEU H O 1
ATOM 10957 N N . PRO H 1 135 ? -67.760 -12.332 53.726 1.00 102.01 133 PRO H N 1
ATOM 10958 C CA . PRO H 1 135 ? -68.691 -11.244 53.408 1.00 101.93 133 PRO H CA 1
ATOM 10959 C C . PRO H 1 135 ? -68.873 -11.065 51.902 1.00 103.81 133 PRO H C 1
ATOM 10960 O O . PRO H 1 135 ? -68.249 -11.779 51.117 1.00 115.33 133 PRO H O 1
ATOM 10964 N N . GLY H 1 136 ? -69.735 -10.136 51.506 1.00 102.93 134 GLY H N 1
ATOM 10965 C CA . GLY H 1 136 ? -70.062 -9.960 50.087 1.00 105.91 134 GLY H CA 1
ATOM 10966 C C . GLY H 1 136 ? -69.287 -8.883 49.351 1.00 97.60 134 GLY H C 1
ATOM 10967 O O . GLY H 1 136 ? -69.355 -8.797 48.128 1.00 96.25 134 GLY H O 1
ATOM 10968 N N . ILE H 1 137 ? -68.535 -8.081 50.099 1.00 98.75 135 ILE H N 1
ATOM 10969 C CA . ILE H 1 137 ? -67.902 -6.873 49.569 1.00 99.97 135 ILE H CA 1
ATOM 10970 C C . ILE H 1 137 ? -66.432 -7.063 49.191 1.00 103.68 135 ILE H C 1
ATOM 10971 O O . ILE H 1 137 ? -65.675 -6.096 49.084 1.00 105.97 135 ILE H O 1
ATOM 10976 N N . ILE H 1 138 ? -66.035 -8.315 48.995 1.00 109.06 136 ILE H N 1
ATOM 10977 C CA . ILE H 1 138 ? -64.741 -8.627 48.397 1.00 111.07 136 ILE H CA 1
ATOM 10978 C C . ILE H 1 138 ? -64.998 -9.380 47.090 1.00 113.12 136 ILE H C 1
ATOM 10979 O O . ILE H 1 138 ? -65.077 -10.616 47.080 1.00 109.89 136 ILE H O 1
ATOM 10984 N N . PRO H 1 139 ? -65.148 -8.631 45.979 1.00 113.23 137 PRO H N 1
ATOM 10985 C CA . PRO H 1 139 ? -65.443 -9.243 44.684 1.00 111.97 137 PRO H CA 1
ATOM 10986 C C . PRO H 1 139 ? -64.250 -10.003 44.098 1.00 110.36 137 PRO H C 1
ATOM 10987 O O . PRO H 1 139 ? -64.439 -10.904 43.276 1.00 106.59 137 PRO H O 1
ATOM 10991 N N . GLU H 1 140 ? -63.044 -9.638 44.535 1.00 112.55 138 GLU H N 1
ATOM 10992 C CA . GLU H 1 140 ? -61.798 -10.225 44.046 1.00 114.20 138 GLU H CA 1
ATOM 10993 C C . GLU H 1 140 ? -61.649 -11.692 44.459 1.00 116.19 138 GLU H C 1
ATOM 10994 O O . GLU H 1 140 ? -61.219 -12.530 43.656 1.00 112.73 138 GLU H O 1
ATOM 11000 N N . GLN H 1 141 ? -62.026 -11.997 45.702 1.00 115.10 139 GLN H N 1
ATOM 11001 C CA . GLN H 1 141 ? -62.022 -13.378 46.195 1.00 112.86 139 GLN H CA 1
ATOM 11002 C C . GLN H 1 141 ? -63.194 -14.204 45.645 1.00 114.81 139 GLN H C 1
ATOM 11003 O O . GLN H 1 141 ? -63.133 -15.436 45.614 1.00 117.93 139 GLN H O 1
ATOM 11009 N N . VAL H 1 142 ? -64.252 -13.516 45.216 1.00 114.79 140 VAL H N 1
ATOM 11010 C CA . VAL H 1 142 ? -65.406 -14.144 44.569 1.00 111.43 140 VAL H CA 1
ATOM 11011 C C . VAL H 1 142 ? -65.045 -14.605 43.152 1.00 113.88 140 VAL H C 1
ATOM 11012 O O . VAL H 1 142 ? -65.458 -15.687 42.710 1.00 109.09 140 VAL H O 1
ATOM 11016 N N . GLN H 1 143 ? -64.244 -13.790 42.465 1.00 118.59 141 GLN H N 1
ATOM 11017 C CA . GLN H 1 143 ? -63.756 -14.121 41.128 1.00 119.66 141 GLN H CA 1
ATOM 11018 C C . GLN H 1 143 ? -62.688 -15.220 41.171 1.00 122.61 141 GLN H C 1
ATOM 11019 O O . GLN H 1 143 ? -62.533 -15.968 40.203 1.00 126.67 141 GLN H O 1
ATOM 11025 N N . LYS H 1 144 ? -61.961 -15.306 42.288 1.00 121.95 142 LYS H N 1
ATOM 11026 C CA . LYS H 1 144 ? -61.039 -16.417 42.543 1.00 118.92 142 LYS H CA 1
ATOM 11027 C C . LYS H 1 144 ? -61.788 -17.746 42.595 1.00 121.77 142 LYS H C 1
ATOM 11028 O O . LYS H 1 144 ? -61.395 -18.709 41.940 1.00 124.78 142 LYS H O 1
ATOM 11034 N N . MET H 1 145 ? -62.880 -17.773 43.359 1.00 120.10 143 MET H N 1
ATOM 11035 C CA . MET H 1 145 ? -63.597 -19.014 43.657 1.00 118.94 143 MET H CA 1
ATOM 11036 C C . MET H 1 145 ? -64.440 -19.590 42.521 1.00 118.74 143 MET H C 1
ATOM 11037 O O . MET H 1 145 ? -64.557 -20.808 42.412 1.00 117.93 143 MET H O 1
ATOM 11042 N N . THR H 1 146 ? -65.025 -18.729 41.689 1.00 119.09 144 THR H N 1
ATOM 11043 C CA . THR H 1 146 ? -65.758 -19.200 40.510 1.00 115.78 144 THR H CA 1
ATOM 11044 C C . THR H 1 146 ? -64.795 -19.756 39.465 1.00 118.51 144 THR H C 1
ATOM 11045 O O . THR H 1 146 ? -65.118 -20.719 38.770 1.00 119.16 144 THR H O 1
ATOM 11049 N N . GLN H 1 147 ? -63.609 -19.151 39.384 1.00 122.24 145 GLN H N 1
ATOM 11050 C CA . GLN H 1 147 ? -62.568 -19.567 38.441 1.00 127.26 145 GLN H CA 1
ATOM 11051 C C . GLN H 1 147 ? -61.661 -20.681 38.977 1.00 130.11 145 GLN H C 1
ATOM 11052 O O . GLN H 1 147 ? -60.977 -21.343 38.198 1.00 132.87 145 GLN H O 1
ATOM 11058 N N . LYS H 1 148 ? -61.642 -20.880 40.295 1.00 130.28 146 LYS H N 1
ATOM 11059 C CA . LYS H 1 148 ? -60.937 -22.026 40.873 1.00 130.57 146 LYS H CA 1
ATOM 11060 C C . LYS H 1 148 ? -61.759 -23.287 40.690 1.00 131.55 146 LYS H C 1
ATOM 11061 O O . LYS H 1 148 ? -61.227 -24.340 40.345 1.00 133.93 146 LYS H O 1
ATOM 11067 N N . LEU H 1 149 ? -63.061 -23.162 40.926 1.00 132.71 147 LEU H N 1
ATOM 11068 C CA . LEU H 1 149 ? -63.990 -24.272 40.810 1.00 135.33 147 LEU H CA 1
ATOM 11069 C C . LEU H 1 149 ? -65.313 -23.726 40.291 1.00 135.93 147 LEU H C 1
ATOM 11070 O O . LEU H 1 149 ? -65.880 -22.807 40.882 1.00 141.26 147 LEU H O 1
ATOM 11075 N N . HIS H 1 150 ? -65.811 -24.279 39.187 1.00 133.81 148 HIS H N 1
ATOM 11076 C CA . HIS H 1 150 ? -67.011 -23.725 38.547 1.00 131.97 148 HIS H CA 1
ATOM 11077 C C . HIS H 1 150 ? -68.342 -24.207 39.158 1.00 125.33 148 HIS H C 1
ATOM 11078 O O . HIS H 1 150 ? -69.261 -24.634 38.452 1.00 126.15 148 HIS H O 1
ATOM 11085 N N . ILE H 1 151 ? -68.416 -24.137 40.485 1.00 118.41 149 ILE H N 1
ATOM 11086 C CA . ILE H 1 151 ? -69.664 -24.235 41.233 1.00 111.18 149 ILE H CA 1
ATOM 11087 C C . ILE H 1 151 ? -70.079 -22.785 41.510 1.00 106.03 149 ILE H C 1
ATOM 11088 O O . ILE H 1 151 ? -69.273 -22.002 42.030 1.00 103.51 149 ILE H O 1
ATOM 11093 N N . PRO H 1 152 ? -71.322 -22.411 41.139 1.00 101.93 150 PRO H N 1
ATOM 11094 C CA . PRO H 1 152 ? -71.744 -21.007 41.224 1.00 101.94 150 PRO H CA 1
ATOM 11095 C C . PRO H 1 152 ? -71.835 -20.492 42.664 1.00 103.07 150 PRO H C 1
ATOM 11096 O O . PRO H 1 152 ? -72.274 -21.225 43.557 1.00 99.16 150 PRO H O 1
ATOM 11100 N N . VAL H 1 153 ? -71.399 -19.251 42.880 1.00 104.17 151 VAL H N 1
ATOM 11101 C CA . VAL H 1 153 ? -71.402 -18.664 44.223 1.00 99.93 151 VAL H CA 1
ATOM 11102 C C . VAL H 1 153 ? -72.578 -17.729 44.467 1.00 101.60 151 VAL H C 1
ATOM 11103 O O . VAL H 1 153 ? -73.231 -17.265 43.526 1.00 101.56 151 VAL H O 1
ATOM 11107 N N . ILE H 1 154 ? -72.841 -17.490 45.751 1.00 102.27 152 ILE H N 1
ATOM 11108 C CA . ILE H 1 154 ? -73.744 -16.443 46.209 1.00 107.60 152 ILE H CA 1
ATOM 11109 C C . ILE H 1 154 ? -72.920 -15.520 47.102 1.00 109.56 152 ILE H C 1
ATOM 11110 O O . ILE H 1 154 ? -72.114 -15.988 47.906 1.00 111.36 152 ILE H O 1
ATOM 11115 N N . ALA H 1 155 ? -73.109 -14.214 46.949 1.00 108.98 153 ALA H N 1
ATOM 11116 C CA . ALA H 1 155 ? -72.433 -13.240 47.797 1.00 105.66 153 ALA H CA 1
ATOM 11117 C C . ALA H 1 155 ? -73.348 -12.835 48.941 1.00 102.40 153 ALA H C 1
ATOM 11118 O O . ALA H 1 155 ? -74.510 -12.504 48.725 1.00 105.99 153 ALA H O 1
ATOM 11120 N N . GLY H 1 156 ? -72.826 -12.861 50.161 1.00 99.13 154 GLY H N 1
ATOM 11121 C CA . GLY H 1 156 ? -73.644 -12.564 51.328 1.00 101.10 154 GLY H CA 1
ATOM 11122 C C . GLY H 1 156 ? -72.947 -11.698 52.347 1.00 103.59 154 GLY H C 1
ATOM 11123 O O . GLY H 1 156 ? -71.739 -11.784 52.503 1.00 103.46 154 GLY H O 1
ATOM 11124 N N . GLY H 1 157 ? -73.709 -10.851 53.030 1.00 102.11 155 GLY H N 1
ATOM 11125 C CA . GLY H 1 157 ? -73.195 -10.139 54.196 1.00 102.33 155 GLY H CA 1
ATOM 11126 C C . GLY H 1 157 ? -72.484 -8.840 53.897 1.00 98.50 155 GLY H C 1
ATOM 11127 O O . GLY H 1 157 ? -71.612 -8.790 53.032 1.00 98.71 155 GLY H O 1
ATOM 11128 N N . LEU H 1 158 ? -72.874 -7.800 54.638 1.00 95.96 156 LEU H N 1
ATOM 11129 C CA . LEU H 1 158 ? -72.324 -6.441 54.544 1.00 96.07 156 LEU H CA 1
ATOM 11130 C C . LEU H 1 158 ? -72.598 -5.710 53.223 1.00 100.25 156 LEU H C 1
ATOM 11131 O O . LEU H 1 158 ? -71.893 -4.761 52.871 1.00 97.74 156 LEU H O 1
ATOM 11136 N N . ILE H 1 159 ? -73.636 -6.136 52.510 1.00 104.99 157 ILE H N 1
ATOM 11137 C CA . ILE H 1 159 ? -74.061 -5.436 51.302 1.00 109.98 157 ILE H CA 1
ATOM 11138 C C . ILE H 1 159 ? -74.884 -4.203 51.707 1.00 111.38 157 ILE H C 1
ATOM 11139 O O . ILE H 1 159 ? -75.905 -4.319 52.392 1.00 107.31 157 ILE H O 1
ATOM 11144 N N . GLU H 1 160 ? -74.408 -3.028 51.299 1.00 114.95 158 GLU H N 1
ATOM 11145 C CA . GLU H 1 160 ? -75.028 -1.755 51.667 1.00 116.18 158 GLU H CA 1
ATOM 11146 C C . GLU H 1 160 ? -75.596 -0.973 50.479 1.00 115.61 158 GLU H C 1
ATOM 11147 O O . GLU H 1 160 ? -76.679 -0.388 50.580 1.00 117.06 158 GLU H O 1
ATOM 11153 N N . THR H 1 161 ? -74.860 -0.951 49.368 1.00 111.20 159 THR H N 1
ATOM 11154 C CA . THR H 1 161 ? -75.261 -0.168 48.193 1.00 107.12 159 THR H CA 1
ATOM 11155 C C . THR H 1 161 ? -75.526 -1.036 46.966 1.00 104.38 159 THR H C 1
ATOM 11156 O O . THR H 1 161 ? -75.144 -2.206 46.927 1.00 101.74 159 THR H O 1
ATOM 11160 N N . SER H 1 162 ? -76.172 -0.438 45.965 1.00 105.52 160 SER H N 1
ATOM 11161 C CA . SER H 1 162 ? -76.428 -1.084 44.674 1.00 103.12 160 SER H CA 1
ATOM 11162 C C . SER H 1 162 ? -75.141 -1.295 43.878 1.00 100.79 160 SER H C 1
ATOM 11163 O O . SER H 1 162 ? -75.082 -2.173 43.012 1.00 99.38 160 SER H O 1
ATOM 11166 N N . GLU H 1 163 ? -74.129 -0.473 44.171 1.00 101.25 161 GLU H N 1
ATOM 11167 C CA . GLU H 1 163 ? -72.782 -0.611 43.606 1.00 101.01 161 GLU H CA 1
ATOM 11168 C C . GLU H 1 163 ? -72.219 -1.995 43.878 1.00 102.06 161 GLU H C 1
ATOM 11169 O O . GLU H 1 163 ? -71.920 -2.744 42.946 1.00 97.05 161 GLU H O 1
ATOM 11175 N N . GLN H 1 164 ? -72.138 -2.324 45.168 1.00 105.74 162 GLN H N 1
ATOM 11176 C CA . GLN H 1 164 ? -71.544 -3.560 45.681 1.00 104.66 162 GLN H CA 1
ATOM 11177 C C . GLN H 1 164 ? -72.292 -4.831 45.277 1.00 103.74 162 GLN H C 1
ATOM 11178 O O . GLN H 1 164 ? -71.738 -5.929 45.359 1.00 109.07 162 GLN H O 1
ATOM 11184 N N . VAL H 1 165 ? -73.547 -4.681 44.861 1.00 98.21 163 VAL H N 1
ATOM 11185 C CA . VAL H 1 165 ? -74.303 -5.781 44.266 1.00 96.66 163 VAL H CA 1
ATOM 11186 C C . VAL H 1 165 ? -73.747 -6.083 42.874 1.00 100.46 163 VAL H C 1
ATOM 11187 O O . VAL H 1 165 ? -73.563 -7.242 42.505 1.00 103.22 163 VAL H O 1
ATOM 11191 N N . ASN H 1 166 ? -73.450 -5.028 42.122 1.00 104.46 164 ASN H N 1
ATOM 11192 C CA . ASN H 1 166 ? -73.057 -5.162 40.727 1.00 104.02 164 ASN H CA 1
ATOM 11193 C C . ASN H 1 166 ? -71.643 -5.698 40.485 1.00 107.74 164 ASN H C 1
ATOM 11194 O O . ASN H 1 166 ? -71.461 -6.542 39.603 1.00 110.96 164 ASN H O 1
ATOM 11199 N N . GLN H 1 167 ? -70.661 -5.217 41.258 1.00 107.30 165 GLN H N 1
ATOM 11200 C CA . GLN H 1 167 ? -69.251 -5.619 41.081 1.00 113.85 165 GLN H CA 1
ATOM 11201 C C . GLN H 1 167 ? -69.090 -7.111 41.323 1.00 116.97 165 GLN H C 1
ATOM 11202 O O . GLN H 1 167 ? -68.426 -7.811 40.555 1.00 119.88 165 GLN H O 1
ATOM 11208 N N . VAL H 1 168 ? -69.720 -7.582 42.394 1.00 117.68 166 VAL H N 1
ATOM 11209 C CA . VAL H 1 168 ? -69.637 -8.972 42.805 1.00 116.80 166 VAL H CA 1
ATOM 11210 C C . VAL H 1 168 ? -70.422 -9.904 41.861 1.00 117.63 166 VAL H C 1
ATOM 11211 O O . VAL H 1 168 ? -70.020 -11.053 41.656 1.00 119.72 166 VAL H O 1
ATOM 11215 N N . ILE H 1 169 ? -71.508 -9.396 41.270 1.00 115.21 167 ILE H N 1
ATOM 11216 C CA . ILE H 1 169 ? -72.286 -10.150 40.281 1.00 111.79 167 ILE H CA 1
ATOM 11217 C C . ILE H 1 169 ? -71.513 -10.244 38.968 1.00 109.90 167 ILE H C 1
ATOM 11218 O O . ILE H 1 169 ? -71.503 -11.295 38.320 1.00 111.07 167 ILE H O 1
ATOM 11223 N N . ALA H 1 170 ? -70.827 -9.158 38.613 1.00 107.74 168 ALA H N 1
ATOM 11224 C CA . ALA H 1 170 ? -69.917 -9.146 37.462 1.00 107.91 168 ALA H CA 1
ATOM 11225 C C . ALA H 1 170 ? -68.653 -9.984 37.701 1.00 109.37 168 ALA H C 1
ATOM 11226 O O . ALA H 1 170 ? -67.951 -10.333 36.750 1.00 113.46 168 ALA H O 1
ATOM 11228 N N . SER H 1 171 ? -68.375 -10.304 38.966 1.00 107.03 169 SER H N 1
ATOM 11229 C CA . SER H 1 171 ? -67.237 -11.149 39.332 1.00 107.50 169 SER H CA 1
ATOM 11230 C C . SER H 1 171 ? -67.586 -12.643 39.386 1.00 109.80 169 SER H C 1
ATOM 11231 O O . SER H 1 171 ? -66.755 -13.463 39.787 1.00 108.68 169 SER H O 1
ATOM 11234 N N . GLY H 1 172 ? -68.810 -12.990 38.988 1.00 110.40 170 GLY H N 1
ATOM 11235 C CA . GLY H 1 172 ? -69.209 -14.391 38.836 1.00 109.18 170 GLY H CA 1
ATOM 11236 C C . GLY H 1 172 ? -70.324 -14.899 39.734 1.00 110.20 170 GLY H C 1
ATOM 11237 O O . GLY H 1 172 ? -70.693 -16.073 39.651 1.00 113.88 170 GLY H O 1
ATOM 11238 N N . ALA H 1 173 ? -70.865 -14.030 40.588 1.00 109.86 171 ALA H N 1
ATOM 11239 C CA . ALA H 1 173 ? -71.932 -14.424 41.510 1.00 105.67 171 ALA H CA 1
ATOM 11240 C C . ALA H 1 173 ? -73.282 -14.490 40.823 1.00 105.10 171 ALA H C 1
ATOM 11241 O O . ALA H 1 173 ? -73.670 -13.578 40.093 1.00 108.13 171 ALA H O 1
ATOM 11243 N N . ILE H 1 174 ? -73.992 -15.582 41.076 1.00 104.28 172 ILE H N 1
ATOM 11244 C CA . ILE H 1 174 ? -75.299 -15.828 40.484 1.00 105.66 172 ILE H CA 1
ATOM 11245 C C . ILE H 1 174 ? -76.397 -15.053 41.236 1.00 105.26 172 ILE H C 1
ATOM 11246 O O . ILE H 1 174 ? -77.370 -14.582 40.638 1.00 102.90 172 ILE H O 1
ATOM 11251 N N . ALA H 1 175 ? -76.213 -14.892 42.542 1.00 111.83 173 ALA H N 1
ATOM 11252 C CA . ALA H 1 175 ? -77.161 -14.152 43.371 1.00 111.80 173 ALA H CA 1
ATOM 11253 C C . ALA H 1 175 ? -76.453 -13.445 44.518 1.00 112.43 173 ALA H C 1
ATOM 11254 O O . ALA H 1 175 ? -75.279 -13.709 44.792 1.00 113.03 173 ALA H O 1
ATOM 11256 N N . VAL H 1 176 ? -77.167 -12.530 45.168 1.00 111.23 174 VAL H N 1
ATOM 11257 C CA . VAL H 1 176 ? -76.669 -11.870 46.368 1.00 111.48 174 VAL H CA 1
ATOM 11258 C C . VAL H 1 176 ? -77.685 -11.970 47.506 1.00 110.68 174 VAL H C 1
ATOM 11259 O O . VAL H 1 176 ? -78.783 -11.407 47.435 1.00 111.80 174 VAL H O 1
ATOM 11263 N N . THR H 1 177 ? -77.311 -12.714 48.543 1.00 109.54 175 THR H N 1
ATOM 11264 C CA . THR H 1 177 ? -78.087 -12.758 49.777 1.00 104.58 175 THR H CA 1
ATOM 11265 C C . THR H 1 177 ? -77.744 -11.557 50.640 1.00 102.31 175 THR H C 1
ATOM 11266 O O . THR H 1 177 ? -76.571 -11.205 50.807 1.00 95.50 175 THR H O 1
ATOM 11270 N N . THR H 1 178 ? -78.786 -10.929 51.173 1.00 101.16 176 THR H N 1
ATOM 11271 C CA . THR H 1 178 ? -78.642 -9.738 51.999 1.00 102.83 176 THR H CA 1
ATOM 11272 C C . THR H 1 178 ? -79.887 -9.541 52.859 1.00 101.96 176 THR H C 1
ATOM 11273 O O . THR H 1 178 ? -80.999 -9.881 52.445 1.00 104.93 176 THR H O 1
ATOM 11277 N N . SER H 1 179 ? -79.685 -9.020 54.065 1.00 99.17 177 SER H N 1
ATOM 11278 C CA . SER H 1 179 ? -80.790 -8.723 54.967 1.00 103.08 177 SER H CA 1
ATOM 11279 C C . SER H 1 179 ? -81.058 -7.220 55.022 1.00 108.08 177 SER H C 1
ATOM 11280 O O . SER H 1 179 ? -82.026 -6.778 55.655 1.00 103.47 177 SER H O 1
ATOM 11283 N N . ASN H 1 180 ? -80.179 -6.454 54.371 1.00 115.07 178 ASN H N 1
ATOM 11284 C CA . ASN H 1 180 ? -80.328 -5.009 54.205 1.00 119.14 178 ASN H CA 1
ATOM 11285 C C . ASN H 1 180 ? -81.663 -4.698 53.541 1.00 121.26 178 ASN H C 1
ATOM 11286 O O . ASN H 1 180 ? -81.910 -5.093 52.401 1.00 121.85 178 ASN H O 1
ATOM 11291 N N . LYS H 1 181 ? -82.506 -3.980 54.277 1.00 124.05 179 LYS H N 1
ATOM 11292 C CA . LYS H 1 181 ? -83.952 -4.006 54.068 1.00 127.43 179 LYS H CA 1
ATOM 11293 C C . LYS H 1 181 ? -84.471 -3.317 52.804 1.00 130.76 179 LYS H C 1
ATOM 11294 O O . LYS H 1 181 ? -85.120 -3.959 51.977 1.00 132.24 179 LYS H O 1
ATOM 11300 N N . HIS H 1 182 ? -84.183 -2.030 52.639 1.00 132.34 180 HIS H N 1
ATOM 11301 C CA . HIS H 1 182 ? -84.830 -1.272 51.565 1.00 134.08 180 HIS H CA 1
ATOM 11302 C C . HIS H 1 182 ? -84.182 -1.365 50.179 1.00 131.85 180 HIS H C 1
ATOM 11303 O O . HIS H 1 182 ? -84.574 -0.641 49.261 1.00 135.44 180 HIS H O 1
ATOM 11310 N N . LEU H 1 183 ? -83.209 -2.260 50.026 1.00 129.05 181 LEU H N 1
ATOM 11311 C CA . LEU H 1 183 ? -82.797 -2.686 48.688 1.00 127.71 181 LEU H CA 1
ATOM 11312 C C . LEU H 1 183 ? -83.373 -4.059 48.319 1.00 129.01 181 LEU H C 1
ATOM 11313 O O . LEU H 1 183 ? -82.796 -4.800 47.520 1.00 125.98 181 LEU H O 1
ATOM 11318 N N . TRP H 1 184 ? -84.512 -4.393 48.922 1.00 132.88 182 TRP H N 1
ATOM 11319 C CA . TRP H 1 184 ? -85.329 -5.515 48.468 1.00 136.57 182 TRP H CA 1
ATOM 11320 C C . TRP H 1 184 ? -86.333 -4.997 47.436 1.00 141.02 182 TRP H C 1
ATOM 11321 O O . TRP H 1 184 ? -86.701 -5.709 46.499 1.00 144.61 182 TRP H O 1
ATOM 11332 N N . GLU H 1 185 ? -86.756 -3.746 47.620 1.00 142.79 183 GLU H N 1
ATOM 11333 C CA . GLU H 1 185 ? -87.687 -3.065 46.721 1.00 142.30 183 GLU H CA 1
ATOM 11334 C C . GLU H 1 185 ? -86.932 -2.294 45.630 1.00 142.97 183 GLU H C 1
ATOM 11335 O O . GLU H 1 185 ? -87.515 -1.904 44.617 1.00 143.25 183 GLU H O 1
ATOM 11341 N N . GLY H 1 186 ? -85.631 -2.098 45.840 1.00 143.44 184 GLY H N 1
ATOM 11342 C CA . GLY H 1 186 ? -84.795 -1.286 44.953 1.00 146.02 184 GLY H CA 1
ATOM 11343 C C . GLY H 1 186 ? -84.457 -1.882 43.594 1.00 148.89 184 GLY H C 1
ATOM 11344 O O . GLY H 1 186 ? -84.344 -1.149 42.606 1.00 149.52 184 GLY H O 1
ATOM 11345 N N . HIS H 1 187 ? -84.289 -3.202 43.540 1.00 148.53 185 HIS H N 1
ATOM 11346 C CA . HIS H 1 187 ? -83.895 -3.881 42.305 1.00 148.29 185 HIS H CA 1
ATOM 11347 C C . HIS H 1 187 ? -85.092 -4.553 41.640 1.00 146.42 185 HIS H C 1
ATOM 11348 O O . HIS H 1 187 ? -85.155 -4.661 40.414 1.00 145.08 185 HIS H O 1
#

Solvent-accessible surface area: 64910 Å² total; per-residue (Å²): 236,150,26,76,1,65,165,10,40,2,0,3,6,1,61,81,85,109,8,0,70,119,3,42,146,26,150,42,60,8,2,1,4,15,92,2,92,51,98,96,0,120,65,20,0,90,125,0,57,86,37,58,15,92,0,1,0,2,0,49,65,3,74,79,41,148,40,32,60,174,6,0,41,60,0,17,89,108,3,44,8,38,0,0,0,0,62,87,8,67,0,0,87,49,0,79,132,64,196,21,23,0,1,1,28,11,58,2,24,28,50,22,28,39,93,136,8,32,61,56,0,109,157,5,76,5,50,0,1,3,0,4,2,0,22,8,32,121,9,1,64,99,2,18,140,136,54,159,19,42,0,0,0,1,8,22,4,82,54,35,50,32,0,3,48,0,48,13,13,37,6,45,0,0,7,10,30,46,102,138,4,14,138,20,74,215,138,57,86,4,44,158,10,41,3,0,1,6,1,57,90,84,157,16,4,90,130,1,38,146,34,157,39,73,6,1,2,5,16,80,1,101,50,102,86,0,121,66,25,0,94,133,0,53,87,39,55,15,89,0,1,0,4,1,44,67,3,69,79,39,153,37,52,58,182,9,0,42,61,0,13,86,107,4,46,5,37,0,0,2,0,57,85,5,65,0,0,85,56,0,51,120,64,189,22,18,0,3,4,26,16,56,1,20,24,48,42,29,31,74,159,7,35,50,65,0,57,145,4,14,7,39,1,0,4,1,3,4,0,24,14,44,132,16,0,85,94,0,9,130,127,28,134,18,54,0,2,0,1,9,19,5,78,61,49,107,41,0,75,94,0,57,85,12,34,3,57,0,0,7,8,27,49,129,160,4,17,161,44,118,195,26,74,4,33,161,11,52,37,0,3,7,2,56,82,92,166,10,2,72,110,1,48,139,38,149,44,60,9,1,2,5,14,65,5,78,1,20,95,0,65,64,28,0,88,118,0,55,92,33,52,14,89,0,1,0,4,1,47,54,4,47,1,8,83,38,37,61,90,0,0,32,3,0,16,80,37,3,49,7,39,0,0,0,0,58,87,10,70,1,0,79,41,0,81,122,65,187,24,24,0,0,1,26,8,55,3,25,22,45,28,32,36,88,136,7,28,64,52,3,38,155,3,47,6,58,0,1,4,0,3,5,0,25,17,34,111,11,3,82,90,4,29,107,58,16,183,19,44,0,0,0,0,9,12,6,78,54,68,112,36,4,96,96,0,55,91,17,40,3,41,0,0,6,7,33,48,94,146,14,16,196,223,153,23,67,1,89,146,11,54,35,0,3,7,2,56,74,86,155,13,4,64,92,3,41,147,20,150,44,63,12,2,3,8,14,78,6,65,0,17,78,0,77,48,24,0,135,109,0,67,91,33,56,17,94,0,2,0,2,1,48,68,4,36,0,6,84,49,40,54,91,0,0,38,4,0,14,80,68,14,59,8,33,0,0,2,0,61,78,10,68,0,0,62,49,0,82,119,66,197,24,21,0,2,0,22,14,50,2,27,29,51,26,27,16,90,149,3,15,60,56,0,88,146,2,80,6,50,0,0,5,0,4,3,0,21,9,25,126,8,0,86,89,0,26,135,114,35,178,20,46,0,3,0,1,8,17,2,89,61,64,121,34,9,94,96,0,61,92,17,38,3,66,0,0,9,7,29,51,104,168,21,13,188,236,127,18,78,7,96,118,14,40,3,0,2,7,1,56,78,89,159,10,2,94,130,2,38,160,23,127,29,60,7,2,1,6,15,92,5,62,1,18,71,0,74,66,19,0,116,121,0,55,91,35,54,26,86,0,1,0,2,2,51,65,4,36,0,6,82,39,42,60,89,0,0,37,2,0,18,76,38,6,58,9,33,0,0,0,0,61,85,6,72,0,0,28,54,0,39,90,66,139,27,23,0,0,0,28,17,60,6,25,26,43,28,29,34,92,120,3,22,55,55,4,48,83,0,36,5,54,0,2,4,0,2,3,0,28,16,37,108,11,1,80,83,6,32,142,122,43,181,14,34,0,1,0,2,9,19,6,104,65,47,124,33,0,76,99,0,64,92,24,30,2,27,0,0,6,8,25,49,106,160,9,12,141,52,125,230,146,21,72,6,82,160,12,53,14,1,0,7,2,57,86,89,155,11,2,67,123,0,38,157,39,152,26,67,12,0,4,9,16,84,8,74,1,17,99,0,80,48,30,1,137,104,0,69,87,38,58,21,85,0,2,0,2,1,53,59,4,38,0,9,84,42,49,59,87,0,0,33,5,0,16,80,47,14,57,9,3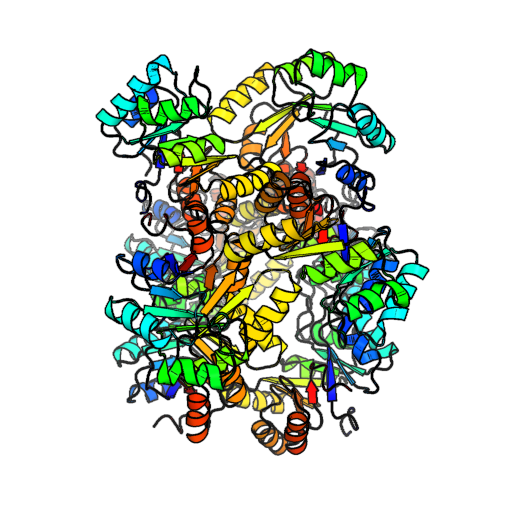1,0,0,1,0,58,102,7,62,0,0,73,53,0,80,128,79,199,24,24,0,5,0,23,18,45,4,28,29,49,37,23,43,91,151,3,42,63,60,2,112,164,9,70,4,48,0,0,8,0,2,2,0,22,9,41,104,16,2,92,87,3,33,141,142,56,182,26,34,0,0,0,1,8,20,2,88,55,65,114,37,11,101,102,0,60,88,15,36,6,74,0,0,10,8,31,31,101,150,18,5,124,90,242,140,18,80,3,84,169,11,36,4,2,2,6,2,47,82,92,127,1,2,70,119,4,38,153,35,154,34,61,15,3,1,6,10,62,3,103,50,102,92,0,95,66,25,0,109,114,0,60,91,41,51,22,91,0,2,0,1,1,48,58,4,88,79,46,147,36,37,60,187,6,0,46,64,0,17,93,96,6,53,6,39,0,0,2,0,60,83,6,65,0,0,71,54,0,82,123,65,192,26,26,0,4,3,31,15,47,5,24,24,50,37,26,37,96,147,6,29,50,58,2,108,153,4,79,5,54,0,2,7,0,4,1,0,28,15,36,109,10,0,82,76,7,40,148,139,63,168,21,40,1,4,0,0,6,15,4,91,52,42,107,44,1,82,89,0,57,84,13,37,4,54,0,0,8,8,28,57,90,143,1,11,127,46,97,243,175,30,75,4,91,169,9,37,6,0,4,6,1,49,88,93,147,7,2,81,117,3,40,144,36,153,39,62,13,2,2,5,12,88,2,92,52,96,79,0,116,74,25,0,136,123,0,64,87,31,54,18,91,0,1,0,2,1,45,64,9,66,79,44,145,42,41,62,181,7,0,41,58,0,13,90,104,11,57,7,37,0,0,0,0,66,84,8,68,0,0,82,48,0,79,120,65,184,24,20,0,1,3,20,20,51,4,26,25,47,25,26,31,85,144,5,34,60,62,0,65,160,10,31,7,54,0,0,4,1,2,5,0,23,11,19,121,11,1,67,80,0,13,116,129,12,112,17,38,0,0,0,1,8,21,5,90,59,67,46,43,3,81,26,0,59,60,15,29,6,80,0,0,6,8,23,56,69,162,25,18,142,65,143

Secondary structure (DSSP, 8-state):
---S-TT--EEEEESSSHHHHHHTTSS--EEEE-SEETTTHHHHHHHHHHTT-EEEEEGGGEET---SHHHHHHIIIII--SEEEES-HHHHHHHHHTT-EEEEEEE--SHHHHHHHHHHHHHH--SEEEEE-TT-HHHHHHHHHHH---EEEESS--SHHHHHHHHTTTEEEEEE--GGGGTT-/---STTS-SEEEEESSHHHHHHTTSSS--EEEE-SEEHHHHHHHHHHHHHTT-EEEEETT-EET---SHHHHHHIIIII--SEEEES-HHHHHHHHHTT--EEEEEE---HHHHHHHHHHHHHH--SEEEEE-SS-HHHHHHHHTTT---EEEESS--SHHHHHHHHHTTEEEEEE--STTTTT-/--TT-S--EEEEESSTTTTTTTTTSS--EEEE-SEEHHHHHHHHHHHHHTT-EEEEETT-EETB--SHHHHHHIIIII--SEEEES-HHHHHHHHHTT--EEEEEE---HHHHHHHHHHHHHH--SEEEEESS--HHHHHHHHTT-SS-EEEESS--SHHHHHHHHHTTEEEEEE--GGG--/---S--S-SEEEEE-SHHHHHHHHSSS--EEEE-SEEHHHHHHHHHHHHHTT-EEEEETT-EETB--SHHHHHHIIIII--SEEEES-HHHHHHHHHTT-EEEEEEE--SHHHHHHHHHHHHHH--SEEEEE-SS-HHHHHHHHHHH---EEEESS--SHHHHHHHHTTT-SEEEE--SGGG-/---TT-S-SEEEEESSHHHHHHTTSSS--EEEE-SEETTTHHHHHHHHHHTT-EEEEEGGGEETB--SHHHHHHIIIII--SEEEES-HHHHHHHHHTT--EEEEEE--SHHHHHHHHHHHHHH--SEEEEESTT-HHHHHHHHHHSS--EEEESS--SHHHHHHHHHHT-SEEEE--GGGSS--/---S-TT--EEEEESSHHHHHHHTTSS--EEEE-SEEGGGHHHHHHHHHHTT-EEEEETT-EETB--SHHHHHHIIIII--S-EEESSHHHHHHHHTTT--EEEEEE---HHHHHHHHHHHHHH--SEEEEESSS-HHHHHHHHHH--S-EEEESS--SHHHHHHHHHTTEEEEEE--GGGS--/---S-SS--EEEEE-STTHHHHTTSSS--EEEE-SEEHHHHHHHHHHHHHTT-EEEEETT-EET---SHHHHHHIIIII--S-EEES-HHHHHHHHHTT--EEEEEE---HHHHHHHHHHHHHH--SEEEEE-S--HHHHHHHHTT----EEEESS---HHHHHHHHTTTEEEEEE--SGGGT--/---S-TT--EEEEE-STTHHHHGGGSS--EEEE-SEETTTHHHHHHHHHHTT-EEEEESSSEET---SHHHHHHIIIII--SEEEES-HHHHHHHHHTT--EEEEEE-S-HHHHHHHHHHHHHH--SEEEEESSS-HHHHHHHHHHS-SPEEEES---SHHHHHHHHHTTEEEEEE--GGGSS--

Nearest PDB structures (foldseek):
  3kts-assembly7_G  TM=1.001E+00  e=4.060E-35  Listeria monocytogenes serotype 4b str. F2365
  1vkf-assembly4_D  TM=9.097E-01  e=1.973E-14  Thermotoga maritima MSB8
  3b8i-assembly1_C  TM=6.802E-01  e=1.058E-03  Pseudomonas aeruginosa PAO1
  7e2b-assembly1_A  TM=5.897E-01  e=1.155E-02  Pyrococcus furiosus DSM 3638
  1nxx-assembly1_A-2  TM=5.847E-01  e=2.060E-01  Streptococcus pneumoniae TIGR4

Radius of gyration: 36.96 Å; Cα contacts (8 Å, |Δi|>4): 3055; chains: 8; bounding box: 95×94×110 Å

Sequence (1474 aa):
LELPFSNQSIIPAAHNQKDMEKILELDLTYMVMLETHVAQLKALVKYAQAGGKKVLLHADLVNGLKNDDYAIDFLCTEICPDGIISTRGNAIMKAKQHKMLAIQRLFMIDSSAYNKGVALIQKVQPDCIELLPGIIPEQVQKMTQKLHIPVIAGGLIETSEQVNQVIASGAIAVTTSNKHLWEGHLELPFSNQSIIPAAHNQKDMEKILELDLTYMVMLETHVAQLKALVKYAQAGGKKVLLHADLVNGLKNDDYAIDFLCTEICPDGIISTRGNAIMKAKQHKMLAIQRLFMIDSSAYNKGVALIQKVQPDCIELLPGIIPEQVQKMTQKLHIPVIAGGLIETSEQVNQVIASGAIAVTTSNKHLWEGHELPFSNQSIIPAAHNQKDMEKILELDLTYMVMLETHVAQLKALVKYAQAGGKKVLLHADLVNGLKNDDYAIDFLCTEICPDGIISTRGNAIMKAKQHKMLAIQRLFMIDSSAYNKGVALIQKVQPDCIELLPGIIPEQVQKMTQKLHIPVIAGGLIETSEQVNQVIASGAIAVTTSNKHLWELELPFSNQSIIPAAHNQKDMEKILELDLTYMVMLETHVAQLKALVKYAQAGGKKVLLHADLVNGLKNDDYAIDFLCTEICPDGIISTRGNAIMKAKQHKMLAIQRLFMIDSSAYNKGVALIQKVQPDCIELLPGIIPEQVQKMTQKLHIPVIAGGLIETSEQVNQVIASGAIAVTTSNKHLWELELPFSNQSIIPAAHNQKDMEKILELDLTYMVMLETHVAQLKALVKYAQAGGKKVLLHADLVNGLKNDDYAIDFLCTEICPDGIISTRGNAIMKAKQHKMLAIQRLFMIDSSAYNKGVALIQKVQPDCIELLPGIIPEQVQKMTQKLHIPVIAGGLIETSEQVNQVIASGAIAVTTSNKHLWEGHLELPFSNQSIIPAAHNQKDMEKILELDLTYMVMLETHVAQLKALVKYAQAGGKKVLLHADLVNGLKNDDYAIDFLCTEICPDGIISTRGNAIMKAKQHKMLAIQRLFMIDSSAYNKGVALIQKVQPDCIELLPGIIPEQVQKMTQKLHIPVIAGGLIETSEQVNQVIASGAIAVTTSNKHLWEGLELPFSNQSIIPAAHNQKDMEKILELDLTYMVMLETHVAQLKALVKYAQAGGKKVLLHADLVNGLKNDDYAIDFLCTEICPDGIISTRGNAIMKAKQHKMLAIQRLFMIDSSAYNKGVALIQKVQPDCIELLPGIIPEQVQKMTQKLHIPVIAGGLIETSEQVNQVIASGAIAVTTSNKHLWEGHLELPFSNQSIIPAAHNQKDMEKILELDLTYMVMLETHVAQLKALVKYAQAGGKKVLLHADLVNGLKNDDYAIDFLCTEICPDGIISTRGNAIMKAKQHKMLAIQRLFMIDSSAYNKGVALIQKVQPDCIELLPGIIPEQVQKMTQKLHIPVIAGGLIETSEQVNQVIASGAIAVTTSNKHLWEGH

B-factor: mean 99.5, std 18.4, range [43.39, 163.43]